Protein AF-A0A2U1MPG1-F1 (afdb_monomer_lite)

Sequence (1098 aa):
MSILVFVILILPNLGFCDLNFSFASFDSNSCDKDGDFLCMGSTISRNGSLILTPRKDEQQANTSDSPFNLVGRVLYKTSVIAWPTSFSTTFTIRIENPDYDVYGDGMAFVIAQDDQPSPSQSFGSYMGILGPPTQRGVLHQLAVELDTYKNEYKSDPDGNHIAIDTVSIQDPVIVKSLESTGIDLKSGKDITVQIRYDGWKKLLQISVAYTGEPLIDFIKQRIIMKKTVPKQVYIGFTGATGLAQESHHVINWNFTSSDLPEKSLKTATGLGKKEILLEIIIPVLGVLLILLVGILPFGVRAYIQKKERKEKHNEIENLSRNAAHAPKVFKYSTLSKATKNFSKTNLIGTGGFGSVYKGKLSDPPITIAVKKVSATSTQGEKEYLAEICTIGRLKHKNLLQLEGWCHDRDQLLLVYEYMPNGSLDKYIGNTSLDWETRYKILIGLASVLVYLHEECGSPVVHRDVKPNNVMLDSDFNAHLGDFGLARLIQHDTSVTTMVAGTIGYLAPEVTYTGRATPESDVYSFGMVVLEVVCGKRSRGIMDENSLVNNVWELYEKGQLLRCVDKNLEGKFNVNQVRRVLMVGLACLHPGSSLRPAMRKVAQVFLNPDEPLMSMPTSRPLVVTLSFSSSATNSTRGATSTISLQSLPDERVITRNPSCSVKYGLQIRIRSGGHDYEGLSYASLDDTPFIVLDLNQLRSVTVDSEAKTAWVESGATLGELSYWVSQKSKVLGFPTGECTSVGVGGQLSGGGYGTMARKYGLSSDNVIDALIIDVHGRILDRKSMGEDLFWAIRGGGGSTFGLVLSWKINLVYVPPVVTVFTISKRLDKSTTPLVNKWQHVAHDITQNLFINLIITPVQVPGQAENRTMVGTFNSLFMGTAKELIKVVNDQFPELGLQEKDCVEMSWIESVVYYSVYLRGQSINALIERRPWPKNYYKFKSDYVQEPIPESVLNDIIKWCLEENVILAMEPHGGRMSEIDETTIPYPHRKGNLYIIQYVMRWNDAGANVTEKNVASIRRVHEKMTPFVSKNPREAYVNFRDLDLGTNGKSCSINYVRAKKWGKKYFKGNFKRLAMVKGLVDPTNFFCNEQSIPPLVFST

pLDDT: mean 82.67, std 18.22, range [21.39, 98.69]

Foldseek 3Di:
DDDDDDDDDDDDDPDFPKDWDKQQFFDQCCCPPPHQKPKDWCWGGDDRWIKFQDAPVRDDPPDPDDSFWGKIWMWGPFWDFLPPKKKKKKFKKFKEDPPDPDGFFFKKKKFAQDPDFQDPSCAGLSRSVDHPVLQPPQGLMKIWTQTQDQDPQPQRPGRGKIFIPFGDSSDTPDIDHCVVVVDGNHPRFIKMWMWIADSVQQWIWIWIDGPPDDTHTDDIDRHNSVRRYDRITIITMMGHGHRDHMIMITNIMIMIMGHDDPDDDDDDDDDDDDDDPPPPPPVVVVVVVCCCVPVVVVVVVVVVVVVVVVVVVVVLVVLQVPAPQRADEDEPVQQCVQQVNVDPVQWPDADPQATWGWGFGVVVTAIKIKGKGDLPDPLSVLLLSQQSNPQSNDDDPQAFHFNHWYDPPSITITITHDAPVAFQVCDFQHNPDAAVLLLQQLLSVLVVLCCQQPNSPWHKFQQAQDRNQFGQHPVSHTHGDRSSVMDTDDPDQWDADPQDYDAALFAPCCVARVTTHSLRVLSSSLQRLLRSFLSHDAPHDPDPPGSLVVQQVCVLVVNNNVSGHVVNVPVYDPLLSVLSSLLSNLSNQNDSVSRDDSVLVSCVSVDSPRDGDDDDSHRDDDDDDDDDDDDDDDDAEDEGEDEDADDPDLPRQLVPLVVCVVVVAFEAEDALQLQQVSSNRDAPFSGYHYRYYDLNLADWADDVVQQKIKGFQNHWQLNNQLVQCVVDLFWGALAALALSHTNQQQQQQWGHHQLCLPQNTNLSFFDWWWWQFSSSDTDIPVRLDPLLSQNRRRVGVLLGTHTGITMGHIDTFDSKKKKFKDKDFDDPVCLVLVLLCLVQQQPQDSQKWWKWKWFWDDDPPHPPDITIMIMIMMIGRDDLVVVVVSCCVGPCVSVDDSVRMDMDGPLLVSQCSHPVNNPHDSVVSVPSDDDPDKRKHKWKFFFLDRFDSVCSNVLRVLCNVLRKMKMKTAHHRPQQVDDLSSHQQRPGNRTGIMIMIMFMGHDPDPVVVVSNVVSSVVSVVVCVVRTDVPPRATRVSSPDCVQDWCDHPNPQDQVRLCSSQCNHRPPSLVSSQCSSCVRPVVSSSDGRNRRHHDDDDD

Secondary structure (DSSP, 8-state):
------------------EEEEESSB-TTTTSTTSSEEEEET-EEETBEEESS--TTTS-TT----SSS-EEEEEESS-EE-TTEEEEEEEEEEEE-TT-S----EEEEEEESSSPPPPTT--GGGTTT--GGGTTS----EEEEEE-S--S-TT---SSEEEEESS-SSS-SEEEESGGGT--TTSSS-EEEEEEEETTTTEEEEEEEETTSPPEEEEEEE--HHHHS-SEEEEEEEEE-SSS--EEEEEEEEEEEEEPPSS------------SSSTTHHHHHHHHHHHHHHHHHHHHHHHHHHHHHHHHHHHHHHHHHTSTT--EE--HHHHHHHTTTT-GGGEEEEETTEEEEEEE-SSS--EEEEEEE-TT-HHHHHHHHHHHHHHTT---TTB--EEEEEEETTEEEEEEE--TT-BGGGGTTTSPPPHHHHHHHHHHHHHHHHIIIIISSS-EE-S--SGGGEEE-TT--EEE---TT-EE--SSSSEE-S--S-TTTS-HHHHHH-EE-HHHHHHHHHHHHHHHHHT-----TTSTT-HHHHHHHHHHTT-GGGGS-GGGTT-S-HHHHHHHHHHHHHHT-SSGGGSPPHHHHHHHHH-TTSPPP---SSPPP-------------SS---EEEEPPP-S-TTTTTHHHHHHHHHT-EEEEESSS--TT-TTT--SSS--EEEEE-TT---EEEETTTTEEEEETTSBHHHHHHHHHHH-TTEE----S-TTSBHHHHHHH----TTHHHH--TGGGEEEEEEE-TT--EE-HHHHHHHHHHHHTTS-GGGT-EEEEEEEE-EE--S-EEEEEEEEE-STTTHHHHHHHHHHTTTS-TTEEEEEEEEEEEPTT-TT-EEEEEEEEEEESS-HHHHHHHHHHH-GGG---GGGEEEE-HHHHHHHH-TTTTTS-GGGGGS-PPPP--EEEEEEEEESSPPPHHHHHHHHHHHHHHT-EEEEEE--THHHHS-TTSSS----TT--EEEEEEEEES---HHHHHHHHHHHHHHHHHHGGGS--SS----TTS--GGG----GGG---HHHHHHHHHHHHTTHHHHHHHHHHHH-TT--S--TTPPPP-----

Radius of gyration: 39.04 Å; chains: 1; bounding box: 112×85×108 Å

Structure (mmCIF, N/CA/C/O backbone):
data_AF-A0A2U1MPG1-F1
#
_entry.id   AF-A0A2U1MPG1-F1
#
loop_
_atom_site.group_PDB
_atom_site.id
_atom_site.type_symbol
_atom_site.label_atom_id
_atom_site.label_alt_id
_atom_site.label_comp_id
_atom_site.label_asym_id
_atom_site.label_entity_id
_atom_site.label_seq_id
_atom_site.pdbx_PDB_ins_code
_atom_site.Cartn_x
_atom_site.Cartn_y
_atom_site.Cartn_z
_atom_site.occupancy
_atom_site.B_iso_or_equiv
_atom_site.auth_seq_id
_atom_site.auth_comp_id
_atom_site.auth_asym_id
_atom_site.auth_atom_id
_atom_site.pdbx_PDB_model_num
ATOM 1 N N . MET A 1 1 ? 38.250 8.229 51.008 1.00 32.12 1 MET A N 1
ATOM 2 C CA . MET A 1 1 ? 39.038 7.008 51.256 1.00 32.12 1 MET A CA 1
ATOM 3 C C . MET A 1 1 ? 38.302 5.861 50.585 1.00 32.12 1 MET A C 1
ATOM 5 O O . MET A 1 1 ? 37.137 5.671 50.898 1.00 32.12 1 MET A O 1
ATOM 9 N N . SER A 1 2 ? 38.926 5.273 49.561 1.00 31.06 2 SER A N 1
ATOM 10 C CA . SER A 1 2 ? 39.106 3.829 49.327 1.00 31.06 2 SER A CA 1
ATOM 11 C C . SER A 1 2 ? 38.119 2.863 50.012 1.00 31.06 2 SER A C 1
ATOM 13 O O . SER A 1 2 ? 37.882 3.013 51.199 1.00 31.06 2 SER A O 1
ATOM 15 N N . ILE A 1 3 ? 37.623 1.756 49.454 1.00 28.66 3 ILE A N 1
ATOM 16 C CA . ILE A 1 3 ? 37.726 1.030 48.173 1.00 28.66 3 ILE A CA 1
ATOM 17 C C . ILE A 1 3 ? 36.968 -0.295 48.438 1.00 28.66 3 ILE A C 1
ATOM 19 O O . ILE A 1 3 ? 37.018 -0.781 49.562 1.00 28.66 3 ILE A O 1
ATOM 23 N N . LEU A 1 4 ? 36.332 -0.852 47.398 1.00 29.33 4 LEU A N 1
ATOM 24 C CA . LEU A 1 4 ? 35.995 -2.274 47.153 1.00 29.33 4 LEU A CA 1
ATOM 25 C C . LEU A 1 4 ? 35.331 -3.137 48.240 1.00 29.33 4 LEU A C 1
ATOM 27 O O . LEU A 1 4 ? 35.896 -3.352 49.300 1.00 29.33 4 LEU A O 1
ATOM 31 N N . VAL A 1 5 ? 34.283 -3.860 47.819 1.00 30.09 5 VAL A N 1
ATOM 32 C CA . VAL A 1 5 ? 34.351 -5.280 47.370 1.00 30.09 5 VAL A CA 1
ATOM 33 C C . VAL A 1 5 ? 33.234 -5.475 46.313 1.00 30.09 5 VAL A C 1
ATOM 35 O O . VAL A 1 5 ? 32.076 -5.215 46.611 1.00 30.09 5 VAL A O 1
ATOM 38 N N . PHE A 1 6 ? 33.569 -5.543 45.011 1.00 30.84 6 PHE A N 1
ATOM 39 C CA . PHE A 1 6 ? 33.642 -6.735 44.118 1.00 30.84 6 PHE A CA 1
ATOM 40 C C . PHE A 1 6 ? 32.277 -7.441 43.834 1.00 30.84 6 PHE A C 1
ATOM 42 O O . PHE A 1 6 ? 31.730 -8.021 44.760 1.00 30.84 6 PHE A O 1
ATOM 49 N N . VAL A 1 7 ? 31.584 -7.296 42.673 1.00 31.31 7 VAL A N 1
ATOM 50 C CA . VAL A 1 7 ? 31.831 -7.711 41.240 1.00 31.31 7 VAL A CA 1
ATOM 51 C C . VAL A 1 7 ? 31.183 -9.104 40.972 1.00 31.31 7 VAL A C 1
ATOM 53 O O . VAL A 1 7 ? 31.335 -9.987 41.803 1.00 31.31 7 VAL A O 1
ATOM 56 N N . ILE A 1 8 ? 30.322 -9.343 39.951 1.00 29.17 8 ILE A N 1
ATOM 57 C CA . ILE A 1 8 ? 30.654 -9.847 38.583 1.00 29.17 8 ILE A CA 1
ATOM 58 C C . ILE A 1 8 ? 29.382 -10.127 37.712 1.00 29.17 8 ILE A C 1
ATOM 60 O O . ILE A 1 8 ? 28.499 -10.842 38.171 1.00 29.17 8 ILE A O 1
ATOM 64 N N . LEU A 1 9 ? 29.411 -9.633 36.448 1.00 27.98 9 LEU A N 1
ATOM 65 C CA . LEU A 1 9 ? 28.873 -10.108 35.128 1.00 27.98 9 LEU A CA 1
ATOM 66 C C . LEU A 1 9 ? 27.350 -10.388 34.951 1.00 27.98 9 LEU A C 1
ATOM 68 O O . LEU A 1 9 ? 26.721 -10.972 35.813 1.00 27.98 9 LEU A O 1
ATOM 72 N N . ILE A 1 10 ? 26.649 -10.057 33.847 1.00 28.77 10 ILE A N 1
ATOM 73 C CA . ILE A 1 10 ? 26.946 -10.146 32.395 1.00 28.77 10 ILE A CA 1
ATOM 74 C C . ILE A 1 10 ? 26.144 -9.062 31.623 1.00 28.77 10 ILE A C 1
ATOM 76 O O . ILE A 1 10 ? 24.929 -8.964 31.782 1.00 28.77 10 ILE A O 1
ATOM 80 N N . LEU A 1 11 ? 26.799 -8.320 30.720 1.00 26.05 11 LEU A N 1
ATOM 81 C CA . LEU A 1 11 ? 26.188 -7.557 29.612 1.00 26.05 11 LEU A CA 1
ATOM 82 C C . LEU A 1 11 ? 26.801 -8.063 28.292 1.00 26.05 11 LEU A C 1
ATOM 84 O O . LEU A 1 11 ? 28.029 -8.071 28.200 1.00 26.05 11 LEU A O 1
ATOM 88 N N . PRO A 1 12 ? 26.026 -8.449 27.260 1.00 32.22 12 PRO A N 1
ATOM 89 C CA . PRO A 1 12 ? 26.578 -8.643 25.928 1.00 32.22 12 PRO A CA 1
ATOM 90 C C . PRO A 1 12 ? 26.548 -7.330 25.122 1.00 32.22 12 PRO A C 1
ATOM 92 O O . PRO A 1 12 ? 25.497 -6.732 24.907 1.00 32.22 12 PRO A O 1
ATOM 95 N N . ASN A 1 13 ? 27.745 -6.912 24.706 1.00 25.56 13 ASN A N 1
ATOM 96 C CA . ASN A 1 13 ? 28.135 -6.100 23.545 1.00 25.56 13 ASN A CA 1
ATOM 97 C C . ASN A 1 13 ? 27.028 -5.480 22.659 1.00 25.56 13 ASN A C 1
ATOM 99 O O . ASN A 1 13 ? 26.422 -6.164 21.836 1.00 25.56 13 ASN A O 1
ATOM 103 N N . LEU A 1 14 ? 26.914 -4.146 22.687 1.00 30.36 14 LEU A N 1
ATOM 104 C CA . LEU A 1 14 ? 26.518 -3.340 21.524 1.00 30.36 14 LEU A CA 1
ATOM 105 C C . LEU A 1 14 ? 27.796 -3.007 20.743 1.00 30.36 14 LEU A C 1
ATOM 107 O O . LEU A 1 14 ? 28.554 -2.126 21.139 1.00 30.36 14 LEU A O 1
ATOM 111 N N . GLY A 1 15 ? 28.065 -3.747 19.668 1.00 29.08 15 GLY A N 1
ATOM 112 C CA . GLY A 1 15 ? 29.151 -3.425 18.745 1.00 29.08 15 GLY A CA 1
ATOM 113 C C . GLY A 1 15 ? 28.778 -2.215 17.891 1.00 29.08 15 GLY A C 1
ATOM 114 O O . GLY A 1 15 ? 27.980 -2.339 16.966 1.00 29.08 15 GLY A O 1
ATOM 115 N N . PHE A 1 16 ? 29.348 -1.054 18.201 1.00 39.50 16 PHE A N 1
ATOM 116 C CA . PHE A 1 16 ? 29.556 -0.000 17.212 1.00 39.50 16 PHE A CA 1
ATOM 117 C C . PHE A 1 16 ? 30.721 -0.454 16.324 1.00 39.50 16 PHE A C 1
ATOM 119 O O . PHE A 1 16 ? 31.768 -0.835 16.846 1.00 39.50 16 PHE A O 1
ATOM 126 N N . CYS A 1 17 ? 30.546 -0.481 15.003 1.00 46.53 17 CYS A N 1
ATOM 127 C CA . CYS A 1 17 ? 31.658 -0.741 14.089 1.00 46.53 17 CYS A CA 1
ATOM 128 C C . CYS A 1 17 ? 32.432 0.563 13.871 1.00 46.53 17 CYS A C 1
ATOM 130 O O . CYS A 1 17 ? 32.257 1.223 12.854 1.00 46.53 17 CYS A O 1
ATOM 132 N N . ASP A 1 18 ? 33.280 0.938 14.826 1.00 62.56 18 ASP A N 1
ATOM 133 C CA . ASP A 1 18 ? 34.380 1.853 14.521 1.00 62.56 18 ASP A CA 1
ATOM 134 C C . ASP A 1 18 ? 35.414 1.068 13.703 1.00 62.56 18 ASP A C 1
ATOM 136 O O . ASP A 1 18 ? 35.902 0.022 14.141 1.00 62.56 18 ASP A O 1
ATOM 140 N N . LEU A 1 19 ? 35.732 1.544 12.498 1.00 79.19 19 LEU A N 1
ATOM 141 C CA . LEU A 1 19 ? 36.851 1.001 11.735 1.00 79.19 19 LEU A CA 1
ATOM 142 C C . LEU A 1 19 ? 38.107 1.760 12.146 1.00 79.19 19 LEU A C 1
ATOM 144 O O . LEU A 1 19 ? 38.227 2.962 11.901 1.00 79.19 19 LEU A O 1
ATOM 148 N N . ASN A 1 20 ? 39.043 1.045 12.756 1.00 87.06 20 ASN A N 1
ATOM 149 C CA . ASN A 1 20 ? 40.356 1.560 13.095 1.00 87.06 20 ASN A CA 1
ATOM 150 C C . ASN A 1 20 ? 41.410 0.554 12.644 1.00 87.06 20 ASN A C 1
ATOM 152 O O . ASN A 1 20 ? 41.358 -0.612 13.038 1.00 87.06 20 ASN A O 1
ATOM 156 N N . PHE A 1 21 ? 42.361 1.013 11.843 1.00 91.38 21 PHE A N 1
ATOM 157 C CA . PHE A 1 21 ? 43.574 0.266 11.564 1.00 91.38 21 PHE A CA 1
ATOM 158 C C . PHE A 1 21 ? 44.778 1.194 11.640 1.00 91.38 21 PHE A C 1
ATOM 160 O O . PHE A 1 21 ? 44.701 2.384 11.340 1.00 91.38 21 PHE A O 1
ATOM 167 N N . SER A 1 22 ? 45.915 0.621 12.010 1.00 92.12 22 SER A N 1
ATOM 168 C CA . SER A 1 22 ? 47.179 1.334 12.068 1.00 92.12 22 SER A CA 1
ATOM 169 C C . SER A 1 22 ? 48.300 0.397 11.658 1.00 92.12 22 SER A C 1
ATOM 171 O O . SER A 1 22 ? 48.560 -0.599 12.329 1.00 92.12 22 SER A O 1
ATOM 173 N N . PHE A 1 23 ? 48.988 0.757 10.586 1.00 91.62 23 PHE A N 1
ATOM 174 C CA . PHE A 1 23 ? 50.155 0.073 10.056 1.00 91.62 23 PHE A CA 1
ATOM 175 C C . PHE A 1 23 ? 51.377 0.953 10.307 1.00 91.62 23 PHE A C 1
ATOM 177 O O . PHE A 1 23 ? 51.498 2.032 9.732 1.00 91.62 23 PHE A O 1
ATOM 184 N N . ALA A 1 24 ? 52.262 0.517 11.206 1.00 88.75 24 ALA A N 1
ATOM 185 C CA . ALA A 1 24 ? 53.494 1.242 11.527 1.00 88.75 24 ALA A CA 1
ATOM 186 C C . ALA A 1 24 ? 54.587 1.069 10.453 1.00 88.75 24 ALA A C 1
ATOM 188 O O . ALA A 1 24 ? 55.491 1.895 10.372 1.00 88.75 24 ALA A O 1
ATOM 189 N N . SER A 1 25 ? 54.495 -0.002 9.661 1.00 90.12 25 SER A N 1
ATOM 190 C CA . SER A 1 25 ? 55.360 -0.343 8.527 1.00 90.12 25 SER A CA 1
ATOM 191 C C . SER A 1 25 ? 54.661 -1.380 7.641 1.00 90.12 25 SER A C 1
ATOM 193 O O . SER A 1 25 ? 53.730 -2.042 8.105 1.00 90.12 25 SER A O 1
ATOM 195 N N . PHE A 1 26 ? 55.158 -1.586 6.421 1.00 90.81 26 PHE A N 1
ATOM 196 C CA . PHE A 1 26 ? 54.637 -2.578 5.471 1.00 90.81 26 PHE A CA 1
ATOM 197 C C . PHE A 1 26 ? 55.680 -3.652 5.141 1.00 90.81 26 PHE A C 1
ATOM 199 O O . PHE A 1 26 ? 56.831 -3.349 4.824 1.00 90.81 26 PHE A O 1
ATOM 206 N N . ASP A 1 27 ? 55.295 -4.920 5.237 1.00 84.81 27 ASP A N 1
ATOM 207 C CA . ASP A 1 27 ? 56.166 -6.067 4.962 1.00 84.81 27 ASP A CA 1
ATOM 208 C C . ASP A 1 27 ? 55.993 -6.593 3.528 1.00 84.81 27 ASP A C 1
ATOM 210 O O . ASP A 1 27 ? 55.114 -6.151 2.788 1.00 84.81 27 ASP A O 1
ATOM 214 N N . SER A 1 28 ? 56.818 -7.557 3.111 1.00 79.56 28 SER A N 1
ATOM 215 C CA . SER A 1 28 ? 56.740 -8.139 1.761 1.00 79.56 28 SER A CA 1
ATOM 216 C C . SER A 1 28 ? 55.391 -8.786 1.442 1.00 79.56 28 SER A C 1
ATOM 218 O O . SER A 1 28 ? 55.043 -8.893 0.271 1.00 79.56 28 SER A O 1
ATOM 220 N N . ASN A 1 29 ? 54.632 -9.185 2.466 1.00 83.69 29 ASN A N 1
ATOM 221 C CA . ASN A 1 29 ? 53.383 -9.929 2.322 1.00 83.69 29 ASN A CA 1
ATOM 222 C C . ASN A 1 29 ? 52.155 -9.004 2.303 1.00 83.69 29 ASN A C 1
ATOM 224 O O . ASN A 1 29 ? 51.037 -9.448 2.052 1.00 83.69 29 ASN A O 1
ATOM 228 N N . SER A 1 30 ? 52.345 -7.703 2.535 1.00 86.00 30 SER A N 1
ATOM 229 C CA . SER A 1 30 ? 51.264 -6.712 2.587 1.00 86.00 30 SER A CA 1
ATOM 230 C C . SER A 1 30 ? 50.463 -6.635 1.275 1.00 86.00 30 SER A C 1
ATOM 232 O O . SER A 1 30 ? 49.279 -6.303 1.307 1.00 86.00 30 SER A O 1
ATOM 234 N N . CYS A 1 31 ? 51.081 -6.998 0.144 1.00 85.75 31 CYS A N 1
ATOM 235 C CA . CYS A 1 31 ? 50.458 -7.075 -1.183 1.00 85.75 31 CYS A CA 1
ATOM 236 C C . CYS A 1 31 ? 50.085 -8.505 -1.632 1.00 85.75 31 CYS A C 1
ATOM 238 O O . CYS A 1 31 ? 49.637 -8.687 -2.767 1.00 85.75 31 CYS A O 1
ATOM 240 N N . ASP A 1 32 ? 50.278 -9.524 -0.788 1.00 84.19 32 ASP A N 1
ATOM 241 C CA . ASP A 1 32 ? 49.942 -10.908 -1.130 1.00 84.19 32 ASP A CA 1
ATOM 242 C C . ASP A 1 32 ? 48.424 -11.137 -1.151 1.00 84.19 32 ASP A C 1
ATOM 244 O O . ASP A 1 32 ? 47.631 -10.348 -0.635 1.00 84.19 32 ASP A O 1
ATOM 248 N N . LYS A 1 33 ? 47.986 -12.279 -1.700 1.00 74.88 33 LYS A N 1
ATOM 249 C CA . LYS A 1 33 ? 46.559 -12.661 -1.742 1.00 74.88 33 LYS A CA 1
ATOM 250 C C . LYS A 1 33 ? 45.888 -12.648 -0.363 1.00 74.88 33 LYS A C 1
ATOM 252 O O . LYS A 1 33 ? 44.696 -12.333 -0.277 1.00 74.88 33 LYS A O 1
ATOM 257 N N . ASP A 1 34 ? 46.651 -12.955 0.682 1.00 77.62 34 ASP A N 1
ATOM 258 C CA . ASP A 1 34 ? 46.201 -12.975 2.077 1.00 77.62 34 ASP A CA 1
ATOM 259 C C . ASP A 1 34 ? 46.495 -11.662 2.828 1.00 77.62 34 ASP A C 1
ATOM 261 O O . ASP A 1 34 ? 46.088 -11.521 3.977 1.00 77.62 34 ASP A O 1
ATOM 265 N N . GLY A 1 35 ? 47.139 -10.687 2.177 1.00 82.69 35 GLY A N 1
ATOM 266 C CA . GLY A 1 35 ? 47.425 -9.366 2.731 1.00 82.69 35 GLY A CA 1
ATOM 267 C C . GLY A 1 35 ? 46.191 -8.461 2.845 1.00 82.69 35 GLY A C 1
ATOM 268 O O . GLY A 1 35 ? 45.131 -8.711 2.248 1.00 82.69 35 GLY A O 1
ATOM 269 N N . ASP A 1 36 ? 46.355 -7.381 3.616 1.00 87.94 36 ASP A N 1
ATOM 270 C CA . ASP A 1 36 ? 45.325 -6.373 3.910 1.00 87.94 36 ASP A CA 1
ATOM 271 C C . ASP A 1 36 ? 45.085 -5.380 2.759 1.00 87.94 36 ASP A C 1
ATOM 273 O O . ASP A 1 36 ? 44.098 -4.633 2.775 1.00 87.94 36 ASP A O 1
ATOM 277 N N . PHE A 1 37 ? 45.960 -5.374 1.747 1.00 92.94 37 PHE A N 1
ATOM 278 C CA . PHE A 1 37 ? 45.925 -4.417 0.648 1.00 92.94 37 PHE A CA 1
ATOM 279 C C . PHE A 1 37 ? 45.735 -5.076 -0.716 1.00 92.94 37 PHE A C 1
ATOM 281 O O . PHE A 1 37 ? 46.286 -6.127 -1.032 1.00 92.94 37 PHE A O 1
ATOM 288 N N . LEU A 1 38 ? 44.961 -4.400 -1.557 1.00 92.56 38 LEU A N 1
ATOM 289 C CA . LEU A 1 38 ? 44.834 -4.675 -2.978 1.00 92.56 38 LEU A CA 1
ATOM 290 C C . LEU A 1 38 ? 45.875 -3.832 -3.721 1.00 92.56 38 LEU A C 1
ATOM 292 O O . LEU A 1 38 ? 45.601 -2.683 -4.066 1.00 92.56 38 LEU A O 1
ATOM 296 N N . CYS A 1 39 ? 47.070 -4.384 -3.924 1.00 92.00 39 CYS A N 1
ATOM 297 C CA . CYS A 1 39 ? 48.140 -3.737 -4.685 1.00 92.00 39 CYS A CA 1
ATOM 298 C C . CYS A 1 39 ? 47.983 -4.022 -6.184 1.00 92.00 39 CYS A C 1
ATOM 300 O O . CYS A 1 39 ? 47.809 -5.168 -6.598 1.00 92.00 39 CYS A O 1
ATOM 302 N N . MET A 1 40 ? 48.017 -2.970 -6.997 1.00 92.50 40 MET A N 1
ATOM 303 C CA . MET A 1 40 ? 47.734 -3.004 -8.429 1.00 92.50 40 MET A CA 1
ATOM 304 C C . MET A 1 40 ? 48.714 -2.113 -9.195 1.00 92.50 40 MET A C 1
ATOM 306 O O . MET A 1 40 ? 49.288 -1.169 -8.649 1.00 92.50 40 MET A O 1
ATOM 310 N N . GLY A 1 41 ? 48.869 -2.384 -10.492 1.00 88.69 41 GLY A N 1
ATOM 311 C CA . GLY A 1 41 ? 49.814 -1.650 -11.332 1.00 88.69 41 GLY A CA 1
ATOM 312 C C . GLY A 1 41 ? 51.258 -1.931 -10.917 1.00 88.69 41 GLY A C 1
ATOM 313 O O . GLY A 1 41 ? 51.608 -3.080 -10.659 1.00 88.69 41 GLY A O 1
ATOM 314 N N . SER A 1 42 ? 52.088 -0.894 -10.835 1.00 89.31 42 SER A N 1
ATOM 315 C CA . SER A 1 42 ? 53.505 -1.004 -10.463 1.00 89.31 42 SER A CA 1
ATOM 316 C C . SER A 1 42 ? 53.760 -1.130 -8.956 1.00 89.31 42 SER A C 1
ATOM 318 O O . SER A 1 42 ? 54.914 -1.147 -8.540 1.00 89.31 42 SER A O 1
ATOM 320 N N . THR A 1 43 ? 52.715 -1.189 -8.123 1.00 90.88 43 THR A N 1
ATOM 321 C CA . THR A 1 43 ? 52.873 -1.165 -6.666 1.00 90.88 43 THR A CA 1
ATOM 322 C C . THR A 1 43 ? 53.546 -2.423 -6.123 1.00 90.88 43 THR A C 1
ATOM 324 O O . THR A 1 43 ? 53.092 -3.539 -6.375 1.00 90.88 43 THR A O 1
ATOM 327 N N . ILE A 1 44 ? 54.572 -2.230 -5.296 1.00 89.31 44 ILE A N 1
ATOM 328 C CA . ILE A 1 44 ? 55.255 -3.290 -4.547 1.00 89.31 44 ILE A CA 1
ATOM 329 C C . ILE A 1 44 ? 55.293 -2.953 -3.053 1.00 89.31 44 ILE A C 1
ATOM 331 O O . ILE A 1 44 ? 55.233 -1.787 -2.672 1.00 89.31 44 ILE A O 1
ATOM 335 N N . SER A 1 45 ? 55.432 -3.965 -2.198 1.00 87.94 45 SER A N 1
ATOM 336 C CA . SER A 1 45 ? 55.704 -3.770 -0.770 1.00 87.94 45 SER A CA 1
ATOM 337 C C . SER A 1 45 ? 57.098 -4.283 -0.440 1.00 87.94 45 SER A C 1
ATOM 339 O O . SER A 1 45 ? 57.403 -5.459 -0.658 1.00 87.94 45 SER A O 1
ATOM 341 N N . ARG A 1 46 ? 57.980 -3.399 0.031 1.00 81.81 46 ARG A N 1
ATOM 342 C CA . ARG A 1 46 ? 59.380 -3.737 0.312 1.00 81.81 46 ARG A CA 1
ATOM 343 C C . ARG A 1 46 ? 59.987 -2.757 1.313 1.00 81.81 46 ARG A C 1
ATOM 345 O O . ARG A 1 46 ? 59.629 -1.583 1.352 1.00 81.81 46 ARG A O 1
ATOM 352 N N . ASN A 1 47 ? 60.945 -3.243 2.104 1.00 76.56 47 ASN A N 1
ATOM 353 C CA . ASN A 1 47 ? 61.757 -2.432 3.020 1.00 76.56 47 ASN A CA 1
ATOM 354 C C . ASN A 1 47 ? 60.938 -1.584 4.015 1.00 76.56 47 ASN A C 1
ATOM 356 O O . ASN A 1 47 ? 61.332 -0.470 4.344 1.00 76.56 47 ASN A O 1
ATOM 360 N N . GLY A 1 48 ? 59.805 -2.097 4.503 1.00 85.06 48 GLY A N 1
ATOM 361 C CA . GLY A 1 48 ? 58.978 -1.371 5.469 1.00 85.06 48 GLY A CA 1
ATOM 362 C C . GLY A 1 48 ? 57.993 -0.378 4.845 1.00 85.06 48 GLY A C 1
ATOM 363 O O . GLY A 1 48 ? 57.304 0.299 5.602 1.00 85.06 48 GLY A O 1
ATOM 364 N N . SER A 1 49 ? 57.902 -0.288 3.511 1.00 90.56 49 SER A N 1
ATOM 365 C CA . SER A 1 49 ? 57.070 0.692 2.796 1.00 90.56 49 SER A CA 1
ATOM 366 C C . SER A 1 49 ? 56.264 0.082 1.643 1.00 90.56 49 SER A C 1
ATOM 368 O O . SER A 1 49 ? 56.711 -0.876 1.007 1.00 90.56 49 SER A O 1
ATOM 370 N N . LEU A 1 50 ? 55.102 0.672 1.342 1.00 93.56 50 LEU A N 1
ATOM 371 C CA . LEU A 1 50 ? 54.404 0.472 0.067 1.00 93.56 50 LEU A CA 1
ATOM 372 C C . LEU A 1 50 ? 54.984 1.447 -0.957 1.00 93.56 50 LEU A C 1
ATOM 374 O O . LEU A 1 50 ? 54.939 2.655 -0.742 1.00 93.56 50 LEU A O 1
ATOM 378 N N . ILE A 1 51 ? 55.506 0.930 -2.064 1.00 93.31 51 ILE A N 1
ATOM 379 C CA . ILE A 1 51 ? 56.146 1.710 -3.124 1.00 93.31 51 ILE A CA 1
ATOM 380 C C . ILE A 1 51 ? 55.225 1.687 -4.341 1.00 93.31 51 ILE A C 1
ATOM 382 O O . ILE A 1 51 ? 55.042 0.636 -4.954 1.00 93.31 51 ILE A O 1
ATOM 386 N N . LEU A 1 52 ? 54.610 2.822 -4.683 1.00 92.69 52 LEU A N 1
ATOM 387 C CA . LEU A 1 52 ? 53.604 2.882 -5.754 1.00 92.69 52 LEU A CA 1
ATOM 388 C C . LEU A 1 52 ? 54.252 2.845 -7.146 1.00 92.69 52 LEU A C 1
ATOM 390 O O . LEU A 1 52 ? 53.771 2.125 -8.023 1.00 92.69 52 LEU A O 1
ATOM 394 N N . THR A 1 53 ? 55.354 3.574 -7.333 1.00 90.94 53 THR A N 1
ATOM 395 C CA . THR A 1 53 ? 56.100 3.697 -8.600 1.00 90.94 53 THR A CA 1
ATOM 396 C C . THR A 1 53 ? 57.588 3.380 -8.375 1.00 90.94 53 THR A C 1
ATOM 398 O O . THR A 1 53 ? 58.407 4.288 -8.287 1.00 90.94 53 THR A O 1
ATOM 401 N N . PRO A 1 54 ? 57.965 2.099 -8.212 1.00 88.06 54 PRO A N 1
ATOM 402 C CA . PRO A 1 54 ? 59.332 1.717 -7.859 1.00 88.06 54 PRO A CA 1
ATOM 403 C C . PRO A 1 54 ? 60.334 2.039 -8.973 1.00 88.06 54 PRO A C 1
ATOM 405 O O . PRO A 1 54 ? 60.065 1.788 -10.154 1.00 88.06 54 PRO A O 1
ATOM 408 N N . ARG A 1 55 ? 61.519 2.524 -8.590 1.00 82.25 55 ARG A N 1
ATOM 409 C CA . ARG A 1 55 ? 62.650 2.770 -9.501 1.00 82.25 55 ARG A CA 1
ATOM 410 C C . ARG A 1 55 ? 63.276 1.457 -9.983 1.00 82.25 55 ARG A C 1
ATOM 412 O O . ARG A 1 55 ? 63.011 0.380 -9.448 1.00 82.25 55 ARG A O 1
ATOM 419 N N . LYS A 1 56 ? 64.129 1.518 -11.013 1.00 75.12 56 LYS A N 1
ATOM 420 C CA . LYS A 1 56 ? 64.749 0.315 -11.610 1.00 75.12 56 LYS A CA 1
ATOM 421 C C . LYS A 1 56 ? 65.564 -0.520 -10.618 1.00 75.12 56 LYS A C 1
ATOM 423 O O . LYS A 1 56 ? 65.591 -1.738 -10.742 1.00 75.12 56 LYS A O 1
ATOM 428 N N . ASP A 1 57 ? 66.242 0.122 -9.674 1.00 73.31 57 ASP A N 1
ATOM 429 C CA . ASP A 1 57 ? 67.019 -0.507 -8.600 1.00 73.31 57 ASP A CA 1
ATOM 430 C C . ASP A 1 57 ? 66.133 -1.138 -7.506 1.00 73.31 57 ASP A C 1
ATOM 432 O O . ASP A 1 57 ? 66.561 -2.052 -6.798 1.00 73.31 57 ASP A O 1
ATOM 436 N N . GLU A 1 58 ? 64.878 -0.700 -7.402 1.00 74.38 58 GLU A N 1
ATOM 437 C CA . GLU A 1 58 ? 63.883 -1.194 -6.442 1.00 74.38 58 GLU A CA 1
ATOM 438 C C . GLU A 1 58 ? 63.032 -2.346 -7.007 1.00 74.38 58 GLU A C 1
ATOM 440 O O . GLU A 1 58 ? 62.523 -3.176 -6.240 1.00 74.38 58 GLU A O 1
ATOM 445 N N . GLN A 1 59 ? 62.925 -2.431 -8.339 1.00 69.44 59 GLN A N 1
ATOM 446 C CA . GLN A 1 59 ? 62.261 -3.502 -9.088 1.00 69.44 59 GLN A CA 1
ATOM 447 C C . GLN A 1 59 ? 63.035 -4.840 -9.004 1.00 69.44 59 GLN A C 1
ATOM 449 O O . GLN A 1 59 ? 64.246 -4.887 -8.790 1.00 69.44 59 GLN A O 1
ATOM 454 N N . GLN A 1 60 ? 62.337 -5.976 -9.140 1.00 59.72 60 GLN A N 1
ATOM 455 C CA . GLN A 1 60 ? 62.979 -7.301 -9.147 1.00 59.72 60 GLN A CA 1
ATOM 456 C C . GLN A 1 60 ? 63.768 -7.527 -10.449 1.00 59.72 60 GLN A C 1
ATOM 458 O O . GLN A 1 60 ? 63.326 -7.141 -11.524 1.00 59.72 60 GLN A O 1
ATOM 463 N N . ALA A 1 61 ? 64.905 -8.228 -10.361 1.00 49.94 61 ALA A N 1
ATOM 464 C CA . ALA A 1 61 ? 65.930 -8.358 -11.409 1.00 49.94 61 ALA A CA 1
ATOM 465 C C . ALA A 1 61 ? 65.504 -8.984 -12.767 1.00 49.94 61 ALA A C 1
ATOM 467 O O . ALA A 1 61 ? 66.365 -9.198 -13.613 1.00 49.94 61 ALA A O 1
ATOM 468 N N . ASN A 1 62 ? 64.217 -9.272 -13.002 1.00 49.12 62 ASN A N 1
ATOM 469 C CA . ASN A 1 62 ? 63.714 -9.971 -14.194 1.00 49.12 62 ASN A CA 1
ATOM 470 C C . ASN A 1 62 ? 62.518 -9.293 -14.903 1.00 49.12 62 ASN A C 1
ATOM 472 O O . ASN A 1 62 ? 61.909 -9.918 -15.770 1.00 49.12 62 ASN A O 1
ATOM 476 N N . THR A 1 63 ? 62.154 -8.046 -14.586 1.00 52.66 63 THR A N 1
ATOM 477 C CA . THR A 1 63 ? 61.049 -7.349 -15.276 1.00 52.66 63 THR A CA 1
ATOM 478 C C . THR A 1 63 ? 61.563 -6.484 -16.430 1.00 52.66 63 THR A C 1
ATOM 480 O O . THR A 1 63 ? 62.330 -5.549 -16.226 1.00 52.66 63 THR A O 1
ATOM 483 N N . SER A 1 64 ? 61.135 -6.782 -17.661 1.00 50.03 64 SER A N 1
ATOM 484 C CA . SER A 1 64 ? 61.472 -6.033 -18.886 1.00 50.03 64 SER A CA 1
ATOM 485 C C . SER A 1 64 ? 60.671 -4.731 -19.060 1.00 50.03 64 SER A C 1
ATOM 487 O O . SER A 1 64 ? 60.500 -4.267 -20.188 1.00 50.03 64 SER A O 1
ATOM 489 N N . ASP A 1 65 ? 60.124 -4.176 -17.978 1.00 59.44 65 ASP A N 1
ATOM 490 C CA . ASP A 1 65 ? 59.184 -3.060 -18.044 1.00 59.44 65 ASP A CA 1
ATOM 491 C C . ASP A 1 65 ? 59.897 -1.711 -18.202 1.00 59.44 65 ASP A C 1
ATOM 493 O O . ASP A 1 65 ? 60.983 -1.460 -17.672 1.00 59.44 65 ASP A O 1
ATOM 497 N N . SER A 1 66 ? 59.276 -0.830 -18.989 1.00 65.50 66 SER A N 1
ATOM 498 C CA . SER A 1 66 ? 59.732 0.546 -19.178 1.00 65.50 66 SER A CA 1
ATOM 499 C C . SER A 1 66 ? 59.733 1.278 -17.828 1.00 65.50 66 SER A C 1
ATOM 501 O O . SER A 1 66 ? 58.731 1.227 -17.121 1.00 65.50 66 SER A O 1
ATOM 503 N N . PRO A 1 67 ? 60.800 2.017 -17.472 1.00 66.19 67 PRO A N 1
ATOM 504 C CA . PRO A 1 67 ? 60.857 2.776 -16.218 1.00 66.19 67 PRO A CA 1
ATOM 505 C C . PRO A 1 67 ? 60.037 4.077 -16.256 1.00 66.19 67 PRO A C 1
ATOM 507 O O . PRO A 1 67 ? 60.066 4.855 -15.310 1.00 66.19 67 PRO A O 1
ATOM 510 N N . PHE A 1 68 ? 59.376 4.347 -17.380 1.00 79.81 68 PHE A N 1
ATOM 511 C CA . PHE A 1 68 ? 58.577 5.540 -17.636 1.00 79.81 68 PHE A CA 1
ATOM 512 C C . PHE A 1 68 ? 57.098 5.172 -17.685 1.00 79.81 68 PHE A C 1
ATOM 514 O O . PHE A 1 68 ? 56.764 4.059 -18.104 1.00 79.81 68 PHE A O 1
ATOM 521 N N . ASN A 1 69 ? 56.230 6.132 -17.368 1.00 86.06 69 ASN A N 1
ATOM 522 C CA . ASN A 1 69 ? 54.776 5.972 -17.369 1.00 86.06 69 ASN A CA 1
ATOM 523 C C . ASN A 1 69 ? 54.259 4.930 -16.357 1.00 86.06 69 ASN A C 1
ATOM 525 O O . ASN A 1 69 ? 53.320 4.186 -16.656 1.00 86.06 69 ASN A O 1
ATOM 529 N N . LEU A 1 70 ? 54.884 4.844 -15.176 1.00 89.00 70 LEU A N 1
ATOM 530 C CA . LEU A 1 70 ? 54.454 3.916 -14.129 1.00 89.00 70 LEU A CA 1
ATOM 531 C C . LEU A 1 70 ? 53.168 4.417 -13.471 1.00 89.00 70 LEU A C 1
ATOM 533 O O . LEU A 1 70 ? 52.975 5.616 -13.293 1.00 89.00 70 LEU A O 1
ATOM 537 N N . VAL A 1 71 ? 52.296 3.486 -13.088 1.00 91.00 71 VAL A N 1
ATOM 538 C CA . VAL A 1 71 ? 51.072 3.772 -12.334 1.00 91.00 71 VAL A CA 1
ATOM 539 C C . VAL A 1 71 ? 50.910 2.710 -11.262 1.00 91.00 71 VAL A C 1
ATOM 541 O O . VAL A 1 71 ? 50.753 1.528 -11.573 1.00 91.00 71 VAL A O 1
ATOM 544 N N . GLY A 1 72 ? 50.901 3.139 -10.007 1.00 91.94 72 GLY A N 1
ATOM 545 C CA . GLY A 1 72 ? 50.608 2.305 -8.852 1.00 91.94 72 GLY A CA 1
ATOM 546 C C . GLY A 1 72 ? 49.266 2.659 -8.234 1.00 91.94 72 GLY A C 1
ATOM 547 O O . GLY A 1 72 ? 48.904 3.833 -8.144 1.00 91.94 72 GLY A O 1
ATOM 548 N N . ARG A 1 73 ? 48.540 1.644 -7.762 1.00 94.00 73 ARG A N 1
ATOM 549 C CA . ARG A 1 73 ? 47.344 1.825 -6.937 1.00 94.00 73 ARG A CA 1
ATOM 550 C C . ARG A 1 73 ? 47.314 0.783 -5.838 1.00 94.00 73 ARG A C 1
ATOM 552 O O . ARG A 1 73 ? 47.431 -0.409 -6.102 1.00 94.00 73 ARG A O 1
ATOM 559 N N . VAL A 1 74 ? 47.093 1.237 -4.614 1.00 95.12 74 VAL A N 1
ATOM 560 C CA . VAL A 1 74 ? 46.903 0.376 -3.451 1.00 95.12 74 VAL A CA 1
ATOM 561 C C . VAL A 1 74 ? 45.624 0.766 -2.737 1.00 95.12 74 VAL A C 1
ATOM 563 O O . VAL A 1 74 ? 45.411 1.941 -2.455 1.00 95.12 74 VAL A O 1
ATOM 566 N N . LEU A 1 75 ? 44.757 -0.201 -2.451 1.00 95.75 75 LEU A N 1
ATOM 567 C CA . LEU A 1 75 ? 43.519 0.022 -1.701 1.00 95.75 75 LEU A CA 1
ATOM 568 C C . LEU A 1 75 ? 43.481 -0.878 -0.474 1.00 95.75 75 LEU A C 1
ATOM 570 O O . LEU A 1 75 ? 43.876 -2.039 -0.539 1.00 95.75 75 LEU A O 1
ATOM 574 N N . TYR A 1 76 ? 42.951 -0.375 0.634 1.00 94.50 76 TYR A N 1
ATOM 575 C CA . TYR A 1 76 ? 42.584 -1.224 1.757 1.00 94.50 76 TYR A CA 1
ATOM 576 C C . TYR A 1 76 ? 41.475 -2.185 1.315 1.00 94.50 76 TYR A C 1
ATOM 578 O O . TYR A 1 76 ? 40.452 -1.763 0.774 1.00 94.50 76 TYR A O 1
ATOM 586 N N . LYS A 1 77 ? 41.683 -3.488 1.522 1.00 90.31 77 LYS A N 1
ATOM 587 C CA . LYS A 1 77 ? 40.853 -4.562 0.946 1.00 90.31 77 LYS A CA 1
ATOM 588 C C . LYS A 1 77 ? 39.398 -4.539 1.416 1.00 90.31 77 LYS A C 1
ATOM 590 O O . LYS A 1 77 ? 38.515 -5.045 0.725 1.00 90.31 77 LYS A O 1
ATOM 595 N N . THR A 1 78 ? 39.138 -3.936 2.574 1.00 88.75 78 THR A N 1
ATOM 596 C CA . THR A 1 78 ? 37.790 -3.795 3.133 1.00 88.75 78 THR A CA 1
ATOM 597 C C . THR A 1 78 ? 37.209 -2.422 2.802 1.00 88.75 78 THR A C 1
ATOM 599 O O . THR A 1 78 ? 37.776 -1.392 3.156 1.00 88.75 78 THR A O 1
ATOM 602 N N . SER A 1 79 ? 36.032 -2.397 2.174 1.00 89.69 79 SER A N 1
ATOM 603 C CA . SER A 1 79 ? 35.301 -1.153 1.906 1.00 89.69 79 SER A CA 1
ATOM 604 C C . SER A 1 79 ? 34.864 -0.446 3.198 1.00 89.69 79 SER A C 1
ATOM 606 O O . SER A 1 79 ? 34.440 -1.111 4.146 1.00 89.69 79 SER A O 1
ATOM 608 N N . VAL A 1 80 ? 34.849 0.886 3.199 1.00 89.81 80 VAL A N 1
ATOM 609 C CA . VAL A 1 80 ? 34.501 1.746 4.340 1.00 89.81 80 VAL A CA 1
ATOM 610 C C . VAL A 1 80 ? 33.265 2.605 4.049 1.00 89.81 80 VAL A C 1
ATOM 612 O O . VAL A 1 80 ? 32.892 2.808 2.891 1.00 89.81 80 VAL A O 1
ATOM 615 N N . ILE A 1 81 ? 32.608 3.123 5.093 1.00 88.62 81 ILE A N 1
ATOM 616 C CA . ILE A 1 81 ? 31.456 4.027 4.948 1.00 88.62 81 ILE A CA 1
ATOM 617 C C . ILE A 1 81 ? 31.949 5.480 4.858 1.00 88.62 81 ILE A C 1
ATOM 619 O O . ILE A 1 81 ? 32.562 6.007 5.782 1.00 88.62 81 ILE A O 1
ATOM 623 N N . ALA A 1 82 ? 31.648 6.163 3.752 1.00 86.81 82 ALA A N 1
ATOM 624 C CA . ALA A 1 82 ? 32.074 7.549 3.524 1.00 86.81 82 ALA A CA 1
ATOM 625 C C . ALA A 1 82 ? 31.143 8.605 4.147 1.00 86.81 82 ALA A C 1
ATOM 627 O O . ALA A 1 82 ? 31.543 9.750 4.356 1.00 86.81 82 ALA A O 1
ATOM 628 N N . TRP A 1 83 ? 29.864 8.266 4.362 1.00 89.31 83 TRP A N 1
ATOM 629 C CA . TRP A 1 83 ? 28.880 9.150 4.993 1.00 89.31 83 TRP A CA 1
ATOM 630 C C . TRP A 1 83 ? 27.631 8.394 5.504 1.00 89.31 83 TRP A C 1
ATOM 632 O O . TRP A 1 83 ? 27.168 7.458 4.847 1.00 89.31 83 TRP A O 1
ATOM 642 N N . PRO A 1 84 ? 27.006 8.826 6.622 1.00 82.94 84 PRO A N 1
ATOM 643 C CA . PRO A 1 84 ? 27.426 9.918 7.501 1.00 82.94 84 PRO A CA 1
ATOM 644 C C . PRO A 1 84 ? 28.520 9.447 8.473 1.00 82.94 84 PRO A C 1
ATOM 646 O O . PRO A 1 84 ? 28.232 8.728 9.419 1.00 82.94 84 PRO A O 1
ATOM 649 N N . THR A 1 85 ? 29.767 9.859 8.255 1.00 86.62 85 THR A N 1
ATOM 650 C CA . THR A 1 85 ? 30.915 9.472 9.084 1.00 86.62 85 THR A CA 1
ATOM 651 C C . THR A 1 85 ? 31.809 10.683 9.309 1.00 86.62 85 THR A C 1
ATOM 653 O O . THR A 1 85 ? 31.824 11.623 8.507 1.00 86.62 85 THR A O 1
ATOM 656 N N . SER A 1 86 ? 32.526 10.679 10.426 1.00 92.25 86 SER A N 1
ATOM 657 C CA . SER A 1 86 ? 33.741 11.473 10.582 1.00 92.25 86 SER A CA 1
ATOM 658 C C . SER A 1 86 ? 34.919 10.516 10.482 1.00 92.25 86 SER A C 1
ATOM 660 O O . SER A 1 86 ? 34.843 9.393 10.980 1.00 92.25 86 SER A O 1
ATOM 662 N N . PHE A 1 87 ? 36.003 10.938 9.844 1.00 94.81 87 PHE A N 1
ATOM 663 C CA . PHE A 1 87 ? 37.209 10.120 9.769 1.00 94.81 87 PHE A CA 1
ATOM 664 C C . PHE A 1 87 ? 38.461 10.963 9.961 1.00 94.81 87 PHE A C 1
ATOM 666 O O . PHE A 1 87 ? 38.465 12.174 9.728 1.00 94.81 87 PHE A O 1
ATOM 673 N N . SER A 1 88 ? 39.529 10.307 10.385 1.00 95.75 88 SER A N 1
ATOM 674 C CA . SER A 1 88 ? 40.866 10.868 10.452 1.00 95.75 88 SER A CA 1
ATOM 675 C C . SER A 1 88 ? 41.842 9.841 9.908 1.00 95.75 88 SER A C 1
ATOM 677 O O . SER A 1 88 ? 41.896 8.715 10.401 1.00 95.75 88 SER A O 1
ATOM 679 N N . THR A 1 89 ? 42.624 10.239 8.913 1.00 96.94 89 THR A N 1
ATOM 680 C CA . THR A 1 89 ? 43.710 9.439 8.348 1.00 96.94 89 THR A CA 1
ATOM 681 C C . THR A 1 89 ? 45.021 10.188 8.519 1.00 96.94 89 THR A C 1
ATOM 683 O O . THR A 1 89 ? 45.065 11.405 8.348 1.00 96.94 89 THR A O 1
ATOM 686 N N . THR A 1 90 ? 46.070 9.491 8.934 1.00 97.12 90 THR A N 1
ATOM 687 C CA . THR A 1 90 ? 47.425 10.034 9.070 1.00 97.12 90 THR A CA 1
ATOM 688 C C . THR A 1 90 ? 48.385 9.040 8.451 1.00 97.12 90 THR A C 1
ATOM 690 O O . THR A 1 90 ? 48.314 7.854 8.761 1.00 97.12 90 THR A O 1
ATOM 693 N N . PHE A 1 91 ? 49.257 9.505 7.573 1.00 97.38 91 PHE A N 1
ATOM 694 C CA . PHE A 1 91 ? 50.239 8.663 6.908 1.00 97.38 91 PHE A CA 1
ATOM 695 C C . PHE A 1 91 ? 51.527 9.446 6.693 1.00 97.38 91 PHE A C 1
ATOM 697 O O . PHE A 1 91 ? 51.508 10.673 6.565 1.00 97.38 91 PHE A O 1
ATOM 704 N N . THR A 1 92 ? 52.642 8.729 6.658 1.00 97.31 92 THR A N 1
ATOM 705 C CA . THR A 1 92 ? 53.945 9.298 6.318 1.00 97.31 92 THR A CA 1
ATOM 706 C C . THR A 1 92 ? 54.331 8.848 4.921 1.00 97.31 92 THR A C 1
ATOM 708 O O . THR A 1 92 ? 54.304 7.650 4.629 1.00 97.31 92 THR A O 1
ATOM 711 N N . ILE A 1 93 ? 54.703 9.808 4.080 1.00 96.50 93 ILE A N 1
ATOM 712 C CA . ILE A 1 93 ? 55.208 9.570 2.733 1.00 96.50 93 ILE A CA 1
ATOM 713 C C . ILE A 1 93 ? 56.666 9.987 2.603 1.00 96.50 93 ILE A C 1
ATOM 715 O O . ILE A 1 93 ? 57.150 10.836 3.354 1.00 96.50 93 ILE A O 1
ATOM 719 N N . ARG A 1 94 ? 57.340 9.409 1.614 1.00 94.69 94 ARG A N 1
ATOM 720 C CA . ARG A 1 94 ? 58.620 9.886 1.096 1.00 94.69 94 ARG A CA 1
ATOM 721 C C . ARG A 1 94 ? 58.562 9.829 -0.422 1.00 94.69 94 ARG A C 1
ATOM 723 O O . ARG A 1 94 ? 58.204 8.789 -0.974 1.00 94.69 94 ARG A O 1
ATOM 730 N N . ILE A 1 95 ? 58.890 10.943 -1.064 1.00 92.62 95 ILE A N 1
ATOM 731 C CA . ILE A 1 95 ? 59.029 11.028 -2.517 1.00 92.62 95 ILE A CA 1
ATOM 732 C C . ILE A 1 95 ? 60.488 11.347 -2.799 1.00 92.62 95 ILE A C 1
ATOM 734 O O . ILE A 1 95 ? 61.026 12.318 -2.261 1.00 92.62 95 ILE A O 1
ATOM 738 N N . GLU A 1 96 ? 61.146 10.495 -3.577 1.00 87.12 96 GLU A N 1
ATOM 739 C CA . GLU A 1 96 ? 62.572 10.633 -3.850 1.00 87.12 96 GLU A CA 1
ATOM 740 C C . GLU A 1 96 ? 62.926 10.328 -5.307 1.00 87.12 96 GLU A C 1
ATOM 742 O O . GLU A 1 96 ? 62.369 9.441 -5.956 1.00 87.12 96 GLU A O 1
ATOM 747 N N . ASN A 1 97 ? 63.894 11.090 -5.812 1.00 83.75 97 ASN A N 1
ATOM 748 C CA . ASN A 1 97 ? 64.606 10.805 -7.047 1.00 83.75 97 ASN A CA 1
ATOM 749 C C . ASN A 1 97 ? 66.092 11.169 -6.856 1.00 83.75 97 ASN A C 1
ATOM 751 O O . ASN A 1 97 ? 66.507 12.277 -7.186 1.00 83.75 97 ASN A O 1
ATOM 755 N N . PRO A 1 98 ? 66.906 10.278 -6.265 1.00 68.19 98 PRO A N 1
ATOM 756 C CA . PRO A 1 98 ? 68.284 10.603 -5.890 1.00 68.19 98 PRO A CA 1
ATOM 757 C C . PRO A 1 98 ? 69.233 10.778 -7.087 1.00 68.19 98 PRO A C 1
ATOM 759 O O . PRO A 1 98 ? 70.326 11.314 -6.911 1.00 68.19 98 PRO A O 1
ATOM 762 N N . ASP A 1 99 ? 68.836 10.340 -8.287 1.00 68.94 99 ASP A N 1
ATOM 763 C CA . ASP A 1 99 ? 69.699 10.315 -9.472 1.00 68.94 99 ASP A CA 1
ATOM 764 C C . ASP A 1 99 ? 69.520 11.541 -10.392 1.00 68.94 99 ASP A C 1
ATOM 766 O O . ASP A 1 99 ? 70.387 11.801 -11.231 1.00 68.94 99 ASP A O 1
ATOM 770 N N . TYR A 1 100 ? 68.424 12.308 -10.260 1.00 68.38 100 TYR A N 1
ATOM 771 C CA . TYR A 1 100 ? 68.107 13.437 -11.148 1.00 68.38 100 TYR A CA 1
ATOM 772 C C . TYR A 1 100 ? 67.315 14.553 -10.444 1.00 68.38 100 TYR A C 1
ATOM 774 O O . TYR A 1 100 ? 66.416 14.287 -9.659 1.00 68.38 100 TYR A O 1
ATOM 782 N N . ASP A 1 101 ? 67.541 15.811 -10.843 1.00 68.06 101 ASP A N 1
ATOM 783 C CA . ASP A 1 101 ? 66.763 16.985 -10.387 1.00 68.06 101 ASP A CA 1
ATOM 784 C C . ASP A 1 101 ? 65.375 17.115 -11.064 1.00 68.06 101 ASP A C 1
ATOM 786 O O . ASP A 1 101 ? 64.725 18.160 -10.989 1.00 68.06 101 ASP A O 1
ATOM 790 N N . VAL A 1 102 ? 64.914 16.075 -11.770 1.00 74.56 102 VAL A N 1
ATOM 791 C CA . VAL A 1 102 ? 63.637 16.069 -12.500 1.00 74.56 102 VAL A CA 1
ATOM 792 C C . VAL A 1 102 ? 62.698 15.062 -11.851 1.00 74.56 102 VAL A C 1
ATOM 794 O O . VAL A 1 102 ? 62.953 13.863 -11.896 1.00 74.56 102 VAL A O 1
ATOM 797 N N . TYR A 1 103 ? 61.610 15.557 -11.275 1.00 80.81 103 TYR A N 1
ATOM 798 C CA . TYR A 1 103 ? 60.613 14.758 -10.562 1.00 80.81 103 TYR A CA 1
ATOM 799 C C . TYR A 1 103 ? 59.455 14.373 -11.485 1.00 80.81 103 TYR A C 1
ATOM 801 O O . TYR A 1 103 ? 59.288 14.968 -12.553 1.00 80.81 103 TYR A O 1
ATOM 809 N N . GLY A 1 104 ? 58.727 13.326 -11.111 1.00 81.12 104 GLY A N 1
ATOM 810 C CA . GLY A 1 104 ? 57.503 12.894 -11.786 1.00 81.12 104 GLY A CA 1
ATOM 811 C C . GLY A 1 104 ? 56.287 13.661 -11.269 1.00 81.12 104 GLY A C 1
ATOM 812 O O . GLY A 1 104 ? 56.443 14.637 -10.544 1.00 81.12 104 GLY A O 1
ATOM 813 N N . ASP A 1 105 ? 55.095 13.216 -11.668 1.00 84.44 105 ASP A N 1
ATOM 814 C CA . ASP A 1 105 ? 53.826 13.926 -11.493 1.00 84.44 105 ASP A CA 1
ATOM 815 C C . ASP A 1 105 ? 53.217 13.837 -10.077 1.00 84.44 105 ASP A C 1
ATOM 817 O O . ASP A 1 105 ? 52.390 14.674 -9.727 1.00 84.44 105 ASP A O 1
ATOM 821 N N . GLY A 1 106 ? 53.653 12.897 -9.232 1.00 89.94 106 GLY A N 1
ATOM 822 C CA . GLY A 1 106 ? 53.262 12.824 -7.824 1.00 89.94 106 GLY A CA 1
ATOM 823 C C . GLY A 1 106 ? 52.329 11.663 -7.440 1.00 89.94 106 GLY A C 1
ATOM 824 O O . GLY A 1 106 ? 52.170 10.644 -8.130 1.00 89.94 106 GLY A O 1
ATOM 825 N N . MET A 1 107 ? 51.685 11.811 -6.274 1.00 94.31 107 MET A N 1
ATOM 826 C CA . MET A 1 107 ? 50.788 10.802 -5.693 1.00 94.31 107 MET A CA 1
ATOM 827 C C . MET A 1 107 ? 49.521 11.391 -5.072 1.00 94.31 107 MET A C 1
ATOM 829 O O . MET A 1 107 ? 49.421 12.587 -4.827 1.00 94.31 107 MET A O 1
ATOM 833 N N . ALA A 1 108 ? 48.545 10.541 -4.752 1.00 95.12 108 ALA A N 1
ATOM 834 C CA . ALA A 1 108 ? 47.318 10.963 -4.092 1.00 95.12 108 ALA A CA 1
ATOM 835 C C . ALA A 1 108 ? 46.802 9.953 -3.065 1.00 95.12 108 ALA A C 1
ATOM 837 O O . ALA A 1 108 ? 46.893 8.738 -3.247 1.00 95.12 108 ALA A O 1
ATOM 838 N N . PHE A 1 109 ? 46.179 10.468 -2.003 1.00 96.62 109 PHE A N 1
ATOM 839 C CA . PHE A 1 109 ? 45.281 9.683 -1.156 1.00 96.62 109 PHE A CA 1
ATOM 840 C C . PHE A 1 109 ? 43.884 9.677 -1.776 1.00 96.62 109 PHE A C 1
ATOM 842 O O . PHE A 1 109 ? 43.316 10.742 -2.022 1.00 96.62 109 PHE A O 1
ATOM 849 N N . VAL A 1 110 ? 43.303 8.498 -1.988 1.00 94.81 110 VAL A N 1
ATOM 850 C CA . VAL A 1 110 ? 42.028 8.340 -2.695 1.00 94.81 110 VAL A CA 1
ATOM 851 C C . VAL A 1 110 ? 40.937 7.738 -1.815 1.00 94.81 110 VAL A C 1
ATOM 853 O O . VAL A 1 110 ? 41.148 6.783 -1.067 1.00 94.81 110 VAL A O 1
ATOM 856 N N . ILE A 1 111 ? 39.732 8.284 -1.964 1.00 94.81 111 ILE A N 1
ATOM 857 C CA . ILE A 1 111 ? 38.460 7.686 -1.566 1.00 94.81 111 ILE A CA 1
ATOM 858 C C . ILE A 1 111 ? 37.776 7.227 -2.856 1.00 94.81 111 ILE A C 1
ATOM 860 O O . ILE A 1 111 ? 37.061 7.987 -3.516 1.00 94.81 111 ILE A O 1
ATOM 864 N N . ALA A 1 112 ? 38.055 5.985 -3.233 1.00 90.75 112 ALA A N 1
ATOM 865 C CA . ALA A 1 112 ? 37.658 5.375 -4.488 1.00 90.75 112 ALA A CA 1
ATOM 866 C C . ALA A 1 112 ? 36.244 4.783 -4.434 1.00 90.75 112 ALA A C 1
ATOM 868 O O . ALA A 1 112 ? 35.805 4.219 -3.432 1.00 90.75 112 ALA A O 1
ATOM 869 N N . GLN A 1 113 ? 35.529 4.873 -5.552 1.00 88.75 113 GLN A N 1
ATOM 870 C CA . GLN A 1 113 ? 34.156 4.375 -5.684 1.00 88.75 113 GLN A CA 1
ATOM 871 C C . GLN A 1 113 ? 34.084 2.843 -5.83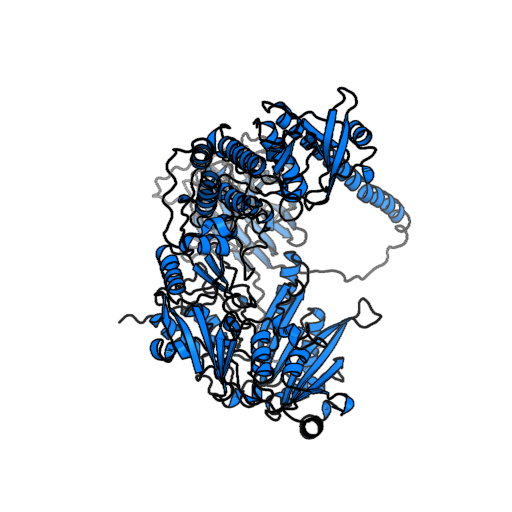1 1.00 88.75 113 GLN A C 1
ATOM 873 O O . GLN A 1 113 ? 33.015 2.263 -5.654 1.00 88.75 113 GLN A O 1
ATOM 878 N N . ASP A 1 114 ? 35.202 2.214 -6.202 1.00 87.56 114 ASP A N 1
ATOM 879 C CA . ASP A 1 114 ? 35.337 0.802 -6.548 1.00 87.56 114 ASP A CA 1
ATOM 880 C C . ASP A 1 114 ? 36.741 0.278 -6.186 1.00 87.56 114 ASP A C 1
ATOM 882 O O . ASP A 1 114 ? 37.647 1.044 -5.839 1.00 87.56 114 ASP A O 1
ATOM 886 N N . ASP A 1 115 ? 36.898 -1.042 -6.252 1.00 90.81 115 ASP A N 1
ATOM 887 C CA . ASP A 1 115 ? 38.138 -1.787 -6.025 1.00 90.81 115 ASP A CA 1
ATOM 888 C C . ASP A 1 115 ? 38.870 -2.135 -7.331 1.00 90.81 115 ASP A C 1
ATOM 890 O O . ASP A 1 115 ? 39.648 -3.085 -7.371 1.00 90.81 115 ASP A O 1
ATOM 894 N N . GLN A 1 116 ? 38.604 -1.407 -8.418 1.00 90.06 116 GLN A N 1
ATOM 895 C CA . GLN A 1 116 ? 39.173 -1.711 -9.730 1.00 90.06 116 GLN A CA 1
ATOM 896 C C . GLN A 1 116 ? 40.574 -1.093 -9.903 1.00 90.06 116 GLN A C 1
ATOM 898 O O . GLN A 1 116 ? 40.894 -0.100 -9.240 1.00 90.06 116 GLN A O 1
ATOM 903 N N . PRO A 1 117 ? 41.410 -1.627 -10.818 1.00 86.88 117 PRO A N 1
ATOM 904 C CA . PRO A 1 117 ? 42.683 -1.008 -11.188 1.00 86.88 117 PRO A CA 1
ATOM 905 C C . PRO A 1 117 ? 42.527 0.434 -11.688 1.00 86.88 117 PRO A C 1
ATOM 907 O O . PRO A 1 117 ? 41.446 0.854 -12.109 1.00 86.88 117 PRO A O 1
ATOM 910 N N . SER A 1 118 ? 43.619 1.205 -11.664 1.00 87.25 118 SER A N 1
ATOM 911 C CA . SER A 1 118 ? 43.646 2.542 -12.271 1.00 87.25 118 SER A CA 1
ATOM 912 C C . SER A 1 118 ? 43.272 2.500 -13.762 1.00 87.25 118 SER A C 1
ATOM 914 O O . SER A 1 118 ? 43.551 1.500 -14.434 1.00 87.25 118 SER A O 1
ATOM 916 N N . PRO A 1 119 ? 42.636 3.561 -14.299 1.00 85.38 119 PRO A N 1
ATOM 917 C CA . PRO A 1 119 ? 42.252 3.613 -15.706 1.00 85.38 119 PRO A CA 1
ATOM 918 C C . PRO A 1 119 ? 43.437 3.381 -16.653 1.00 85.38 119 PRO A C 1
ATOM 920 O O . PRO A 1 119 ? 44.567 3.773 -16.382 1.00 85.38 119 PRO A O 1
ATOM 923 N N . SER A 1 120 ? 43.189 2.787 -17.821 1.00 80.25 120 SER A N 1
ATOM 924 C CA . SER A 1 120 ? 44.238 2.640 -18.836 1.00 80.25 120 SER A CA 1
ATOM 925 C C . SER A 1 120 ? 44.786 4.010 -19.253 1.00 80.25 120 SER A C 1
ATOM 927 O O . SER A 1 120 ? 43.996 4.907 -19.558 1.00 80.25 120 SER A O 1
ATOM 929 N N . GLN A 1 121 ? 46.112 4.135 -19.353 1.00 81.38 121 GLN A N 1
ATOM 930 C CA . GLN A 1 121 ? 46.812 5.384 -19.692 1.00 81.38 121 GLN A CA 1
ATOM 931 C C . GLN A 1 121 ? 46.638 6.513 -18.657 1.00 81.38 121 GLN A C 1
ATOM 933 O O . GLN A 1 121 ? 46.684 7.687 -19.007 1.00 81.38 121 GLN A O 1
ATOM 938 N N . SER A 1 122 ? 46.456 6.168 -17.380 1.00 86.00 122 SER A N 1
ATOM 939 C CA . SER A 1 122 ? 46.398 7.117 -16.258 1.00 86.00 122 SER A CA 1
ATOM 940 C C . SER A 1 122 ? 47.774 7.562 -15.736 1.00 86.00 122 SER A C 1
ATOM 942 O O . SER A 1 122 ? 47.902 7.888 -14.557 1.00 86.00 122 SER A O 1
ATOM 944 N N . PHE A 1 123 ? 48.815 7.482 -16.566 1.00 85.50 123 PHE A N 1
ATOM 945 C CA . PHE A 1 123 ? 50.176 7.896 -16.217 1.00 85.50 123 PHE A CA 1
ATOM 946 C C . PHE A 1 123 ? 50.350 9.415 -16.354 1.00 85.50 123 PHE A C 1
ATOM 948 O O . PHE A 1 123 ? 49.512 10.088 -16.959 1.00 85.50 123 PHE A O 1
ATOM 955 N N . GLY A 1 124 ? 51.442 9.955 -15.818 1.00 84.31 124 GLY A N 1
ATOM 956 C CA . GLY A 1 124 ? 51.683 11.398 -15.775 1.00 84.31 124 GLY A CA 1
ATOM 957 C C . GLY A 1 124 ? 50.611 12.164 -14.985 1.00 84.31 124 GLY A C 1
ATOM 958 O O . GLY A 1 124 ? 50.028 11.608 -14.058 1.00 84.31 124 GLY A O 1
ATOM 959 N N . SER A 1 125 ? 50.274 13.382 -15.432 1.00 80.00 125 SER A N 1
ATOM 960 C CA . SER A 1 125 ? 49.252 14.292 -14.855 1.00 80.00 125 SER A CA 1
ATOM 961 C C . SER A 1 125 ? 47.845 13.721 -14.604 1.00 80.00 125 SER A C 1
ATOM 963 O O . SER A 1 125 ? 46.953 14.410 -14.118 1.00 80.00 125 SER A O 1
ATOM 965 N N . TYR A 1 126 ? 47.590 12.465 -14.970 1.00 83.19 126 TYR A N 1
ATOM 966 C CA . TYR A 1 126 ? 46.360 11.760 -14.626 1.00 83.19 126 TYR A CA 1
ATOM 967 C C . TYR A 1 126 ? 46.422 11.024 -13.272 1.00 83.19 126 TYR A C 1
ATOM 969 O O . TYR A 1 126 ? 45.393 10.510 -12.814 1.00 83.19 126 TYR A O 1
ATOM 977 N N . MET A 1 127 ? 47.603 10.963 -12.642 1.00 83.62 127 MET A N 1
ATOM 978 C CA . MET A 1 127 ? 47.842 10.599 -11.234 1.00 83.62 127 MET A CA 1
ATOM 979 C C . MET A 1 127 ? 47.351 9.212 -10.796 1.00 83.62 127 MET A C 1
ATOM 981 O O . MET A 1 127 ? 47.173 8.926 -9.610 1.00 83.62 127 MET A O 1
ATOM 985 N N . GLY A 1 128 ? 47.086 8.319 -11.753 1.00 81.88 128 GLY A N 1
ATOM 986 C CA . GLY A 1 128 ? 46.451 7.030 -11.480 1.00 81.88 128 GLY A CA 1
ATOM 987 C C . GLY A 1 128 ? 44.966 7.126 -11.103 1.00 81.88 128 GLY A C 1
ATOM 988 O O . GLY A 1 128 ? 44.374 6.100 -10.758 1.00 81.88 128 GLY A O 1
ATOM 989 N N . ILE A 1 129 ? 44.367 8.320 -11.180 1.00 80.88 129 ILE A N 1
ATOM 990 C CA . ILE A 1 129 ? 42.982 8.626 -10.782 1.00 80.88 129 ILE A CA 1
ATOM 991 C C . ILE A 1 129 ? 42.065 8.689 -12.012 1.00 80.88 129 ILE A C 1
ATOM 993 O O . ILE A 1 129 ? 40.950 8.164 -11.986 1.00 80.88 129 ILE A O 1
ATOM 997 N N . LEU A 1 130 ? 42.530 9.309 -13.104 1.00 77.56 130 LEU A N 1
ATOM 998 C CA . LEU A 1 130 ? 41.771 9.507 -14.347 1.00 77.56 130 LEU A CA 1
ATOM 999 C C . LEU A 1 130 ? 42.480 8.869 -15.548 1.00 77.56 130 LEU A C 1
ATOM 1001 O O . LEU A 1 130 ? 43.648 8.535 -15.484 1.00 77.56 130 LEU A O 1
ATOM 1005 N N . GLY A 1 131 ? 41.781 8.676 -16.664 1.00 71.19 131 GLY A N 1
ATOM 1006 C CA . GLY A 1 131 ? 42.393 8.323 -17.951 1.00 71.19 131 GLY A CA 1
ATOM 1007 C C . GLY A 1 131 ? 41.795 9.117 -19.124 1.00 71.19 131 GLY A C 1
ATOM 1008 O O . GLY A 1 131 ? 40.756 9.772 -18.966 1.00 71.19 131 GLY A O 1
ATOM 1009 N N . PRO A 1 132 ? 42.382 9.034 -20.332 1.00 60.34 132 PRO A N 1
ATOM 1010 C CA . PRO A 1 132 ? 41.931 9.775 -21.516 1.00 60.34 132 PRO A CA 1
ATOM 1011 C C . PRO A 1 132 ? 40.434 9.620 -21.881 1.00 60.34 132 PRO A C 1
ATOM 1013 O O . PRO A 1 132 ? 39.812 10.621 -22.235 1.00 60.34 132 PRO A O 1
ATOM 1016 N N . PRO A 1 133 ? 39.785 8.438 -21.750 1.00 53.22 133 PRO A N 1
ATOM 1017 C CA . PRO A 1 133 ? 38.351 8.282 -22.044 1.00 53.22 133 PRO A CA 1
ATOM 1018 C C . PRO A 1 133 ? 37.424 8.932 -21.004 1.00 53.22 133 PRO A C 1
ATOM 1020 O O . PRO A 1 133 ? 36.241 9.140 -21.268 1.00 53.22 133 PRO A O 1
ATOM 1023 N N . THR A 1 134 ? 37.938 9.229 -19.807 1.00 54.47 134 THR A N 1
ATOM 1024 C CA . THR A 1 134 ? 37.161 9.710 -18.650 1.00 54.47 134 THR A CA 1
ATOM 1025 C C . THR A 1 134 ? 37.198 11.225 -18.457 1.00 54.47 134 THR A C 1
ATOM 1027 O O . THR A 1 134 ? 36.569 11.715 -17.527 1.00 54.47 134 THR A O 1
ATOM 1030 N N . GLN A 1 135 ? 37.816 11.989 -19.368 1.00 51.25 135 GLN A N 1
ATOM 1031 C CA . GLN A 1 135 ? 37.914 13.460 -19.290 1.00 51.25 135 GLN A CA 1
ATOM 1032 C C . GLN A 1 135 ? 36.560 14.204 -19.182 1.00 51.25 135 GLN A C 1
ATOM 1034 O O . GLN A 1 135 ? 36.541 15.398 -18.894 1.00 51.25 135 GLN A O 1
ATOM 1039 N N . ARG A 1 136 ? 35.416 13.541 -19.427 1.00 45.94 136 ARG A N 1
ATOM 1040 C CA . ARG A 1 136 ? 34.059 14.122 -19.297 1.00 45.94 136 ARG A CA 1
ATOM 1041 C C . ARG A 1 136 ? 33.018 13.196 -18.646 1.00 45.94 136 ARG A C 1
ATOM 1043 O O . ARG A 1 136 ? 31.820 13.464 -18.742 1.00 45.94 136 ARG A O 1
ATOM 1050 N N . GLY A 1 137 ? 33.447 12.109 -18.003 1.00 48.88 137 GLY A N 1
ATOM 1051 C CA . GLY A 1 137 ? 32.571 11.233 -17.214 1.00 48.88 137 GLY A CA 1
ATOM 1052 C C . GLY A 1 137 ? 32.611 11.618 -15.735 1.00 48.88 137 GLY A C 1
ATOM 1053 O O . GLY A 1 137 ? 33.682 11.896 -15.211 1.00 48.88 137 GLY A O 1
ATOM 1054 N N . VAL A 1 138 ? 31.464 11.649 -15.048 1.00 53.06 138 VAL A N 1
ATOM 1055 C CA . VAL A 1 138 ? 31.413 11.965 -13.608 1.00 53.06 138 VAL A CA 1
ATOM 1056 C C . VAL A 1 138 ? 31.979 10.779 -12.820 1.00 53.06 138 VAL A C 1
ATOM 1058 O O . VAL A 1 138 ? 31.275 9.790 -12.620 1.00 53.06 138 VAL A O 1
ATOM 1061 N N . LEU A 1 139 ? 33.238 10.858 -12.384 1.00 56.09 139 LEU A N 1
ATOM 1062 C CA . LEU A 1 139 ? 33.743 9.979 -11.327 1.00 56.09 139 LEU A CA 1
ATOM 1063 C C . LEU A 1 139 ? 33.107 10.379 -9.990 1.00 56.09 139 LEU A C 1
ATOM 1065 O O . LEU A 1 139 ? 32.952 11.562 -9.690 1.00 56.09 139 LEU A O 1
ATOM 1069 N N . HIS A 1 140 ? 32.746 9.390 -9.174 1.00 71.94 140 HIS A N 1
ATOM 1070 C CA . HIS A 1 140 ? 32.268 9.599 -7.807 1.00 71.94 140 HIS A CA 1
ATOM 1071 C C . HIS A 1 140 ? 33.384 9.286 -6.802 1.00 71.94 140 HIS A C 1
ATOM 1073 O O . HIS A 1 140 ? 33.226 8.417 -5.944 1.00 71.94 140 HIS A O 1
ATOM 1079 N N . GLN A 1 141 ? 34.530 9.957 -6.941 1.00 82.38 141 GLN A N 1
ATOM 1080 C CA . GLN A 1 141 ? 35.718 9.762 -6.102 1.00 82.38 141 GLN A CA 1
ATOM 1081 C C . GLN A 1 141 ? 36.171 11.090 -5.476 1.00 82.38 141 GLN A C 1
ATOM 1083 O O . GLN A 1 141 ? 35.753 12.166 -5.902 1.00 82.38 141 GLN A O 1
ATOM 1088 N N . LEU A 1 142 ? 36.994 11.015 -4.431 1.00 92.69 142 LEU A N 1
ATOM 1089 C CA . LEU A 1 142 ? 37.700 12.166 -3.867 1.00 92.69 142 LEU A CA 1
ATOM 1090 C C . LEU A 1 142 ? 39.176 11.814 -3.758 1.00 92.69 142 LEU A C 1
ATOM 1092 O O . LEU A 1 142 ? 39.498 10.781 -3.175 1.00 92.69 142 LEU A O 1
ATOM 1096 N N . ALA A 1 143 ? 40.046 12.675 -4.267 1.00 93.00 143 ALA A N 1
ATOM 1097 C CA . ALA A 1 143 ? 41.485 12.534 -4.132 1.00 93.00 143 ALA A CA 1
ATOM 1098 C C . ALA A 1 143 ? 42.074 13.754 -3.420 1.00 93.00 143 ALA A C 1
ATOM 1100 O O . ALA A 1 143 ? 41.593 14.875 -3.580 1.00 93.00 143 ALA A O 1
ATOM 1101 N N . VAL A 1 144 ? 43.079 13.511 -2.585 1.00 95.44 144 VAL A N 1
ATOM 1102 C CA . VAL A 1 144 ? 43.968 14.545 -2.058 1.00 95.44 144 VAL A CA 1
ATOM 1103 C C . VAL A 1 144 ? 45.307 14.352 -2.743 1.00 95.44 144 VAL A C 1
ATOM 1105 O O . VAL A 1 144 ? 46.019 13.396 -2.432 1.00 95.44 144 VAL A O 1
ATOM 1108 N N . GLU A 1 145 ? 45.579 15.231 -3.694 1.00 93.38 145 GLU A N 1
ATOM 1109 C CA . GLU A 1 145 ? 46.752 15.231 -4.560 1.00 93.38 145 GLU A CA 1
ATOM 1110 C C . GLU A 1 145 ? 47.952 15.872 -3.858 1.00 93.38 145 GLU A C 1
ATOM 1112 O O . GLU A 1 145 ? 47.813 16.876 -3.156 1.00 93.38 145 GLU A O 1
ATOM 1117 N N . LEU A 1 146 ? 49.116 15.249 -4.029 1.00 94.19 146 LEU A N 1
ATOM 1118 C CA . LEU A 1 146 ? 50.436 15.674 -3.573 1.00 94.19 146 LEU A CA 1
ATOM 1119 C C . LEU A 1 146 ? 51.312 15.752 -4.827 1.00 94.19 146 LEU A C 1
ATOM 1121 O O . LEU A 1 146 ? 51.883 14.743 -5.247 1.00 94.19 146 LEU A O 1
ATOM 1125 N N . ASP A 1 147 ? 51.340 16.934 -5.432 1.00 90.69 147 ASP A N 1
ATOM 1126 C CA . ASP A 1 147 ? 51.891 17.169 -6.764 1.00 90.69 147 ASP A CA 1
ATOM 1127 C C . ASP A 1 147 ? 53.355 17.630 -6.686 1.00 90.69 147 ASP A C 1
ATOM 1129 O O . ASP A 1 147 ? 53.708 18.558 -5.941 1.00 90.69 147 ASP A O 1
ATOM 1133 N N . THR A 1 148 ? 54.205 16.960 -7.462 1.00 89.25 148 THR A N 1
ATOM 1134 C CA . THR A 1 148 ? 55.649 17.201 -7.571 1.00 89.25 148 THR A CA 1
ATOM 1135 C C . THR A 1 148 ? 56.074 17.738 -8.944 1.00 89.25 148 THR A C 1
ATOM 1137 O O . THR A 1 148 ? 57.254 18.069 -9.133 1.00 89.25 148 THR A O 1
ATOM 1140 N N . TYR A 1 149 ? 55.139 17.929 -9.881 1.00 87.25 149 TYR A N 1
ATOM 1141 C CA . TYR A 1 149 ? 55.408 18.373 -11.244 1.00 87.25 149 TYR A CA 1
ATOM 1142 C C . TYR A 1 149 ? 54.463 19.458 -11.732 1.00 87.25 149 TYR A C 1
ATOM 1144 O O . TYR A 1 149 ? 53.289 19.240 -11.987 1.00 87.25 149 TYR A O 1
ATOM 1152 N N . LYS A 1 150 ? 55.045 20.601 -12.090 1.00 85.94 150 LYS A N 1
ATOM 1153 C CA . LYS A 1 150 ? 54.285 21.672 -12.722 1.00 85.94 150 LYS A CA 1
ATOM 1154 C C . LYS A 1 150 ? 53.845 21.289 -14.140 1.00 85.94 150 LYS A C 1
ATOM 1156 O O . LYS A 1 150 ? 54.640 21.340 -15.082 1.00 85.94 150 LYS A O 1
ATOM 1161 N N . ASN A 1 151 ? 52.569 20.988 -14.317 1.00 82.44 151 ASN A N 1
ATOM 1162 C CA . ASN A 1 151 ? 51.909 20.861 -15.604 1.00 82.44 151 ASN A CA 1
ATOM 1163 C C . ASN A 1 151 ? 51.606 22.239 -16.237 1.00 82.44 151 ASN A C 1
ATOM 1165 O O . ASN A 1 151 ? 51.577 23.280 -15.584 1.00 82.44 151 ASN A O 1
ATOM 1169 N N . GLU A 1 152 ? 51.326 22.269 -17.546 1.00 76.88 152 GLU A N 1
ATOM 1170 C CA . GLU A 1 152 ? 50.975 23.506 -18.278 1.00 76.88 152 GLU A CA 1
ATOM 1171 C C . GLU A 1 152 ? 49.537 24.005 -18.007 1.00 76.88 152 GLU A C 1
ATOM 1173 O O . GLU A 1 152 ? 49.029 24.902 -18.689 1.00 76.88 152 GLU A O 1
ATOM 1178 N N . TYR A 1 153 ? 48.843 23.429 -17.022 1.00 75.81 153 TYR A N 1
ATOM 1179 C CA . TYR A 1 153 ? 47.493 23.841 -16.660 1.00 75.81 153 TYR A CA 1
ATOM 1180 C C . TYR A 1 153 ? 47.509 25.189 -15.936 1.00 75.81 153 TYR A C 1
ATOM 1182 O O . TYR A 1 153 ? 48.370 25.485 -15.118 1.00 75.81 153 TYR A O 1
ATOM 1190 N N . LYS A 1 154 ? 46.500 26.026 -16.197 1.00 71.12 154 LYS A N 1
ATOM 1191 C CA . LYS A 1 154 ? 46.389 27.348 -15.555 1.00 71.12 154 LYS A CA 1
ATOM 1192 C C . LYS A 1 154 ? 46.146 27.263 -14.039 1.00 71.12 154 LYS A C 1
ATOM 1194 O O . LYS A 1 154 ? 46.403 28.228 -13.324 1.00 71.12 154 LYS A O 1
ATOM 1199 N N . SER A 1 155 ? 45.563 26.161 -13.586 1.00 76.56 155 SER A N 1
ATOM 1200 C CA . SER A 1 155 ? 45.230 25.863 -12.192 1.00 76.56 155 SER A CA 1
ATOM 1201 C C . SER A 1 155 ? 46.423 25.368 -11.382 1.00 76.56 155 SER A C 1
ATOM 1203 O O . SER A 1 155 ? 46.388 25.511 -10.164 1.00 76.56 155 SER A O 1
ATOM 1205 N N . ASP A 1 156 ? 47.460 24.852 -12.039 1.00 82.94 156 ASP A N 1
ATOM 1206 C CA . ASP A 1 156 ? 48.663 24.336 -11.402 1.00 82.94 156 ASP A CA 1
ATOM 1207 C C . ASP A 1 156 ? 49.630 25.494 -11.067 1.00 82.94 156 ASP A C 1
ATOM 1209 O O . ASP A 1 156 ? 50.152 26.171 -11.968 1.00 82.94 156 ASP A O 1
ATOM 1213 N N . PRO A 1 157 ? 49.837 25.798 -9.773 1.00 84.62 157 PRO A N 1
ATOM 1214 C CA . PRO A 1 157 ? 50.683 26.911 -9.371 1.00 84.62 157 PRO A CA 1
ATOM 1215 C C . PRO A 1 157 ? 52.180 26.614 -9.572 1.00 84.62 157 PRO A C 1
ATOM 1217 O O . PRO A 1 157 ? 52.929 27.485 -10.042 1.00 84.62 157 PRO A O 1
ATOM 1220 N N . ASP A 1 158 ? 52.620 25.402 -9.236 1.00 86.75 158 ASP A N 1
ATOM 1221 C CA . ASP A 1 158 ? 54.011 24.966 -9.115 1.00 86.75 158 ASP A CA 1
ATOM 1222 C C . ASP A 1 158 ? 54.093 23.443 -8.913 1.00 86.75 158 ASP A C 1
ATOM 1224 O O . ASP A 1 158 ? 53.107 22.805 -8.594 1.00 86.75 158 ASP A O 1
ATOM 1228 N N . GLY A 1 159 ? 55.286 22.854 -9.028 1.00 87.25 159 GLY A N 1
ATOM 1229 C CA . GLY A 1 159 ? 55.484 21.420 -8.766 1.00 87.25 159 GLY A CA 1
ATOM 1230 C C . GLY A 1 159 ? 55.759 21.101 -7.294 1.00 87.25 159 GLY A C 1
ATOM 1231 O O . GLY A 1 159 ? 56.727 20.391 -7.013 1.00 87.25 159 GLY A O 1
ATOM 1232 N N . ASN A 1 160 ? 55.063 21.749 -6.357 1.00 92.62 160 ASN A N 1
ATOM 1233 C CA . ASN A 1 160 ? 55.124 21.464 -4.921 1.00 92.62 160 ASN A CA 1
ATOM 1234 C C . ASN A 1 160 ? 53.836 21.949 -4.229 1.00 92.62 160 ASN A C 1
ATOM 1236 O O . ASN A 1 160 ? 53.843 22.902 -3.438 1.00 92.62 160 ASN A O 1
ATOM 1240 N N . HIS A 1 161 ? 52.711 21.298 -4.520 1.00 93.38 161 HIS A N 1
ATOM 1241 C CA . HIS A 1 161 ? 51.405 21.741 -4.038 1.00 93.38 161 HIS A CA 1
ATOM 1242 C C . HIS A 1 161 ? 50.511 20.590 -3.555 1.00 93.38 161 HIS A C 1
ATOM 1244 O O . HIS A 1 161 ? 50.777 19.415 -3.788 1.00 93.38 161 HIS A O 1
ATOM 1250 N N . ILE A 1 162 ? 49.439 20.945 -2.832 1.00 94.88 162 ILE A N 1
ATOM 1251 C CA . ILE A 1 162 ? 48.366 20.007 -2.461 1.00 94.88 162 ILE A CA 1
ATOM 1252 C C . ILE A 1 162 ? 47.053 20.483 -3.070 1.00 94.88 162 ILE A C 1
ATOM 1254 O O . ILE A 1 162 ? 46.680 21.655 -2.903 1.00 94.88 162 ILE A O 1
ATOM 1258 N N . ALA A 1 163 ? 46.327 19.566 -3.705 1.00 91.62 163 ALA A N 1
ATOM 1259 C CA . ALA A 1 163 ? 45.004 19.814 -4.261 1.00 91.62 163 ALA A CA 1
ATOM 1260 C C . ALA A 1 163 ? 43.946 18.813 -3.758 1.00 91.62 163 ALA A C 1
ATOM 1262 O O . ALA A 1 163 ? 44.247 17.800 -3.124 1.00 91.62 163 ALA A O 1
ATOM 1263 N N . ILE A 1 164 ? 42.669 19.161 -3.948 1.00 93.50 164 ILE A N 1
ATOM 1264 C CA . ILE A 1 164 ? 41.533 18.268 -3.686 1.00 93.50 164 ILE A CA 1
ATOM 1265 C C . ILE A 1 164 ? 40.723 18.102 -4.965 1.00 93.50 164 ILE A C 1
ATOM 1267 O O . ILE A 1 164 ? 39.994 19.017 -5.365 1.00 93.50 164 ILE A O 1
ATOM 1271 N N . ASP A 1 165 ? 40.731 16.891 -5.501 1.00 87.75 165 ASP A N 1
ATOM 1272 C CA . ASP A 1 165 ? 40.077 16.547 -6.757 1.00 87.75 165 ASP A CA 1
ATOM 1273 C C . ASP A 1 165 ? 38.835 15.712 -6.513 1.00 87.75 165 ASP A C 1
ATOM 1275 O O . ASP A 1 165 ? 38.757 14.885 -5.602 1.00 87.75 165 ASP A O 1
ATOM 1279 N N . THR A 1 166 ? 37.812 15.952 -7.328 1.00 84.25 166 THR A N 1
ATOM 1280 C CA . THR A 1 166 ? 36.541 15.217 -7.220 1.00 84.25 166 THR A CA 1
ATOM 1281 C C . THR A 1 166 ? 35.975 14.823 -8.573 1.00 84.25 166 THR A C 1
ATOM 1283 O O . THR A 1 166 ? 35.504 13.705 -8.745 1.00 84.25 166 THR A O 1
ATOM 1286 N N . VAL A 1 167 ? 36.022 15.736 -9.543 1.00 74.31 167 VAL A N 1
ATOM 1287 C CA . VAL A 1 167 ? 35.470 15.526 -10.891 1.00 74.31 167 VAL A CA 1
ATOM 1288 C C . VAL A 1 167 ? 36.482 15.794 -12.004 1.00 74.31 167 VAL A C 1
ATOM 1290 O O . VAL A 1 167 ? 36.292 15.307 -13.113 1.00 74.31 167 VAL A O 1
ATOM 1293 N N . SER A 1 168 ? 37.532 16.566 -11.722 1.00 75.12 168 SER A N 1
ATOM 1294 C CA . SER A 1 168 ? 38.574 16.974 -12.665 1.00 75.12 168 SER A CA 1
ATOM 1295 C C . SER A 1 168 ? 39.853 17.265 -11.885 1.00 75.12 168 SER A C 1
ATOM 1297 O O . SER A 1 168 ? 39.757 17.932 -10.859 1.00 75.12 168 SER A O 1
ATOM 1299 N N . ILE A 1 169 ? 40.997 16.789 -12.388 1.00 74.25 169 ILE A N 1
ATOM 1300 C CA . ILE A 1 169 ? 42.347 17.155 -11.906 1.00 74.25 169 ILE A CA 1
ATOM 1301 C C . ILE A 1 169 ? 42.756 18.530 -12.468 1.00 74.25 169 ILE A C 1
ATOM 1303 O O . ILE A 1 169 ? 43.484 19.292 -11.855 1.00 74.25 169 ILE A O 1
ATOM 1307 N N . GLN A 1 170 ? 42.211 18.921 -13.627 1.00 74.69 170 GLN A N 1
ATOM 1308 C CA . GLN A 1 170 ? 42.491 20.236 -14.220 1.00 74.69 170 GLN A CA 1
ATOM 1309 C C . GLN A 1 170 ? 41.758 21.375 -13.499 1.00 74.69 170 GLN A C 1
ATOM 1311 O O . GLN A 1 170 ? 42.194 22.520 -13.565 1.00 74.69 170 GLN A O 1
ATOM 1316 N N . ASP A 1 171 ? 40.649 21.079 -12.819 1.00 79.12 171 ASP A N 1
ATOM 1317 C CA . ASP A 1 171 ? 39.843 22.055 -12.079 1.00 79.12 171 ASP A CA 1
ATOM 1318 C C . ASP A 1 171 ? 39.607 21.555 -10.640 1.00 79.12 171 ASP A C 1
ATOM 1320 O O . ASP A 1 171 ? 38.478 21.169 -10.295 1.00 79.12 171 ASP A O 1
ATOM 1324 N N . PRO A 1 172 ? 40.658 21.534 -9.795 1.00 85.31 172 PRO A N 1
ATOM 1325 C CA . PRO A 1 172 ? 40.552 21.051 -8.426 1.00 85.31 172 PRO A CA 1
ATOM 1326 C C . PRO A 1 172 ? 39.580 21.913 -7.614 1.00 85.31 172 PRO A C 1
ATOM 1328 O O . PRO A 1 172 ? 39.410 23.116 -7.838 1.00 85.31 172 PRO A O 1
ATOM 1331 N N . VAL A 1 173 ? 38.957 21.314 -6.597 1.00 88.50 173 VAL A N 1
ATOM 1332 C CA . VAL A 1 173 ? 38.073 22.031 -5.657 1.00 88.50 173 VAL A CA 1
ATOM 1333 C C . VAL A 1 173 ? 38.847 23.123 -4.917 1.00 88.50 173 VAL A C 1
ATOM 1335 O O . VAL A 1 173 ? 38.296 24.182 -4.604 1.00 88.50 173 VAL A O 1
ATOM 1338 N N . ILE A 1 174 ? 40.109 22.840 -4.603 1.00 91.56 174 ILE A N 1
ATOM 1339 C CA . ILE A 1 174 ? 41.078 23.786 -4.064 1.00 91.56 174 ILE A CA 1
ATOM 1340 C C . ILE A 1 174 ? 42.480 23.277 -4.383 1.00 91.56 174 ILE A C 1
ATOM 1342 O O . ILE A 1 174 ? 42.716 22.077 -4.312 1.00 91.56 174 ILE A O 1
ATOM 1346 N N . VAL A 1 175 ? 43.391 24.199 -4.671 1.00 92.50 175 VAL A N 1
ATOM 1347 C CA . VAL A 1 175 ? 44.817 23.949 -4.882 1.00 92.50 175 VAL A CA 1
ATOM 1348 C C . VAL A 1 175 ? 45.613 25.011 -4.130 1.00 92.50 175 VAL A C 1
ATOM 1350 O O . VAL A 1 175 ? 45.215 26.182 -4.101 1.00 92.50 175 VAL A O 1
ATOM 1353 N N . LYS A 1 176 ? 46.692 24.610 -3.453 1.00 93.62 176 LYS A N 1
ATOM 1354 C CA . LYS A 1 176 ? 47.593 25.532 -2.752 1.00 93.62 176 LYS A CA 1
ATOM 1355 C C . LYS A 1 176 ? 49.040 25.058 -2.806 1.00 93.62 176 LYS A C 1
ATOM 1357 O O . LYS A 1 176 ? 49.329 23.929 -2.419 1.00 93.62 176 LYS A O 1
ATOM 1362 N N . SER A 1 177 ? 49.924 25.989 -3.152 1.00 93.19 177 SER A N 1
ATOM 1363 C CA . SER A 1 177 ? 51.380 25.846 -3.075 1.00 93.19 177 SER A CA 1
ATOM 1364 C C . SER A 1 177 ? 51.878 25.641 -1.643 1.00 93.19 177 SER A C 1
ATOM 1366 O O . SER A 1 177 ? 51.493 26.389 -0.731 1.00 93.19 177 SER A O 1
ATOM 1368 N N . LEU A 1 178 ? 52.768 24.667 -1.448 1.00 92.38 178 LEU A N 1
ATOM 1369 C CA . LEU A 1 178 ? 53.428 24.403 -0.169 1.00 92.38 178 LEU A CA 1
ATOM 1370 C C . LEU A 1 178 ? 54.611 25.336 0.108 1.00 92.38 178 LEU A C 1
ATOM 1372 O O . LEU A 1 178 ? 55.091 25.343 1.243 1.00 92.38 178 LEU A O 1
ATOM 1376 N N . GLU A 1 179 ? 55.040 26.173 -0.843 1.00 87.19 179 GLU A N 1
ATOM 1377 C CA . GLU A 1 179 ? 56.217 27.049 -0.693 1.00 87.19 179 GLU A CA 1
ATOM 1378 C C . GLU A 1 179 ? 56.196 27.859 0.615 1.00 87.19 179 GLU A C 1
ATOM 1380 O O . GLU A 1 179 ? 57.192 27.945 1.332 1.00 87.19 179 GLU A O 1
ATOM 1385 N N . SER A 1 180 ? 55.025 28.387 0.989 1.00 83.00 180 SER A N 1
ATOM 1386 C CA . SER A 1 180 ? 54.842 29.198 2.206 1.00 83.00 180 SER A CA 1
ATOM 1387 C C . SER A 1 180 ? 55.005 28.435 3.530 1.00 83.00 180 SER A C 1
ATOM 1389 O O . SER A 1 180 ? 55.104 29.058 4.587 1.00 83.00 180 SER A O 1
ATOM 1391 N N . THR A 1 181 ? 55.024 27.102 3.489 1.00 87.75 181 THR A N 1
ATOM 1392 C CA . THR A 1 181 ? 55.154 26.234 4.670 1.00 87.75 181 THR A CA 1
ATOM 1393 C C . THR A 1 181 ? 56.590 25.775 4.920 1.00 87.75 181 THR A C 1
ATOM 1395 O O . THR A 1 181 ? 56.882 25.260 5.996 1.00 87.75 181 THR A O 1
ATOM 1398 N N . GLY A 1 182 ? 57.491 25.956 3.944 1.00 88.69 182 GLY A N 1
ATOM 1399 C CA . GLY A 1 182 ? 58.857 25.423 3.987 1.00 88.69 182 GLY A CA 1
ATOM 1400 C C . GLY A 1 182 ? 58.952 23.903 3.780 1.00 88.69 182 GLY A C 1
ATOM 1401 O O . GLY A 1 182 ? 60.029 23.328 3.951 1.00 88.69 182 GLY A O 1
ATOM 1402 N N . ILE A 1 183 ? 57.843 23.249 3.428 1.00 93.69 183 ILE A N 1
ATOM 1403 C CA . ILE A 1 183 ? 57.784 21.822 3.104 1.00 93.69 183 ILE A CA 1
ATOM 1404 C C . ILE A 1 183 ? 57.948 21.665 1.596 1.00 93.69 183 ILE A C 1
ATOM 1406 O O . ILE A 1 183 ? 57.267 22.327 0.815 1.00 93.69 183 ILE A O 1
ATOM 1410 N N . ASP A 1 184 ? 58.853 20.777 1.206 1.00 92.69 184 ASP A N 1
ATOM 1411 C CA . ASP A 1 184 ? 59.094 20.399 -0.178 1.00 92.69 184 ASP A CA 1
ATOM 1412 C C . ASP A 1 184 ? 58.851 18.899 -0.313 1.00 92.69 184 ASP A C 1
ATOM 1414 O O . ASP A 1 184 ? 59.573 18.088 0.283 1.00 92.69 184 ASP A O 1
ATOM 1418 N N . LEU A 1 185 ? 57.813 18.540 -1.073 1.00 92.94 185 LEU A N 1
ATOM 1419 C CA . LEU A 1 185 ? 57.437 17.153 -1.343 1.00 92.94 185 LEU A CA 1
ATOM 1420 C C . LEU A 1 185 ? 58.593 16.368 -1.974 1.00 92.94 185 LEU A C 1
ATOM 1422 O O . LEU A 1 185 ? 58.725 15.176 -1.717 1.00 92.94 185 LEU A O 1
ATOM 1426 N N . LYS A 1 186 ? 59.480 17.054 -2.701 1.00 90.31 186 LYS A N 1
ATOM 1427 C CA . LYS A 1 186 ? 60.629 16.485 -3.420 1.00 90.31 186 LYS A CA 1
ATOM 1428 C C . LYS A 1 186 ? 61.892 16.360 -2.572 1.00 90.31 186 LYS A C 1
ATOM 1430 O O . LYS A 1 186 ? 62.938 15.955 -3.059 1.00 90.31 186 LYS A O 1
ATOM 1435 N N . SER A 1 187 ? 61.835 16.718 -1.292 1.00 90.06 187 SER A N 1
ATOM 1436 C CA . SER A 1 187 ? 63.024 16.789 -0.431 1.00 90.06 187 SER A CA 1
ATOM 1437 C C . SER A 1 187 ? 63.678 15.440 -0.096 1.00 90.06 187 SER A C 1
ATOM 1439 O O . SER A 1 187 ? 64.731 15.435 0.547 1.00 90.06 187 SER A O 1
ATOM 1441 N N . GLY A 1 188 ? 63.044 14.306 -0.422 1.00 88.56 188 GLY A N 1
ATOM 1442 C CA . GLY A 1 188 ? 63.471 12.968 0.012 1.00 88.56 188 GLY A CA 1
ATOM 1443 C C . GLY A 1 188 ? 63.325 12.716 1.519 1.00 88.56 188 GLY A C 1
ATOM 1444 O O . GLY A 1 188 ? 63.712 11.660 2.017 1.00 88.56 188 GLY A O 1
ATOM 1445 N N . LYS A 1 189 ? 62.777 13.673 2.279 1.00 93.12 189 LYS A N 1
ATOM 1446 C CA . LYS A 1 189 ? 62.511 13.527 3.715 1.00 93.12 189 LYS A CA 1
ATOM 1447 C C . LYS A 1 189 ? 61.147 12.892 3.949 1.00 93.12 189 LYS A C 1
ATOM 1449 O O . LYS A 1 189 ? 60.235 13.020 3.138 1.00 93.12 189 LYS A O 1
ATOM 1454 N N . ASP A 1 190 ? 60.989 12.278 5.115 1.00 96.06 190 ASP A N 1
ATOM 1455 C CA . ASP A 1 190 ? 59.697 11.761 5.556 1.00 96.06 190 ASP A CA 1
ATOM 1456 C C . ASP A 1 190 ? 58.747 12.924 5.869 1.00 96.06 190 ASP A C 1
ATOM 1458 O O . ASP A 1 190 ? 59.048 13.777 6.710 1.00 96.06 190 ASP A O 1
ATOM 1462 N N . ILE A 1 191 ? 57.590 12.942 5.212 1.00 97.25 191 ILE A N 1
ATOM 1463 C CA . ILE A 1 191 ? 56.552 13.965 5.362 1.00 97.25 191 ILE A CA 1
ATOM 1464 C C . ILE A 1 191 ? 55.296 13.299 5.907 1.00 97.25 191 ILE A C 1
ATOM 1466 O O . ILE A 1 191 ? 54.758 12.362 5.322 1.00 97.25 191 ILE A O 1
ATOM 1470 N N . THR A 1 192 ? 54.811 13.789 7.042 1.00 97.12 192 THR A N 1
ATOM 1471 C CA . THR A 1 192 ? 53.570 13.318 7.652 1.00 97.12 192 THR A CA 1
ATOM 1472 C C . THR A 1 192 ? 52.406 14.184 7.193 1.00 97.12 192 THR A C 1
ATOM 1474 O O . THR A 1 192 ? 52.406 15.401 7.386 1.00 97.12 192 THR A O 1
ATOM 1477 N N . VAL A 1 193 ? 51.388 13.539 6.625 1.00 97.31 193 VAL A N 1
ATOM 1478 C CA . VAL A 1 193 ? 50.142 14.162 6.176 1.00 97.31 193 VAL A CA 1
ATOM 1479 C C . VAL A 1 193 ? 48.996 13.643 7.033 1.00 97.31 193 VAL A C 1
ATOM 1481 O O . VAL A 1 193 ? 48.848 12.439 7.249 1.00 97.31 193 VAL A O 1
ATOM 1484 N N . GLN A 1 194 ? 48.157 14.554 7.516 1.00 97.12 194 GLN A N 1
ATOM 1485 C CA . GLN A 1 194 ? 46.948 14.228 8.257 1.00 97.12 194 GLN A CA 1
ATOM 1486 C C . GLN A 1 194 ? 45.725 14.844 7.588 1.00 97.12 194 GLN A C 1
ATOM 1488 O O . GLN A 1 194 ? 45.663 16.052 7.378 1.00 97.12 194 GLN A O 1
ATOM 1493 N N . ILE A 1 195 ? 44.715 14.017 7.324 1.00 97.62 195 ILE A N 1
ATOM 1494 C CA . ILE A 1 195 ? 43.437 14.435 6.753 1.00 97.62 195 ILE A CA 1
ATOM 1495 C C . ILE A 1 195 ? 42.330 14.115 7.758 1.00 97.62 195 ILE A C 1
ATOM 1497 O O . ILE A 1 195 ? 42.114 12.956 8.116 1.00 97.62 195 ILE A O 1
ATOM 1501 N N . ARG A 1 196 ? 41.600 15.142 8.200 1.00 96.44 196 ARG A N 1
ATOM 1502 C CA . ARG A 1 196 ? 40.453 15.025 9.111 1.00 96.44 196 ARG A CA 1
ATOM 1503 C C . ARG A 1 196 ? 39.178 15.480 8.421 1.00 96.44 196 ARG A C 1
ATOM 1505 O O . ARG A 1 196 ? 39.100 16.614 7.957 1.00 96.44 196 ARG A O 1
ATOM 1512 N N . TYR A 1 197 ? 38.157 14.632 8.413 1.00 95.62 197 TYR A N 1
ATOM 1513 C CA . TYR A 1 197 ? 36.815 14.983 7.965 1.00 95.62 197 TYR A CA 1
ATOM 1514 C C . TYR A 1 197 ? 35.839 15.040 9.142 1.00 95.62 197 TYR A C 1
ATOM 1516 O O . TYR A 1 197 ? 35.585 14.035 9.804 1.00 95.62 197 TYR A O 1
ATOM 1524 N N . ASP A 1 198 ? 35.253 16.215 9.376 1.00 90.62 198 ASP A N 1
ATOM 1525 C CA . ASP A 1 198 ? 34.136 16.401 10.306 1.00 90.62 198 ASP A CA 1
ATOM 1526 C C . ASP A 1 198 ? 32.818 16.245 9.533 1.00 90.62 198 ASP A C 1
ATOM 1528 O O . ASP A 1 198 ? 32.392 17.161 8.817 1.00 90.62 198 ASP A O 1
ATOM 1532 N N . GLY A 1 199 ? 32.160 15.091 9.674 1.00 83.44 199 GLY A N 1
ATOM 1533 C CA . GLY A 1 199 ? 30.902 14.786 8.990 1.00 83.44 199 GLY A CA 1
ATOM 1534 C C . GLY A 1 199 ? 29.710 15.635 9.451 1.00 83.44 199 GLY A C 1
ATOM 1535 O O . GLY A 1 199 ? 28.754 15.809 8.688 1.00 83.44 199 GLY A O 1
ATOM 1536 N N . TRP A 1 200 ? 29.772 16.248 10.642 1.00 78.25 200 TRP A N 1
ATOM 1537 C CA . TRP A 1 200 ? 28.753 17.190 11.121 1.00 78.25 200 TRP A CA 1
ATOM 1538 C C . TRP A 1 200 ? 28.905 18.561 10.463 1.00 78.25 200 TRP A C 1
ATOM 1540 O O . TRP A 1 200 ? 27.927 19.138 9.976 1.00 78.25 200 TRP A O 1
ATOM 1550 N N . LYS A 1 201 ? 30.136 19.084 10.418 1.00 86.44 201 LYS A N 1
ATOM 1551 C CA . LYS A 1 201 ? 30.453 20.394 9.819 1.00 86.44 201 LYS A CA 1
ATOM 1552 C C . LYS A 1 201 ? 30.655 20.330 8.304 1.00 86.44 201 LYS A C 1
ATOM 1554 O O . LYS A 1 201 ? 30.616 21.373 7.647 1.00 86.44 201 LYS A O 1
ATOM 1559 N N . LYS A 1 202 ? 30.799 19.122 7.745 1.00 90.06 202 LYS A N 1
ATOM 1560 C CA . LYS A 1 202 ? 31.104 18.830 6.333 1.00 90.06 202 LYS A CA 1
ATOM 1561 C C . LYS A 1 202 ? 32.438 19.438 5.909 1.00 90.06 202 LYS A C 1
ATOM 1563 O O . LYS A 1 202 ? 32.525 20.088 4.869 1.00 90.06 202 LYS A O 1
ATOM 1568 N N . LEU A 1 203 ? 33.448 19.298 6.759 1.00 94.44 203 LEU A N 1
ATOM 1569 C CA . LEU A 1 203 ? 34.704 20.034 6.661 1.00 94.44 203 LEU A CA 1
ATOM 1570 C C . LEU A 1 203 ? 35.879 19.062 6.600 1.00 94.44 203 LEU A C 1
ATOM 1572 O O . LEU A 1 203 ? 36.065 18.293 7.538 1.00 94.44 203 LEU A O 1
ATOM 1576 N N . LEU A 1 204 ? 36.644 19.109 5.510 1.00 95.25 204 LEU A N 1
ATOM 1577 C CA . LEU A 1 204 ? 37.900 18.387 5.341 1.00 95.25 204 LEU A CA 1
ATOM 1578 C C . LEU A 1 204 ? 39.058 19.327 5.687 1.00 95.25 204 LEU A C 1
ATOM 1580 O O . LEU A 1 204 ? 39.129 20.440 5.165 1.00 95.25 204 LEU A O 1
ATOM 1584 N N . GLN A 1 205 ? 39.942 18.891 6.571 1.00 97.06 205 GLN A N 1
ATOM 1585 C CA . GLN A 1 205 ? 41.139 19.612 6.976 1.00 97.06 205 GLN A CA 1
ATOM 1586 C C . GLN A 1 205 ? 42.366 18.759 6.672 1.00 97.06 205 GLN A C 1
ATOM 1588 O O . GLN A 1 205 ? 42.384 17.586 7.035 1.00 97.06 205 GLN A O 1
ATOM 1593 N N . ILE A 1 206 ? 43.357 19.351 6.010 1.00 97.00 206 ILE A N 1
ATOM 1594 C CA . ILE A 1 206 ? 44.628 18.725 5.651 1.00 97.00 206 ILE A CA 1
ATOM 1595 C C . ILE A 1 206 ? 45.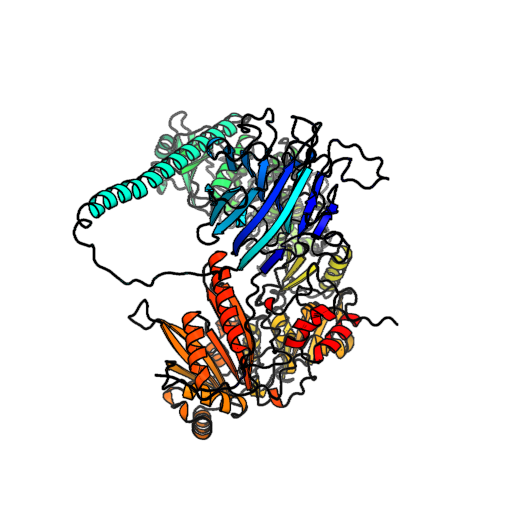734 19.483 6.375 1.00 97.00 206 ILE A C 1
ATOM 1597 O O . ILE A 1 206 ? 45.825 20.710 6.254 1.00 97.00 206 ILE A O 1
ATOM 1601 N N . SER A 1 207 ? 46.563 18.743 7.097 1.00 96.31 207 SER A N 1
ATOM 1602 C CA . SER A 1 207 ? 47.725 19.256 7.812 1.00 96.31 207 SER A CA 1
ATOM 1603 C C . SER A 1 207 ? 48.970 18.484 7.385 1.00 96.31 207 SER A C 1
ATOM 1605 O O . SER A 1 207 ? 48.889 17.282 7.130 1.00 96.31 207 SER A O 1
ATOM 1607 N N . VAL A 1 208 ? 50.112 19.163 7.302 1.00 96.25 208 VAL A N 1
ATOM 1608 C CA . VAL A 1 208 ? 51.359 18.592 6.772 1.00 96.25 208 VAL A CA 1
ATOM 1609 C C . VAL A 1 208 ? 52.571 19.099 7.557 1.00 96.25 208 VAL A C 1
ATOM 1611 O O . VAL A 1 208 ? 52.567 20.234 8.033 1.00 96.25 208 VAL A O 1
ATOM 1614 N N . ALA A 1 209 ? 53.580 18.248 7.743 1.00 95.38 209 ALA A N 1
ATOM 1615 C CA . ALA A 1 209 ? 54.883 18.597 8.317 1.00 95.38 209 ALA A CA 1
ATOM 1616 C C . ALA A 1 209 ? 55.940 17.547 7.961 1.00 95.38 209 ALA A C 1
ATOM 1618 O O . ALA A 1 209 ? 55.604 16.402 7.656 1.00 95.38 209 ALA A O 1
ATOM 1619 N N . TYR A 1 210 ? 57.220 17.906 8.068 1.00 95.44 210 TYR A N 1
ATOM 1620 C CA . TYR A 1 210 ? 58.277 16.899 8.147 1.00 95.44 210 TYR A CA 1
ATOM 1621 C C . TYR A 1 210 ? 58.095 16.041 9.403 1.00 95.44 210 TYR A C 1
ATOM 1623 O O . TYR A 1 210 ? 57.677 16.528 10.454 1.00 95.44 210 TYR A O 1
ATOM 1631 N N . THR A 1 211 ? 58.396 14.751 9.303 1.00 90.12 211 THR A N 1
ATOM 1632 C CA . THR A 1 211 ? 58.258 13.818 10.422 1.00 90.12 211 THR A CA 1
ATOM 1633 C C . THR A 1 211 ? 59.114 14.265 11.609 1.00 90.12 211 THR A C 1
ATOM 1635 O O . THR A 1 211 ? 60.317 14.469 11.477 1.00 90.12 211 THR A O 1
ATOM 1638 N N . GLY A 1 212 ? 58.481 14.410 12.777 1.00 83.25 212 GLY A N 1
ATOM 1639 C CA . GLY A 1 212 ? 59.106 14.928 14.001 1.00 83.25 212 GLY A CA 1
ATOM 1640 C C . GLY A 1 212 ? 58.820 16.408 14.279 1.00 83.25 212 GLY A C 1
ATOM 1641 O O . GLY A 1 212 ? 58.948 16.829 15.427 1.00 83.25 212 GLY A O 1
ATOM 1642 N N . GLU A 1 213 ? 58.357 17.166 13.281 1.00 91.62 213 GLU A N 1
ATOM 1643 C CA . GLU A 1 213 ? 57.953 18.568 13.426 1.00 91.62 213 GLU A CA 1
ATOM 1644 C C . GLU A 1 213 ? 56.434 18.714 13.679 1.00 91.62 213 GLU A C 1
ATOM 1646 O O . GLU A 1 213 ? 55.648 17.817 13.348 1.00 91.62 213 GLU A O 1
ATOM 1651 N N . PRO A 1 214 ? 55.970 19.836 14.264 1.00 90.19 214 PRO A N 1
ATOM 1652 C CA . PRO A 1 214 ? 54.544 20.092 14.461 1.00 90.19 214 PRO A CA 1
ATOM 1653 C C . PRO A 1 214 ? 53.774 20.221 13.135 1.00 90.19 214 PRO A C 1
ATOM 1655 O O . PRO A 1 214 ? 54.165 20.988 12.259 1.00 90.19 214 PRO A O 1
ATOM 1658 N N . LEU A 1 215 ? 52.631 19.530 13.020 1.00 91.88 215 LEU A N 1
ATOM 1659 C CA . LEU A 1 215 ? 51.738 19.613 11.855 1.00 91.88 215 LEU A CA 1
ATOM 1660 C C . LEU A 1 215 ? 51.231 21.044 11.617 1.00 91.88 215 LEU A C 1
ATOM 1662 O O . LEU A 1 215 ? 50.662 21.667 12.516 1.00 91.88 215 LEU A O 1
ATOM 1666 N N . ILE A 1 216 ? 51.365 21.522 10.379 1.00 91.75 216 ILE A N 1
ATOM 1667 C CA . ILE A 1 216 ? 50.852 22.818 9.928 1.00 91.75 216 ILE A CA 1
ATOM 1668 C C . ILE A 1 216 ? 49.484 22.603 9.279 1.00 91.75 216 ILE A C 1
ATOM 1670 O O . ILE A 1 216 ? 49.365 21.867 8.302 1.00 91.75 216 ILE A O 1
ATOM 1674 N N . ASP A 1 217 ? 48.442 23.257 9.798 1.00 91.69 217 ASP A N 1
ATOM 1675 C CA . ASP A 1 217 ? 47.109 23.262 9.185 1.00 91.69 217 ASP A CA 1
ATOM 1676 C C . ASP A 1 217 ? 47.133 24.024 7.850 1.00 91.69 217 ASP A C 1
ATOM 1678 O O . ASP A 1 217 ? 47.238 25.251 7.825 1.00 91.69 217 ASP A O 1
ATOM 1682 N N . PHE A 1 218 ? 47.009 23.304 6.734 1.00 91.81 218 PHE A N 1
ATOM 1683 C CA . PHE A 1 218 ? 47.296 23.841 5.403 1.00 91.81 218 PHE A CA 1
ATOM 1684 C C . PHE A 1 218 ? 46.032 24.130 4.573 1.00 91.81 218 PHE A C 1
ATOM 1686 O O . PHE A 1 218 ? 45.791 25.260 4.113 1.00 91.81 218 PHE A O 1
ATOM 1693 N N . ILE A 1 219 ? 45.164 23.126 4.417 1.00 93.75 219 ILE A N 1
ATOM 1694 C CA . ILE A 1 219 ? 43.896 23.246 3.681 1.00 93.75 219 ILE A CA 1
ATOM 1695 C C . ILE A 1 219 ? 42.727 22.967 4.614 1.00 93.75 219 ILE A C 1
ATOM 1697 O O . ILE A 1 219 ? 42.731 22.030 5.404 1.00 93.75 219 ILE A O 1
ATOM 1701 N N . LYS A 1 220 ? 41.682 23.786 4.489 1.00 93.81 220 LYS A N 1
ATOM 1702 C CA . LYS A 1 220 ? 40.414 23.611 5.190 1.00 93.81 220 LYS A CA 1
ATOM 1703 C C . LYS A 1 220 ? 39.282 23.886 4.217 1.00 93.81 220 LYS A C 1
ATOM 1705 O O . LYS A 1 220 ? 38.974 25.039 3.930 1.00 93.81 220 LYS A O 1
ATOM 1710 N N . GLN A 1 221 ? 38.684 22.820 3.702 1.00 93.94 221 GLN A N 1
ATOM 1711 C CA . GLN A 1 221 ? 37.737 22.876 2.598 1.00 93.94 221 GLN A CA 1
ATOM 1712 C C . GLN A 1 221 ? 36.409 22.232 2.982 1.00 93.94 221 GLN A C 1
ATOM 1714 O O . GLN A 1 221 ? 36.349 21.173 3.607 1.00 93.94 221 GLN A O 1
ATOM 1719 N N . ARG A 1 222 ? 35.301 22.868 2.600 1.00 92.44 222 ARG A N 1
ATOM 1720 C CA . ARG A 1 222 ? 33.970 22.308 2.839 1.00 92.44 222 ARG A CA 1
ATOM 1721 C C . ARG A 1 222 ? 33.637 21.283 1.757 1.00 92.44 222 ARG A C 1
ATOM 1723 O O . ARG A 1 222 ? 33.510 21.648 0.593 1.00 92.44 222 ARG A O 1
ATOM 1730 N N . ILE A 1 223 ? 33.413 20.033 2.155 1.00 88.88 223 ILE A N 1
ATOM 1731 C CA . ILE A 1 223 ? 33.117 18.915 1.251 1.00 88.88 223 ILE A CA 1
ATOM 1732 C C . ILE A 1 223 ? 31.867 18.181 1.723 1.00 88.88 223 ILE A C 1
ATOM 1734 O O . ILE A 1 223 ? 31.748 17.766 2.878 1.00 88.88 223 ILE A O 1
ATOM 1738 N N . ILE A 1 224 ? 30.909 18.011 0.814 1.00 87.69 224 ILE A N 1
ATOM 1739 C CA . ILE A 1 224 ? 29.684 17.252 1.073 1.00 87.69 224 ILE A CA 1
ATOM 1740 C C . ILE A 1 224 ? 29.883 15.828 0.539 1.00 87.69 224 ILE A C 1
ATOM 1742 O O . ILE A 1 224 ? 29.509 15.570 -0.599 1.00 87.69 224 ILE A O 1
ATOM 1746 N N . MET A 1 225 ? 30.393 14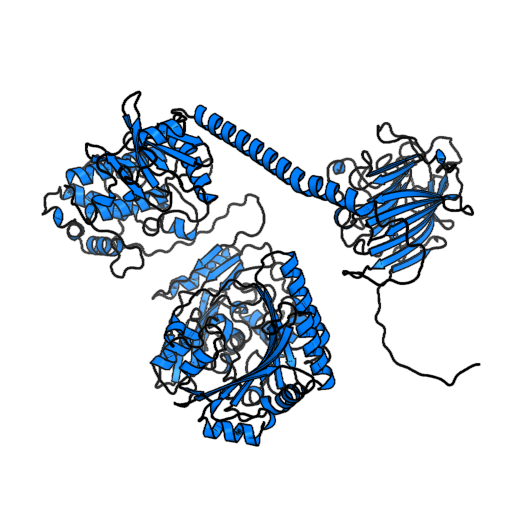.903 1.366 1.00 89.50 225 MET A N 1
ATOM 1747 C CA . MET A 1 225 ? 30.737 13.527 0.943 1.00 89.50 225 MET A CA 1
ATOM 1748 C C . MET A 1 225 ? 29.594 12.806 0.210 1.00 89.50 225 MET A C 1
ATOM 1750 O O . MET A 1 225 ? 29.830 12.175 -0.812 1.00 89.50 225 MET A O 1
ATOM 1754 N N . LYS A 1 226 ? 28.332 13.020 0.625 1.00 86.56 226 LYS A N 1
ATOM 1755 C CA . LYS A 1 226 ? 27.123 12.487 -0.044 1.00 86.56 226 LYS A CA 1
ATOM 1756 C C . LYS A 1 226 ? 26.961 12.879 -1.519 1.00 86.56 226 LYS A C 1
ATOM 1758 O O . LYS A 1 226 ? 26.252 12.198 -2.252 1.00 86.56 226 LYS A O 1
ATOM 1763 N N . LYS A 1 227 ? 27.540 14.005 -1.939 1.00 83.88 227 LYS A N 1
ATOM 1764 C CA . LYS A 1 227 ? 27.517 14.473 -3.333 1.00 83.88 227 LYS A CA 1
ATOM 1765 C C . LYS A 1 227 ? 28.792 14.112 -4.100 1.00 83.88 227 LYS A C 1
ATOM 1767 O O . LYS A 1 227 ? 28.806 14.304 -5.308 1.00 83.88 227 LYS A O 1
ATOM 1772 N N . THR A 1 228 ? 29.828 13.647 -3.404 1.00 83.75 228 THR A N 1
ATOM 1773 C CA . THR A 1 228 ? 31.174 13.450 -3.952 1.00 83.75 228 THR A CA 1
ATOM 1774 C C . THR A 1 228 ? 31.471 11.974 -4.201 1.00 83.75 228 THR A C 1
ATOM 1776 O O . THR A 1 228 ? 31.916 11.633 -5.286 1.00 83.75 228 THR A O 1
ATOM 1779 N N . VAL A 1 229 ? 31.155 11.093 -3.245 1.00 88.62 229 VAL A N 1
ATOM 1780 C CA . VAL A 1 229 ? 31.453 9.651 -3.309 1.00 88.62 229 VAL A CA 1
ATOM 1781 C C . VAL A 1 229 ? 30.229 8.802 -2.923 1.00 88.62 229 VAL A C 1
ATOM 1783 O O . VAL A 1 229 ? 29.355 9.288 -2.186 1.00 88.62 229 VAL A O 1
ATOM 1786 N N . PRO A 1 230 ? 30.107 7.540 -3.392 1.00 89.62 230 PRO A N 1
ATOM 1787 C CA . PRO A 1 230 ? 29.049 6.639 -2.937 1.00 89.62 230 PRO A CA 1
ATOM 1788 C C . PRO A 1 230 ? 29.157 6.372 -1.429 1.00 89.62 230 PRO A C 1
ATOM 1790 O O . PRO A 1 230 ? 30.128 6.732 -0.771 1.00 89.62 230 PRO A O 1
ATOM 1793 N N . LYS A 1 231 ? 28.120 5.770 -0.837 1.00 89.75 231 LYS A N 1
ATOM 1794 C CA . LYS A 1 231 ? 28.108 5.518 0.613 1.00 89.75 231 LYS A CA 1
ATOM 1795 C C . LYS A 1 231 ? 29.206 4.538 1.044 1.00 89.75 231 LYS A C 1
ATOM 1797 O O . LYS A 1 231 ? 29.746 4.693 2.133 1.00 89.75 231 LYS A O 1
ATOM 1802 N N . GLN A 1 232 ? 29.497 3.548 0.207 1.00 91.94 232 GLN A N 1
ATOM 1803 C CA . GLN A 1 232 ? 30.502 2.518 0.438 1.00 91.94 232 GLN A CA 1
ATOM 1804 C C . GLN A 1 232 ? 31.638 2.730 -0.560 1.00 91.94 232 GLN A C 1
ATOM 1806 O O . GLN A 1 232 ? 31.376 2.823 -1.757 1.00 91.94 232 GLN A O 1
ATOM 1811 N N . VAL A 1 233 ? 32.856 2.883 -0.050 1.00 93.50 233 VAL A N 1
ATOM 1812 C CA . VAL A 1 233 ? 34.045 3.315 -0.803 1.00 93.50 233 VAL A CA 1
ATOM 1813 C C . VAL A 1 233 ? 35.255 2.482 -0.400 1.00 93.50 233 VAL A C 1
ATOM 1815 O O . VAL A 1 233 ? 35.242 1.841 0.648 1.00 93.50 233 VAL A O 1
ATOM 1818 N N . TYR A 1 234 ? 36.316 2.526 -1.191 1.00 94.31 234 TYR A N 1
ATOM 1819 C CA . TYR A 1 234 ? 37.626 1.984 -0.837 1.00 94.31 234 TYR A CA 1
ATOM 1820 C C . TYR A 1 234 ? 38.587 3.142 -0.576 1.00 94.31 234 TYR A C 1
ATOM 1822 O O . TYR A 1 234 ? 38.512 4.169 -1.243 1.00 94.31 234 TYR A O 1
ATOM 1830 N N . ILE A 1 235 ? 39.470 3.005 0.407 1.00 96.00 235 ILE A N 1
ATOM 1831 C CA . ILE A 1 235 ? 40.472 4.027 0.737 1.00 96.00 235 ILE A CA 1
ATOM 1832 C C . ILE A 1 235 ? 41.862 3.507 0.415 1.00 96.00 235 ILE A C 1
ATOM 1834 O O . ILE A 1 235 ? 42.121 2.314 0.574 1.00 96.00 235 ILE A O 1
ATOM 1838 N N . GLY A 1 236 ? 42.756 4.382 -0.021 1.00 96.06 236 GLY A N 1
ATOM 1839 C CA . GLY A 1 236 ? 44.116 3.980 -0.350 1.00 96.06 236 GLY A CA 1
ATOM 1840 C C . GLY A 1 236 ? 44.899 5.071 -1.053 1.00 96.06 236 GLY A C 1
ATOM 1841 O O . GLY A 1 236 ? 44.614 6.252 -0.860 1.00 96.06 236 GLY A O 1
ATOM 1842 N N . PHE A 1 237 ? 45.874 4.676 -1.865 1.00 96.88 237 PHE A N 1
ATOM 1843 C CA . PHE A 1 237 ? 46.788 5.593 -2.536 1.00 96.88 237 PHE A CA 1
ATOM 1844 C C . PHE A 1 237 ? 46.944 5.257 -4.016 1.00 96.88 237 PHE A C 1
ATOM 1846 O O . PHE A 1 237 ? 46.899 4.089 -4.412 1.00 96.88 237 PHE A O 1
ATOM 1853 N N . THR A 1 238 ? 47.162 6.287 -4.824 1.00 94.81 238 THR A N 1
ATOM 1854 C CA . THR A 1 238 ? 47.594 6.176 -6.220 1.00 94.81 238 THR A CA 1
ATOM 1855 C C . THR A 1 238 ? 48.867 6.982 -6.420 1.00 94.81 238 THR A C 1
ATOM 1857 O O . THR A 1 238 ? 49.102 7.953 -5.709 1.00 94.81 238 THR A O 1
ATOM 1860 N N . GLY A 1 239 ? 49.707 6.569 -7.359 1.00 92.62 239 GLY A N 1
ATOM 1861 C CA . GLY A 1 239 ? 50.892 7.320 -7.764 1.00 92.62 239 GLY A CA 1
ATOM 1862 C C . GLY A 1 239 ? 51.154 7.085 -9.237 1.00 92.62 239 GLY A C 1
ATOM 1863 O O . GLY A 1 239 ? 50.930 5.971 -9.725 1.00 92.62 239 GLY A O 1
ATOM 1864 N N . ALA A 1 240 ? 51.592 8.116 -9.947 1.00 90.19 240 ALA A N 1
ATOM 1865 C CA . ALA A 1 240 ? 51.892 8.005 -11.363 1.00 90.19 240 ALA A CA 1
ATOM 1866 C C . ALA A 1 240 ? 53.144 8.793 -11.728 1.00 90.19 240 ALA A C 1
ATOM 1868 O O . ALA A 1 240 ? 53.415 9.846 -11.170 1.00 90.19 240 ALA A O 1
ATOM 1869 N N . THR A 1 241 ? 53.887 8.286 -12.703 1.00 87.31 241 THR A N 1
ATOM 1870 C CA . THR A 1 241 ? 55.003 9.006 -13.314 1.00 87.31 241 THR A CA 1
ATOM 1871 C C . THR A 1 241 ? 54.750 9.190 -14.801 1.00 87.31 241 THR A C 1
ATOM 1873 O O . THR A 1 241 ? 54.040 8.391 -15.411 1.00 87.31 241 THR A O 1
ATOM 1876 N N . GLY A 1 242 ? 55.286 10.253 -15.395 1.00 83.19 242 GLY A N 1
ATOM 1877 C CA . GLY A 1 242 ? 55.351 10.450 -16.841 1.00 83.19 242 GLY A CA 1
ATOM 1878 C C . GLY A 1 242 ? 56.701 10.016 -17.421 1.00 83.19 242 GLY A C 1
ATOM 1879 O O . GLY A 1 242 ? 57.166 8.889 -17.232 1.00 83.19 242 GLY A O 1
ATOM 1880 N N . LEU A 1 243 ? 57.352 10.933 -18.145 1.00 79.75 243 LEU A N 1
ATOM 1881 C CA . LEU A 1 243 ? 58.699 10.729 -18.702 1.00 79.75 243 LEU A CA 1
ATOM 1882 C C . LEU A 1 243 ? 59.821 10.934 -17.670 1.00 79.75 243 LEU A C 1
ATOM 1884 O O . LEU A 1 243 ? 60.957 10.534 -17.920 1.00 79.75 243 LEU A O 1
ATOM 1888 N N . ALA A 1 244 ? 59.511 11.548 -16.529 1.00 80.94 244 ALA A N 1
ATOM 1889 C CA . ALA A 1 244 ? 60.411 11.688 -15.392 1.00 80.94 244 ALA A CA 1
ATOM 1890 C C . ALA A 1 244 ? 60.175 10.560 -14.376 1.00 80.94 244 ALA A C 1
ATOM 1892 O O . ALA A 1 244 ? 59.064 10.044 -14.269 1.00 80.94 244 ALA A O 1
ATOM 1893 N N . GLN A 1 245 ? 61.226 10.149 -13.665 1.00 81.06 245 GLN A N 1
ATOM 1894 C CA . GLN A 1 245 ? 61.162 9.079 -12.666 1.00 81.06 245 GLN A CA 1
ATOM 1895 C C . GLN A 1 245 ? 61.101 9.672 -11.261 1.00 81.06 245 GLN A C 1
ATOM 1897 O O . GLN A 1 245 ? 61.768 10.657 -10.982 1.00 81.06 245 GLN A O 1
ATOM 1902 N N . GLU A 1 246 ? 60.349 9.035 -10.375 1.00 87.75 246 GLU A N 1
ATOM 1903 C CA . GLU A 1 246 ? 60.380 9.256 -8.929 1.00 87.75 246 GLU A CA 1
ATOM 1904 C C . GLU A 1 246 ? 59.721 8.052 -8.243 1.00 87.75 246 GLU A C 1
ATOM 1906 O O . GLU A 1 246 ? 58.844 7.397 -8.828 1.00 87.75 246 GLU A O 1
ATOM 1911 N N . SER A 1 247 ? 60.141 7.747 -7.017 1.00 90.12 247 SER A N 1
ATOM 1912 C CA . SER A 1 247 ? 59.507 6.714 -6.200 1.00 90.12 247 SER A CA 1
ATOM 1913 C C . SER A 1 247 ? 58.611 7.318 -5.126 1.00 90.12 247 SER A C 1
ATOM 1915 O O . SER A 1 247 ? 59.013 8.187 -4.357 1.00 90.12 247 SER A O 1
ATOM 1917 N N . HIS A 1 248 ? 57.380 6.807 -5.055 1.00 93.75 248 HIS A N 1
ATOM 1918 C CA . HIS A 1 248 ? 56.378 7.195 -4.063 1.00 93.75 248 HIS A CA 1
ATOM 1919 C C . HIS A 1 248 ? 56.254 6.133 -2.976 1.00 93.75 248 HIS A C 1
ATOM 1921 O O . HIS A 1 248 ? 55.697 5.058 -3.222 1.00 93.75 248 HIS A O 1
ATOM 1927 N N . HIS A 1 249 ? 56.738 6.439 -1.775 1.00 94.56 249 HIS A N 1
ATOM 1928 C CA . HIS A 1 249 ? 56.700 5.533 -0.632 1.00 94.56 249 HIS A CA 1
ATOM 1929 C C . HIS A 1 249 ? 55.619 5.954 0.359 1.00 94.56 249 HIS A C 1
ATOM 1931 O O . HIS A 1 249 ? 55.588 7.102 0.796 1.00 94.56 249 HIS A O 1
ATOM 1937 N N . VAL A 1 250 ? 54.796 5.001 0.797 1.00 96.44 250 VAL A N 1
ATOM 1938 C CA . VAL A 1 250 ? 53.973 5.106 2.009 1.00 96.44 250 VAL A CA 1
ATOM 1939 C C . VAL A 1 250 ? 54.658 4.287 3.098 1.00 96.44 250 VAL A C 1
ATOM 1941 O O . VAL A 1 250 ? 54.800 3.071 2.978 1.00 96.44 250 VAL A O 1
ATOM 1944 N N . ILE A 1 251 ? 55.118 4.960 4.150 1.00 94.94 251 ILE A N 1
ATOM 1945 C CA . ILE A 1 251 ? 55.957 4.374 5.208 1.00 94.94 251 ILE A CA 1
ATOM 1946 C C . ILE A 1 251 ? 55.095 3.816 6.340 1.00 94.94 251 ILE A C 1
ATOM 1948 O O . ILE A 1 251 ? 55.337 2.723 6.838 1.00 94.94 251 ILE A O 1
ATOM 1952 N N . ASN A 1 252 ? 54.064 4.560 6.733 1.00 95.25 252 ASN A N 1
ATOM 1953 C CA . ASN A 1 252 ? 53.077 4.137 7.719 1.00 95.25 252 ASN A CA 1
ATOM 1954 C C . ASN A 1 252 ? 51.702 4.696 7.345 1.00 95.25 252 ASN A C 1
ATOM 1956 O O . ASN A 1 252 ? 51.600 5.671 6.595 1.00 95.25 252 ASN A O 1
ATOM 1960 N N . TRP A 1 253 ? 50.645 4.084 7.874 1.00 97.06 253 TRP A N 1
ATOM 1961 C CA . TRP A 1 253 ? 49.283 4.544 7.646 1.00 97.06 253 TRP A CA 1
ATOM 1962 C C . TRP A 1 253 ? 48.356 4.185 8.804 1.00 97.06 253 TRP A C 1
ATOM 1964 O O . TRP A 1 253 ? 48.203 3.023 9.172 1.00 97.06 253 TRP A O 1
ATOM 1974 N N . ASN A 1 254 ? 47.696 5.195 9.355 1.00 96.19 254 ASN A N 1
ATOM 1975 C CA . ASN A 1 254 ? 46.672 5.075 10.376 1.00 96.19 254 ASN A CA 1
ATOM 1976 C C . ASN A 1 254 ? 45.358 5.668 9.862 1.00 96.19 254 ASN A C 1
ATOM 1978 O O . ASN A 1 254 ? 45.334 6.802 9.379 1.00 96.19 254 ASN A O 1
ATOM 1982 N N . PHE A 1 255 ? 44.267 4.922 9.998 1.00 95.25 255 PHE A N 1
ATOM 1983 C CA . PHE A 1 255 ? 42.932 5.353 9.622 1.00 95.25 255 PHE A CA 1
ATOM 1984 C C . PHE A 1 255 ? 41.938 5.046 10.735 1.00 95.25 255 PHE A C 1
ATOM 1986 O O . PHE A 1 255 ? 41.826 3.918 11.208 1.00 95.25 255 PHE A O 1
ATOM 1993 N N . THR A 1 256 ? 41.148 6.054 11.089 1.00 92.62 256 THR A N 1
ATOM 1994 C CA . THR A 1 256 ? 40.045 5.945 12.043 1.00 92.62 256 THR A CA 1
ATOM 1995 C C . THR A 1 256 ? 38.783 6.504 11.414 1.00 92.62 256 THR A C 1
ATOM 1997 O O . THR A 1 256 ? 38.796 7.602 10.853 1.00 92.62 256 THR A O 1
ATOM 2000 N N . SER A 1 257 ? 37.677 5.779 11.522 1.00 91.19 257 SER A N 1
ATOM 2001 C CA . SER A 1 257 ? 36.362 6.280 11.144 1.00 91.19 257 SER A CA 1
ATOM 2002 C C . SER A 1 257 ? 35.335 5.942 12.206 1.00 91.19 257 SER A C 1
ATOM 2004 O O . SER A 1 257 ? 35.303 4.826 12.722 1.00 91.19 257 SER A O 1
ATOM 2006 N N . SER A 1 258 ? 34.498 6.934 12.494 1.00 83.81 258 SER A N 1
ATOM 2007 C CA . SER A 1 258 ? 33.359 6.806 13.385 1.00 83.81 258 SER A CA 1
ATOM 2008 C C . SER A 1 258 ? 32.088 7.145 12.631 1.00 83.81 258 SER A C 1
ATOM 2010 O O . SER A 1 258 ? 31.920 8.255 12.100 1.00 83.81 258 SER A O 1
ATOM 2012 N N . ASP A 1 259 ? 31.177 6.181 12.621 1.00 80.38 259 ASP A N 1
ATOM 2013 C CA . ASP A 1 259 ? 29.842 6.358 12.080 1.00 80.38 259 ASP A CA 1
ATOM 2014 C C . ASP A 1 259 ? 29.093 7.419 12.891 1.00 80.38 259 ASP A C 1
ATOM 2016 O O . ASP A 1 259 ? 28.995 7.359 14.120 1.00 80.38 259 ASP A O 1
ATOM 2020 N N . LEU A 1 260 ? 28.552 8.425 12.202 1.00 75.12 260 LEU A N 1
ATOM 2021 C CA . LEU A 1 260 ? 27.776 9.469 12.852 1.00 75.12 260 LEU A CA 1
ATOM 2022 C C . LEU A 1 260 ? 26.320 9.013 12.996 1.00 75.12 260 LEU A C 1
ATOM 2024 O O . LEU A 1 260 ? 25.667 8.708 11.991 1.00 75.12 260 LEU A O 1
ATOM 2028 N N . PRO A 1 261 ? 25.765 9.017 14.222 1.00 54.44 261 PRO A N 1
ATOM 2029 C CA . PRO A 1 261 ? 24.367 8.693 14.437 1.00 54.44 261 PRO A CA 1
ATOM 2030 C C . PRO A 1 261 ? 23.507 9.745 13.742 1.00 54.44 261 PRO A C 1
ATOM 2032 O O . PRO A 1 261 ? 23.584 10.940 14.032 1.00 54.44 261 PRO A O 1
ATOM 2035 N N . GLU A 1 262 ? 22.669 9.319 12.807 1.00 48.62 262 GLU A N 1
ATOM 2036 C CA . GLU A 1 262 ? 21.840 10.226 12.021 1.00 48.62 262 GLU A CA 1
ATOM 2037 C C . GLU A 1 262 ? 20.635 10.725 12.851 1.00 48.62 262 GLU A C 1
ATOM 2039 O O . GLU A 1 262 ? 19.503 10.308 12.611 1.00 48.62 262 GLU A O 1
ATOM 2044 N N . LYS A 1 263 ? 20.878 11.598 13.857 1.00 37.06 263 LYS A N 1
ATOM 2045 C CA . LYS A 1 263 ? 19.994 12.706 14.306 1.00 37.06 263 LYS A CA 1
ATOM 2046 C C . LYS A 1 263 ? 20.476 13.497 15.544 1.00 37.06 263 LYS A C 1
ATOM 2048 O O . LYS A 1 263 ? 20.622 12.964 16.634 1.00 37.06 263 LYS A O 1
ATOM 2053 N N . SER A 1 264 ? 20.524 14.822 15.341 1.00 27.34 264 SER A N 1
ATOM 2054 C CA . SER A 1 264 ? 20.213 15.941 16.259 1.00 27.34 264 SER A CA 1
ATOM 2055 C C . SER A 1 264 ? 20.894 16.035 17.634 1.00 27.34 264 SER A C 1
ATOM 2057 O O . SER A 1 264 ? 20.395 15.482 18.607 1.00 27.34 264 SER A O 1
ATOM 2059 N N . LEU A 1 265 ? 21.875 16.941 17.755 1.00 29.89 265 LEU A N 1
ATOM 2060 C CA . LEU A 1 265 ? 22.170 17.632 19.016 1.00 29.89 265 LEU A CA 1
ATOM 2061 C C . LEU A 1 265 ? 21.712 19.098 18.933 1.00 29.89 265 LEU A C 1
ATOM 2063 O O . LEU A 1 265 ? 22.367 19.952 18.337 1.00 29.89 265 LEU A O 1
ATOM 2067 N N . LYS A 1 266 ? 20.561 19.380 19.549 1.00 28.72 266 LYS A N 1
ATOM 2068 C CA . LYS A 1 266 ? 20.288 20.672 20.181 1.00 28.72 266 LYS A CA 1
ATOM 2069 C C . LYS A 1 266 ? 20.499 20.486 21.687 1.00 28.72 266 LYS A C 1
ATOM 2071 O O . LYS A 1 266 ? 19.963 19.548 22.264 1.00 28.72 266 LYS A O 1
ATOM 2076 N N . THR A 1 267 ? 21.242 21.441 22.248 1.00 29.89 267 THR A N 1
ATOM 2077 C CA . THR A 1 267 ? 21.251 21.943 23.636 1.00 29.89 267 THR A CA 1
ATOM 2078 C C . THR A 1 267 ? 21.779 21.065 24.776 1.00 29.89 267 THR A C 1
ATOM 2080 O O . THR A 1 267 ? 21.094 20.162 25.236 1.00 29.89 267 THR A O 1
ATOM 2083 N N . ALA A 1 268 ? 22.906 21.499 25.359 1.00 27.27 268 ALA A N 1
ATOM 2084 C CA . ALA A 1 268 ? 23.041 21.721 26.804 1.00 27.27 268 ALA A CA 1
ATOM 2085 C C . ALA A 1 268 ? 24.071 22.844 27.072 1.00 27.27 268 ALA A C 1
ATOM 2087 O O . ALA A 1 268 ? 25.184 22.822 26.555 1.00 27.27 268 ALA A O 1
ATOM 2088 N N . THR A 1 269 ? 23.649 23.851 27.833 1.00 31.16 269 THR A N 1
ATOM 2089 C CA . THR A 1 269 ? 24.367 25.065 28.263 1.00 31.16 269 THR A CA 1
ATOM 2090 C C . THR A 1 269 ? 24.959 24.909 29.669 1.00 31.16 269 THR A C 1
ATOM 2092 O O . THR A 1 269 ? 24.307 24.296 30.511 1.00 31.16 269 THR A O 1
ATOM 2095 N N . GLY A 1 270 ? 26.074 25.593 29.974 1.00 29.06 270 GLY A N 1
ATOM 2096 C CA . GLY A 1 270 ? 26.367 26.067 31.340 1.00 29.06 270 GLY A CA 1
ATOM 2097 C C . GLY A 1 270 ? 27.836 26.383 31.681 1.00 29.06 270 GLY A C 1
ATOM 2098 O O . GLY A 1 270 ? 28.670 25.494 31.585 1.00 29.06 270 GLY A O 1
ATOM 2099 N N . LEU A 1 271 ? 28.060 27.608 32.207 1.00 29.64 271 LEU A N 1
ATOM 2100 C CA . LEU A 1 271 ? 29.254 28.230 32.849 1.00 29.64 271 LEU A CA 1
ATOM 2101 C C . LEU A 1 271 ? 30.177 29.046 31.907 1.00 29.64 271 LEU A C 1
ATOM 2103 O O . LEU A 1 271 ? 30.776 28.488 31.004 1.00 29.64 271 LEU A O 1
ATOM 2107 N N . GLY A 1 272 ? 30.403 30.362 32.054 1.00 30.11 272 GLY A N 1
ATOM 2108 C CA . GLY A 1 272 ? 29.891 31.372 32.986 1.00 30.11 272 GLY A CA 1
ATOM 2109 C C . GLY A 1 272 ? 30.516 32.769 32.742 1.00 30.11 272 GLY A C 1
ATOM 2110 O O . GLY A 1 272 ? 31.679 32.882 32.368 1.00 30.11 272 GLY A O 1
ATOM 2111 N N . LYS A 1 273 ? 29.711 33.817 32.988 1.00 33.97 273 LYS A N 1
ATOM 2112 C CA . LYS A 1 273 ? 30.045 35.204 33.393 1.00 33.97 273 LYS A CA 1
ATOM 2113 C C . LYS A 1 273 ? 31.164 35.968 32.648 1.00 33.97 273 LYS A C 1
ATOM 2115 O O . LYS A 1 273 ? 32.244 36.143 33.203 1.00 33.97 273 LYS A O 1
ATOM 2120 N N . LYS A 1 274 ? 30.840 36.575 31.493 1.00 33.12 274 LYS A N 1
ATOM 2121 C CA . LYS A 1 274 ? 31.407 37.869 31.014 1.00 33.12 274 LYS A CA 1
ATOM 2122 C C . LYS A 1 274 ? 30.371 38.676 30.195 1.00 33.12 274 LYS A C 1
ATOM 2124 O O . LYS A 1 274 ? 30.678 39.216 29.137 1.00 33.12 274 LYS A O 1
ATOM 2129 N N . GLU A 1 275 ? 29.123 38.709 30.664 1.00 47.56 275 GLU A N 1
ATOM 2130 C CA . GLU A 1 275 ? 28.006 39.466 30.072 1.00 47.56 275 GLU A CA 1
ATOM 2131 C C . GLU A 1 275 ? 27.960 40.892 30.642 1.00 47.56 275 GLU A C 1
ATOM 2133 O O . GLU A 1 275 ? 28.147 41.051 31.844 1.00 47.56 275 GLU A O 1
ATOM 2138 N N . ILE A 1 276 ? 27.751 41.895 29.773 1.00 45.09 276 ILE A N 1
ATOM 2139 C CA . ILE A 1 276 ? 26.962 43.140 29.979 1.00 45.09 276 ILE A CA 1
ATOM 2140 C C . ILE A 1 276 ? 27.079 44.077 28.744 1.00 45.09 276 ILE A C 1
ATOM 2142 O O . ILE A 1 276 ? 26.188 44.878 28.501 1.00 45.09 276 ILE A O 1
ATOM 2146 N N . LEU A 1 277 ? 28.103 43.961 27.881 1.00 35.78 277 LEU A N 1
ATOM 2147 C CA . LEU A 1 277 ? 28.324 44.948 26.795 1.00 35.78 277 LEU A CA 1
ATOM 2148 C C . LEU A 1 277 ? 27.657 44.624 25.431 1.00 35.78 277 LEU A C 1
ATOM 2150 O O . LEU A 1 277 ? 27.646 45.468 24.539 1.00 35.78 277 LEU A O 1
ATOM 2154 N N . LEU A 1 278 ? 27.106 43.420 25.235 1.00 43.84 278 LEU A N 1
ATOM 2155 C CA . LEU A 1 278 ? 26.676 42.922 23.911 1.00 43.84 278 LEU A CA 1
ATOM 2156 C C . LEU A 1 278 ? 25.192 43.181 23.555 1.00 43.84 278 LEU A C 1
ATOM 2158 O O . LEU A 1 278 ? 24.768 42.851 22.449 1.00 43.84 278 LEU A O 1
ATOM 2162 N N . GLU A 1 279 ? 24.392 43.754 24.460 1.00 45.22 279 GLU A N 1
ATOM 2163 C CA . GLU A 1 279 ? 22.919 43.730 24.354 1.00 45.22 279 GLU A CA 1
ATOM 2164 C C . GLU A 1 279 ? 22.285 44.822 23.470 1.00 45.22 279 GLU A C 1
ATOM 2166 O O . GLU A 1 279 ? 21.120 44.700 23.102 1.00 45.22 279 GLU A O 1
ATOM 2171 N N . ILE A 1 280 ? 23.023 45.858 23.050 1.00 48.12 280 ILE A N 1
ATOM 2172 C CA . ILE A 1 280 ? 22.426 46.994 22.310 1.00 48.12 280 ILE A CA 1
ATOM 2173 C C . ILE A 1 280 ? 22.691 46.938 20.791 1.00 48.12 280 ILE A C 1
ATOM 2175 O O . ILE A 1 280 ? 21.895 47.442 20.002 1.00 48.12 280 ILE A O 1
ATOM 2179 N N . ILE A 1 281 ? 23.776 46.298 20.343 1.00 50.84 281 ILE A N 1
ATOM 2180 C CA . ILE A 1 281 ? 24.230 46.359 18.934 1.00 50.84 281 ILE A CA 1
ATOM 2181 C C . ILE A 1 281 ? 23.540 45.305 18.044 1.00 50.84 281 ILE A C 1
ATOM 2183 O O . ILE A 1 281 ? 23.300 45.523 16.855 1.00 50.84 281 ILE A O 1
ATOM 2187 N N . ILE A 1 282 ? 23.169 44.166 18.624 1.00 56.44 282 ILE A N 1
ATOM 2188 C CA . ILE A 1 282 ? 22.614 43.003 17.916 1.00 56.44 282 ILE A CA 1
ATOM 2189 C C . ILE A 1 282 ? 21.173 43.210 17.389 1.00 56.44 282 ILE A C 1
ATOM 2191 O O . ILE A 1 282 ? 20.894 42.751 16.277 1.00 56.44 282 ILE A O 1
ATOM 2195 N N . PRO A 1 283 ? 20.253 43.928 18.073 1.00 52.94 283 PRO A N 1
ATOM 2196 C CA . PRO A 1 283 ? 18.884 44.096 17.577 1.00 52.94 283 PRO A CA 1
ATOM 2197 C C . PRO A 1 283 ? 18.811 44.933 16.292 1.00 52.94 283 PRO A C 1
ATOM 2199 O O . PRO A 1 283 ? 18.038 44.620 15.388 1.00 52.94 283 PRO A O 1
ATOM 2202 N N . VAL A 1 284 ? 19.649 45.970 16.176 1.00 58.88 284 VAL A N 1
ATOM 2203 C CA . VAL A 1 284 ? 19.615 46.925 15.052 1.00 58.88 284 VAL A CA 1
ATOM 2204 C C . VAL A 1 284 ? 20.114 46.283 13.752 1.00 58.88 284 VAL A C 1
ATOM 2206 O O . VAL A 1 284 ? 19.509 46.463 12.695 1.00 58.88 284 VAL A O 1
ATOM 2209 N N . LEU A 1 285 ? 21.162 45.455 13.827 1.00 60.53 285 LEU A N 1
ATOM 2210 C CA . LEU A 1 285 ? 21.666 44.685 12.682 1.00 60.53 285 LEU A CA 1
ATOM 2211 C C . LEU A 1 285 ? 20.719 43.541 12.276 1.00 60.53 285 LEU A C 1
ATOM 2213 O O . LEU A 1 285 ? 20.610 43.223 11.091 1.00 60.53 285 LEU A O 1
ATOM 2217 N N . GLY A 1 286 ? 19.983 42.964 13.233 1.00 64.06 286 GLY A N 1
ATOM 2218 C CA . GLY A 1 286 ? 18.986 41.923 12.971 1.00 64.06 286 GLY A CA 1
ATOM 2219 C C . GLY A 1 286 ? 17.807 42.413 12.126 1.00 64.06 286 GLY A C 1
ATOM 2220 O O . GLY A 1 286 ? 17.393 41.729 11.191 1.00 64.06 286 GLY A O 1
ATOM 2221 N N . VAL A 1 287 ? 17.303 43.623 12.388 1.00 63.12 287 VAL A N 1
ATOM 2222 C CA . VAL A 1 287 ? 16.172 44.194 11.631 1.00 63.12 287 VAL A CA 1
ATOM 2223 C C . VAL A 1 287 ? 16.564 44.522 10.180 1.00 63.12 287 VAL A C 1
ATOM 2225 O O . VAL A 1 287 ? 15.793 44.247 9.259 1.00 63.12 287 VAL A O 1
ATOM 2228 N N . LEU A 1 288 ? 17.786 45.017 9.946 1.00 63.41 288 LEU A N 1
ATOM 2229 C CA . LEU A 1 288 ? 18.312 45.277 8.596 1.00 63.41 288 LEU A CA 1
ATOM 2230 C C . LEU A 1 288 ? 18.507 43.990 7.774 1.00 63.41 288 LEU A C 1
ATOM 2232 O O . LEU A 1 288 ? 18.222 43.974 6.574 1.00 63.41 288 LEU A O 1
ATOM 2236 N N . LEU A 1 289 ? 18.924 42.894 8.416 1.00 63.69 289 LEU A N 1
ATOM 2237 C CA . LEU A 1 289 ? 19.081 41.592 7.764 1.00 63.69 289 LEU A CA 1
ATOM 2238 C C . LEU A 1 289 ? 17.724 40.962 7.398 1.00 63.69 289 LEU A C 1
ATOM 2240 O O . LEU A 1 289 ? 17.593 40.346 6.341 1.00 63.69 289 LEU A O 1
ATOM 2244 N N . ILE A 1 290 ? 16.692 41.165 8.224 1.00 61.56 290 ILE A N 1
ATOM 2245 C CA . ILE A 1 290 ? 15.331 40.671 7.959 1.00 61.56 290 ILE A CA 1
ATOM 2246 C C . ILE A 1 290 ? 14.708 41.377 6.741 1.00 61.56 290 ILE A C 1
ATOM 2248 O O . ILE A 1 290 ? 14.060 40.721 5.925 1.00 61.56 290 ILE A O 1
ATOM 2252 N N . LEU A 1 291 ? 14.954 42.680 6.552 1.00 60.75 291 LEU A N 1
ATOM 2253 C CA . LEU A 1 291 ? 14.470 43.418 5.376 1.00 60.75 291 LEU A CA 1
ATOM 2254 C C . LEU A 1 291 ? 15.168 42.976 4.073 1.00 60.75 291 LEU A C 1
ATOM 2256 O O . LEU A 1 291 ? 14.502 42.805 3.049 1.00 60.75 291 LEU A O 1
ATOM 2260 N N . LEU A 1 292 ? 16.480 42.708 4.117 1.00 62.56 292 LEU A N 1
ATOM 2261 C CA . LEU A 1 292 ? 17.263 42.212 2.973 1.00 62.56 292 LEU A CA 1
ATOM 2262 C C . LEU A 1 292 ? 16.915 40.763 2.591 1.00 62.56 292 LEU A C 1
ATOM 2264 O O . LEU A 1 292 ? 16.803 40.451 1.408 1.00 62.56 292 LEU A O 1
ATOM 2268 N N . VAL A 1 293 ? 16.694 39.880 3.568 1.00 61.81 293 VAL A N 1
ATOM 2269 C CA . VAL A 1 293 ? 16.356 38.465 3.321 1.00 61.81 293 VAL A CA 1
ATOM 2270 C C . VAL A 1 293 ? 14.862 38.272 3.019 1.00 61.81 293 VAL A C 1
ATOM 2272 O O . VAL A 1 293 ? 14.501 37.321 2.331 1.00 61.81 293 VAL A O 1
ATOM 2275 N N . GLY A 1 294 ? 13.985 39.173 3.471 1.00 59.41 294 GLY A N 1
ATOM 2276 C CA . GLY A 1 294 ? 12.543 39.095 3.216 1.00 59.41 294 GLY A CA 1
ATOM 2277 C C . GLY A 1 294 ? 12.110 39.660 1.859 1.00 59.41 294 GLY A C 1
ATOM 2278 O O . GLY A 1 294 ? 11.333 39.026 1.145 1.00 59.41 294 GLY A O 1
ATOM 2279 N N . ILE A 1 295 ? 12.611 40.843 1.479 1.00 60.03 295 ILE A N 1
ATOM 2280 C CA . ILE A 1 295 ? 12.094 41.594 0.317 1.00 60.03 295 ILE A CA 1
ATOM 2281 C C . ILE A 1 295 ? 12.875 41.270 -0.967 1.00 60.03 295 ILE A C 1
ATOM 2283 O O . ILE A 1 295 ? 12.282 41.139 -2.042 1.00 60.03 295 ILE A O 1
ATOM 2287 N N . LEU A 1 296 ? 14.195 41.073 -0.873 1.00 62.62 296 LEU A N 1
ATOM 2288 C CA . LEU A 1 296 ? 15.069 40.856 -2.031 1.00 62.62 296 LEU A CA 1
ATOM 2289 C C . LEU A 1 296 ? 14.777 39.545 -2.795 1.00 62.62 296 LEU A C 1
ATOM 2291 O O . LEU A 1 296 ? 14.636 39.608 -4.016 1.00 62.62 296 LEU A O 1
ATOM 2295 N N . PRO A 1 297 ? 14.593 38.368 -2.157 1.00 60.00 297 PRO A N 1
ATOM 2296 C CA . PRO A 1 297 ? 14.245 37.151 -2.894 1.00 60.00 297 PRO A CA 1
ATOM 2297 C C . PRO A 1 297 ? 12.817 37.177 -3.457 1.00 60.00 297 PRO A C 1
ATOM 2299 O O . PRO A 1 297 ? 12.564 36.521 -4.468 1.00 60.00 297 PRO A O 1
ATOM 2302 N N . PHE A 1 298 ? 11.896 37.955 -2.872 1.00 59.03 298 PHE A N 1
ATOM 2303 C CA . PHE A 1 298 ? 10.565 38.176 -3.448 1.00 59.03 298 PHE A CA 1
ATOM 2304 C C . PHE A 1 298 ? 10.646 39.059 -4.705 1.00 59.03 298 PHE A C 1
ATOM 2306 O O . PHE A 1 298 ? 10.048 38.726 -5.728 1.00 59.03 298 PHE A O 1
ATOM 2313 N N . GLY A 1 299 ? 11.470 40.114 -4.675 1.00 66.94 299 GLY A N 1
ATOM 2314 C CA . GLY A 1 299 ? 11.768 40.962 -5.834 1.00 66.94 299 GLY A CA 1
ATOM 2315 C C . GLY A 1 299 ? 12.507 40.224 -6.957 1.00 66.94 299 GLY A C 1
ATOM 2316 O O . GLY A 1 299 ? 12.141 40.361 -8.123 1.00 66.94 299 GLY A O 1
ATOM 2317 N N . VAL A 1 300 ? 13.484 39.374 -6.619 1.00 68.94 300 VAL A N 1
ATOM 2318 C CA . VAL A 1 300 ? 14.230 38.547 -7.588 1.00 68.94 300 VAL A CA 1
ATOM 2319 C C . VAL A 1 300 ? 13.340 37.453 -8.186 1.00 68.94 300 VAL A C 1
ATOM 2321 O O . VAL A 1 300 ? 13.357 37.267 -9.401 1.00 68.94 300 VAL A O 1
ATOM 2324 N N . ARG A 1 301 ? 12.488 36.783 -7.391 1.00 64.75 301 ARG A N 1
ATOM 2325 C CA . ARG A 1 301 ? 11.480 35.846 -7.928 1.00 64.75 301 ARG A CA 1
ATOM 2326 C C . ARG A 1 301 ? 10.477 36.541 -8.843 1.00 64.75 301 ARG A C 1
ATOM 2328 O O . ARG A 1 301 ? 10.173 36.004 -9.904 1.00 64.75 301 ARG A O 1
ATOM 2335 N N . ALA A 1 302 ? 9.991 37.727 -8.475 1.00 63.94 302 ALA A N 1
ATOM 2336 C CA . ALA A 1 302 ? 9.082 38.499 -9.320 1.00 63.94 302 ALA A CA 1
ATOM 2337 C C . ALA A 1 302 ? 9.758 38.949 -10.629 1.00 63.94 302 ALA A C 1
ATOM 2339 O O . ALA A 1 302 ? 9.127 38.928 -11.686 1.00 63.94 302 ALA A O 1
ATOM 2340 N N . TYR A 1 303 ? 11.049 39.299 -10.585 1.00 70.25 303 TYR A N 1
ATOM 2341 C CA . TYR A 1 303 ? 11.839 39.663 -11.763 1.00 70.25 303 TYR A CA 1
ATOM 2342 C C . TYR A 1 303 ? 12.086 38.468 -12.699 1.00 70.25 303 TYR A C 1
ATOM 2344 O O . TYR A 1 303 ? 11.852 38.590 -13.901 1.00 70.25 303 TYR A O 1
ATOM 2352 N N . ILE A 1 304 ? 12.472 37.303 -12.161 1.00 68.12 304 ILE A N 1
ATOM 2353 C CA . ILE A 1 304 ? 12.677 36.070 -12.942 1.00 68.12 304 ILE A CA 1
ATOM 2354 C C . ILE A 1 304 ? 11.359 35.613 -13.580 1.00 68.12 304 ILE A C 1
ATOM 2356 O O . ILE A 1 304 ? 11.315 35.412 -14.790 1.00 68.12 304 ILE A O 1
ATOM 2360 N N . GLN A 1 305 ? 10.253 35.589 -12.827 1.00 61.62 305 GLN A N 1
ATOM 2361 C CA . GLN A 1 305 ? 8.935 35.253 -13.385 1.00 61.62 305 GLN A CA 1
ATOM 2362 C C . GLN A 1 305 ? 8.475 36.240 -14.466 1.00 61.62 305 GLN A C 1
ATOM 2364 O O . GLN A 1 305 ? 7.777 35.853 -15.403 1.00 61.62 305 GLN A O 1
ATOM 2369 N N . LYS A 1 306 ? 8.825 37.529 -14.349 1.00 61.81 306 LYS A N 1
ATOM 2370 C CA . LYS A 1 306 ? 8.498 38.538 -15.367 1.00 61.81 306 LYS A CA 1
ATOM 2371 C C . LYS A 1 306 ? 9.350 38.367 -16.628 1.00 61.81 306 LYS A C 1
ATOM 2373 O O . LYS A 1 306 ? 8.841 38.601 -17.723 1.00 61.81 306 LYS A O 1
ATOM 2378 N N . LYS A 1 307 ? 10.612 37.949 -16.487 1.00 65.06 307 LYS A N 1
ATOM 2379 C CA . LYS A 1 307 ? 11.510 37.639 -17.607 1.00 65.06 307 LYS A CA 1
ATOM 2380 C C . LYS A 1 307 ? 11.054 36.381 -18.357 1.00 65.06 307 LYS A C 1
ATOM 2382 O O . LYS A 1 307 ? 10.858 36.459 -19.564 1.00 65.06 307 LYS A O 1
ATOM 2387 N N . GLU A 1 308 ? 10.755 35.295 -17.643 1.00 64.06 308 GLU A N 1
ATOM 2388 C CA . GLU A 1 308 ? 10.246 34.039 -18.223 1.00 64.06 308 GLU A CA 1
ATOM 2389 C C . GLU A 1 308 ? 8.896 34.229 -18.936 1.00 64.06 308 GLU A C 1
ATOM 2391 O O . GLU A 1 308 ? 8.703 33.737 -20.047 1.00 64.06 308 GLU A O 1
ATOM 2396 N N . ARG A 1 309 ? 7.966 35.011 -18.357 1.00 58.03 309 ARG A N 1
ATOM 2397 C CA . ARG A 1 309 ? 6.692 35.349 -19.024 1.00 58.03 309 ARG A CA 1
ATOM 2398 C C . ARG A 1 309 ? 6.898 36.122 -20.329 1.00 58.03 309 ARG A C 1
ATOM 2400 O O . ARG A 1 309 ? 6.160 35.902 -21.287 1.00 58.03 309 ARG A O 1
ATOM 2407 N N . LYS A 1 310 ? 7.891 37.016 -20.376 1.00 59.28 310 LYS A N 1
ATOM 2408 C CA . LYS A 1 310 ? 8.208 37.808 -21.573 1.00 59.28 310 LYS A CA 1
ATOM 2409 C C . LYS A 1 310 ? 8.867 36.953 -22.661 1.00 59.28 310 LYS A C 1
ATOM 2411 O O . LYS A 1 310 ? 8.534 37.114 -23.829 1.00 59.28 310 LYS A O 1
ATOM 2416 N N . GLU A 1 311 ? 9.746 36.026 -22.283 1.00 63.34 311 GLU A N 1
ATOM 2417 C CA . GLU A 1 311 ? 10.375 35.077 -23.213 1.00 63.34 311 GLU A CA 1
ATOM 2418 C C . GLU A 1 311 ? 9.347 34.100 -23.809 1.00 63.34 311 GLU A C 1
ATOM 2420 O O . GLU A 1 311 ? 9.284 33.965 -25.030 1.00 63.34 311 GLU A O 1
ATOM 2425 N N . LYS A 1 312 ? 8.450 33.535 -22.987 1.00 59.78 312 LYS A N 1
ATOM 2426 C CA . LYS A 1 312 ? 7.368 32.644 -23.448 1.00 59.78 312 LYS A CA 1
ATOM 2427 C C . LYS A 1 312 ? 6.379 33.344 -24.393 1.00 59.78 312 LYS A C 1
ATOM 2429 O O . LYS A 1 312 ? 5.932 32.747 -25.367 1.00 59.78 312 LYS A O 1
ATOM 2434 N N . HIS A 1 313 ? 6.047 34.616 -24.138 1.00 63.09 313 HIS A N 1
ATOM 2435 C CA . HIS A 1 313 ? 5.193 35.413 -25.032 1.00 63.09 313 HIS A CA 1
ATOM 2436 C C . HIS A 1 313 ? 5.841 35.621 -26.410 1.00 63.09 313 HIS A C 1
ATOM 2438 O O . HIS A 1 313 ? 5.185 35.419 -27.430 1.00 63.09 313 HIS A O 1
ATOM 2444 N N . ASN A 1 314 ? 7.136 35.955 -26.437 1.00 62.97 314 ASN A N 1
ATOM 2445 C CA . ASN A 1 314 ? 7.885 36.150 -27.680 1.00 62.97 314 ASN A CA 1
ATOM 2446 C C . ASN A 1 314 ? 8.006 34.850 -28.495 1.00 62.97 314 ASN A C 1
ATOM 2448 O O . ASN A 1 314 ? 7.947 34.884 -29.722 1.00 62.97 314 ASN A O 1
ATOM 2452 N N . GLU A 1 315 ? 8.155 33.700 -27.833 1.00 65.44 315 GLU A N 1
ATOM 2453 C CA . GLU A 1 315 ? 8.228 32.394 -28.496 1.00 65.44 315 GLU A CA 1
ATOM 2454 C C . GLU A 1 315 ? 6.901 32.017 -29.178 1.00 65.44 315 GLU A C 1
ATOM 2456 O O . GLU A 1 315 ? 6.897 31.629 -30.347 1.00 65.44 315 GLU A O 1
ATOM 2461 N N . ILE A 1 316 ? 5.764 32.211 -28.495 1.00 62.47 316 ILE A N 1
ATOM 2462 C CA . ILE A 1 316 ? 4.418 31.975 -29.055 1.00 62.47 316 ILE A CA 1
ATOM 2463 C C . ILE A 1 316 ? 4.137 32.934 -30.222 1.00 62.47 316 ILE A C 1
ATOM 2465 O O . ILE A 1 316 ? 3.603 32.518 -31.253 1.00 62.47 316 ILE A O 1
ATOM 2469 N N . GLU A 1 317 ? 4.527 34.206 -30.097 1.00 64.50 317 GLU A N 1
ATOM 2470 C CA . GLU A 1 317 ? 4.386 35.183 -31.179 1.00 64.50 317 GLU A CA 1
ATOM 2471 C C . GLU A 1 317 ? 5.205 34.769 -32.415 1.00 64.50 317 GLU A C 1
ATOM 2473 O O . GLU A 1 317 ? 4.669 34.751 -33.527 1.00 64.50 317 GLU A O 1
ATOM 2478 N N . ASN A 1 318 ? 6.455 34.334 -32.228 1.00 64.25 318 ASN A N 1
ATOM 2479 C CA . ASN A 1 318 ? 7.312 33.835 -33.308 1.00 64.25 318 ASN A CA 1
ATOM 2480 C C . ASN A 1 318 ? 6.751 32.562 -33.969 1.00 64.25 318 ASN A C 1
ATOM 2482 O O . ASN A 1 318 ? 6.744 32.459 -35.196 1.00 64.25 318 ASN A O 1
ATOM 2486 N N . LEU A 1 319 ? 6.224 31.615 -33.183 1.00 59.59 319 LEU A N 1
ATOM 2487 C CA . LEU A 1 319 ? 5.565 30.400 -33.686 1.00 59.59 319 LEU A CA 1
ATOM 2488 C C . LEU A 1 319 ? 4.312 30.714 -34.518 1.00 59.59 319 LEU A C 1
ATOM 2490 O O . LEU A 1 319 ? 4.068 30.046 -35.525 1.00 59.59 319 LEU A O 1
ATOM 2494 N N . SER A 1 320 ? 3.542 31.737 -34.130 1.00 58.66 320 SER A N 1
ATOM 2495 C CA . SER A 1 320 ? 2.331 32.160 -34.844 1.00 58.66 320 SER A CA 1
ATOM 2496 C C . SER A 1 320 ? 2.624 32.859 -36.179 1.00 58.66 320 SER A C 1
ATOM 2498 O O . SER A 1 320 ? 1.919 32.612 -37.155 1.00 58.66 320 SER A O 1
ATOM 2500 N N . ARG A 1 321 ? 3.694 33.669 -36.259 1.00 60.31 321 ARG A N 1
ATOM 2501 C CA . ARG A 1 321 ? 4.097 34.387 -37.487 1.00 60.31 321 ARG A CA 1
ATOM 2502 C C . ARG A 1 321 ? 4.584 33.458 -38.602 1.00 60.31 321 ARG A C 1
ATOM 2504 O O . ARG A 1 321 ? 4.480 33.818 -39.769 1.00 60.31 321 ARG A O 1
ATOM 2511 N N . ASN A 1 322 ? 5.074 32.269 -38.249 1.00 56.47 322 ASN A N 1
ATOM 2512 C CA . ASN A 1 322 ? 5.601 31.276 -39.191 1.00 56.47 322 ASN A CA 1
ATOM 2513 C C . ASN A 1 322 ? 4.525 30.325 -39.764 1.00 56.47 322 ASN A C 1
ATOM 2515 O O . ASN A 1 322 ? 4.859 29.399 -40.502 1.00 56.47 322 ASN A O 1
ATOM 2519 N N . ALA A 1 323 ? 3.244 30.499 -39.417 1.00 57.22 323 ALA A N 1
ATOM 2520 C CA . ALA A 1 323 ? 2.145 29.698 -39.958 1.00 57.22 323 ALA A CA 1
ATOM 2521 C C . ALA A 1 323 ? 1.601 30.296 -41.273 1.00 57.22 323 ALA A C 1
ATOM 2523 O O . ALA A 1 323 ? 1.461 31.511 -41.391 1.00 57.22 323 ALA A O 1
ATOM 2524 N N . ALA A 1 324 ? 1.246 29.447 -42.248 1.00 51.53 324 ALA A N 1
ATOM 2525 C CA . ALA A 1 324 ? 0.795 29.867 -43.586 1.00 51.53 324 ALA A CA 1
ATOM 2526 C C . ALA A 1 324 ? -0.432 30.811 -43.580 1.00 51.53 324 ALA A C 1
ATOM 2528 O O . ALA A 1 324 ? -0.595 31.621 -44.493 1.00 51.53 324 ALA A O 1
ATOM 2529 N N . HIS A 1 325 ? -1.266 30.743 -42.535 1.00 59.69 325 HIS A N 1
ATOM 2530 C CA . HIS A 1 325 ? -2.405 31.630 -42.284 1.00 59.69 325 HIS A CA 1
ATOM 2531 C C . HIS A 1 325 ? -2.372 32.156 -40.841 1.00 59.69 325 HIS A C 1
ATOM 2533 O O . HIS A 1 325 ? -3.294 31.934 -40.060 1.00 59.69 325 HIS A O 1
ATOM 2539 N N . ALA A 1 326 ? -1.266 32.820 -40.485 1.00 63.84 326 ALA A N 1
ATOM 2540 C CA . ALA A 1 326 ? -0.987 33.324 -39.142 1.00 63.84 326 ALA A CA 1
ATOM 2541 C C . ALA A 1 326 ? -2.196 34.055 -38.503 1.00 63.84 326 ALA A C 1
ATOM 2543 O O . ALA A 1 326 ? -2.607 35.110 -39.002 1.00 63.84 326 ALA A O 1
ATOM 2544 N N . PRO A 1 327 ? -2.763 33.536 -37.395 1.00 77.38 327 PRO A N 1
ATOM 2545 C CA . PRO A 1 327 ? -3.876 34.180 -36.703 1.00 77.38 327 PRO A CA 1
ATOM 2546 C C . PRO A 1 327 ? -3.428 35.526 -36.109 1.00 77.38 327 PRO A C 1
ATOM 2548 O O . PRO A 1 327 ? -2.330 35.642 -35.557 1.00 77.38 327 PRO A O 1
ATOM 2551 N N . LYS A 1 328 ? -4.274 36.561 -36.207 1.00 82.44 328 LYS A N 1
ATOM 2552 C CA . LYS A 1 328 ? -3.929 37.929 -35.784 1.00 82.44 328 LYS A CA 1
ATOM 2553 C C . LYS A 1 328 ? -3.739 38.021 -34.269 1.00 82.44 328 LYS A C 1
ATOM 2555 O O . LYS A 1 328 ? -4.551 37.516 -33.496 1.00 82.44 328 LYS A O 1
ATOM 2560 N N . VAL A 1 329 ? -2.715 38.752 -33.832 1.00 83.19 329 VAL A N 1
ATOM 2561 C CA . VAL A 1 329 ? -2.529 39.073 -32.410 1.00 83.19 329 VAL A CA 1
ATOM 2562 C C . VAL A 1 329 ? -3.416 40.263 -32.045 1.00 83.19 329 VAL A C 1
ATOM 2564 O O . VAL A 1 329 ? -3.206 41.385 -32.510 1.00 83.19 329 VAL A O 1
ATOM 2567 N N . PHE A 1 330 ? -4.419 40.030 -31.203 1.00 86.00 330 PHE A N 1
ATOM 2568 C CA . PHE A 1 330 ? -5.318 41.066 -30.702 1.00 86.00 330 PHE A CA 1
ATOM 2569 C C . PHE A 1 330 ? -4.854 41.594 -29.341 1.00 86.00 330 PHE A C 1
ATOM 2571 O O . PHE A 1 330 ? -4.388 40.848 -28.485 1.00 86.00 330 PHE A O 1
ATOM 2578 N N . LYS A 1 331 ? -5.062 42.892 -29.092 1.00 85.94 331 LYS A N 1
ATOM 2579 C CA . LYS A 1 331 ? -4.909 43.472 -27.747 1.00 85.94 331 LYS A CA 1
ATOM 2580 C C . LYS A 1 331 ? -6.151 43.185 -26.905 1.00 85.94 331 LYS A C 1
ATOM 2582 O O . LYS A 1 331 ? -7.271 43.370 -27.393 1.00 85.94 331 LYS A O 1
ATOM 2587 N N . TYR A 1 332 ? -5.976 42.880 -25.615 1.00 87.81 332 TYR A N 1
ATOM 2588 C CA . TYR A 1 332 ? -7.092 42.645 -24.685 1.00 87.81 332 TYR A CA 1
ATOM 2589 C C . TYR A 1 332 ? -8.112 43.790 -24.691 1.00 87.81 332 TYR A C 1
ATOM 2591 O O . TYR A 1 332 ? -9.317 43.556 -24.718 1.00 87.81 332 TYR A O 1
ATOM 2599 N N . SER A 1 333 ? -7.647 45.042 -24.734 1.00 86.38 333 SER A N 1
ATOM 2600 C CA . SER A 1 333 ? -8.516 46.227 -24.763 1.00 86.38 333 SER A CA 1
ATOM 2601 C C . SER A 1 333 ? -9.458 46.260 -25.969 1.00 86.38 333 SER A C 1
ATOM 2603 O O . SER A 1 333 ? -10.576 46.759 -25.855 1.00 86.38 333 SER A O 1
ATOM 2605 N N . THR A 1 334 ? -9.036 45.705 -27.105 1.00 87.94 334 THR A N 1
ATOM 2606 C CA . THR A 1 334 ? -9.846 45.633 -28.328 1.00 87.94 334 THR A CA 1
ATOM 2607 C C . THR A 1 334 ? -10.951 44.596 -28.165 1.00 87.94 334 THR A C 1
ATOM 2609 O O . THR A 1 334 ? -12.118 44.904 -28.391 1.00 87.94 334 THR A O 1
ATOM 2612 N N . LEU A 1 335 ? -10.610 43.400 -27.674 1.00 90.50 335 LEU A N 1
ATOM 2613 C CA . LEU A 1 335 ? -11.576 42.320 -27.440 1.00 90.50 335 LEU A CA 1
ATOM 2614 C C . LEU A 1 335 ? -12.531 42.630 -26.281 1.00 90.50 335 LEU A C 1
ATOM 2616 O O . LEU A 1 335 ? -13.719 42.326 -26.359 1.00 90.50 335 LEU A O 1
ATOM 2620 N N . SER A 1 336 ? -12.052 43.306 -25.235 1.00 88.75 336 SER A N 1
ATOM 2621 C CA . SER A 1 336 ? -12.887 43.795 -24.134 1.00 88.75 336 SER A CA 1
ATOM 2622 C C . SER A 1 336 ? -13.911 44.808 -24.644 1.00 88.75 336 SER A C 1
ATOM 2624 O O . SER A 1 336 ? -15.094 44.672 -24.354 1.00 88.75 336 SER A O 1
ATOM 2626 N N . LYS A 1 337 ? -13.510 45.782 -25.475 1.00 88.88 337 LYS A N 1
ATOM 2627 C CA . LYS A 1 337 ? -14.460 46.718 -26.104 1.00 88.88 337 LYS A CA 1
ATOM 2628 C C . LYS A 1 337 ? -15.453 45.990 -27.010 1.00 88.88 337 LYS A C 1
ATOM 2630 O O . LYS A 1 337 ? -16.657 46.194 -26.869 1.00 88.88 337 LYS A O 1
ATOM 2635 N N . ALA A 1 338 ? -14.962 45.097 -27.871 1.00 90.00 338 ALA A N 1
ATOM 2636 C CA . ALA A 1 338 ? -15.788 44.338 -28.808 1.00 90.00 338 ALA A CA 1
ATOM 2637 C C . ALA A 1 338 ? -16.860 43.493 -28.100 1.00 90.00 338 ALA A C 1
ATOM 2639 O O . ALA A 1 338 ? -17.985 43.395 -28.585 1.00 90.00 338 ALA A O 1
ATOM 2640 N N . THR A 1 339 ? -16.533 42.919 -26.939 1.00 90.69 339 THR A N 1
ATOM 2641 C CA . THR A 1 339 ? -17.430 42.069 -26.132 1.00 90.69 339 THR A CA 1
ATOM 2642 C C . THR A 1 339 ? -18.220 42.836 -25.064 1.00 90.69 339 THR A C 1
ATOM 2644 O O . THR A 1 339 ? -18.937 42.211 -24.279 1.00 90.69 339 THR A O 1
ATOM 2647 N N . LYS A 1 340 ? -18.130 44.176 -25.018 1.00 89.38 340 LYS A N 1
ATOM 2648 C CA . LYS A 1 340 ? -18.708 45.024 -23.953 1.00 89.38 340 LYS A CA 1
ATOM 2649 C C . LYS A 1 340 ? -18.269 44.571 -22.552 1.00 89.38 340 LYS A C 1
ATOM 2651 O O . LYS A 1 340 ? -19.093 44.311 -21.681 1.00 89.38 340 LYS A O 1
ATOM 2656 N N . ASN A 1 341 ? -16.958 44.453 -22.368 1.00 88.94 341 ASN A N 1
ATOM 2657 C CA . ASN A 1 341 ? -16.280 43.951 -21.173 1.00 88.94 341 ASN A CA 1
ATOM 2658 C C . ASN A 1 341 ? -16.744 42.548 -20.765 1.00 88.94 341 ASN A C 1
ATOM 2660 O O . ASN A 1 341 ? -16.998 42.303 -19.588 1.00 88.94 341 ASN A O 1
ATOM 2664 N N . PHE A 1 342 ? -16.850 41.630 -21.734 1.00 89.06 342 PHE A N 1
ATOM 2665 C CA . PHE A 1 342 ? -17.301 40.254 -21.494 1.00 89.06 342 PHE A CA 1
ATOM 2666 C C . PHE A 1 342 ? -18.650 40.203 -20.754 1.00 89.06 342 PHE A C 1
ATOM 2668 O O . PHE A 1 342 ? -18.844 39.426 -19.816 1.00 89.06 342 PHE A O 1
ATOM 2675 N N . SER A 1 343 ? -19.583 41.072 -21.160 1.00 87.38 343 SER A N 1
ATOM 2676 C CA . SER A 1 343 ? -20.916 41.159 -20.559 1.00 87.38 343 SER A CA 1
ATOM 2677 C C . SER A 1 343 ? -21.643 39.816 -20.633 1.00 87.38 343 SER A C 1
ATOM 2679 O O . SER A 1 343 ? -21.616 39.141 -21.664 1.00 87.38 343 SER A O 1
ATOM 2681 N N . LYS A 1 344 ? -22.393 39.476 -19.578 1.00 84.38 344 LYS A N 1
ATOM 2682 C CA . LYS A 1 344 ? -23.289 38.307 -19.569 1.00 84.38 344 LYS A CA 1
ATOM 2683 C C . LYS A 1 344 ? -24.309 38.341 -20.713 1.00 84.38 344 LYS A C 1
ATOM 2685 O O . LYS A 1 344 ? -24.694 37.291 -21.201 1.00 84.38 344 LYS A O 1
ATOM 2690 N N . THR A 1 345 ? -24.699 39.527 -21.186 1.00 87.06 345 THR A N 1
ATOM 2691 C CA . THR A 1 345 ? -25.617 39.681 -22.332 1.00 87.06 345 THR A CA 1
ATOM 2692 C C . THR A 1 345 ? -25.008 39.266 -23.672 1.00 87.06 345 THR A C 1
ATOM 2694 O O . THR A 1 345 ? -25.741 39.017 -24.621 1.00 87.06 345 THR A O 1
ATOM 2697 N N . ASN A 1 346 ? -23.679 39.185 -23.752 1.00 87.56 346 ASN A N 1
ATOM 2698 C CA . ASN A 1 346 ? -22.945 38.718 -24.923 1.00 87.56 346 ASN A CA 1
ATOM 2699 C C . ASN A 1 346 ? -22.432 37.280 -24.748 1.00 87.56 346 ASN A C 1
ATOM 2701 O O . ASN A 1 346 ? -21.734 36.784 -25.624 1.00 87.56 346 ASN A O 1
ATOM 2705 N N . LEU A 1 347 ? -22.725 36.608 -23.633 1.00 88.38 347 LEU A N 1
ATOM 2706 C CA . LEU A 1 347 ? -22.287 35.236 -23.392 1.00 88.38 347 LEU A CA 1
ATOM 2707 C C . LEU A 1 347 ? -23.056 34.275 -24.312 1.00 88.38 347 LEU A C 1
ATOM 2709 O O . LEU A 1 347 ? -24.279 34.205 -24.255 1.00 88.38 347 LEU A O 1
ATOM 2713 N N . ILE A 1 348 ? -22.330 33.543 -25.156 1.00 84.00 348 ILE A N 1
ATOM 2714 C CA . ILE A 1 348 ? -22.879 32.550 -26.090 1.00 84.00 348 ILE A CA 1
ATOM 2715 C C . ILE A 1 348 ? 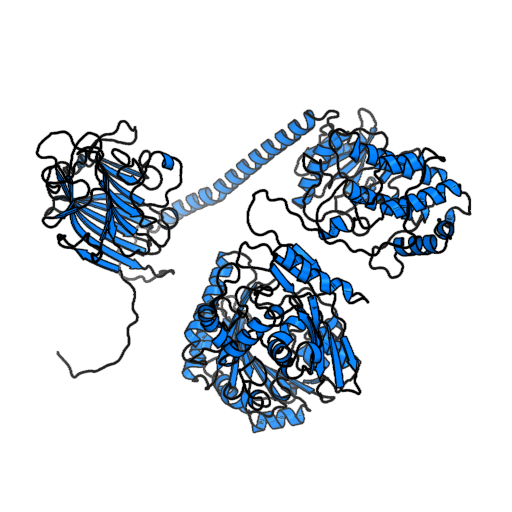-22.972 31.177 -25.410 1.00 84.00 348 ILE A C 1
ATOM 2717 O O . ILE A 1 348 ? -23.936 30.449 -25.623 1.00 84.00 348 ILE A O 1
ATOM 2721 N N . GLY A 1 349 ? -21.989 30.823 -24.575 1.00 77.81 349 GLY A N 1
ATOM 2722 C CA . GLY A 1 349 ? -21.971 29.544 -23.867 1.00 77.81 349 GLY A CA 1
ATOM 2723 C C . GLY A 1 349 ? -20.803 29.401 -22.892 1.00 77.81 349 GLY A C 1
ATOM 2724 O O . GLY A 1 349 ? -19.803 30.116 -22.985 1.00 77.81 349 GLY A O 1
ATOM 2725 N N . THR A 1 350 ? -20.939 28.468 -21.949 1.00 75.88 350 THR A N 1
ATOM 2726 C CA . THR A 1 350 ? -19.941 28.144 -20.915 1.00 75.88 350 THR A CA 1
ATOM 2727 C C . THR A 1 350 ? -19.740 26.635 -20.836 1.00 75.88 350 THR A C 1
ATOM 2729 O O . THR A 1 350 ? -20.725 25.902 -20.777 1.00 75.88 350 THR A O 1
ATOM 2732 N N . GLY A 1 351 ? -18.491 26.170 -20.784 1.00 66.38 351 GLY A N 1
ATOM 2733 C CA . GLY A 1 351 ? -18.152 24.748 -20.661 1.00 66.38 351 GLY A CA 1
ATOM 2734 C C . GLY A 1 351 ? -16.826 24.517 -19.930 1.00 66.38 351 GLY A C 1
ATOM 2735 O O . GLY A 1 351 ? -16.205 25.462 -19.446 1.00 66.38 351 GLY A O 1
ATOM 2736 N N . GLY A 1 352 ? -16.369 23.259 -19.871 1.00 60.25 352 GLY A N 1
ATOM 2737 C CA . GLY A 1 352 ? -15.131 22.864 -19.170 1.00 60.25 352 GLY A CA 1
ATOM 2738 C C . GLY A 1 352 ? -13.855 23.562 -19.665 1.00 60.25 352 GLY A C 1
ATOM 2739 O O . GLY A 1 352 ? -12.884 23.664 -18.923 1.00 60.25 352 GLY A O 1
ATOM 2740 N N . PHE A 1 353 ? -13.894 24.111 -20.881 1.00 61.22 353 PHE A N 1
ATOM 2741 C CA . PHE A 1 353 ? -12.782 24.797 -21.542 1.00 61.22 353 PHE A CA 1
ATOM 2742 C C . PHE A 1 353 ? -12.856 26.333 -21.470 1.00 61.22 353 PHE A C 1
ATOM 2744 O O . PHE A 1 353 ? -11.994 27.023 -22.011 1.00 61.22 353 PHE A O 1
ATOM 2751 N N . GLY A 1 354 ? -13.871 26.895 -20.799 1.00 77.56 354 GLY A N 1
ATOM 2752 C CA . GLY A 1 354 ? -14.025 28.340 -20.613 1.00 77.56 354 GLY A CA 1
ATOM 2753 C C . GLY A 1 354 ? -15.372 28.902 -21.074 1.00 77.56 354 GLY A C 1
ATOM 2754 O O . GLY A 1 354 ? -16.377 28.196 -21.147 1.00 77.56 354 GLY A O 1
ATOM 2755 N N . SER A 1 355 ? -15.408 30.211 -21.331 1.00 86.44 355 SER A N 1
ATOM 2756 C CA . SER A 1 355 ? -16.624 30.966 -21.686 1.00 86.44 355 SER A CA 1
ATOM 2757 C C . SER A 1 355 ? -16.478 31.635 -23.050 1.00 86.44 355 SER A C 1
ATOM 2759 O O . SER A 1 355 ? -15.448 32.247 -23.319 1.00 86.44 355 SER A O 1
ATOM 2761 N N . VAL A 1 356 ? -17.498 31.559 -23.905 1.00 88.62 356 VAL A N 1
ATOM 2762 C CA . VAL A 1 356 ? -17.479 32.139 -25.258 1.00 88.62 356 VAL A CA 1
ATOM 2763 C C . VAL A 1 356 ? -18.407 33.345 -25.324 1.00 88.62 356 VAL A C 1
ATOM 2765 O O . VAL A 1 356 ? -19.570 33.251 -24.938 1.00 88.62 356 VAL A O 1
ATOM 2768 N N . TYR A 1 357 ? -17.912 34.470 -25.838 1.00 91.38 357 TYR A N 1
ATOM 2769 C CA . TYR A 1 357 ? -18.643 35.735 -25.917 1.00 91.38 357 TYR A CA 1
ATOM 2770 C C . TYR A 1 357 ? -18.775 36.226 -27.355 1.00 91.38 357 TYR A C 1
ATOM 2772 O O . TYR A 1 357 ? -17.822 36.180 -28.127 1.00 91.38 357 TYR A O 1
ATOM 2780 N N . LYS A 1 358 ? -19.936 36.777 -27.700 1.00 92.31 358 LYS A N 1
ATOM 2781 C CA . LYS A 1 358 ? -20.162 37.508 -28.943 1.00 92.31 358 LYS A CA 1
ATOM 2782 C C . LYS A 1 358 ? -19.478 38.869 -28.864 1.00 92.31 358 LYS A C 1
ATOM 2784 O O . LYS A 1 358 ? -19.661 39.610 -27.896 1.00 92.31 358 LYS A O 1
ATOM 2789 N N . GLY A 1 359 ? -18.714 39.213 -29.891 1.00 91.62 359 GLY A N 1
ATOM 2790 C CA . GLY A 1 359 ? -18.076 40.514 -30.031 1.00 91.62 359 GLY A CA 1
ATOM 2791 C C . GLY A 1 359 ? -18.339 41.138 -31.395 1.00 91.62 359 GLY A C 1
ATOM 2792 O O . GLY A 1 359 ? -18.638 40.438 -32.360 1.00 91.62 359 GLY A O 1
ATOM 2793 N N . LYS A 1 360 ? -18.212 42.462 -31.482 1.00 92.12 360 LYS A N 1
ATOM 2794 C CA . LYS A 1 360 ? -18.197 43.195 -32.753 1.00 92.12 360 LYS A CA 1
ATOM 2795 C C . LYS A 1 360 ? -16.931 44.043 -32.818 1.00 92.12 360 LYS A C 1
ATOM 2797 O O . LYS A 1 360 ? -16.761 44.944 -31.997 1.00 92.12 360 LYS A O 1
ATOM 2802 N N . LEU A 1 361 ? -16.028 43.714 -33.740 1.00 87.25 361 LEU A N 1
ATOM 2803 C CA . LEU A 1 361 ? -14.866 44.547 -34.049 1.00 87.25 361 LEU A CA 1
ATOM 2804 C C . LEU A 1 361 ? -15.340 45.799 -34.793 1.00 87.25 361 LEU A C 1
ATOM 2806 O O . LEU A 1 361 ? -16.378 45.763 -35.447 1.00 87.25 361 LEU A O 1
ATOM 2810 N N . SER A 1 362 ? -14.622 46.911 -34.647 1.00 77.69 362 SER A N 1
ATOM 2811 C CA . SER A 1 362 ? -15.025 48.196 -35.236 1.00 77.69 362 SER A CA 1
ATOM 2812 C C . SER A 1 362 ? -14.339 48.496 -36.569 1.00 77.69 362 SER A C 1
ATOM 2814 O O . SER A 1 362 ? -14.878 49.279 -37.341 1.00 77.69 362 SER A O 1
ATOM 2816 N N . ASP A 1 363 ? -13.178 47.891 -36.834 1.00 70.62 363 ASP A N 1
ATOM 2817 C CA . ASP A 1 363 ? -12.346 48.194 -38.001 1.00 70.62 363 ASP A CA 1
ATOM 2818 C C . ASP A 1 363 ? -11.536 46.956 -38.449 1.00 70.62 363 ASP A C 1
ATOM 2820 O O . ASP A 1 363 ? -10.546 46.605 -37.794 1.00 70.62 363 ASP A O 1
ATOM 2824 N N . PRO A 1 364 ? -11.966 46.241 -39.508 1.00 73.50 364 PRO A N 1
ATOM 2825 C CA . PRO A 1 364 ? -13.281 46.327 -40.158 1.00 73.50 364 PRO A CA 1
ATOM 2826 C C . PRO A 1 364 ? -14.428 45.824 -39.246 1.00 73.50 364 PRO A C 1
ATOM 2828 O O . PRO A 1 364 ? -14.186 45.051 -38.310 1.00 73.50 364 PRO A O 1
ATOM 2831 N N . PRO A 1 365 ? -15.693 46.231 -39.494 1.00 82.44 365 PRO A N 1
ATOM 2832 C CA . PRO A 1 365 ? -16.838 45.820 -38.689 1.00 82.44 365 PRO A CA 1
ATOM 2833 C C . PRO A 1 365 ? -17.205 44.346 -38.904 1.00 82.44 365 PRO A C 1
ATOM 2835 O O . PRO A 1 365 ? -18.000 44.013 -39.778 1.00 82.44 365 PRO A O 1
ATOM 2838 N N . ILE A 1 366 ? -16.651 43.460 -38.075 1.00 87.31 366 ILE A N 1
ATOM 2839 C CA . ILE A 1 366 ? -16.859 42.005 -38.151 1.00 87.31 366 ILE A CA 1
ATOM 2840 C C . ILE A 1 366 ? -17.423 41.487 -36.825 1.00 87.31 366 ILE A C 1
ATOM 2842 O O . ILE A 1 366 ? -17.006 41.911 -35.743 1.00 87.31 366 ILE A O 1
ATOM 2846 N N . THR A 1 367 ? -18.387 40.566 -36.902 1.00 91.00 367 THR A N 1
ATOM 2847 C CA . THR A 1 367 ? -18.904 39.859 -35.722 1.00 91.00 367 THR A CA 1
ATOM 2848 C C . THR A 1 367 ? -18.023 38.650 -35.437 1.00 91.00 367 THR A C 1
ATOM 2850 O O . THR A 1 367 ? -17.798 37.829 -36.318 1.00 91.00 367 THR A O 1
ATOM 2853 N N . ILE A 1 368 ? -17.544 38.537 -34.203 1.00 92.19 368 ILE A N 1
ATOM 2854 C CA . ILE A 1 368 ? -16.588 37.511 -33.775 1.00 92.19 368 ILE A CA 1
ATOM 2855 C C . ILE A 1 368 ? -17.105 36.748 -32.556 1.00 92.19 368 ILE A C 1
ATOM 2857 O O . ILE A 1 368 ? -17.912 37.263 -31.774 1.00 92.19 368 ILE A O 1
ATOM 2861 N N . ALA A 1 369 ? -16.606 35.532 -32.368 1.00 92.12 369 ALA A N 1
ATOM 2862 C CA . ALA A 1 369 ? -16.754 34.757 -31.146 1.00 92.12 369 ALA A CA 1
ATOM 2863 C C . ALA A 1 369 ? -15.419 34.742 -30.388 1.00 92.12 369 ALA A C 1
ATOM 2865 O O . ALA A 1 369 ? -14.394 34.319 -30.914 1.00 92.12 369 ALA A O 1
ATOM 2866 N N . VAL A 1 370 ? -15.419 35.217 -29.144 1.00 91.50 370 VAL A N 1
ATOM 2867 C CA . VAL A 1 370 ? -14.228 35.291 -28.290 1.00 91.50 370 VAL A CA 1
ATOM 2868 C C . VAL A 1 370 ? -14.321 34.217 -27.212 1.00 91.50 370 VAL A C 1
ATOM 2870 O O . VAL A 1 370 ? -15.096 34.356 -26.264 1.00 91.50 370 VAL A O 1
ATOM 2873 N N . LYS A 1 371 ? -13.532 33.147 -27.346 1.00 89.56 371 LYS A N 1
ATOM 2874 C CA . LYS A 1 371 ? -13.388 32.079 -26.347 1.00 89.56 371 LYS A CA 1
ATOM 2875 C C . LYS A 1 371 ? -12.368 32.521 -25.302 1.00 89.56 371 LYS A C 1
ATOM 2877 O O . LYS A 1 371 ? -11.191 32.700 -25.600 1.00 89.56 371 LYS A O 1
ATOM 2882 N N . LYS A 1 372 ? -12.834 32.719 -24.072 1.00 88.50 372 LYS A N 1
ATOM 2883 C CA . LYS A 1 372 ? -12.026 33.021 -22.892 1.00 88.50 372 LYS A CA 1
ATOM 2884 C C . LYS A 1 372 ? -11.719 31.728 -22.145 1.00 88.50 372 LYS A C 1
ATOM 2886 O O . LYS A 1 372 ? -12.618 31.153 -21.530 1.00 88.50 372 LYS A O 1
ATOM 2891 N N . VAL A 1 373 ? -10.462 31.295 -22.194 1.00 81.94 373 VAL A N 1
ATOM 2892 C CA . VAL A 1 373 ? -9.996 30.058 -21.555 1.00 81.94 373 VAL A CA 1
ATOM 2893 C C . VAL A 1 373 ? -9.828 30.283 -20.049 1.00 81.94 373 VAL A C 1
ATOM 2895 O O . VAL A 1 373 ? -9.385 31.348 -19.610 1.00 81.94 373 VAL A O 1
ATOM 2898 N N . SER A 1 374 ? -10.206 29.295 -19.235 1.00 70.19 374 SER A N 1
ATOM 2899 C CA . SER A 1 374 ? -10.051 29.374 -17.778 1.00 70.19 374 SER A CA 1
ATOM 2900 C C . SER A 1 374 ? -8.576 29.222 -17.379 1.00 70.19 374 SER A C 1
ATOM 2902 O O . SER A 1 374 ? -8.011 28.133 -17.463 1.00 70.19 374 SER A O 1
ATOM 2904 N N . ALA A 1 375 ? -7.945 30.311 -16.932 1.00 56.25 375 ALA A N 1
ATOM 2905 C CA . ALA A 1 375 ? -6.504 30.393 -16.655 1.00 56.25 375 ALA A CA 1
ATOM 2906 C C . ALA A 1 375 ? -6.033 29.668 -15.369 1.00 56.25 375 ALA A C 1
ATOM 2908 O O . ALA A 1 375 ? -4.879 29.802 -14.974 1.00 56.25 375 ALA A O 1
ATOM 2909 N N . THR A 1 376 ? -6.896 28.908 -14.681 1.00 53.22 376 THR A N 1
ATOM 2910 C CA . THR A 1 376 ? -6.583 28.297 -13.373 1.00 53.22 376 THR A CA 1
ATOM 2911 C C . THR A 1 376 ? -5.942 26.905 -13.451 1.00 53.22 376 THR A C 1
ATOM 2913 O O . THR A 1 376 ? -5.686 26.308 -12.408 1.00 53.22 376 THR A O 1
ATOM 2916 N N . SER A 1 377 ? -5.685 26.356 -14.646 1.00 58.06 377 SER A N 1
ATOM 2917 C CA . SER A 1 377 ? -5.091 25.019 -14.803 1.00 58.06 377 SER A CA 1
ATOM 2918 C C . SER A 1 377 ? -3.952 24.990 -15.826 1.00 58.06 377 SER A C 1
ATOM 2920 O O . SER A 1 377 ? -4.029 25.612 -16.883 1.00 58.06 377 SER A O 1
ATOM 2922 N N . THR A 1 378 ? -2.914 24.196 -15.544 1.00 61.00 378 THR A N 1
ATOM 2923 C CA . THR A 1 378 ? -1.819 23.887 -16.486 1.00 61.00 378 THR A CA 1
ATOM 2924 C C . THR A 1 378 ? -2.301 23.153 -17.743 1.00 61.00 378 THR A C 1
ATOM 2926 O O . THR A 1 378 ? -1.587 23.105 -18.741 1.00 61.00 378 THR A O 1
ATOM 2929 N N . GLN A 1 379 ? -3.508 22.581 -17.706 1.00 64.31 379 GLN A N 1
ATOM 2930 C CA . GLN A 1 379 ? -4.162 21.923 -18.833 1.00 64.31 379 GLN A CA 1
ATOM 2931 C C . GLN A 1 379 ? -4.757 22.941 -19.823 1.00 64.31 379 GLN A C 1
ATOM 2933 O O . GLN A 1 379 ? -4.507 22.829 -21.021 1.00 64.31 379 GLN A O 1
ATOM 2938 N N . GLY A 1 380 ? -5.449 23.976 -19.331 1.00 69.31 380 GLY A N 1
ATOM 2939 C CA . GLY A 1 380 ? -6.058 25.009 -20.181 1.00 69.31 380 GLY A CA 1
ATOM 2940 C C . GLY A 1 380 ? -5.035 25.821 -20.985 1.00 69.31 380 GLY A C 1
ATOM 2941 O O . GLY A 1 380 ? -5.295 26.195 -22.125 1.00 69.31 380 GLY A O 1
ATOM 2942 N N . GLU A 1 381 ? -3.830 26.031 -20.444 1.00 73.56 381 GLU A N 1
ATOM 2943 C CA . GLU A 1 381 ? -2.733 26.663 -21.192 1.00 73.56 381 GLU A CA 1
ATOM 2944 C C . GLU A 1 381 ? -2.221 25.772 -22.341 1.00 73.56 381 GLU A C 1
ATOM 2946 O O . GLU A 1 381 ? -1.924 26.269 -23.426 1.00 73.56 381 GLU A O 1
ATOM 2951 N N . LYS A 1 382 ? -2.160 24.446 -22.149 1.00 72.94 382 LYS A N 1
ATOM 2952 C CA . LYS A 1 382 ? -1.745 23.503 -23.204 1.00 72.94 382 LYS A CA 1
ATOM 2953 C C . LYS A 1 382 ? -2.755 23.436 -24.346 1.00 72.94 382 LYS A C 1
ATOM 2955 O O . LYS A 1 382 ? -2.349 23.348 -25.499 1.00 72.94 382 LYS A O 1
ATOM 2960 N N . GLU A 1 383 ? -4.045 23.472 -24.030 1.00 75.00 383 GLU A N 1
ATOM 2961 C CA . GLU A 1 383 ? -5.129 23.471 -25.022 1.00 75.00 383 GLU A CA 1
ATOM 2962 C C . GLU A 1 383 ? -5.155 24.774 -25.823 1.00 75.00 383 GLU A C 1
ATOM 2964 O O . GLU A 1 383 ? -5.244 24.744 -27.047 1.00 75.00 383 GLU A O 1
ATOM 2969 N N . TYR A 1 384 ? -4.958 25.909 -25.147 1.00 81.56 384 TYR A N 1
ATOM 2970 C CA . TYR A 1 384 ? -4.794 27.211 -25.789 1.00 81.56 384 TYR A CA 1
ATOM 2971 C C . TYR A 1 384 ? -3.640 27.222 -26.806 1.00 81.56 384 TYR A C 1
ATOM 2973 O O . TYR A 1 384 ? -3.812 27.659 -27.944 1.00 81.56 384 TYR A O 1
ATOM 2981 N N . LEU A 1 385 ? -2.472 26.699 -26.418 1.00 76.50 385 LEU A N 1
ATOM 2982 C CA . LEU A 1 385 ? -1.313 26.594 -27.309 1.00 76.50 385 LEU A CA 1
ATOM 2983 C C . LEU A 1 385 ? -1.548 25.606 -28.459 1.00 76.50 385 LEU A C 1
ATOM 2985 O O . LEU A 1 385 ? -1.139 25.876 -29.587 1.00 76.50 385 LEU A O 1
ATOM 2989 N N . ALA A 1 386 ? -2.217 24.480 -28.195 1.00 74.44 386 ALA A N 1
ATOM 2990 C CA . ALA A 1 386 ? -2.542 23.490 -29.216 1.00 74.44 386 ALA A CA 1
ATOM 2991 C C . ALA A 1 386 ? -3.490 24.050 -30.288 1.00 74.44 386 ALA A C 1
ATOM 2993 O O . ALA A 1 386 ? -3.238 23.821 -31.473 1.00 74.44 386 ALA A O 1
ATOM 2994 N N . GLU A 1 387 ? -4.516 24.822 -29.901 1.00 81.12 387 GLU A N 1
ATOM 2995 C CA . GLU A 1 387 ? -5.410 25.498 -30.852 1.00 81.12 387 GLU A CA 1
ATOM 2996 C C . GLU A 1 387 ? -4.615 26.449 -31.755 1.00 81.12 387 GLU A C 1
ATOM 2998 O O . GLU A 1 387 ? -4.670 26.296 -32.972 1.00 81.12 387 GLU A O 1
ATOM 3003 N N . ILE A 1 388 ? -3.798 27.350 -31.191 1.00 79.00 388 ILE A N 1
ATOM 3004 C CA . ILE A 1 388 ? -3.013 28.331 -31.969 1.00 79.00 388 ILE A CA 1
ATOM 3005 C C . ILE A 1 388 ? -2.048 27.641 -32.942 1.00 79.00 388 ILE A C 1
ATOM 3007 O O . ILE A 1 388 ? -1.979 28.010 -34.116 1.00 79.00 388 ILE A O 1
ATOM 3011 N N . CYS A 1 389 ? -1.307 26.638 -32.467 1.00 73.06 389 CYS A N 1
ATOM 3012 C CA . CYS A 1 389 ? -0.259 25.982 -33.249 1.00 73.06 389 CYS A CA 1
ATOM 3013 C C . CYS A 1 389 ? -0.800 25.033 -34.330 1.00 73.06 389 CYS A C 1
ATOM 3015 O O . CYS A 1 389 ? -0.144 24.863 -35.359 1.00 73.06 389 CYS A O 1
ATOM 3017 N N . THR A 1 390 ? -1.965 24.413 -34.106 1.00 72.44 390 THR A N 1
ATOM 3018 C CA . THR A 1 390 ? -2.540 23.419 -35.029 1.00 72.44 390 THR A CA 1
ATOM 3019 C C . THR A 1 390 ? -3.439 24.088 -36.062 1.00 72.44 390 THR A C 1
ATOM 3021 O O . THR A 1 390 ? -3.187 23.967 -37.258 1.00 72.44 390 THR A O 1
ATOM 3024 N N . ILE A 1 391 ? -4.452 24.849 -35.629 1.00 71.88 391 ILE A N 1
ATOM 3025 C CA . ILE A 1 391 ? -5.456 25.403 -36.549 1.00 71.88 391 ILE A CA 1
ATOM 3026 C C . ILE A 1 391 ? -4.907 26.554 -37.400 1.00 71.88 391 ILE A C 1
ATOM 3028 O O . ILE A 1 391 ? -5.335 26.728 -38.535 1.00 71.88 391 ILE A O 1
ATOM 3032 N N . GLY A 1 392 ? -3.904 27.295 -36.908 1.00 66.75 392 GLY A N 1
ATOM 3033 C CA . GLY A 1 392 ? -3.281 28.402 -37.650 1.00 66.75 392 GLY A CA 1
ATOM 3034 C C . GLY A 1 392 ? -2.577 27.976 -38.948 1.00 66.75 392 GLY A C 1
ATOM 3035 O O . GLY A 1 392 ? -2.198 28.821 -39.758 1.00 66.75 392 GLY A O 1
ATOM 3036 N N . ARG A 1 393 ? -2.392 26.665 -39.159 1.00 71.31 393 ARG A N 1
ATOM 3037 C CA . ARG A 1 393 ? -1.776 26.068 -40.357 1.00 71.31 393 ARG A CA 1
ATOM 3038 C C . ARG A 1 393 ? -2.785 25.369 -41.273 1.00 71.31 393 ARG A C 1
ATOM 3040 O O . ARG A 1 393 ? -2.392 24.878 -42.326 1.00 71.31 393 ARG A O 1
ATOM 3047 N N . LEU A 1 394 ? -4.056 25.315 -40.879 1.00 82.25 394 LEU A N 1
ATOM 3048 C CA . LEU A 1 394 ? -5.111 24.570 -41.559 1.00 82.25 394 LEU A CA 1
ATOM 3049 C C . LEU A 1 394 ? -6.094 25.536 -42.224 1.00 82.25 394 LEU A C 1
ATOM 3051 O O . LEU A 1 394 ? -6.397 26.596 -41.680 1.00 82.25 394 LEU A O 1
ATOM 3055 N N . LYS A 1 395 ? -6.601 25.168 -43.403 1.00 84.75 395 LYS A N 1
ATOM 3056 C CA . LYS A 1 395 ? -7.611 25.946 -44.128 1.00 84.75 395 LYS A CA 1
ATOM 3057 C C . LYS A 1 395 ? -8.514 25.028 -44.937 1.00 84.75 395 LYS A C 1
ATOM 3059 O O . LYS A 1 395 ? -8.080 24.420 -45.912 1.00 84.75 395 LYS A O 1
ATOM 3064 N N . HIS A 1 396 ? -9.785 24.972 -44.557 1.00 90.56 396 HIS A N 1
ATOM 3065 C CA . HIS A 1 396 ? -10.802 24.186 -45.247 1.00 90.56 396 HIS A CA 1
ATOM 3066 C C . HIS A 1 396 ? -12.182 24.835 -45.069 1.00 90.56 396 HIS A C 1
ATOM 3068 O O . HIS A 1 396 ? -12.466 25.410 -44.025 1.00 90.56 396 HIS A O 1
ATOM 3074 N N . LYS A 1 397 ? -13.064 24.725 -46.072 1.00 90.12 397 LYS A N 1
ATOM 3075 C CA . LYS A 1 397 ? -14.398 25.371 -46.084 1.00 90.12 397 LYS A CA 1
ATOM 3076 C C . LYS A 1 397 ? -15.354 24.910 -44.969 1.00 90.12 397 LYS A C 1
ATOM 3078 O O . LYS A 1 397 ? -16.344 25.575 -44.710 1.00 90.12 397 LYS A O 1
ATOM 3083 N N . ASN A 1 398 ? -15.085 23.748 -44.370 1.00 94.44 398 ASN A N 1
ATOM 3084 C CA . ASN A 1 398 ? -15.853 23.148 -43.269 1.00 94.44 398 ASN A CA 1
ATOM 3085 C C . ASN A 1 398 ? -15.052 23.111 -41.950 1.00 94.44 398 ASN A C 1
ATOM 3087 O O . ASN A 1 398 ? -15.293 22.260 -41.093 1.00 94.44 398 ASN A O 1
ATOM 3091 N N . LEU A 1 399 ? -14.059 23.988 -41.805 1.00 91.00 399 LEU A N 1
ATOM 3092 C CA . LEU A 1 399 ? -13.242 24.156 -40.605 1.00 91.00 399 LEU A CA 1
ATOM 3093 C C . LEU A 1 399 ? -13.542 25.529 -39.996 1.00 91.00 399 LEU A C 1
ATOM 3095 O O . LEU A 1 399 ? -13.501 26.528 -40.708 1.00 91.00 399 LEU A O 1
ATOM 3099 N N . LEU A 1 400 ? -13.804 25.593 -38.690 1.00 89.81 400 LEU A N 1
ATOM 3100 C CA . LEU A 1 400 ? -14.047 26.864 -38.009 1.00 89.81 400 LEU A CA 1
ATOM 3101 C C . LEU A 1 400 ? -12.738 27.656 -37.890 1.00 89.81 400 LEU A C 1
ATOM 3103 O O . LEU A 1 400 ? -11.899 27.353 -37.043 1.00 89.81 400 LEU A O 1
ATOM 3107 N N . GLN A 1 401 ? -12.562 28.673 -38.731 1.00 86.12 401 GLN A N 1
ATOM 3108 C CA . GLN A 1 401 ? -11.304 29.409 -38.834 1.00 86.12 401 GLN A CA 1
ATOM 3109 C C . GLN A 1 401 ? -10.994 30.225 -37.566 1.00 86.12 401 GLN A C 1
ATOM 3111 O O . GLN A 1 401 ? -11.827 30.987 -37.065 1.00 86.12 401 GLN A O 1
ATOM 3116 N N . LEU A 1 402 ? -9.761 30.091 -37.063 1.00 87.19 402 LEU A N 1
ATOM 3117 C CA . LEU A 1 402 ? -9.219 30.964 -36.020 1.00 87.19 402 LEU A CA 1
ATOM 3118 C C . LEU A 1 402 ? -8.734 32.270 -36.659 1.00 87.19 402 LEU A C 1
ATOM 3120 O O . LEU A 1 402 ? -7.761 32.279 -37.412 1.00 87.19 402 LEU A O 1
ATOM 3124 N N . GLU A 1 403 ? -9.397 33.369 -36.320 1.00 86.38 403 GLU A N 1
ATOM 3125 C CA . GLU A 1 403 ? -9.089 34.719 -36.803 1.00 86.38 403 GLU A CA 1
ATOM 3126 C C . GLU A 1 403 ? -7.935 35.359 -36.023 1.00 86.38 403 GLU A C 1
ATOM 3128 O O . GLU A 1 403 ? -7.176 36.180 -36.548 1.00 86.38 403 GLU A O 1
ATOM 3133 N N . GLY A 1 404 ? -7.786 35.000 -34.747 1.00 87.50 404 GLY A N 1
ATOM 3134 C CA . GLY A 1 404 ? -6.734 35.552 -33.910 1.00 87.50 404 GLY A CA 1
ATOM 3135 C C . GLY A 1 404 ? -6.716 35.063 -32.477 1.00 87.50 404 GLY A C 1
ATOM 3136 O O . GLY A 1 404 ? -7.542 34.264 -32.045 1.00 87.50 404 GLY A O 1
ATOM 3137 N N . TRP A 1 405 ? -5.762 35.575 -31.715 1.00 88.88 405 TRP A N 1
ATOM 3138 C CA . TRP A 1 405 ? -5.565 35.229 -30.313 1.00 88.88 405 TRP A CA 1
ATOM 3139 C C . TRP A 1 405 ? -5.059 36.432 -29.517 1.00 88.88 405 TRP A C 1
ATOM 3141 O O . TRP A 1 405 ? -4.560 37.412 -30.067 1.00 88.88 405 TRP A O 1
ATOM 3151 N N . CYS A 1 406 ? -5.223 36.376 -28.200 1.00 86.75 406 CYS A N 1
ATOM 3152 C CA . CYS A 1 406 ? -4.699 37.360 -27.262 1.00 86.75 406 CYS A CA 1
ATOM 3153 C C . CYS A 1 406 ? -4.172 36.640 -26.019 1.00 86.75 406 CYS A C 1
ATOM 3155 O O . CYS A 1 406 ? -4.902 35.866 -25.396 1.00 86.75 406 CYS A O 1
ATOM 3157 N N . HIS A 1 407 ? -2.921 36.931 -25.660 1.00 84.06 407 HIS A N 1
ATOM 3158 C CA . HIS A 1 407 ? -2.270 36.503 -24.424 1.00 84.06 407 HIS A CA 1
ATOM 3159 C C . HIS A 1 407 ? -1.766 37.758 -23.705 1.00 84.06 407 HIS A C 1
ATOM 3161 O O . HIS A 1 407 ? -0.652 38.219 -23.940 1.00 84.06 407 HIS A O 1
ATOM 3167 N N . ASP A 1 408 ? -2.613 38.349 -22.865 1.00 73.44 408 ASP A N 1
ATOM 3168 C CA . ASP A 1 408 ? -2.315 39.609 -22.175 1.00 73.44 408 ASP A CA 1
ATOM 3169 C C . ASP A 1 408 ? -2.942 39.595 -20.772 1.00 73.44 408 ASP A C 1
ATOM 3171 O O . ASP A 1 408 ? -4.054 39.102 -20.594 1.00 73.44 408 ASP A O 1
ATOM 3175 N N . ARG A 1 409 ? -2.231 40.122 -19.765 1.00 65.94 409 ARG A N 1
ATOM 3176 C CA . ARG A 1 409 ? -2.666 40.196 -18.348 1.00 65.94 409 ARG A CA 1
ATOM 3177 C C . ARG A 1 409 ? -3.194 38.875 -17.761 1.00 65.94 409 ARG A C 1
ATOM 3179 O O . ARG A 1 409 ? -4.242 38.859 -17.114 1.00 65.94 409 ARG A O 1
ATOM 3186 N N . ASP A 1 410 ? -2.496 37.770 -18.022 1.00 70.69 410 ASP A N 1
ATOM 3187 C CA . ASP A 1 410 ? -2.899 36.413 -17.614 1.00 70.69 410 ASP A CA 1
ATOM 3188 C C . ASP A 1 410 ? -4.289 35.990 -18.169 1.00 70.69 410 ASP A C 1
ATOM 3190 O O . ASP A 1 410 ? -4.947 35.097 -17.636 1.00 70.69 410 ASP A O 1
ATOM 3194 N N . GLN A 1 411 ? -4.769 36.641 -19.242 1.00 80.19 411 GLN A N 1
ATOM 3195 C CA . GLN A 1 411 ? -5.975 36.263 -19.983 1.00 80.19 411 GLN A CA 1
ATOM 3196 C C . GLN A 1 411 ? -5.588 35.557 -21.285 1.00 80.19 411 GLN A C 1
ATOM 3198 O O . GLN A 1 411 ? -4.895 36.129 -22.128 1.00 80.19 411 GLN A O 1
ATOM 3203 N N . LEU A 1 412 ? -6.095 34.337 -21.458 1.00 87.12 412 LEU A N 1
ATOM 3204 C CA . LEU A 1 412 ? -5.928 33.522 -22.658 1.00 87.12 412 LEU A CA 1
ATOM 3205 C C . LEU A 1 412 ? -7.225 33.578 -23.476 1.00 87.12 412 LEU A C 1
ATOM 3207 O O . LEU A 1 412 ? -8.253 33.030 -23.063 1.00 87.12 412 LEU A O 1
ATOM 3211 N N . LEU A 1 413 ? -7.202 34.295 -24.601 1.00 89.19 413 LEU A N 1
ATOM 3212 C CA . LEU A 1 413 ? -8.369 34.506 -25.462 1.00 89.19 413 LEU A CA 1
ATOM 3213 C C . LEU A 1 413 ? -8.096 34.024 -26.888 1.00 89.19 413 LEU A C 1
ATOM 3215 O O . LEU A 1 413 ? -7.040 34.318 -27.451 1.00 89.19 413 LEU A O 1
ATOM 3219 N N . LEU A 1 414 ? -9.078 33.354 -27.483 1.00 89.25 414 LEU A N 1
ATOM 3220 C CA . LEU A 1 414 ? -9.079 32.916 -28.879 1.00 89.25 414 LEU A CA 1
ATOM 3221 C C . LEU A 1 414 ? -10.260 33.553 -29.608 1.00 89.25 414 LEU A C 1
ATOM 3223 O O . LEU A 1 414 ? -11.348 33.681 -29.043 1.00 89.25 414 LEU A O 1
ATOM 3227 N N . VAL A 1 415 ? -10.029 33.997 -30.838 1.00 90.38 415 VAL A N 1
ATOM 3228 C CA . VAL A 1 415 ? -10.983 34.750 -31.653 1.00 90.38 415 VAL A CA 1
ATOM 3229 C C . VAL A 1 415 ? -11.327 33.928 -32.883 1.00 90.38 415 VAL A C 1
ATOM 3231 O O . VAL A 1 415 ? -10.464 33.660 -33.714 1.00 90.38 415 VAL A O 1
ATOM 3234 N N . TYR A 1 416 ? -12.596 33.564 -32.991 1.00 90.25 416 TYR A N 1
ATOM 3235 C CA . TYR A 1 416 ? -13.167 32.794 -34.086 1.00 90.25 416 TYR A CA 1
ATOM 3236 C C . TYR A 1 416 ? -14.193 33.627 -34.850 1.00 90.25 416 TYR A C 1
ATOM 3238 O O . TYR A 1 416 ? -14.756 34.595 -34.320 1.00 90.25 416 TYR A O 1
ATOM 3246 N N . GLU A 1 417 ? -14.482 33.213 -36.078 1.00 88.31 417 GLU A N 1
ATOM 3247 C CA . GLU A 1 417 ? -15.663 33.678 -36.798 1.00 88.31 417 GLU A CA 1
ATOM 3248 C C . GLU A 1 417 ? -16.948 33.338 -36.016 1.00 88.31 417 GLU A C 1
ATOM 3250 O O . GLU A 1 417 ? -17.063 32.289 -35.373 1.00 88.31 417 GLU A O 1
ATOM 3255 N N . TYR A 1 418 ? -17.922 34.254 -36.012 1.00 90.00 418 TYR A N 1
ATOM 3256 C CA . TYR A 1 418 ? -19.187 34.035 -35.316 1.00 90.00 418 TYR A CA 1
ATOM 3257 C C . TYR A 1 418 ? -20.164 33.215 -36.161 1.00 90.00 418 TYR A C 1
ATOM 3259 O O . TYR A 1 418 ? -20.615 33.665 -37.209 1.00 90.00 418 TYR A O 1
ATOM 3267 N N . MET A 1 419 ? -20.574 32.065 -35.627 1.00 92.31 419 MET A N 1
ATOM 3268 C CA . MET A 1 419 ? -21.523 31.153 -36.264 1.00 92.31 419 MET A CA 1
ATOM 3269 C C . MET A 1 419 ? -22.957 31.434 -35.772 1.00 92.31 419 MET A C 1
ATOM 3271 O O . MET A 1 419 ? -23.269 31.146 -34.609 1.00 92.31 419 MET A O 1
ATOM 3275 N N . PRO A 1 420 ? -23.838 32.034 -36.600 1.00 88.44 420 PRO A N 1
ATOM 3276 C CA . PRO A 1 420 ? -25.137 32.548 -36.157 1.00 88.44 420 PRO A CA 1
ATOM 3277 C C . PRO A 1 420 ? -26.134 31.453 -35.765 1.00 88.44 420 PRO A C 1
ATOM 3279 O O . PRO A 1 420 ? -26.965 31.689 -34.886 1.00 88.44 420 PRO A O 1
ATOM 3282 N N . ASN A 1 421 ? -26.035 30.259 -36.359 1.00 91.44 421 ASN A N 1
ATOM 3283 C CA . ASN A 1 421 ? -26.952 29.152 -36.085 1.00 91.44 421 ASN A CA 1
ATOM 3284 C C . ASN A 1 421 ? -26.515 28.270 -34.903 1.00 91.44 421 ASN A C 1
ATOM 3286 O O . ASN A 1 421 ? -27.258 27.365 -34.514 1.00 91.44 421 ASN A O 1
ATOM 3290 N N . GLY A 1 422 ? -25.382 28.587 -34.264 1.00 89.44 422 GLY A N 1
ATOM 3291 C CA . GLY A 1 422 ? -24.874 27.879 -33.087 1.00 89.44 422 GLY A CA 1
ATOM 3292 C C . GLY A 1 422 ? -24.300 26.500 -33.419 1.00 89.44 422 GLY A C 1
ATOM 3293 O O . GLY A 1 422 ? -23.929 26.235 -34.559 1.00 89.44 422 GLY A O 1
ATOM 3294 N N . SER A 1 423 ? -24.186 25.630 -32.415 1.00 91.50 423 SER A N 1
ATOM 3295 C CA . SER A 1 423 ? -23.697 24.260 -32.603 1.00 91.50 423 SER A CA 1
ATOM 3296 C C . SER A 1 423 ? -24.808 23.309 -33.053 1.00 91.50 423 SER A C 1
ATOM 3298 O O . SER A 1 423 ? -25.983 23.487 -32.716 1.00 91.50 423 SER A O 1
ATOM 3300 N N . LEU A 1 424 ? -24.422 22.246 -33.762 1.00 92.44 424 LEU A N 1
ATOM 3301 C CA . LEU A 1 424 ? -25.294 21.139 -34.165 1.00 92.44 424 LEU A CA 1
ATOM 3302 C C . LEU A 1 424 ? -26.024 20.520 -32.965 1.00 92.44 424 LEU A C 1
ATOM 3304 O O . LEU A 1 424 ? -27.153 20.049 -33.088 1.00 92.44 424 LEU A O 1
ATOM 3308 N N . ASP A 1 425 ? -25.405 20.586 -31.788 1.00 89.38 425 ASP A N 1
ATOM 3309 C CA . ASP A 1 425 ? -25.966 20.140 -30.519 1.00 89.38 425 ASP A CA 1
ATOM 3310 C C . ASP A 1 425 ? -27.380 20.694 -30.230 1.00 89.38 425 ASP A C 1
ATOM 3312 O O . ASP A 1 425 ? -28.263 19.991 -29.733 1.00 89.38 425 ASP A O 1
ATOM 3316 N N . LYS A 1 426 ? -27.650 21.941 -30.625 1.00 88.50 426 LYS A N 1
ATOM 3317 C CA . LYS A 1 426 ? -28.962 22.575 -30.434 1.00 88.50 426 LYS A CA 1
ATOM 3318 C C . LYS A 1 426 ? -30.098 21.834 -31.161 1.00 88.50 426 LYS A C 1
ATOM 3320 O O . LYS A 1 426 ? -31.254 21.912 -30.739 1.00 88.50 426 LYS A O 1
ATOM 3325 N N . TYR A 1 427 ? -29.772 21.116 -32.234 1.00 88.94 427 TYR A N 1
ATOM 3326 C CA . TYR A 1 427 ? -30.737 20.536 -33.168 1.00 88.94 427 TYR A CA 1
ATOM 3327 C C . TYR A 1 427 ? -30.928 19.017 -33.023 1.00 88.94 427 TYR A C 1
ATOM 3329 O O . TYR A 1 427 ? -31.699 18.405 -33.758 1.00 88.94 427 TYR A O 1
ATOM 3337 N N . ILE A 1 428 ? -30.250 18.378 -32.068 1.00 85.75 428 ILE A N 1
ATOM 3338 C CA . ILE A 1 428 ? -30.419 16.945 -31.800 1.00 85.75 428 ILE A CA 1
ATOM 3339 C C . ILE A 1 428 ? -31.188 16.782 -30.484 1.00 85.75 428 ILE A C 1
ATOM 3341 O O . ILE A 1 428 ? -30.695 17.145 -29.414 1.00 85.75 428 ILE A O 1
ATOM 3345 N N . GLY A 1 429 ? -32.396 16.218 -30.565 1.00 75.44 429 GLY A N 1
ATOM 3346 C CA . GLY A 1 429 ? -33.283 15.942 -29.427 1.00 75.44 429 GLY A CA 1
ATOM 3347 C C . GLY A 1 429 ? -34.260 17.063 -29.046 1.00 75.44 429 GLY A C 1
ATOM 3348 O O . GLY A 1 429 ? -35.207 16.779 -28.321 1.00 75.44 429 GLY A O 1
ATOM 3349 N N . ASN A 1 430 ? -34.073 18.293 -29.548 1.00 68.50 430 ASN A N 1
ATOM 3350 C CA . ASN A 1 430 ? -34.915 19.455 -29.213 1.00 68.50 430 ASN A CA 1
ATOM 3351 C C . ASN A 1 430 ? -35.600 20.085 -30.441 1.00 68.50 430 ASN A C 1
ATOM 3353 O O . ASN A 1 430 ? -36.821 20.058 -30.545 1.00 68.50 430 ASN A O 1
ATOM 3357 N N . THR A 1 431 ? -34.832 20.684 -31.362 1.00 75.44 431 THR A N 1
ATOM 3358 C CA . THR A 1 431 ? -35.349 21.337 -32.585 1.00 75.44 431 THR A CA 1
ATOM 3359 C C . THR A 1 431 ? -34.929 20.536 -33.813 1.00 75.44 431 THR A C 1
ATOM 3361 O O . THR A 1 431 ? -33.741 20.332 -34.008 1.00 75.44 431 THR A O 1
ATOM 3364 N N . SER A 1 432 ? -35.868 20.085 -34.644 1.00 75.75 432 SER A N 1
ATOM 3365 C CA . SER A 1 432 ? -35.566 19.213 -35.790 1.00 75.75 432 SER A CA 1
ATOM 3366 C C . SER A 1 432 ? -35.088 20.007 -37.013 1.00 75.75 432 SER A C 1
ATOM 3368 O O . SER A 1 432 ? -35.738 20.968 -37.414 1.00 75.75 432 SER A O 1
ATOM 3370 N N . LEU A 1 433 ? -33.978 19.583 -37.624 1.00 90.31 433 LEU A N 1
ATOM 3371 C CA . LEU A 1 433 ? -33.577 19.994 -38.978 1.00 90.31 433 LEU A CA 1
ATOM 3372 C C . LEU A 1 433 ? -34.238 19.082 -40.016 1.00 90.31 433 LEU A C 1
ATOM 3374 O O . LEU A 1 433 ? -34.446 17.897 -39.732 1.00 90.31 433 LEU A O 1
ATOM 3378 N N . ASP A 1 434 ? -34.504 19.598 -41.216 1.00 93.19 434 ASP A N 1
ATOM 3379 C CA . ASP A 1 434 ? -34.913 18.764 -42.349 1.00 93.19 434 ASP A CA 1
ATOM 3380 C C . ASP A 1 434 ? -33.791 17.809 -42.801 1.00 93.19 434 ASP A C 1
ATOM 3382 O O . ASP A 1 434 ? -32.626 17.920 -42.401 1.00 93.19 434 ASP A O 1
ATOM 3386 N N . TRP A 1 435 ? -34.154 16.811 -43.608 1.00 94.56 435 TRP A N 1
ATOM 3387 C CA . TRP A 1 435 ? -33.209 15.788 -44.050 1.00 94.56 435 TRP A CA 1
ATOM 3388 C C . TRP A 1 435 ? -32.090 16.349 -44.934 1.00 94.56 435 TRP A C 1
ATOM 3390 O O . TRP A 1 435 ? -30.938 15.946 -44.775 1.00 94.56 435 TRP A O 1
ATOM 3400 N N . GLU A 1 436 ? -32.406 17.274 -45.842 1.00 94.62 436 GLU A N 1
ATOM 3401 C CA . GLU A 1 436 ? -31.430 17.855 -46.771 1.00 94.62 436 GLU A CA 1
ATOM 3402 C C . GLU A 1 436 ? -30.316 18.580 -46.009 1.00 94.62 436 GLU A C 1
ATOM 3404 O O . GLU A 1 436 ? -29.129 18.349 -46.252 1.00 94.62 436 GLU A O 1
ATOM 3409 N N . THR A 1 437 ? -30.691 19.354 -44.992 1.00 94.75 437 THR A N 1
ATOM 3410 C CA . THR A 1 437 ? -29.763 20.053 -44.105 1.00 94.75 437 THR A CA 1
ATOM 3411 C C . THR A 1 437 ? -28.922 19.073 -43.284 1.00 94.75 437 THR A C 1
ATOM 3413 O O . THR A 1 437 ? -27.701 19.219 -43.210 1.00 94.75 437 THR A O 1
ATOM 3416 N N . ARG A 1 438 ? -29.527 18.021 -42.708 1.00 95.19 438 ARG A N 1
ATOM 3417 C CA . ARG A 1 438 ? -28.785 16.973 -41.971 1.00 95.19 438 ARG A CA 1
ATOM 3418 C C . ARG A 1 438 ? -27.758 16.277 -42.861 1.00 95.19 438 ARG A C 1
ATOM 3420 O O . ARG A 1 438 ? -26.616 16.079 -42.449 1.00 95.19 438 ARG A O 1
ATOM 3427 N N . TYR A 1 439 ? -28.150 15.931 -44.084 1.00 94.94 439 TYR A N 1
ATOM 3428 C CA . TYR A 1 439 ? -27.285 15.270 -45.055 1.00 94.94 439 TYR A CA 1
ATOM 3429 C C . TYR A 1 439 ? -26.112 16.171 -45.464 1.00 94.94 439 TYR A C 1
ATOM 3431 O O . TYR A 1 439 ? -24.956 15.745 -45.435 1.00 94.94 439 TYR A O 1
ATOM 3439 N N . LYS A 1 440 ? -26.396 17.451 -45.736 1.00 95.31 440 LYS A N 1
ATOM 3440 C CA . LYS A 1 440 ? -25.400 18.491 -46.031 1.00 95.31 440 LYS A CA 1
ATOM 3441 C C . LYS A 1 440 ? -24.371 18.652 -44.903 1.00 95.31 440 LYS A C 1
ATOM 3443 O O . LYS A 1 440 ? -23.172 18.733 -45.173 1.00 95.31 440 LYS A O 1
ATOM 3448 N N . ILE A 1 441 ? -24.814 18.638 -43.645 1.00 96.12 441 ILE A N 1
ATOM 3449 C CA . ILE A 1 441 ? -23.946 18.719 -42.457 1.00 96.12 441 ILE A CA 1
ATOM 3450 C C . ILE A 1 441 ? -23.002 17.513 -42.369 1.00 96.12 441 ILE A C 1
ATOM 3452 O O . ILE A 1 441 ? -21.801 17.692 -42.159 1.00 96.12 441 ILE A O 1
ATOM 3456 N N . LEU A 1 442 ? -23.513 16.292 -42.571 1.00 96.69 442 LEU A N 1
ATOM 3457 C CA . LEU A 1 442 ? -22.696 15.072 -42.538 1.00 96.69 442 LEU A CA 1
ATOM 3458 C C . LEU A 1 442 ? -21.658 15.037 -43.670 1.00 96.69 442 LEU A C 1
ATOM 3460 O O . LEU A 1 442 ? -20.525 14.617 -43.435 1.00 96.69 442 LEU A O 1
ATOM 3464 N N . ILE A 1 443 ? -22.006 15.530 -44.866 1.00 95.56 443 ILE A N 1
ATOM 3465 C CA . ILE A 1 443 ? -21.058 15.700 -45.980 1.00 95.56 443 ILE A CA 1
ATOM 3466 C C . ILE A 1 443 ? -19.957 16.696 -45.612 1.00 95.56 443 ILE A C 1
ATOM 3468 O O . ILE A 1 443 ? -18.778 16.407 -45.815 1.00 95.56 443 ILE A O 1
ATOM 3472 N N . GLY A 1 444 ? -20.319 17.853 -45.049 1.00 94.88 444 GLY A N 1
ATOM 3473 C CA . GLY A 1 444 ? -19.346 18.865 -44.629 1.00 94.88 444 GLY A CA 1
ATOM 3474 C C . GLY A 1 444 ? -18.373 18.339 -43.571 1.00 94.88 444 GLY A C 1
ATOM 3475 O O . GLY A 1 444 ? -17.164 18.555 -43.675 1.00 94.88 444 GLY A O 1
ATOM 3476 N N . LEU A 1 445 ? -18.883 17.581 -42.595 1.00 96.00 445 LEU A N 1
ATOM 3477 C CA . LEU A 1 445 ? -18.064 16.975 -41.546 1.00 96.00 445 LEU A CA 1
ATOM 3478 C C . LEU A 1 445 ? -17.152 15.860 -42.087 1.00 96.00 445 LEU A C 1
ATOM 3480 O O . LEU A 1 445 ? -15.986 15.785 -41.706 1.00 96.00 445 LEU A O 1
ATOM 3484 N N . ALA A 1 446 ? -17.639 15.037 -43.020 1.00 96.19 446 ALA A N 1
ATOM 3485 C CA . ALA A 1 446 ? -16.795 14.059 -43.701 1.00 96.19 446 ALA A CA 1
ATOM 3486 C C . ALA A 1 446 ? -15.680 14.750 -44.505 1.00 96.19 446 ALA A C 1
ATOM 3488 O O . ALA A 1 446 ? -14.524 14.351 -44.411 1.00 96.19 446 ALA A O 1
ATOM 3489 N N . SER A 1 447 ? -16.006 15.832 -45.222 1.00 95.50 447 SER A N 1
ATOM 3490 C CA . SER A 1 447 ? -15.052 16.608 -46.026 1.00 95.50 447 SER A CA 1
ATOM 3491 C C . SER A 1 447 ? -13.906 17.185 -45.191 1.00 95.50 447 SER A C 1
ATOM 3493 O O . SER A 1 447 ? -12.753 17.083 -45.598 1.00 95.50 447 SER A O 1
ATOM 3495 N N . VAL A 1 448 ? -14.186 17.778 -44.021 1.00 94.69 448 VAL A N 1
ATOM 3496 C CA . VAL A 1 448 ? -13.111 18.329 -43.171 1.00 94.69 448 VAL A CA 1
ATOM 3497 C C . VAL A 1 448 ? -12.253 17.236 -42.539 1.00 94.69 448 VAL A C 1
ATOM 3499 O O . VAL A 1 448 ? -11.049 17.422 -42.414 1.00 94.69 448 VAL A O 1
ATOM 3502 N N . LEU A 1 449 ? -12.825 16.081 -42.189 1.00 95.31 449 LEU A N 1
ATOM 3503 C CA . LEU A 1 449 ? -12.038 14.968 -41.656 1.00 95.31 449 LEU A CA 1
ATOM 3504 C C . LEU A 1 449 ? -11.141 14.329 -42.728 1.00 95.31 449 LEU A C 1
ATOM 3506 O O . LEU A 1 449 ? -10.003 14.001 -42.417 1.00 95.31 449 LEU A O 1
ATOM 3510 N N . VAL A 1 450 ? -11.587 14.246 -43.991 1.00 95.94 450 VAL A N 1
ATOM 3511 C CA . VAL A 1 450 ? -10.703 13.888 -45.123 1.00 95.94 450 VAL A CA 1
ATOM 3512 C C . VAL A 1 450 ? -9.526 14.852 -45.199 1.00 95.94 450 VAL A C 1
ATOM 3514 O O . VAL A 1 450 ? -8.377 14.421 -45.267 1.00 95.94 450 VAL A O 1
ATOM 3517 N N . TYR A 1 451 ? -9.803 16.156 -45.135 1.00 93.69 451 TYR A N 1
ATOM 3518 C CA . TYR A 1 451 ? -8.756 17.166 -45.190 1.00 93.69 451 TYR A CA 1
ATOM 3519 C C . TYR A 1 451 ? -7.732 17.003 -44.055 1.00 93.69 451 TYR A C 1
ATOM 3521 O O . TYR A 1 451 ? -6.531 16.982 -44.318 1.00 93.69 451 TYR A O 1
ATOM 3529 N N . LEU A 1 452 ? -8.201 16.834 -42.812 1.00 91.56 452 LEU A N 1
ATOM 3530 C CA . LEU A 1 452 ? -7.347 16.676 -41.629 1.00 91.56 452 LEU A CA 1
ATOM 3531 C C . LEU A 1 452 ? -6.532 15.380 -41.645 1.00 91.56 452 LEU A C 1
ATOM 3533 O O . LEU A 1 452 ? -5.378 15.373 -41.224 1.00 91.56 452 LEU A O 1
ATOM 3537 N N . HIS A 1 453 ? -7.121 14.271 -42.087 1.00 92.06 453 HIS A N 1
ATOM 3538 C CA . HIS A 1 453 ? -6.465 12.964 -42.041 1.00 92.06 453 HIS A CA 1
ATOM 3539 C C . HIS A 1 453 ? -5.547 12.721 -43.238 1.00 92.06 453 HIS A C 1
ATOM 3541 O O . HIS A 1 453 ? -4.562 12.002 -43.096 1.00 92.06 453 HIS A O 1
ATOM 3547 N N . GLU A 1 454 ? -5.852 13.308 -44.400 1.00 89.50 454 GLU A N 1
ATOM 3548 C CA . GLU A 1 454 ? -5.255 12.886 -45.671 1.00 89.50 454 GLU A CA 1
ATOM 3549 C C . GLU A 1 454 ? -4.694 14.028 -46.545 1.00 89.50 454 GLU A C 1
ATOM 3551 O O . GLU A 1 454 ? -3.809 13.760 -47.354 1.00 89.50 454 GLU A O 1
ATOM 3556 N N . GLU A 1 455 ? -5.157 15.284 -46.428 1.00 86.12 455 GLU A N 1
ATOM 3557 C CA . GLU A 1 455 ? -4.851 16.337 -47.428 1.00 86.12 455 GLU A CA 1
ATOM 3558 C C . GLU A 1 455 ? -4.044 17.532 -46.889 1.00 86.12 455 GLU A C 1
ATOM 3560 O O . GLU A 1 455 ? -3.430 18.258 -47.669 1.00 86.12 455 GLU A O 1
ATOM 3565 N N . CYS A 1 456 ? -3.973 17.743 -45.570 1.00 79.38 456 CYS A N 1
ATOM 3566 C CA . CYS A 1 456 ? -3.265 18.882 -44.966 1.00 79.38 456 CYS A CA 1
ATOM 3567 C C . CYS A 1 456 ? -1.746 18.672 -44.760 1.00 79.38 456 CYS A C 1
ATOM 3569 O O . CYS A 1 456 ? -1.123 19.343 -43.935 1.00 79.38 456 CYS A O 1
ATOM 3571 N N . GLY A 1 457 ? -1.134 17.745 -45.505 1.00 76.00 457 GLY A N 1
ATOM 3572 C CA . GLY A 1 457 ? 0.309 17.466 -45.523 1.00 76.00 457 GLY A CA 1
ATOM 3573 C C . GLY A 1 457 ? 0.804 16.556 -44.393 1.00 76.00 457 GLY A C 1
ATOM 3574 O O . GLY A 1 457 ? 1.458 15.551 -44.657 1.00 76.00 457 GLY A O 1
ATOM 3575 N N . SER A 1 458 ? 0.478 16.871 -43.139 1.00 79.12 458 SER A N 1
ATOM 3576 C CA . SER A 1 458 ? 0.691 15.977 -41.990 1.00 79.12 458 SER A CA 1
ATOM 3577 C C . SER A 1 458 ? -0.658 15.640 -41.361 1.00 79.12 458 SER A C 1
ATOM 3579 O O . SER A 1 458 ? -1.397 16.581 -41.065 1.00 79.12 458 SER A O 1
ATOM 3581 N N . PRO A 1 459 ? -0.987 14.354 -41.134 1.00 83.75 459 PRO A N 1
ATOM 3582 C CA . PRO A 1 459 ? -2.268 13.983 -40.549 1.00 83.75 459 PRO A CA 1
ATOM 3583 C C . PRO A 1 459 ? -2.487 14.646 -39.184 1.00 83.75 459 PRO A C 1
ATOM 3585 O O . PRO A 1 459 ? -1.622 14.608 -38.302 1.00 83.75 459 PRO A O 1
ATOM 3588 N N . VAL A 1 460 ? -3.656 15.252 -39.003 1.00 86.94 460 VAL A N 1
ATOM 3589 C CA . VAL A 1 460 ? -4.096 15.886 -37.758 1.00 86.94 460 VAL A CA 1
ATOM 3590 C C . VAL A 1 460 ? -5.263 15.093 -37.187 1.00 86.94 460 VAL A C 1
ATOM 3592 O O . VAL A 1 460 ? -6.297 14.955 -37.833 1.00 86.94 460 VAL A O 1
ATOM 3595 N N . VAL A 1 461 ? -5.118 14.608 -35.953 1.00 88.00 461 VAL A N 1
ATOM 3596 C CA . VAL A 1 461 ? -6.208 13.932 -35.230 1.00 88.00 461 VAL A CA 1
ATOM 3597 C C . VAL A 1 461 ? -6.916 14.950 -34.343 1.00 88.00 461 VAL A C 1
ATOM 3599 O O . VAL A 1 461 ? -6.271 15.590 -33.506 1.00 88.00 461 VAL A O 1
ATOM 3602 N N . HIS A 1 462 ? -8.230 15.100 -34.516 1.00 90.00 462 HIS A N 1
ATOM 3603 C CA . HIS A 1 462 ? -9.065 16.088 -33.829 1.00 90.00 462 HIS A CA 1
ATOM 3604 C C . HIS A 1 462 ? -9.332 15.713 -32.365 1.00 90.00 462 HIS A C 1
ATOM 3606 O O . HIS A 1 462 ? -9.240 16.564 -31.481 1.00 90.00 462 HIS A O 1
ATOM 3612 N N . ARG A 1 463 ? -9.630 14.433 -32.091 1.00 85.94 463 ARG A N 1
ATOM 3613 C CA . ARG A 1 463 ? -9.834 13.811 -30.762 1.00 85.94 463 ARG A CA 1
ATOM 3614 C C . ARG A 1 463 ? -11.092 14.197 -29.987 1.00 85.94 463 ARG A C 1
ATOM 3616 O O . ARG A 1 463 ? -11.390 13.566 -28.974 1.00 85.94 463 ARG A O 1
ATOM 3623 N N . ASP A 1 464 ? -11.831 15.203 -30.440 1.00 87.44 464 ASP A N 1
ATOM 3624 C CA . ASP A 1 464 ? -13.101 15.612 -29.818 1.00 87.44 464 ASP A CA 1
ATOM 3625 C C . ASP A 1 464 ? -14.198 15.922 -30.852 1.00 87.44 464 ASP A C 1
ATOM 3627 O O . ASP A 1 464 ? -14.843 16.969 -30.814 1.00 87.44 464 ASP A O 1
ATOM 3631 N N . VAL A 1 465 ? -14.384 15.032 -31.832 1.00 92.50 465 VAL A N 1
ATOM 3632 C CA . VAL A 1 465 ? -15.468 15.157 -32.823 1.00 92.50 465 VAL A CA 1
ATOM 3633 C C . VAL A 1 465 ? -16.806 14.815 -32.156 1.00 92.50 465 VAL A C 1
ATOM 3635 O O . VAL A 1 465 ? -17.070 13.665 -31.815 1.00 92.50 465 VAL A O 1
ATOM 3638 N N . LYS A 1 466 ? -17.663 15.818 -31.959 1.00 91.62 466 LYS A N 1
ATOM 3639 C CA . LYS A 1 466 ? -18.994 15.681 -31.342 1.00 91.62 466 LYS A CA 1
ATOM 3640 C C . LYS A 1 466 ? -19.911 16.836 -31.764 1.00 91.62 466 LYS A C 1
ATOM 3642 O O . LYS A 1 466 ? -19.398 17.881 -32.168 1.00 91.62 466 LYS A O 1
ATOM 3647 N N . PRO A 1 467 ? -21.243 16.732 -31.606 1.00 91.62 467 PRO A N 1
ATOM 3648 C CA . PRO A 1 467 ? -22.167 17.776 -32.058 1.00 91.62 467 PRO A CA 1
ATOM 3649 C C . PRO A 1 467 ? -21.951 19.156 -31.416 1.00 91.62 467 PRO A C 1
ATOM 3651 O O . PRO A 1 467 ? -22.237 20.167 -32.051 1.00 91.62 467 PRO A O 1
ATOM 3654 N N . ASN A 1 468 ? -21.416 19.235 -30.190 1.00 88.50 468 ASN A N 1
ATOM 3655 C CA . ASN A 1 468 ? -21.087 20.516 -29.543 1.00 88.50 468 ASN A CA 1
ATOM 3656 C C . ASN A 1 468 ? -19.987 21.299 -30.269 1.00 88.50 468 ASN A C 1
ATOM 3658 O O . ASN A 1 468 ? -19.977 22.524 -30.184 1.00 88.50 468 ASN A O 1
ATOM 3662 N N . ASN A 1 469 ? -19.100 20.597 -30.976 1.00 90.62 469 ASN A N 1
ATOM 3663 C CA . ASN A 1 469 ? -17.929 21.168 -31.640 1.00 90.62 469 ASN A CA 1
ATOM 3664 C C . ASN A 1 469 ? -18.157 21.378 -33.149 1.00 90.62 469 ASN A C 1
ATOM 3666 O O . ASN A 1 469 ? -17.279 21.880 -33.847 1.00 90.62 469 ASN A O 1
ATOM 3670 N N . VAL A 1 470 ? -19.336 21.012 -33.663 1.00 93.75 470 VAL A N 1
ATOM 3671 C CA . VAL A 1 470 ? -19.749 21.267 -35.048 1.00 93.75 470 VAL A CA 1
ATOM 3672 C C . VAL A 1 470 ? -20.618 22.518 -35.064 1.00 93.75 470 VAL A C 1
ATOM 3674 O O . VAL A 1 470 ? -21.771 22.479 -34.639 1.00 93.75 470 VAL A O 1
ATOM 3677 N N . MET A 1 471 ? -20.067 23.632 -35.533 1.00 93.25 471 MET A N 1
ATOM 3678 C CA . MET A 1 471 ? -20.761 24.916 -35.625 1.00 93.25 471 MET A CA 1
ATOM 3679 C C . MET A 1 471 ? -21.446 25.084 -36.981 1.00 93.25 471 MET A C 1
ATOM 3681 O O . MET A 1 471 ? -20.995 24.523 -37.977 1.00 93.25 471 MET A O 1
ATOM 3685 N N . LEU A 1 472 ? -22.536 25.850 -37.014 1.00 94.25 472 LEU A N 1
ATOM 3686 C CA . LEU A 1 472 ? -23.350 26.061 -38.208 1.00 94.25 472 LEU A CA 1
ATOM 3687 C C . LEU A 1 472 ? -23.358 27.540 -38.612 1.00 94.25 472 LEU A C 1
ATOM 3689 O O . LEU A 1 472 ? -23.727 28.414 -37.815 1.00 94.25 472 LEU A O 1
ATOM 3693 N N . ASP A 1 473 ? -22.968 27.805 -39.859 1.00 92.81 473 ASP A N 1
ATOM 3694 C CA . ASP A 1 473 ? -23.045 29.141 -40.458 1.00 92.81 473 ASP A CA 1
ATOM 3695 C C . ASP A 1 473 ? -24.491 29.520 -40.832 1.00 92.81 473 ASP A C 1
ATOM 3697 O O . ASP A 1 473 ? -25.431 28.777 -40.536 1.00 92.81 473 ASP A O 1
ATOM 3701 N N . SER A 1 474 ? -24.696 30.688 -41.453 1.00 91.75 474 SER A N 1
ATOM 3702 C CA . SER A 1 474 ? -26.029 31.178 -41.844 1.00 91.75 474 SER A CA 1
ATOM 3703 C C . SER A 1 474 ? -26.780 30.243 -42.795 1.00 91.75 474 SER A C 1
ATOM 3705 O O . SER A 1 474 ? -28.005 30.184 -42.717 1.00 91.75 474 SER A O 1
ATOM 3707 N N . ASP A 1 475 ? -26.059 29.478 -43.616 1.00 92.88 475 ASP A N 1
ATOM 3708 C CA . ASP A 1 475 ? -26.611 28.560 -44.620 1.00 92.88 475 ASP A CA 1
ATOM 3709 C C . ASP A 1 475 ? -26.603 27.098 -44.133 1.00 92.88 475 ASP A C 1
ATOM 3711 O O . ASP A 1 475 ? -26.709 26.156 -44.932 1.00 92.88 475 ASP A O 1
ATOM 3715 N N . PHE A 1 476 ? -26.442 26.902 -42.819 1.00 92.19 476 PHE A N 1
ATOM 3716 C CA . PHE A 1 476 ? -26.350 25.605 -42.148 1.00 92.19 476 PHE A CA 1
ATOM 3717 C C . PHE A 1 476 ? -25.221 24.702 -42.682 1.00 92.19 476 PHE A C 1
ATOM 3719 O O . PHE A 1 476 ? -25.303 23.475 -42.573 1.00 92.19 476 PHE A O 1
ATOM 3726 N N . ASN A 1 477 ? -24.143 25.263 -43.244 1.00 93.62 477 ASN A N 1
ATOM 3727 C CA . ASN A 1 477 ? -22.948 24.461 -43.502 1.00 93.62 477 ASN A CA 1
ATOM 3728 C C . ASN A 1 477 ? -22.254 24.138 -42.175 1.00 93.62 477 ASN A C 1
ATOM 3730 O O . ASN A 1 477 ? -22.207 24.961 -41.261 1.00 93.62 477 ASN A O 1
ATOM 3734 N N . ALA A 1 478 ? -21.694 22.932 -42.083 1.00 94.38 478 ALA A N 1
ATOM 3735 C CA . ALA A 1 478 ? -20.967 22.474 -40.907 1.00 94.38 478 ALA A CA 1
ATOM 3736 C C . ALA A 1 478 ? -19.522 22.980 -40.899 1.00 94.38 478 ALA A C 1
ATOM 3738 O O . ALA A 1 478 ? -18.809 22.831 -41.893 1.00 94.38 478 ALA A O 1
ATOM 3739 N N . HIS A 1 479 ? -19.089 23.503 -39.754 1.00 94.12 479 HIS A N 1
ATOM 3740 C CA . HIS A 1 479 ? -17.728 23.953 -39.477 1.00 94.12 479 HIS A CA 1
ATOM 3741 C C . HIS A 1 479 ? -17.220 23.280 -38.202 1.00 94.12 479 HIS A C 1
ATOM 3743 O O . HIS A 1 479 ? -17.725 23.546 -37.111 1.00 94.12 479 HIS A O 1
ATOM 3749 N N . LEU A 1 480 ? -16.242 22.383 -38.327 1.00 93.94 480 LEU A N 1
ATOM 3750 C CA . LEU A 1 480 ? -15.645 21.696 -37.179 1.00 93.94 480 LEU A CA 1
ATOM 3751 C C . LEU A 1 480 ? -14.677 22.637 -36.448 1.00 93.94 480 LEU A C 1
ATOM 3753 O O . LEU A 1 480 ? -13.784 23.207 -37.076 1.00 93.94 480 LEU A O 1
ATOM 3757 N N . GLY A 1 481 ? -14.858 22.803 -35.139 1.00 87.19 481 GLY A N 1
ATOM 3758 C CA . GLY A 1 481 ? -14.017 23.634 -34.274 1.00 87.19 481 GLY A CA 1
ATOM 3759 C C . GLY A 1 481 ? -13.571 22.915 -32.997 1.00 87.19 481 GLY A C 1
ATOM 3760 O O . GLY A 1 481 ? -13.880 21.749 -32.794 1.00 87.19 481 GLY A O 1
ATOM 3761 N N . ASP A 1 482 ? -12.891 23.652 -32.113 1.00 83.06 482 ASP A N 1
ATOM 3762 C CA . ASP A 1 482 ? -12.346 23.176 -30.824 1.00 83.06 482 ASP A CA 1
ATOM 3763 C C . ASP A 1 482 ? -11.168 22.183 -30.945 1.00 83.06 482 ASP A C 1
ATOM 3765 O O . ASP A 1 482 ? -11.252 20.999 -30.624 1.00 83.06 482 ASP A O 1
ATOM 3769 N N . PHE A 1 483 ? -10.019 22.709 -31.383 1.00 81.62 483 PHE A N 1
ATOM 3770 C CA . PHE A 1 483 ? -8.773 21.959 -31.596 1.00 81.62 483 PHE A CA 1
ATOM 3771 C C . PHE A 1 483 ? -7.886 21.860 -30.338 1.00 81.62 483 PHE A C 1
ATOM 3773 O O . PHE A 1 483 ? -6.715 21.493 -30.440 1.00 81.62 483 PHE A O 1
ATOM 3780 N N . GLY A 1 484 ? -8.406 22.160 -29.140 1.00 68.94 484 GLY A N 1
ATOM 3781 C CA . GLY A 1 484 ? -7.622 22.159 -27.891 1.00 68.94 484 GLY A CA 1
ATOM 3782 C C . GLY A 1 484 ? -6.964 20.816 -27.577 1.00 68.94 484 GLY A C 1
ATOM 3783 O O . GLY A 1 484 ? -5.864 20.751 -27.018 1.00 68.94 484 GLY A O 1
ATOM 3784 N N . LEU A 1 485 ? -7.594 19.726 -28.014 1.00 67.56 485 LEU A N 1
ATOM 3785 C CA . LEU A 1 485 ? -7.067 18.372 -27.870 1.00 67.56 485 LEU A CA 1
ATOM 3786 C C . LEU A 1 485 ? -6.340 17.863 -29.118 1.00 67.56 485 LEU A C 1
ATOM 3788 O O . LEU A 1 485 ? -5.689 16.821 -29.030 1.00 67.56 485 LEU A O 1
ATOM 3792 N N . ALA A 1 486 ? -6.391 18.590 -30.236 1.00 78.62 486 ALA A N 1
ATOM 3793 C CA . ALA A 1 486 ? -5.857 18.135 -31.511 1.00 78.62 486 ALA A CA 1
ATOM 3794 C C . ALA A 1 486 ? -4.334 17.951 -31.467 1.00 78.62 486 ALA A C 1
ATOM 3796 O O . ALA A 1 486 ? -3.613 18.626 -30.720 1.00 78.62 486 ALA A O 1
ATOM 3797 N N . ARG A 1 487 ? -3.830 16.995 -32.251 1.00 78.19 487 ARG A N 1
ATOM 3798 C CA . ARG A 1 487 ? -2.397 16.686 -32.335 1.00 78.19 487 ARG A CA 1
ATOM 3799 C C . ARG A 1 487 ? -1.989 16.409 -33.780 1.00 78.19 487 ARG A C 1
ATOM 3801 O O . ARG A 1 487 ? -2.692 15.702 -34.497 1.00 78.19 487 ARG A O 1
ATOM 3808 N N . LEU A 1 488 ? -0.835 16.952 -34.167 1.00 73.44 488 LEU A N 1
ATOM 3809 C CA . LEU A 1 488 ? -0.146 16.625 -35.415 1.00 73.44 488 LEU A CA 1
ATOM 3810 C C . LEU A 1 488 ? 0.577 15.283 -35.277 1.00 73.44 488 LEU A C 1
ATOM 3812 O O . LEU A 1 488 ? 1.270 15.054 -34.285 1.00 73.44 488 LEU A O 1
ATOM 3816 N N . ILE A 1 489 ? 0.445 14.429 -36.287 1.00 68.81 489 ILE A N 1
ATOM 3817 C CA . ILE A 1 489 ? 1.188 13.179 -36.403 1.00 68.81 489 ILE A CA 1
ATOM 3818 C C . ILE A 1 489 ? 2.516 13.461 -37.132 1.00 68.81 489 ILE A C 1
ATOM 3820 O O . ILE A 1 489 ? 2.513 13.792 -38.316 1.00 68.81 489 ILE A O 1
ATOM 3824 N N . GLN A 1 490 ? 3.653 13.345 -36.434 1.00 53.47 490 GLN A N 1
ATOM 3825 C CA . GLN A 1 490 ? 4.999 13.413 -37.026 1.00 53.47 490 GLN A CA 1
ATOM 3826 C C . GLN A 1 490 ? 5.659 12.028 -36.967 1.00 53.47 490 GLN A C 1
ATOM 3828 O O . GLN A 1 490 ? 5.925 11.524 -35.883 1.00 53.47 490 GLN A O 1
ATOM 3833 N N . HIS A 1 491 ? 5.905 11.435 -38.139 1.00 44.25 491 HIS A N 1
ATOM 3834 C CA . HIS A 1 491 ? 6.662 10.196 -38.409 1.00 44.25 491 HIS A CA 1
ATOM 3835 C C . HIS A 1 491 ? 6.266 8.870 -37.707 1.00 44.25 491 HIS A C 1
ATOM 3837 O O . HIS A 1 491 ? 6.695 7.829 -38.196 1.00 44.25 491 HIS A O 1
ATOM 3843 N N . ASP A 1 492 ? 5.391 8.856 -36.697 1.00 42.94 492 ASP A N 1
ATOM 3844 C CA . ASP A 1 492 ? 4.788 7.644 -36.104 1.00 42.94 492 ASP A CA 1
ATOM 3845 C C . ASP A 1 492 ? 3.283 7.566 -36.403 1.00 42.94 492 ASP A C 1
ATOM 3847 O O . ASP A 1 492 ? 2.604 8.577 -36.376 1.00 42.94 492 ASP A O 1
ATOM 3851 N N . THR A 1 493 ? 2.695 6.388 -36.633 1.00 49.91 493 THR A N 1
ATOM 3852 C CA . THR A 1 493 ? 1.266 6.236 -37.012 1.00 49.91 493 THR A CA 1
ATOM 3853 C C . THR A 1 493 ? 0.244 6.560 -35.901 1.00 49.91 493 THR A C 1
ATOM 3855 O O . THR A 1 493 ? -0.958 6.394 -36.103 1.00 49.91 493 THR A O 1
ATOM 3858 N N . SER A 1 494 ? 0.675 7.013 -34.715 1.00 46.06 494 SER A N 1
ATOM 3859 C CA . SER A 1 494 ? -0.211 7.346 -33.585 1.00 46.06 494 SER A CA 1
ATOM 3860 C C . SER A 1 494 ? 0.431 8.331 -32.599 1.00 46.06 494 SER A C 1
ATOM 3862 O O . SER A 1 494 ? 1.653 8.414 -32.522 1.00 46.06 494 SER A O 1
ATOM 3864 N N . VAL A 1 495 ? -0.379 9.042 -31.800 1.00 42.81 495 VAL A N 1
ATOM 3865 C CA . VAL A 1 495 ? 0.112 9.957 -30.747 1.00 42.81 495 VAL A CA 1
ATOM 3866 C C . VAL A 1 495 ? -0.258 9.425 -29.354 1.00 42.81 495 VAL A C 1
ATOM 3868 O O . VAL A 1 495 ? -1.438 9.340 -29.007 1.00 42.81 495 VAL A O 1
ATOM 3871 N N . THR A 1 496 ? 0.740 9.091 -28.529 1.00 41.75 496 THR A N 1
ATOM 3872 C CA . THR A 1 496 ? 0.569 8.588 -27.148 1.00 41.75 496 THR A CA 1
ATOM 3873 C C . THR A 1 496 ? 0.392 9.748 -26.156 1.00 41.75 496 THR A C 1
ATOM 3875 O O . THR A 1 496 ? 1.317 10.532 -25.955 1.00 41.75 496 THR A O 1
ATOM 3878 N N . THR A 1 497 ? -0.774 9.885 -25.507 1.00 46.00 497 THR A N 1
ATOM 3879 C CA . THR A 1 497 ? -1.014 10.915 -24.462 1.00 46.00 497 THR A CA 1
ATOM 3880 C C . THR A 1 497 ? -1.978 10.416 -23.373 1.00 46.00 497 THR A C 1
ATOM 3882 O O . THR A 1 497 ? -2.569 9.352 -23.521 1.00 46.00 497 THR A O 1
ATOM 3885 N N . MET A 1 498 ? -2.159 11.168 -22.271 1.00 44.91 498 MET A N 1
ATOM 3886 C CA . MET A 1 498 ? -3.232 10.890 -21.294 1.00 44.91 498 MET A CA 1
ATOM 3887 C C . MET A 1 498 ? -4.592 10.779 -22.010 1.00 44.91 498 MET A C 1
ATOM 3889 O O . MET A 1 498 ? -4.839 11.530 -22.959 1.00 44.91 498 MET A O 1
ATOM 3893 N N . VAL A 1 499 ? -5.467 9.868 -21.561 1.00 52.25 499 VAL A N 1
ATOM 3894 C CA . VAL A 1 499 ? -6.819 9.691 -22.125 1.00 52.25 499 VAL A CA 1
ATOM 3895 C C . VAL A 1 499 ? -7.555 11.035 -22.081 1.00 52.25 499 VAL A C 1
ATOM 3897 O O . VAL A 1 499 ? -7.823 11.564 -21.004 1.00 52.25 499 VAL A O 1
ATOM 3900 N N . ALA A 1 500 ? -7.845 11.603 -23.252 1.00 53.31 500 ALA A N 1
ATOM 3901 C CA . ALA A 1 500 ? -8.539 12.880 -23.403 1.00 53.31 500 ALA A CA 1
ATOM 3902 C C . ALA A 1 500 ? -9.523 12.801 -24.579 1.00 53.31 500 ALA A C 1
ATOM 3904 O O . ALA A 1 500 ? -9.159 12.275 -25.633 1.00 53.31 500 ALA A O 1
ATOM 3905 N N . GLY A 1 501 ? -10.738 13.315 -24.363 1.00 62.94 501 GLY A N 1
ATOM 3906 C CA . GLY A 1 501 ? -11.886 13.320 -25.279 1.00 62.94 501 GLY A CA 1
ATOM 3907 C C . GLY A 1 501 ? -13.205 13.099 -24.517 1.00 62.94 501 GLY A C 1
ATOM 3908 O O . GLY A 1 501 ? -13.195 12.807 -23.318 1.00 62.94 501 GLY A O 1
ATOM 3909 N N . THR A 1 502 ? -14.350 13.273 -25.178 1.00 70.56 502 THR A N 1
ATOM 3910 C CA . THR A 1 502 ? -15.669 13.231 -24.515 1.00 70.56 502 THR A CA 1
ATOM 3911 C C . THR A 1 502 ? -16.218 11.805 -24.368 1.00 70.56 502 THR A C 1
ATOM 3913 O O . THR A 1 502 ? -16.408 11.091 -25.357 1.00 70.56 502 THR A O 1
ATOM 3916 N N . ILE A 1 503 ? -16.525 11.396 -23.128 1.00 64.62 503 ILE A N 1
ATOM 3917 C CA . ILE A 1 503 ? -17.136 10.092 -22.808 1.00 64.62 503 ILE A CA 1
ATOM 3918 C C . ILE A 1 503 ? -18.426 9.914 -23.628 1.00 64.62 503 ILE A C 1
ATOM 3920 O O . ILE A 1 503 ? -19.301 10.773 -23.601 1.00 64.62 503 ILE A O 1
ATOM 3924 N N . GLY A 1 504 ? -18.527 8.801 -24.364 1.00 70.00 504 GLY A N 1
ATOM 3925 C CA . GLY A 1 504 ? -19.632 8.503 -25.288 1.00 70.00 504 GLY A CA 1
ATOM 3926 C C . GLY A 1 504 ? -19.282 8.645 -26.777 1.00 70.00 504 GLY A C 1
ATOM 3927 O O . GLY A 1 504 ? -19.887 7.953 -27.589 1.00 70.00 504 GLY A O 1
ATOM 3928 N N . TYR A 1 505 ? -18.268 9.450 -27.124 1.00 81.50 505 TYR A N 1
ATOM 3929 C CA . TYR A 1 505 ? -17.746 9.603 -28.498 1.00 81.50 505 TYR A CA 1
ATOM 3930 C C . TYR A 1 505 ? -16.347 9.000 -28.676 1.00 81.50 505 TYR A C 1
ATOM 3932 O O . TYR A 1 505 ? -15.880 8.853 -29.803 1.00 81.50 505 TYR A O 1
ATOM 3940 N N . LEU A 1 506 ? -15.680 8.643 -27.573 1.00 78.50 506 LEU A N 1
ATOM 3941 C CA . LEU A 1 506 ? -14.365 8.007 -27.582 1.00 78.50 506 LEU A CA 1
ATOM 3942 C C . LEU A 1 506 ? -14.419 6.624 -28.236 1.00 78.50 506 LEU A C 1
ATOM 3944 O O . LEU A 1 506 ? -15.208 5.767 -27.829 1.00 78.50 506 LEU A O 1
ATOM 3948 N N . ALA A 1 507 ? -13.527 6.403 -29.202 1.00 78.69 507 ALA A N 1
ATOM 3949 C CA . ALA A 1 507 ? -13.310 5.084 -29.772 1.00 78.69 507 ALA A CA 1
ATOM 3950 C C . ALA A 1 507 ? -12.829 4.103 -28.690 1.00 78.69 507 ALA A C 1
ATOM 3952 O O . ALA A 1 507 ? -12.049 4.513 -27.817 1.00 78.69 507 ALA A O 1
ATOM 3953 N N . PRO A 1 508 ? -13.247 2.822 -28.735 1.00 72.25 508 PRO A N 1
ATOM 3954 C CA . PRO A 1 508 ? -12.867 1.829 -27.739 1.00 72.25 508 PRO A CA 1
ATOM 3955 C C . PRO A 1 508 ? -11.359 1.830 -27.486 1.00 72.25 508 PRO A C 1
ATOM 3957 O O . PRO A 1 508 ? -10.934 1.982 -26.345 1.00 72.25 508 PRO A O 1
ATOM 3960 N N . GLU A 1 509 ? -10.545 1.804 -28.538 1.00 71.31 509 GLU A N 1
ATOM 3961 C CA . GLU A 1 509 ? -9.087 1.781 -28.450 1.00 71.31 509 GLU A CA 1
ATOM 3962 C C . GLU A 1 509 ? -8.459 3.004 -27.805 1.00 71.31 509 GLU A C 1
ATOM 3964 O O . GLU A 1 509 ? -7.463 2.861 -27.097 1.00 71.31 509 GLU A O 1
ATOM 3969 N N . VAL A 1 510 ? -9.061 4.184 -27.930 1.00 66.62 510 VAL A N 1
ATOM 3970 C CA . VAL A 1 510 ? -8.563 5.385 -27.250 1.00 66.62 510 VAL A CA 1
ATOM 3971 C C . VAL A 1 510 ? -8.785 5.278 -25.742 1.00 66.62 510 VAL A C 1
ATOM 3973 O O . VAL A 1 510 ? -7.926 5.707 -24.969 1.00 66.62 510 VAL A O 1
ATOM 3976 N N . THR A 1 511 ? -9.897 4.668 -25.307 1.00 54.09 511 THR A N 1
ATOM 3977 C CA . THR A 1 511 ? -10.226 4.539 -23.876 1.00 54.09 511 THR A CA 1
ATOM 3978 C C . THR A 1 511 ? -9.253 3.643 -23.109 1.00 54.09 511 THR A C 1
ATOM 3980 O O . THR A 1 511 ? -9.010 3.905 -21.933 1.00 54.09 511 THR A O 1
ATOM 3983 N N . TYR A 1 512 ? -8.665 2.632 -23.764 1.00 49.31 512 TYR A N 1
ATOM 3984 C CA . TYR A 1 512 ? -7.747 1.686 -23.117 1.00 49.31 512 TYR A CA 1
ATOM 3985 C C . TYR A 1 512 ? -6.274 1.836 -23.521 1.00 49.31 512 TYR A C 1
ATOM 3987 O O . TYR A 1 512 ? -5.406 1.523 -22.710 1.00 49.31 512 TYR A O 1
ATOM 3995 N N . THR A 1 513 ? -5.951 2.320 -24.728 1.00 56.12 513 THR A N 1
ATOM 3996 C CA . THR A 1 513 ? -4.545 2.532 -25.141 1.00 56.12 513 THR A CA 1
ATOM 3997 C C . THR A 1 513 ? -4.038 3.951 -24.885 1.00 56.12 513 THR A C 1
ATOM 3999 O O . THR A 1 513 ? -2.827 4.170 -24.896 1.00 56.12 513 THR A O 1
ATOM 4002 N N . GLY A 1 514 ? -4.933 4.934 -24.722 1.00 57.91 514 GLY A N 1
ATOM 4003 C CA . GLY A 1 514 ? -4.569 6.357 -24.715 1.00 57.91 514 GLY A CA 1
ATOM 4004 C C . GLY A 1 514 ? -3.978 6.864 -26.042 1.00 57.91 514 GLY A C 1
ATOM 4005 O O . GLY A 1 514 ? -3.506 8.003 -26.108 1.00 57.91 514 GLY A O 1
ATOM 4006 N N . ARG A 1 515 ? -3.983 6.041 -27.103 1.00 65.69 515 ARG A N 1
ATOM 4007 C CA . ARG A 1 515 ? -3.495 6.398 -28.439 1.00 65.69 515 ARG A CA 1
ATOM 4008 C C . ARG A 1 515 ? -4.657 6.880 -29.284 1.00 65.69 515 ARG A C 1
ATOM 4010 O O . ARG A 1 515 ? -5.592 6.125 -29.530 1.00 65.69 515 ARG A O 1
ATOM 4017 N N . ALA A 1 516 ? -4.581 8.126 -29.732 1.00 73.38 516 ALA A N 1
ATOM 4018 C CA . ALA A 1 516 ? -5.513 8.660 -30.712 1.00 73.38 516 ALA A CA 1
ATOM 4019 C C . ALA A 1 516 ? -4.925 8.531 -32.121 1.00 73.38 516 ALA A C 1
ATOM 4021 O O . ALA A 1 516 ? -3.743 8.821 -32.333 1.00 73.38 516 ALA A O 1
ATOM 4022 N N . THR A 1 517 ? -5.757 8.103 -33.065 1.00 85.75 517 THR A N 1
ATOM 4023 C CA . THR A 1 517 ? -5.413 7.904 -34.481 1.00 85.75 517 THR A CA 1
ATOM 4024 C C . THR A 1 517 ? -6.511 8.490 -35.380 1.00 85.75 517 THR A C 1
ATOM 4026 O O . THR A 1 517 ? -7.608 8.761 -34.879 1.00 85.75 517 THR A O 1
ATOM 4029 N N . PRO A 1 518 ? -6.281 8.678 -36.691 1.00 90.44 518 PRO A N 1
ATOM 4030 C CA . PRO A 1 518 ? -7.339 9.086 -37.619 1.00 90.44 518 PRO A CA 1
ATOM 4031 C C . PRO A 1 518 ? -8.596 8.207 -37.511 1.00 90.44 518 PRO A C 1
ATOM 4033 O O . PRO A 1 518 ? -9.714 8.711 -37.438 1.00 90.44 518 PRO A O 1
ATOM 4036 N N . GLU A 1 519 ? -8.425 6.893 -37.355 1.00 90.81 519 GLU A N 1
ATOM 4037 C CA . GLU A 1 519 ? -9.521 5.927 -37.205 1.00 90.81 519 GLU A CA 1
ATOM 4038 C C . GLU A 1 519 ? -10.340 6.162 -35.931 1.00 90.81 519 GLU A C 1
ATOM 4040 O O . GLU A 1 519 ? -11.524 5.820 -35.879 1.00 90.81 519 GLU A O 1
ATOM 4045 N N . SER A 1 520 ? -9.746 6.757 -34.896 1.00 88.19 520 SER A N 1
ATOM 4046 C CA . SER A 1 520 ? -10.482 7.116 -33.685 1.00 88.19 520 SER A CA 1
ATOM 4047 C C . SER A 1 520 ? -11.438 8.297 -33.897 1.00 88.19 520 SER A C 1
ATOM 4049 O O . SER A 1 520 ? -12.553 8.262 -33.378 1.00 88.19 520 SER A O 1
ATOM 4051 N N . ASP A 1 521 ? -11.076 9.274 -34.737 1.00 92.81 521 ASP A N 1
ATOM 4052 C CA . ASP A 1 521 ? -11.996 10.339 -35.166 1.00 92.81 521 ASP A CA 1
ATOM 4053 C C . ASP A 1 521 ? -13.109 9.778 -36.067 1.00 92.81 521 ASP A C 1
ATOM 4055 O O . ASP A 1 521 ? -14.249 10.239 -35.988 1.00 92.81 521 ASP A O 1
ATOM 4059 N N . VAL A 1 522 ? -12.814 8.751 -36.883 1.00 95.25 522 VAL A N 1
ATOM 4060 C CA . VAL A 1 522 ? -13.823 8.039 -37.697 1.00 95.25 522 VAL A CA 1
ATOM 4061 C C . VAL A 1 522 ? -14.909 7.434 -36.802 1.00 95.25 522 VAL A C 1
ATOM 4063 O O . VAL A 1 522 ? -16.096 7.527 -37.116 1.00 95.25 522 VAL A O 1
ATOM 4066 N N . TYR A 1 523 ? -14.537 6.858 -35.656 1.00 92.50 523 TYR A N 1
ATOM 4067 C CA . TYR A 1 523 ? -15.510 6.335 -34.694 1.00 92.50 523 TYR A CA 1
ATOM 4068 C C . TYR A 1 523 ? -16.381 7.443 -34.100 1.00 92.50 523 TYR A C 1
ATOM 4070 O O . TYR A 1 523 ? -17.609 7.327 -34.070 1.00 92.50 523 TYR A O 1
ATOM 4078 N N . SER A 1 524 ? -15.763 8.543 -33.663 1.00 92.75 524 SER A N 1
ATOM 4079 C CA . SER A 1 524 ? -16.487 9.703 -33.140 1.00 92.75 524 SER A CA 1
ATOM 4080 C C . SER A 1 524 ? -17.448 10.292 -34.183 1.00 92.75 524 SER A C 1
ATOM 4082 O O . SER A 1 524 ? -18.589 10.624 -33.858 1.00 92.75 524 SER A O 1
ATOM 4084 N N . PHE A 1 525 ? -17.045 10.325 -35.457 1.00 96.12 525 PHE A N 1
ATOM 4085 C CA . PHE A 1 525 ? -17.914 10.669 -36.582 1.00 96.12 525 PHE A CA 1
ATOM 4086 C C . PHE A 1 525 ? -19.101 9.702 -36.724 1.00 96.12 525 PHE A C 1
ATOM 4088 O O . PHE A 1 525 ? -20.235 10.149 -36.887 1.00 96.12 525 PHE A O 1
ATOM 4095 N N . GLY A 1 526 ? -18.879 8.390 -36.593 1.00 94.50 526 GLY A N 1
ATOM 4096 C CA . GLY A 1 526 ? -19.946 7.382 -36.608 1.00 94.50 526 GLY A CA 1
ATOM 4097 C C . GLY A 1 526 ? -21.011 7.613 -35.529 1.00 94.50 526 GLY A C 1
ATOM 4098 O O . GLY A 1 526 ? -22.207 7.486 -35.800 1.00 94.50 526 GLY A O 1
ATOM 4099 N N . MET A 1 527 ? -20.603 8.048 -34.332 1.00 92.31 527 MET A N 1
ATOM 4100 C CA . MET A 1 527 ? -21.538 8.444 -33.271 1.00 92.31 527 MET A CA 1
ATOM 4101 C C . MET A 1 527 ? -22.369 9.668 -33.677 1.00 92.31 527 MET A C 1
ATOM 4103 O O . MET A 1 527 ? -23.589 9.656 -33.509 1.00 92.31 527 MET A O 1
ATOM 4107 N N . VAL A 1 528 ? -21.740 10.696 -34.263 1.00 93.88 528 VAL A N 1
ATOM 4108 C CA . VAL A 1 528 ? -22.442 11.891 -34.773 1.00 93.88 528 VAL A CA 1
ATOM 4109 C C . VAL A 1 528 ? -23.459 11.514 -35.852 1.00 93.88 528 VAL A C 1
ATOM 4111 O O . VAL A 1 528 ? -24.588 11.999 -35.815 1.00 93.88 528 VAL A O 1
ATOM 4114 N N . VAL A 1 529 ? -23.103 10.613 -36.774 1.00 95.50 529 VAL A N 1
ATOM 4115 C CA . VAL A 1 529 ? -24.013 10.117 -37.818 1.00 95.50 529 VAL A CA 1
ATOM 4116 C C . VAL A 1 529 ? -25.274 9.505 -37.206 1.00 95.50 529 VAL A C 1
ATOM 4118 O O . VAL A 1 529 ? -26.382 9.871 -37.602 1.00 95.50 529 VAL A O 1
ATOM 4121 N N . LEU A 1 530 ? -25.132 8.608 -36.223 1.00 93.38 530 LEU A N 1
ATOM 4122 C CA . LEU A 1 530 ? -26.295 7.976 -35.595 1.00 93.38 530 LEU A CA 1
ATOM 4123 C C . LEU A 1 530 ? -27.178 8.991 -34.863 1.00 93.38 530 LEU A C 1
ATOM 4125 O O . LEU A 1 530 ? -28.399 8.930 -34.997 1.00 93.38 530 LEU A O 1
ATOM 4129 N N . GLU A 1 531 ? -26.594 9.946 -34.138 1.00 91.94 531 GLU A N 1
ATOM 4130 C CA . GLU A 1 531 ? -27.369 10.976 -33.437 1.00 91.94 531 GLU A CA 1
ATOM 4131 C C . GLU A 1 531 ? -28.122 11.907 -34.392 1.00 91.94 531 GLU A C 1
ATOM 4133 O O . GLU A 1 531 ? -29.294 12.210 -34.158 1.00 91.94 531 GLU A O 1
ATOM 4138 N N . VAL A 1 532 ? -27.485 12.322 -35.492 1.00 93.50 532 VAL A N 1
ATOM 4139 C CA . VAL A 1 532 ? -28.093 13.199 -36.503 1.00 93.50 532 VAL A CA 1
ATOM 4140 C C . VAL A 1 532 ? -29.246 12.498 -37.218 1.00 93.50 532 VAL A C 1
ATOM 4142 O O . VAL A 1 532 ? -30.309 13.093 -37.388 1.00 93.50 532 VAL A O 1
ATOM 4145 N N . VAL A 1 533 ? -29.082 11.233 -37.617 1.00 93.94 533 VAL A N 1
ATOM 4146 C CA . VAL A 1 533 ? -30.140 10.500 -38.335 1.00 93.94 533 VAL A CA 1
ATOM 4147 C C . VAL A 1 533 ? -31.281 10.097 -37.401 1.00 93.94 533 VAL A C 1
ATOM 4149 O O . VAL A 1 533 ? -32.448 10.205 -37.778 1.00 93.94 533 VAL A O 1
ATOM 4152 N N . CYS A 1 534 ? -30.968 9.662 -36.177 1.00 91.44 534 CYS A N 1
ATOM 4153 C CA . CYS A 1 534 ? -31.984 9.217 -35.222 1.00 91.44 534 CYS A CA 1
ATOM 4154 C C . CYS A 1 534 ? -32.658 10.374 -34.472 1.00 91.44 534 CYS A C 1
ATOM 4156 O O . CYS A 1 534 ? -33.680 10.159 -33.821 1.00 91.44 534 CYS A O 1
ATOM 4158 N N . GLY A 1 535 ? -32.079 11.581 -34.514 1.00 88.19 535 GLY A N 1
ATOM 4159 C CA . GLY A 1 535 ? -32.565 12.753 -33.777 1.00 88.19 535 GLY A CA 1
ATOM 4160 C C . GLY A 1 535 ? -32.504 12.594 -32.256 1.00 88.19 535 GLY A C 1
ATOM 4161 O O . GLY A 1 535 ? -33.196 13.307 -31.531 1.00 88.19 535 GLY A O 1
ATOM 4162 N N . LYS A 1 536 ? -31.710 11.640 -31.757 1.00 85.06 536 LYS A N 1
ATOM 4163 C CA . LYS A 1 536 ? -31.640 11.244 -30.345 1.00 85.06 536 LYS A CA 1
ATOM 4164 C C . LYS A 1 536 ? -30.207 11.304 -29.843 1.00 85.06 536 LYS A C 1
ATOM 4166 O O . LYS A 1 536 ? -29.279 10.980 -30.573 1.00 85.06 536 LYS A O 1
ATOM 4171 N N . ARG A 1 537 ? -30.052 11.654 -28.566 1.00 80.94 537 ARG A N 1
ATOM 4172 C CA . ARG A 1 537 ? -28.762 11.641 -27.869 1.00 80.94 537 ARG A CA 1
ATOM 4173 C C . ARG A 1 537 ? -28.380 10.255 -27.398 1.00 80.94 537 ARG A C 1
ATOM 4175 O O . ARG A 1 537 ? -29.204 9.552 -26.819 1.00 80.94 537 ARG A O 1
ATOM 4182 N N . SER A 1 538 ? -27.114 9.914 -27.578 1.00 68.19 538 SER A N 1
ATOM 4183 C CA . SER A 1 538 ? -26.478 8.785 -26.925 1.00 68.19 538 SER A CA 1
ATOM 4184 C C . SER A 1 538 ? -26.086 9.196 -25.502 1.00 68.19 538 SER A C 1
ATOM 4186 O O . SER A 1 538 ? -25.306 10.125 -25.310 1.00 68.19 538 SER A O 1
ATOM 4188 N N . ARG A 1 539 ? -26.617 8.516 -24.478 1.00 58.66 539 ARG A N 1
ATOM 4189 C CA . ARG A 1 539 ? -26.239 8.739 -23.064 1.00 58.66 539 ARG A CA 1
ATOM 4190 C C . ARG A 1 539 ? -25.063 7.861 -22.602 1.00 58.66 539 ARG A C 1
ATOM 4192 O O . ARG A 1 539 ? -24.823 7.723 -21.407 1.00 58.66 539 ARG A O 1
ATOM 4199 N N . GLY A 1 540 ? -24.287 7.322 -23.545 1.00 50.97 540 GLY A N 1
ATOM 4200 C CA . GLY A 1 540 ? -23.111 6.489 -23.280 1.00 50.97 540 GLY A CA 1
ATOM 4201 C C . GLY A 1 540 ? -23.394 4.982 -23.303 1.00 50.97 540 GLY A C 1
ATOM 4202 O O . GLY A 1 540 ? -24.519 4.539 -23.504 1.00 50.97 540 GLY A O 1
ATOM 4203 N N . ILE A 1 541 ? -22.333 4.188 -23.127 1.00 43.69 541 ILE A N 1
ATOM 4204 C CA . ILE A 1 541 ? -22.326 2.718 -23.295 1.00 43.69 541 ILE A CA 1
ATOM 4205 C C . ILE A 1 541 ? -22.999 1.980 -22.113 1.00 43.69 541 ILE A C 1
ATOM 4207 O O . ILE A 1 541 ? -23.323 0.805 -22.234 1.00 43.69 541 ILE A O 1
ATOM 4211 N N . MET A 1 542 ? -23.235 2.661 -20.984 1.00 38.91 542 MET A N 1
ATOM 4212 C CA . MET A 1 542 ? -23.771 2.074 -19.742 1.00 38.91 542 MET A CA 1
ATOM 4213 C C . MET A 1 542 ? -25.301 2.183 -19.595 1.00 38.91 542 MET A C 1
ATOM 4215 O O . MET A 1 542 ? -25.824 1.887 -18.526 1.00 38.91 542 MET A O 1
ATOM 4219 N N . ASP A 1 543 ? -26.014 2.627 -20.632 1.00 43.25 543 ASP A N 1
ATOM 4220 C CA . ASP A 1 543 ? -27.480 2.661 -20.650 1.00 43.25 543 ASP A CA 1
ATOM 4221 C C . ASP A 1 543 ? -28.027 1.335 -21.208 1.00 43.25 543 ASP A C 1
ATOM 4223 O O . ASP A 1 543 ? -27.561 0.856 -22.248 1.00 43.25 543 ASP A O 1
ATOM 4227 N N . GLU A 1 544 ? -29.040 0.763 -20.550 1.00 38.38 544 GLU A N 1
ATOM 4228 C CA . GLU A 1 544 ? -29.746 -0.454 -20.984 1.00 38.38 544 GLU A CA 1
ATOM 4229 C C . GLU A 1 544 ? -30.359 -0.294 -22.394 1.00 38.38 544 GLU A C 1
ATOM 4231 O O . GLU A 1 544 ? -30.609 -1.286 -23.073 1.00 38.38 544 GLU A O 1
ATOM 4236 N N . ASN A 1 545 ? -30.503 0.949 -22.887 1.00 50.34 545 ASN A N 1
ATOM 4237 C CA . ASN A 1 545 ? -30.975 1.305 -24.232 1.00 50.34 545 ASN A CA 1
ATOM 4238 C C . ASN A 1 545 ? -29.926 2.041 -25.102 1.00 50.34 545 ASN A C 1
ATOM 4240 O O . ASN A 1 545 ? -30.251 3.029 -25.770 1.00 50.34 545 ASN A O 1
ATOM 4244 N N . SER A 1 546 ? -28.666 1.589 -25.130 1.00 69.00 546 SER A N 1
ATOM 4245 C CA . SER A 1 546 ? -27.612 2.150 -26.004 1.00 69.00 546 SER A CA 1
ATOM 4246 C C . SER A 1 546 ? -28.092 2.370 -27.455 1.00 69.00 546 SER A C 1
ATOM 4248 O O . SER A 1 546 ? -28.506 1.434 -28.145 1.00 69.00 546 SER A O 1
ATOM 4250 N N . LEU A 1 547 ? -28.002 3.617 -27.945 1.00 81.25 547 LEU A N 1
ATOM 4251 C CA . LEU A 1 547 ? -28.405 4.008 -29.308 1.00 81.25 547 LEU A CA 1
ATOM 4252 C C . LEU A 1 547 ? -27.708 3.148 -30.372 1.00 81.25 547 LEU A C 1
ATOM 4254 O O . LEU A 1 547 ? -28.334 2.728 -31.340 1.00 81.25 547 LEU A O 1
ATOM 4258 N N . VAL A 1 548 ? -26.429 2.836 -30.156 1.00 82.50 548 VAL A N 1
ATOM 4259 C CA . VAL A 1 548 ? -25.632 1.991 -31.051 1.00 82.50 548 VAL A CA 1
ATOM 4260 C C . VAL A 1 548 ? -26.181 0.563 -31.088 1.00 82.50 548 VAL A C 1
ATOM 4262 O O . VAL A 1 548 ? -26.288 -0.015 -32.166 1.00 82.50 548 VAL A O 1
ATOM 4265 N N . ASN A 1 549 ? -26.574 0.006 -29.935 1.00 78.19 549 ASN A N 1
ATOM 4266 C CA . ASN A 1 549 ? -27.151 -1.341 -29.853 1.00 78.19 549 ASN A CA 1
ATOM 4267 C C . ASN A 1 549 ? -28.484 -1.394 -30.606 1.00 78.19 549 ASN A C 1
ATOM 4269 O O . ASN A 1 549 ? -28.683 -2.264 -31.446 1.00 78.19 549 ASN A O 1
ATOM 4273 N N . ASN A 1 550 ? -29.344 -0.402 -30.373 1.00 82.69 550 ASN A N 1
ATOM 4274 C CA . ASN A 1 550 ? -30.652 -0.303 -31.015 1.00 82.69 550 ASN A CA 1
ATOM 4275 C C . ASN A 1 550 ? -30.552 -0.242 -32.549 1.00 82.69 550 ASN A C 1
ATOM 4277 O O . ASN A 1 550 ? -31.331 -0.888 -33.249 1.00 82.69 550 ASN A O 1
ATOM 4281 N N . VAL A 1 551 ? -29.595 0.520 -33.095 1.00 87.94 551 VAL A N 1
ATOM 4282 C CA . VAL A 1 551 ? -29.405 0.608 -34.554 1.00 87.94 551 VAL A CA 1
ATOM 4283 C C . VAL A 1 551 ? -28.808 -0.688 -35.119 1.00 87.94 551 VAL A C 1
ATOM 4285 O O . VAL A 1 551 ? -29.239 -1.120 -36.188 1.00 87.94 551 VAL A O 1
ATOM 4288 N N . TRP A 1 552 ? -27.888 -1.351 -34.404 1.00 85.38 552 TRP A N 1
ATOM 4289 C CA . TRP A 1 552 ? -27.367 -2.672 -34.792 1.00 85.38 552 TRP A CA 1
ATOM 4290 C C . TRP A 1 552 ? -28.457 -3.752 -34.818 1.00 85.38 552 TRP A C 1
ATOM 4292 O O . TRP A 1 552 ? -28.549 -4.492 -35.792 1.00 85.38 552 TRP A O 1
ATOM 4302 N N . GLU A 1 553 ? -29.342 -3.805 -33.823 1.00 84.12 553 GLU A N 1
ATOM 4303 C CA . GLU A 1 553 ? -30.462 -4.758 -33.824 1.00 84.12 553 GLU A CA 1
ATOM 4304 C C . GLU A 1 553 ? -31.432 -4.524 -34.988 1.00 84.12 553 GLU A C 1
ATOM 4306 O O . GLU A 1 553 ? -31.952 -5.466 -35.590 1.00 84.12 553 GLU A O 1
ATOM 4311 N N . LEU A 1 554 ? -31.705 -3.258 -35.313 1.00 87.94 554 LEU A N 1
ATOM 4312 C CA . LEU A 1 554 ? -32.542 -2.907 -36.458 1.00 87.94 554 LEU A CA 1
ATOM 4313 C C . LEU A 1 554 ? -31.856 -3.247 -37.783 1.00 87.94 554 LEU A C 1
ATOM 4315 O O . LEU A 1 554 ? -32.543 -3.641 -38.723 1.00 87.94 554 LEU A O 1
ATOM 4319 N N . TYR A 1 555 ? -30.530 -3.132 -37.861 1.00 88.62 555 TYR A N 1
ATOM 4320 C CA . TYR A 1 555 ? -29.743 -3.607 -38.997 1.00 88.62 555 TYR A CA 1
ATOM 4321 C C . TYR A 1 555 ? -29.881 -5.120 -39.192 1.00 88.62 555 TYR A C 1
ATOM 4323 O O . TYR A 1 555 ? -30.261 -5.551 -40.280 1.00 88.62 555 TYR A O 1
ATOM 4331 N N . GLU A 1 556 ? -29.682 -5.905 -38.133 1.00 84.44 556 GLU A N 1
ATOM 4332 C CA . GLU A 1 556 ? -29.793 -7.372 -38.158 1.00 84.44 556 GLU A CA 1
ATOM 4333 C C . GLU A 1 556 ? -31.195 -7.845 -38.569 1.00 84.44 556 GLU A C 1
ATOM 4335 O O . GLU A 1 556 ? -31.348 -8.815 -39.309 1.00 84.44 556 GLU A O 1
ATOM 4340 N N . LYS A 1 557 ? -32.235 -7.115 -38.150 1.00 86.56 557 LYS A N 1
ATOM 4341 C CA . LYS A 1 557 ? -33.638 -7.395 -38.498 1.00 86.56 557 LYS A CA 1
ATOM 4342 C C . LYS A 1 557 ? -34.049 -6.863 -39.881 1.00 86.56 557 LYS A C 1
ATOM 4344 O O . LYS A 1 557 ? -35.213 -6.998 -40.251 1.00 86.56 557 LYS A O 1
ATOM 4349 N N . GLY A 1 558 ? -33.151 -6.211 -40.629 1.00 85.88 558 GLY A N 1
ATOM 4350 C CA . GLY A 1 558 ? -33.459 -5.588 -41.926 1.00 85.88 558 GLY A CA 1
ATOM 4351 C C . GLY A 1 558 ? -34.383 -4.361 -41.839 1.00 85.88 558 GLY A C 1
ATOM 4352 O O . GLY A 1 558 ? -35.010 -3.978 -42.822 1.00 85.88 558 GLY A O 1
ATOM 4353 N N . GLN A 1 559 ? -34.484 -3.733 -40.665 1.00 91.19 559 GLN A N 1
ATOM 4354 C CA . GLN A 1 559 ? -35.425 -2.658 -40.325 1.00 91.19 559 GLN A CA 1
ATOM 4355 C C . GLN A 1 559 ? -34.739 -1.312 -40.011 1.00 91.19 559 GLN A C 1
ATOM 4357 O O . GLN A 1 559 ? -35.298 -0.494 -39.281 1.00 91.19 559 GLN A O 1
ATOM 4362 N N . LEU A 1 560 ? -33.554 -1.047 -40.578 1.00 88.31 560 LEU A N 1
ATOM 4363 C CA . LEU A 1 560 ? -32.746 0.171 -40.353 1.00 88.31 560 LEU A CA 1
ATOM 4364 C C . LEU A 1 560 ? -33.547 1.480 -40.348 1.00 88.31 560 LEU A C 1
ATOM 4366 O O . LEU A 1 560 ? -33.346 2.323 -39.484 1.00 88.31 560 LEU A O 1
ATOM 4370 N N . LEU A 1 561 ? -34.487 1.649 -41.281 1.00 91.75 561 LEU A N 1
ATOM 4371 C CA . LEU A 1 561 ? -35.258 2.890 -41.423 1.00 91.75 561 LEU A CA 1
ATOM 4372 C C . LEU A 1 561 ? -36.128 3.220 -40.196 1.00 91.75 561 LEU A C 1
ATOM 4374 O O . LEU A 1 561 ? -36.556 4.359 -40.045 1.00 91.75 561 LEU A O 1
ATOM 4378 N N . ARG A 1 562 ? -36.374 2.259 -39.293 1.00 90.38 562 ARG A N 1
ATOM 4379 C CA . ARG A 1 562 ? -37.130 2.495 -38.052 1.00 90.38 562 ARG A CA 1
ATOM 4380 C C . ARG A 1 562 ? -36.388 3.356 -37.031 1.00 90.38 562 ARG A C 1
ATOM 4382 O O . ARG A 1 562 ? -37.035 3.868 -36.119 1.00 90.38 562 ARG A O 1
ATOM 4389 N N . CYS A 1 563 ? -35.067 3.508 -37.146 1.00 89.69 563 CYS A N 1
ATOM 4390 C CA . CYS A 1 563 ? -34.307 4.350 -36.223 1.00 89.69 563 CYS A CA 1
ATOM 4391 C C . CYS A 1 563 ? -34.338 5.838 -36.595 1.00 89.69 563 CYS A C 1
ATOM 4393 O O . CYS A 1 563 ? -33.929 6.655 -35.776 1.00 89.69 563 CYS A O 1
ATOM 4395 N N . VAL A 1 564 ? -34.815 6.185 -37.796 1.00 92.50 564 VAL A N 1
ATOM 4396 C CA . VAL A 1 564 ? -34.859 7.562 -38.306 1.00 92.50 564 VAL A CA 1
ATOM 4397 C C . VAL A 1 564 ? -35.734 8.437 -37.414 1.00 92.50 564 VAL A C 1
ATOM 4399 O O . VAL A 1 564 ? -36.775 8.001 -36.918 1.00 92.50 564 VAL A O 1
ATOM 4402 N N . ASP A 1 565 ? -35.300 9.680 -37.212 1.00 90.75 565 ASP A N 1
ATOM 4403 C CA . ASP A 1 565 ? -36.022 10.670 -36.422 1.00 90.75 565 ASP A CA 1
ATOM 4404 C C . ASP A 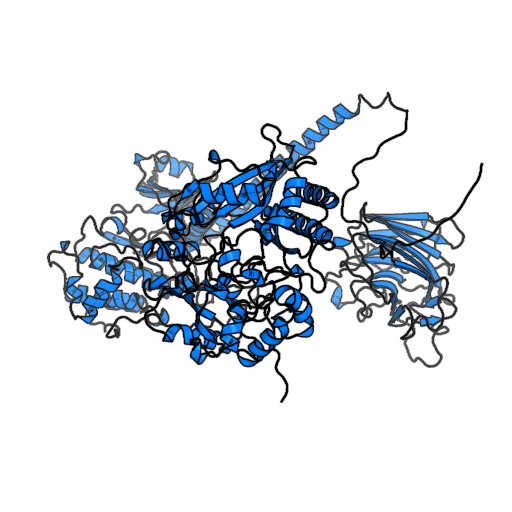1 565 ? -37.483 10.803 -36.879 1.00 90.75 565 ASP A C 1
ATOM 4406 O O . ASP A 1 565 ? -37.779 11.141 -38.028 1.00 90.75 565 ASP A O 1
ATOM 4410 N N . LYS A 1 566 ? -38.409 10.567 -35.945 1.00 88.44 566 LYS A N 1
ATOM 4411 C CA . LYS A 1 566 ? -39.852 10.640 -36.198 1.00 88.44 566 LYS A CA 1
ATOM 4412 C C . LYS A 1 566 ? -40.294 12.046 -36.611 1.00 88.44 566 LYS A C 1
ATOM 4414 O O . LYS A 1 566 ? -41.271 12.169 -37.343 1.00 88.44 566 LYS A O 1
ATOM 4419 N N . ASN A 1 567 ? -39.554 13.081 -36.207 1.00 86.12 567 ASN A N 1
ATOM 4420 C CA . ASN A 1 567 ? -39.839 14.476 -36.550 1.00 86.12 567 ASN A CA 1
ATOM 4421 C C . ASN A 1 567 ? -39.575 14.812 -38.027 1.00 86.12 567 ASN A C 1
ATOM 4423 O O . ASN A 1 567 ? -39.907 15.909 -38.464 1.00 86.12 567 ASN A O 1
ATOM 4427 N N . LEU A 1 568 ? -38.968 13.903 -38.799 1.00 88.06 568 LEU A N 1
ATOM 4428 C CA . LEU A 1 568 ? -38.853 14.056 -40.250 1.00 88.06 568 LEU A CA 1
ATOM 4429 C C . LEU A 1 568 ? -40.148 13.670 -40.982 1.00 88.06 568 LEU A C 1
ATOM 4431 O O . LEU A 1 568 ? -40.248 13.928 -42.176 1.00 88.06 568 LEU A O 1
ATOM 4435 N N . GLU A 1 569 ? -41.128 13.048 -40.309 1.00 85.75 569 GLU A N 1
ATOM 4436 C CA . GLU A 1 569 ? -42.450 12.704 -40.873 1.00 85.75 569 GLU A CA 1
ATOM 4437 C C . GLU A 1 569 ? -42.388 11.931 -42.210 1.00 85.75 569 GLU A C 1
ATOM 4439 O O . GLU A 1 569 ? -43.254 12.073 -43.070 1.00 85.75 569 GLU A O 1
ATOM 4444 N N . GLY A 1 570 ? -41.337 11.134 -42.431 1.00 83.44 570 GLY A N 1
ATOM 4445 C CA . GLY A 1 570 ? -41.125 10.420 -43.698 1.00 83.44 570 GLY A CA 1
ATOM 4446 C C . GLY A 1 570 ? -40.569 11.273 -44.851 1.00 83.44 570 GLY A C 1
ATOM 4447 O O . GLY A 1 570 ? -40.344 10.744 -45.936 1.00 83.44 570 GLY A O 1
ATOM 4448 N N . LYS A 1 571 ? -40.301 12.568 -44.638 1.00 90.44 571 LYS A N 1
ATOM 4449 C CA . LYS A 1 571 ? -39.729 13.503 -45.625 1.00 90.44 571 LYS A CA 1
ATOM 4450 C C . LYS A 1 571 ? -38.204 13.365 -45.692 1.00 90.44 571 LYS A C 1
ATOM 4452 O O . LYS A 1 571 ? -37.457 14.238 -45.256 1.00 90.44 571 LYS A O 1
ATOM 4457 N N . PHE A 1 572 ? -37.733 12.238 -46.215 1.00 92.69 572 PHE A N 1
ATOM 4458 C CA . PHE A 1 572 ? -36.310 11.975 -46.429 1.00 92.69 572 PHE A CA 1
ATOM 4459 C C . PHE A 1 572 ? -36.087 11.053 -47.626 1.00 92.69 572 PHE A C 1
ATOM 4461 O O . PHE A 1 572 ? -36.948 10.259 -48.003 1.00 92.69 572 PHE A O 1
ATOM 4468 N N . ASN A 1 573 ? -34.893 11.114 -48.212 1.00 93.31 573 ASN A N 1
ATOM 4469 C CA . ASN A 1 573 ? -34.519 10.186 -49.270 1.00 93.31 573 ASN A CA 1
ATOM 4470 C C . ASN A 1 573 ? -34.114 8.836 -48.655 1.00 93.31 573 ASN A C 1
ATOM 4472 O O . ASN A 1 573 ? -33.074 8.717 -48.007 1.00 93.31 573 ASN A O 1
ATOM 4476 N N . VAL A 1 574 ? -34.937 7.809 -48.877 1.00 91.50 574 VAL A N 1
ATOM 4477 C CA . VAL A 1 574 ? -34.766 6.465 -48.297 1.00 91.50 574 VAL A CA 1
ATOM 4478 C C . VAL A 1 574 ? -33.399 5.854 -48.622 1.00 91.50 574 VAL A C 1
ATOM 4480 O O . VAL A 1 574 ? -32.756 5.269 -47.746 1.00 91.50 574 VAL A O 1
ATOM 4483 N N . ASN A 1 575 ? -32.925 6.017 -49.860 1.00 89.81 575 ASN A N 1
ATOM 4484 C CA . ASN A 1 575 ? -31.642 5.468 -50.294 1.00 89.81 575 ASN A CA 1
ATOM 4485 C C . ASN A 1 575 ? -30.470 6.176 -49.607 1.00 89.81 575 ASN A C 1
ATOM 4487 O O . ASN A 1 575 ? -29.556 5.506 -49.128 1.00 89.81 575 ASN A O 1
ATOM 4491 N N . GLN A 1 576 ? -30.517 7.507 -49.497 1.00 92.88 576 GLN A N 1
ATOM 4492 C CA . GLN A 1 576 ? -29.496 8.274 -48.777 1.00 92.88 576 GLN A CA 1
ATOM 4493 C C . GLN A 1 576 ? -29.454 7.890 -47.295 1.00 92.88 576 GLN A C 1
ATOM 4495 O O . GLN A 1 576 ? -28.386 7.564 -46.786 1.00 92.88 576 GLN A O 1
ATOM 4500 N N . VAL A 1 577 ? -30.607 7.840 -46.617 1.00 93.50 577 VAL A N 1
ATOM 4501 C CA . VAL A 1 577 ? -30.695 7.446 -45.200 1.00 93.50 577 VAL A CA 1
ATOM 4502 C C . VAL A 1 577 ? -30.090 6.065 -44.967 1.00 93.50 577 VAL A C 1
ATOM 4504 O O . VAL A 1 577 ? -29.277 5.888 -44.059 1.00 93.50 577 VAL A O 1
ATOM 4507 N N . ARG A 1 578 ? -30.455 5.079 -45.797 1.00 91.31 578 ARG A N 1
ATOM 4508 C CA . ARG A 1 578 ? -29.945 3.709 -45.667 1.00 91.31 578 ARG A CA 1
ATOM 4509 C C . ARG A 1 578 ? -28.424 3.669 -45.799 1.00 91.31 578 ARG A C 1
ATOM 4511 O O . ARG A 1 578 ? -27.760 3.041 -44.977 1.00 91.31 578 ARG A O 1
ATOM 4518 N N . ARG A 1 579 ? -27.874 4.362 -46.801 1.00 92.94 579 ARG A N 1
ATOM 4519 C CA . ARG A 1 579 ? -26.423 4.446 -47.033 1.00 92.94 579 ARG A CA 1
ATOM 4520 C C . ARG A 1 579 ? -25.711 5.130 -45.862 1.00 92.94 579 ARG A C 1
ATOM 4522 O O . ARG A 1 579 ? -24.710 4.607 -45.386 1.00 92.94 579 ARG A O 1
ATOM 4529 N N . VAL A 1 580 ? -26.261 6.230 -45.344 1.00 94.38 580 VAL A N 1
ATOM 4530 C CA . VAL A 1 580 ? -25.707 6.966 -44.194 1.00 94.38 580 VAL A CA 1
ATOM 4531 C C . VAL A 1 580 ? -25.680 6.115 -42.926 1.00 94.38 580 VAL A C 1
ATOM 4533 O O . VAL A 1 580 ? -24.659 6.084 -42.246 1.00 94.38 580 VAL A O 1
ATOM 4536 N N . LEU A 1 581 ? -26.754 5.384 -42.619 1.00 93.50 581 LEU A N 1
ATOM 4537 C CA . LEU A 1 581 ? -26.793 4.502 -41.447 1.00 93.50 581 LEU A CA 1
ATOM 4538 C C . LEU A 1 581 ? -25.795 3.346 -41.561 1.00 93.50 581 LEU A C 1
ATOM 4540 O O . LEU A 1 581 ? -25.115 3.032 -40.587 1.00 93.50 581 LEU A O 1
ATOM 4544 N N . MET A 1 582 ? -25.659 2.747 -42.748 1.00 91.56 582 MET A N 1
ATOM 4545 C CA . MET A 1 582 ? -24.656 1.703 -42.984 1.00 91.56 582 MET A CA 1
ATOM 4546 C C . MET A 1 582 ? -23.231 2.237 -42.809 1.00 91.56 582 MET A C 1
ATOM 4548 O O . MET A 1 582 ? -22.406 1.579 -42.180 1.00 91.56 582 MET A O 1
ATOM 4552 N N . VAL A 1 583 ? -22.956 3.449 -43.297 1.00 93.75 583 VAL A N 1
ATOM 4553 C CA . VAL A 1 583 ? -21.676 4.134 -43.076 1.00 93.75 583 VAL A CA 1
ATOM 4554 C C . VAL A 1 583 ? -21.446 4.417 -41.593 1.00 93.75 583 VAL A C 1
ATOM 4556 O O . VAL A 1 583 ? -20.376 4.103 -41.085 1.00 93.75 583 VAL A O 1
ATOM 4559 N N . GLY A 1 584 ? -22.450 4.929 -40.877 1.00 94.00 584 GLY A N 1
ATOM 4560 C CA . GLY A 1 584 ? -22.364 5.169 -39.435 1.00 94.00 584 GLY A CA 1
ATOM 4561 C C . GLY A 1 584 ? -22.009 3.902 -38.652 1.00 94.00 584 GLY A C 1
ATOM 4562 O O . GLY A 1 584 ? -21.112 3.931 -37.814 1.00 94.00 584 GLY A O 1
ATOM 4563 N N . LEU A 1 585 ? -22.641 2.769 -38.973 1.00 91.12 585 LEU A N 1
ATOM 4564 C CA . LEU A 1 585 ? -22.326 1.476 -38.356 1.00 91.12 585 LEU A CA 1
ATOM 4565 C C . LEU A 1 585 ? -20.918 0.969 -38.714 1.00 91.12 585 LEU A C 1
ATOM 4567 O O . LEU A 1 585 ? -20.234 0.443 -37.838 1.00 91.12 585 LEU A O 1
ATOM 4571 N N . ALA A 1 586 ? -20.464 1.153 -39.959 1.00 91.31 586 ALA A N 1
ATOM 4572 C CA . ALA A 1 586 ? -19.108 0.793 -40.384 1.00 91.31 586 ALA A CA 1
ATOM 4573 C C . ALA A 1 586 ? -18.035 1.625 -39.659 1.00 91.31 586 ALA A C 1
ATOM 4575 O O . ALA A 1 586 ? -17.028 1.092 -39.196 1.00 91.31 586 ALA A O 1
ATOM 4576 N N . CYS A 1 587 ? -18.273 2.929 -39.499 1.00 93.31 587 CYS A N 1
ATOM 4577 C CA . CYS A 1 587 ? -17.417 3.825 -38.724 1.00 93.31 587 CYS A CA 1
ATOM 4578 C C . CYS A 1 587 ? -17.334 3.417 -37.243 1.00 93.31 587 CYS A C 1
ATOM 4580 O O . CYS A 1 587 ? -16.301 3.608 -36.607 1.00 93.31 587 CYS A O 1
ATOM 4582 N N . LEU A 1 588 ? -18.392 2.810 -36.697 1.00 89.56 588 LEU A N 1
ATOM 4583 C CA . LEU A 1 588 ? -18.459 2.328 -35.313 1.00 89.56 588 LEU A CA 1
ATOM 4584 C C . LEU A 1 588 ? -17.889 0.916 -35.115 1.00 89.56 588 LEU A C 1
ATOM 4586 O O . LEU A 1 588 ? -18.092 0.309 -34.059 1.00 89.56 588 LEU A O 1
ATOM 4590 N N . HIS A 1 589 ? -17.166 0.376 -36.101 1.00 84.94 589 HIS A N 1
ATOM 4591 C CA . HIS A 1 589 ? -16.539 -0.932 -35.970 1.00 84.94 589 HIS A CA 1
ATOM 4592 C C . HIS A 1 589 ? -15.539 -0.951 -34.787 1.00 84.94 589 HIS A C 1
ATOM 4594 O O . HIS A 1 589 ? -14.718 -0.034 -34.666 1.00 84.94 589 HIS A O 1
ATOM 4600 N N . PRO A 1 590 ? -15.551 -1.973 -33.905 1.00 73.25 590 PRO A N 1
ATOM 4601 C CA . PRO A 1 590 ? -14.668 -1.995 -32.736 1.00 73.25 590 PRO A CA 1
ATOM 4602 C C . PRO A 1 590 ? -13.172 -2.026 -33.065 1.00 73.25 590 PRO A C 1
ATOM 4604 O O . PRO A 1 590 ? -12.392 -1.340 -32.416 1.00 73.25 590 PRO A O 1
ATOM 4607 N N . GLY A 1 591 ? -12.769 -2.789 -34.085 1.00 75.31 591 GLY A N 1
ATOM 4608 C CA . GLY A 1 591 ? -11.394 -2.778 -34.593 1.00 75.31 591 GLY A CA 1
ATOM 4609 C C . GLY A 1 591 ? -11.121 -1.527 -35.428 1.00 75.31 591 GLY A C 1
ATOM 4610 O O . GLY A 1 591 ? -11.804 -1.326 -36.432 1.00 75.31 591 GLY A O 1
ATOM 4611 N N . SER A 1 592 ? -10.130 -0.721 -35.033 1.00 83.94 592 SER A N 1
ATOM 4612 C CA . SER A 1 592 ? -9.782 0.547 -35.693 1.00 83.94 592 SER A CA 1
ATOM 4613 C C . SER A 1 592 ? -9.394 0.371 -37.164 1.00 83.94 592 SER A C 1
ATOM 4615 O O . SER A 1 592 ? -9.897 1.100 -38.009 1.00 83.94 592 SER A O 1
ATOM 4617 N N . SER A 1 593 ? -8.600 -0.653 -37.492 1.00 82.19 593 SER A N 1
ATOM 4618 C CA . SER A 1 593 ? -8.153 -0.951 -38.864 1.00 82.19 593 SER A CA 1
ATOM 4619 C C . SER A 1 593 ? -9.255 -1.430 -39.815 1.00 82.19 593 SER A C 1
ATOM 4621 O O . SER A 1 593 ? -9.032 -1.511 -41.018 1.00 82.19 593 SER A O 1
ATOM 4623 N N . LEU A 1 594 ? -10.430 -1.778 -39.287 1.00 83.88 594 LEU A N 1
ATOM 4624 C CA . LEU A 1 594 ? -11.581 -2.241 -40.067 1.00 83.88 594 LEU A CA 1
ATOM 4625 C C . LEU A 1 594 ? -12.590 -1.118 -40.337 1.00 83.88 594 LEU A C 1
ATOM 4627 O O . LEU A 1 594 ? -13.582 -1.336 -41.031 1.00 83.88 594 LEU A O 1
ATOM 4631 N N . ARG A 1 595 ? -12.352 0.080 -39.792 1.00 91.25 595 ARG A N 1
ATOM 4632 C CA . ARG A 1 595 ? -13.158 1.263 -40.095 1.00 91.25 595 ARG A CA 1
ATOM 4633 C C . ARG A 1 595 ? -12.785 1.801 -41.477 1.00 91.25 595 ARG A C 1
ATOM 4635 O O . ARG A 1 595 ? -11.622 1.722 -41.873 1.00 91.25 595 ARG A O 1
ATOM 4642 N N . PRO A 1 596 ? -13.743 2.371 -42.221 1.00 93.44 596 PRO A N 1
ATOM 4643 C CA . PRO A 1 596 ? -13.431 3.011 -43.489 1.00 93.44 596 PRO A CA 1
ATOM 4644 C C . PRO A 1 596 ? -12.575 4.263 -43.293 1.00 93.44 596 PRO A C 1
ATOM 4646 O O . PRO A 1 596 ? -12.793 5.034 -42.361 1.00 93.44 596 PRO A O 1
ATOM 4649 N N . ALA A 1 597 ? -11.667 4.520 -44.233 1.00 93.19 597 ALA A N 1
ATOM 4650 C CA . ALA A 1 597 ? -11.036 5.830 -44.352 1.00 93.19 597 ALA A CA 1
ATOM 4651 C C . ALA A 1 597 ? -12.093 6.906 -44.652 1.00 93.19 597 ALA A C 1
ATOM 4653 O O . ALA A 1 597 ? -13.064 6.652 -45.381 1.00 93.19 597 ALA A O 1
ATOM 4654 N N . MET A 1 598 ? -11.891 8.127 -44.151 1.00 94.94 598 MET A N 1
ATOM 4655 C CA . MET A 1 598 ? -12.855 9.215 -44.344 1.00 94.94 598 MET A CA 1
ATOM 4656 C C . MET A 1 598 ? -13.065 9.557 -45.821 1.00 94.94 598 MET A C 1
ATOM 4658 O O . MET A 1 598 ? -14.176 9.937 -46.197 1.00 94.94 598 MET A O 1
ATOM 4662 N N . ARG A 1 599 ? -12.067 9.343 -46.694 1.00 93.94 599 ARG A N 1
ATOM 4663 C CA . ARG A 1 599 ? -12.247 9.521 -48.145 1.00 93.94 599 ARG A CA 1
ATOM 4664 C C . ARG A 1 599 ? -13.315 8.596 -48.718 1.00 93.94 599 ARG A C 1
ATOM 4666 O O . ARG A 1 599 ? -14.156 9.046 -49.495 1.00 93.94 599 ARG A O 1
ATOM 4673 N N . LYS A 1 600 ? -13.340 7.329 -48.290 1.00 93.50 600 LYS A N 1
ATOM 4674 C CA . LYS A 1 600 ? -14.368 6.365 -48.709 1.00 93.50 600 LYS A CA 1
ATOM 4675 C C . LYS A 1 600 ? -15.746 6.764 -48.178 1.00 93.50 600 LYS A C 1
ATOM 4677 O O . LYS A 1 600 ? -16.725 6.683 -48.915 1.00 93.50 600 LYS A O 1
ATOM 4682 N N . VAL A 1 601 ? -15.823 7.238 -46.931 1.00 95.19 601 VAL A N 1
ATOM 4683 C CA . VAL A 1 601 ? -17.062 7.774 -46.331 1.00 95.19 601 VAL A CA 1
ATOM 4684 C C . VAL A 1 601 ? -17.607 8.934 -47.176 1.00 95.19 601 VAL A C 1
ATOM 4686 O O . VAL A 1 601 ? -18.775 8.914 -47.564 1.00 95.19 601 VAL A O 1
ATOM 4689 N N . ALA A 1 602 ? -16.762 9.910 -47.524 1.00 93.00 602 ALA A N 1
ATOM 4690 C CA . ALA A 1 602 ? -17.156 11.063 -48.332 1.00 93.00 602 ALA A CA 1
ATOM 4691 C C . ALA A 1 602 ? -17.620 10.661 -49.746 1.00 93.00 602 ALA A C 1
ATOM 4693 O O . ALA A 1 602 ? -18.647 11.151 -50.214 1.00 93.00 602 ALA A O 1
ATOM 4694 N N . GLN A 1 603 ? -16.925 9.727 -50.405 1.00 91.94 603 GLN A N 1
ATOM 4695 C CA . GLN A 1 603 ? -17.323 9.201 -51.719 1.00 91.94 603 GLN A CA 1
ATOM 4696 C C . GLN A 1 603 ? -18.703 8.534 -51.686 1.00 91.94 603 GLN A C 1
ATOM 4698 O O . GLN A 1 603 ? -19.522 8.788 -52.565 1.00 91.94 603 GLN A O 1
ATOM 4703 N N . VAL A 1 604 ? -18.999 7.742 -50.648 1.00 93.12 604 VAL A N 1
ATOM 4704 C CA . VAL A 1 604 ? -20.306 7.078 -50.492 1.00 93.12 604 VAL A CA 1
ATOM 4705 C C . VAL A 1 604 ? -21.453 8.082 -50.337 1.00 93.12 604 VAL A C 1
ATOM 4707 O O . VAL A 1 604 ? -22.568 7.792 -50.782 1.00 93.12 604 VAL A O 1
ATOM 4710 N N . PHE A 1 605 ? -21.195 9.244 -49.727 1.00 92.06 605 PHE A N 1
ATOM 4711 C CA . PHE A 1 605 ? -22.184 10.318 -49.580 1.00 92.06 605 PHE A CA 1
ATOM 4712 C C . PHE A 1 605 ? -22.333 11.178 -50.844 1.00 92.06 605 PHE A C 1
ATOM 4714 O O . PHE A 1 605 ? -23.435 11.635 -51.149 1.00 92.06 605 PHE A O 1
ATOM 4721 N N . LEU A 1 606 ? -21.253 11.413 -51.589 1.00 90.06 606 LEU A N 1
ATOM 4722 C CA . LEU A 1 606 ? -21.281 12.260 -52.787 1.00 90.06 606 LEU A CA 1
ATOM 4723 C C . LEU A 1 606 ? -21.742 11.510 -54.044 1.00 90.06 606 LEU A C 1
ATOM 4725 O O . LEU A 1 606 ? -22.345 12.123 -54.921 1.00 90.06 606 LEU A O 1
ATOM 4729 N N . ASN A 1 607 ? -21.486 10.202 -54.128 1.00 89.56 607 ASN A N 1
ATOM 4730 C CA . ASN A 1 607 ? -21.833 9.368 -55.272 1.00 89.56 607 ASN A CA 1
ATOM 4731 C C . ASN A 1 607 ? -22.856 8.274 -54.877 1.00 89.56 607 ASN A C 1
ATOM 4733 O O . ASN A 1 607 ? -22.507 7.334 -54.150 1.00 89.56 607 ASN A O 1
ATOM 4737 N N . PRO A 1 608 ? -24.114 8.355 -55.361 1.00 85.25 608 PRO A N 1
ATOM 4738 C CA . PRO A 1 608 ? -25.149 7.348 -55.109 1.00 85.25 608 PRO A CA 1
ATOM 4739 C C . PRO A 1 608 ? -24.793 5.934 -55.587 1.00 85.25 608 PRO A C 1
ATOM 4741 O O . PRO A 1 608 ? -25.279 4.969 -54.991 1.00 85.25 608 PRO A O 1
ATOM 4744 N N . ASP A 1 609 ? -23.928 5.815 -56.597 1.00 86.75 609 ASP A N 1
ATOM 4745 C CA . ASP A 1 609 ? -23.536 4.544 -57.219 1.00 86.75 609 ASP A CA 1
ATOM 4746 C C . ASP A 1 609 ? -22.268 3.937 -56.599 1.00 86.75 609 ASP A C 1
ATOM 4748 O O . ASP A 1 609 ? -21.887 2.812 -56.916 1.00 86.75 609 ASP A O 1
ATOM 4752 N N . GLU A 1 610 ? -21.618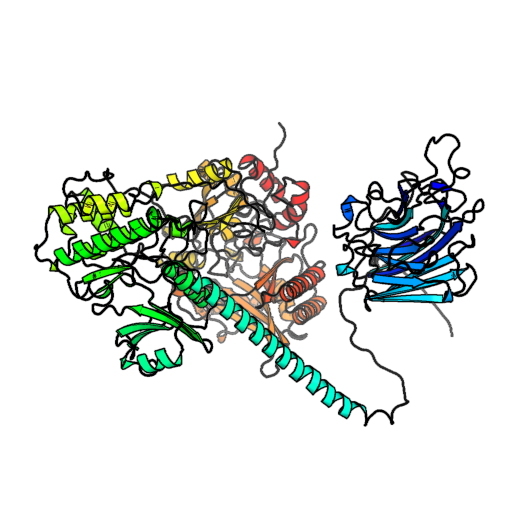 4.647 -55.670 1.00 89.88 610 GLU A N 1
ATOM 4753 C CA . GLU A 1 610 ? -20.415 4.153 -55.002 1.00 89.88 610 GLU A CA 1
ATOM 4754 C C . GLU A 1 610 ? -20.723 2.859 -54.217 1.00 89.88 610 GLU A C 1
ATOM 4756 O O . GLU A 1 610 ? -21.688 2.836 -53.437 1.00 89.88 610 GLU A O 1
ATOM 4761 N N . PRO A 1 611 ? -19.924 1.784 -54.354 1.00 88.12 611 PRO A N 1
ATOM 4762 C CA . PRO A 1 611 ? -20.142 0.555 -53.598 1.00 88.12 611 PRO A CA 1
ATOM 4763 C C . PRO A 1 611 ? -20.016 0.772 -52.085 1.00 88.12 611 PRO A C 1
ATOM 4765 O O . PRO A 1 611 ? -19.049 1.379 -51.607 1.00 88.12 611 PRO A O 1
ATOM 4768 N N . LEU A 1 612 ? -20.981 0.240 -51.326 1.00 85.75 612 LEU A N 1
ATOM 4769 C CA . LEU A 1 612 ? -20.959 0.239 -49.861 1.00 85.75 612 LEU A CA 1
ATOM 4770 C C . LEU A 1 612 ? -19.893 -0.721 -49.318 1.00 85.75 612 LEU A C 1
ATOM 4772 O O . LEU A 1 612 ? -19.483 -1.668 -49.985 1.00 85.75 612 LEU A O 1
ATOM 4776 N N . MET A 1 613 ? -19.455 -0.476 -48.084 1.00 84.88 613 MET A N 1
ATOM 4777 C CA . MET A 1 613 ? -18.514 -1.355 -47.385 1.00 84.88 613 MET A CA 1
ATOM 4778 C C . MET A 1 613 ? -19.155 -2.711 -47.078 1.00 84.88 613 MET A C 1
ATOM 4780 O O . MET A 1 613 ? -20.365 -2.799 -46.856 1.00 84.88 613 MET A O 1
ATOM 4784 N N . SER A 1 614 ? -18.336 -3.762 -47.020 1.00 77.50 614 SER A N 1
ATOM 4785 C CA . SER A 1 614 ? -18.773 -5.077 -46.553 1.00 77.50 614 SER A CA 1
ATOM 4786 C C . SER A 1 614 ? -19.134 -5.000 -45.070 1.00 77.50 614 SER A C 1
ATOM 4788 O O . SER A 1 614 ? -18.261 -4.795 -44.226 1.00 77.50 614 SER A O 1
ATOM 4790 N N . MET A 1 615 ? -20.417 -5.159 -44.758 1.00 79.12 615 MET A N 1
ATOM 4791 C CA . MET A 1 615 ? -20.916 -5.124 -43.387 1.00 79.12 615 MET A CA 1
ATOM 4792 C C . MET A 1 615 ? -21.005 -6.543 -42.810 1.00 79.12 615 MET A C 1
ATOM 4794 O O . MET A 1 615 ? -21.437 -7.454 -43.522 1.00 79.12 615 MET A O 1
ATOM 4798 N N . PRO A 1 616 ? -20.642 -6.753 -41.533 1.00 74.19 616 PRO A N 1
ATOM 4799 C CA . PRO A 1 616 ? -20.870 -8.032 -40.870 1.00 74.19 616 PRO A CA 1
ATOM 4800 C C . PRO A 1 616 ? -22.377 -8.308 -40.739 1.00 74.19 616 PRO A C 1
ATOM 4802 O O . PRO A 1 616 ? -23.193 -7.384 -40.743 1.00 74.19 616 PRO A O 1
ATOM 4805 N N . THR A 1 617 ? -22.757 -9.584 -40.639 1.00 70.31 617 THR A N 1
ATOM 4806 C CA . THR A 1 617 ? -24.163 -10.022 -40.518 1.00 70.31 617 THR A CA 1
ATOM 4807 C C . THR A 1 617 ? -24.756 -9.784 -39.129 1.00 70.31 617 THR A C 1
ATOM 4809 O O . THR A 1 617 ? -25.972 -9.691 -39.005 1.00 70.31 617 THR A O 1
ATOM 4812 N N . SER A 1 618 ? -23.913 -9.647 -38.106 1.00 68.62 618 SER A N 1
ATOM 4813 C CA . SER A 1 618 ? -24.286 -9.295 -36.735 1.00 68.62 618 SER A CA 1
ATOM 4814 C C . SER A 1 618 ? -23.239 -8.376 -36.114 1.00 68.62 618 SER A C 1
ATOM 4816 O O . SER A 1 618 ? -22.118 -8.265 -36.627 1.00 68.62 618 SER A O 1
ATOM 4818 N N . ARG A 1 619 ? -23.569 -7.727 -34.993 1.00 68.62 619 ARG A N 1
ATOM 4819 C CA . ARG A 1 619 ? -22.625 -6.847 -34.296 1.00 68.62 619 ARG A CA 1
ATOM 4820 C C . ARG A 1 619 ? -21.335 -7.602 -33.920 1.00 68.62 619 ARG A C 1
ATOM 4822 O O . ARG A 1 619 ? -21.403 -8.590 -33.187 1.00 68.62 619 ARG A O 1
ATOM 4829 N N . PRO A 1 620 ? -20.148 -7.122 -34.333 1.00 61.19 620 PRO A N 1
ATOM 4830 C CA . PRO A 1 620 ? -18.879 -7.696 -33.894 1.00 61.19 620 PRO A CA 1
ATOM 4831 C C . PRO A 1 620 ? -18.712 -7.529 -32.377 1.00 61.19 620 PRO A C 1
ATOM 4833 O O . PRO A 1 620 ? -18.699 -6.403 -31.871 1.00 61.19 620 PRO A O 1
ATOM 4836 N N . LEU A 1 621 ? -18.587 -8.637 -31.641 1.00 46.69 621 LEU A N 1
ATOM 4837 C CA . LEU A 1 621 ? -18.230 -8.617 -30.220 1.00 46.69 621 LEU A CA 1
ATOM 4838 C C . LEU A 1 621 ? -16.732 -8.317 -30.083 1.00 46.69 621 LEU A C 1
ATOM 4840 O O . LEU A 1 621 ? -15.905 -8.876 -30.803 1.00 46.69 621 LEU A O 1
ATOM 4844 N N . VAL A 1 622 ? -16.386 -7.404 -29.175 1.00 39.97 622 VAL A N 1
ATOM 4845 C CA . VAL A 1 622 ? -15.011 -6.933 -28.964 1.00 39.97 622 VAL A CA 1
ATOM 4846 C C . VAL A 1 622 ? -14.114 -8.098 -28.535 1.00 39.97 622 VAL A C 1
ATOM 4848 O O . VAL A 1 622 ? -14.162 -8.539 -27.392 1.00 39.97 622 VAL A O 1
ATOM 4851 N N . VAL A 1 623 ? -13.254 -8.564 -29.441 1.00 33.19 623 VAL A N 1
ATOM 4852 C CA . VAL A 1 623 ? -12.073 -9.372 -29.118 1.00 33.19 623 VAL A CA 1
ATOM 4853 C C . VAL A 1 623 ? -10.909 -8.835 -29.940 1.00 33.19 623 VAL A C 1
ATOM 4855 O O . VAL A 1 623 ? -10.807 -9.144 -31.121 1.00 33.19 623 VAL A O 1
ATOM 4858 N N . THR A 1 624 ? -9.992 -8.090 -29.321 1.00 31.62 624 THR A N 1
ATOM 4859 C CA . THR A 1 624 ? -8.634 -7.932 -29.866 1.00 31.62 624 THR A CA 1
ATOM 4860 C C . THR A 1 624 ? -7.596 -7.848 -28.754 1.00 31.62 624 THR A C 1
ATOM 4862 O O . THR A 1 624 ? -7.546 -6.892 -27.986 1.00 31.62 624 THR A O 1
ATOM 4865 N N . LEU A 1 625 ? -6.753 -8.881 -28.729 1.00 28.94 625 LEU A N 1
ATOM 4866 C CA . LEU A 1 625 ? -5.405 -8.897 -28.175 1.00 28.94 625 LEU A CA 1
ATOM 4867 C C . LEU A 1 625 ? -4.536 -7.913 -28.972 1.00 28.94 625 LEU A C 1
ATOM 4869 O O . LEU A 1 625 ? -4.542 -7.969 -30.200 1.00 28.94 625 LEU A O 1
ATOM 4873 N N . SER A 1 626 ? -3.752 -7.061 -28.310 1.00 28.52 626 SER A N 1
ATOM 4874 C CA . SER A 1 626 ? -2.714 -6.272 -28.985 1.00 28.52 626 SER A CA 1
ATOM 4875 C C . SER A 1 626 ? -1.426 -6.254 -28.171 1.00 28.52 626 SER A C 1
ATOM 4877 O O . SER A 1 626 ? -1.374 -5.673 -27.088 1.00 28.52 626 SER A O 1
ATOM 4879 N N . PHE A 1 627 ? -0.379 -6.858 -28.730 1.00 26.83 627 PHE A N 1
ATOM 4880 C CA . PHE A 1 627 ? 1.003 -6.683 -28.299 1.00 26.83 627 PHE A CA 1
ATOM 4881 C C . PHE A 1 627 ? 1.613 -5.488 -29.016 1.00 26.83 627 PHE A C 1
ATOM 4883 O O . PHE A 1 627 ? 1.543 -5.403 -30.238 1.00 26.83 627 PHE A O 1
ATOM 4890 N N . SER A 1 628 ? 2.208 -4.562 -28.262 1.00 25.28 628 SER A N 1
ATOM 4891 C CA . SER A 1 628 ? 3.027 -3.483 -28.819 1.00 25.28 628 SER A CA 1
ATOM 4892 C C . SER A 1 628 ? 4.495 -3.760 -28.513 1.00 25.28 628 SER A C 1
ATOM 4894 O O . SER A 1 628 ? 4.957 -3.486 -27.410 1.00 25.28 628 SER A O 1
ATOM 4896 N N . SER A 1 629 ? 5.234 -4.278 -29.491 1.00 31.73 629 SER A N 1
ATOM 4897 C CA . SER A 1 629 ? 6.686 -4.125 -29.555 1.00 31.73 629 SER A CA 1
ATOM 4898 C C . SER A 1 629 ? 6.995 -2.783 -30.217 1.00 31.73 629 SER A C 1
ATOM 4900 O O . SER A 1 629 ? 6.725 -2.623 -31.404 1.00 31.73 629 SER A O 1
ATOM 4902 N N . SER A 1 630 ? 7.537 -1.823 -29.471 1.00 24.39 630 SER A N 1
ATOM 4903 C CA . SER A 1 630 ? 8.393 -0.745 -29.990 1.00 24.39 630 SER A CA 1
ATOM 4904 C C . SER A 1 630 ? 9.106 -0.107 -28.805 1.00 24.39 630 SER A C 1
ATOM 4906 O O . SER A 1 630 ? 8.504 0.596 -27.997 1.00 24.39 630 SER A O 1
ATOM 4908 N N . ALA A 1 631 ? 10.383 -0.447 -28.671 1.00 33.09 631 ALA A N 1
ATOM 4909 C CA . ALA A 1 631 ? 11.302 0.173 -27.740 1.00 33.09 631 ALA A CA 1
ATOM 4910 C C . ALA A 1 631 ? 11.773 1.509 -28.323 1.00 33.09 631 ALA A C 1
ATOM 4912 O O . ALA A 1 631 ? 12.369 1.509 -29.394 1.00 33.09 631 ALA A O 1
ATOM 4913 N N . THR A 1 632 ? 11.578 2.609 -27.594 1.00 23.25 632 THR A N 1
ATOM 4914 C CA . THR A 1 632 ? 12.487 3.764 -27.611 1.00 23.25 632 THR A CA 1
ATOM 4915 C C . THR A 1 632 ? 12.496 4.450 -26.239 1.00 23.25 632 THR A C 1
ATOM 4917 O O . THR A 1 632 ? 11.500 4.510 -25.521 1.00 23.25 632 THR A O 1
ATOM 4920 N N . ASN A 1 633 ? 13.698 4.870 -25.848 1.00 33.56 633 ASN A N 1
ATOM 4921 C CA . ASN A 1 633 ? 14.152 5.141 -24.486 1.00 33.56 633 ASN A CA 1
ATOM 4922 C C . ASN A 1 633 ? 13.595 6.438 -23.865 1.00 33.56 633 ASN A C 1
ATOM 4924 O O . ASN A 1 633 ? 13.923 7.520 -24.342 1.00 33.56 633 ASN A O 1
ATOM 4928 N N . SER A 1 634 ? 12.874 6.334 -22.736 1.00 21.39 634 SER A N 1
ATOM 4929 C CA . SER A 1 634 ? 12.839 7.342 -21.653 1.00 21.39 634 SER A CA 1
ATOM 4930 C C . SER A 1 634 ? 12.130 6.812 -20.381 1.00 21.39 634 SER A C 1
ATOM 4932 O O . SER A 1 634 ? 10.925 6.596 -20.376 1.00 21.39 634 SER A O 1
ATOM 4934 N N . THR A 1 635 ? 12.922 6.591 -19.320 1.00 26.23 635 THR A N 1
ATOM 4935 C CA . THR A 1 635 ? 12.636 6.459 -17.863 1.00 26.23 635 THR A CA 1
ATOM 4936 C C . THR A 1 635 ? 11.384 5.727 -17.316 1.00 26.23 635 THR A C 1
ATOM 4938 O O . THR A 1 635 ? 10.262 6.196 -17.451 1.00 26.23 635 THR A O 1
ATOM 4941 N N . ARG A 1 636 ? 11.664 4.681 -16.508 1.00 30.27 636 ARG A N 1
ATOM 4942 C CA . ARG A 1 636 ? 10.875 4.037 -15.422 1.00 30.27 636 ARG A CA 1
ATOM 4943 C C . ARG A 1 636 ? 9.423 3.614 -15.726 1.00 30.27 636 ARG A C 1
ATOM 4945 O O . ARG A 1 636 ? 8.482 4.371 -15.523 1.00 30.27 636 ARG A O 1
ATOM 4952 N N . GLY A 1 637 ? 9.282 2.328 -16.071 1.00 29.20 637 GLY A N 1
ATOM 4953 C CA . GLY A 1 637 ? 8.138 1.463 -15.743 1.00 29.20 637 GLY A CA 1
ATOM 4954 C C . GLY A 1 637 ? 6.771 1.844 -16.321 1.00 29.20 637 GLY A C 1
ATOM 4955 O O . GLY A 1 637 ? 5.876 2.238 -15.576 1.00 29.20 637 GLY A O 1
ATOM 4956 N N . ALA A 1 638 ? 6.560 1.661 -17.628 1.00 29.42 638 ALA A N 1
ATOM 4957 C CA . ALA A 1 638 ? 5.227 1.757 -18.226 1.00 29.42 638 ALA A CA 1
ATOM 4958 C C . ALA A 1 638 ? 4.290 0.670 -17.652 1.00 29.42 638 ALA A C 1
ATOM 4960 O O . ALA A 1 638 ? 4.482 -0.522 -17.888 1.00 29.42 638 ALA A O 1
ATOM 4961 N N . THR A 1 639 ? 3.274 1.084 -16.891 1.00 35.84 639 THR A N 1
ATOM 4962 C CA . THR A 1 639 ? 2.256 0.211 -16.280 1.00 35.84 639 THR A CA 1
ATOM 4963 C C . THR A 1 639 ? 0.997 0.189 -17.146 1.00 35.84 639 THR A C 1
ATOM 4965 O O . THR A 1 639 ? 0.429 1.243 -17.423 1.00 35.84 639 THR A O 1
ATOM 4968 N N . SER A 1 640 ? 0.527 -0.991 -17.563 1.00 37.53 640 SER A N 1
ATOM 4969 C CA . SER A 1 640 ? -0.744 -1.143 -18.300 1.00 37.53 640 SER A CA 1
ATOM 4970 C C . SER A 1 640 ? -1.791 -1.819 -17.409 1.00 37.53 640 SER A C 1
ATOM 4972 O O . SER A 1 640 ? -1.522 -2.866 -16.832 1.00 37.53 640 SER A O 1
ATOM 4974 N N . THR A 1 641 ? -2.986 -1.239 -17.262 1.00 35.28 641 THR A N 1
ATOM 4975 C CA . THR A 1 641 ? -4.081 -1.833 -16.465 1.00 35.28 641 THR A CA 1
ATOM 4976 C C . THR A 1 641 ? -5.150 -2.413 -17.390 1.00 35.28 641 THR A C 1
ATOM 4978 O O . THR A 1 641 ? -5.671 -1.704 -18.244 1.00 35.28 641 THR A O 1
ATOM 4981 N N . ILE A 1 642 ? -5.495 -3.686 -17.204 1.00 42.00 642 ILE A N 1
ATOM 4982 C CA . ILE A 1 642 ? -6.588 -4.401 -17.870 1.00 42.00 642 ILE A CA 1
ATOM 4983 C C . ILE A 1 642 ? -7.707 -4.611 -16.846 1.00 42.00 642 ILE A C 1
ATOM 4985 O O . ILE A 1 642 ? -7.491 -5.223 -15.803 1.00 42.00 642 ILE A O 1
ATOM 4989 N N . SER A 1 643 ? -8.917 -4.133 -17.139 1.00 33.78 643 SER A N 1
ATOM 4990 C CA . SER A 1 643 ? -10.104 -4.420 -16.323 1.00 33.78 643 SER A CA 1
ATOM 4991 C C . SER A 1 643 ? -10.861 -5.609 -16.913 1.00 33.78 643 SER A C 1
ATOM 4993 O O . SER A 1 643 ? -11.203 -5.596 -18.094 1.00 33.78 643 SER A O 1
ATOM 4995 N N . LEU A 1 644 ? -11.106 -6.642 -16.104 1.00 36.50 644 LEU A N 1
ATOM 4996 C CA . LEU A 1 644 ? -11.932 -7.787 -16.493 1.00 36.50 644 LEU A CA 1
ATOM 4997 C C . LEU A 1 644 ? -13.404 -7.418 -16.286 1.00 36.50 644 LEU A C 1
ATOM 4999 O O . LEU A 1 644 ? -13.773 -7.078 -15.168 1.00 36.50 644 LEU A O 1
ATOM 5003 N N . GLN A 1 645 ? -14.219 -7.455 -17.347 1.00 33.78 645 GLN A N 1
ATOM 5004 C CA . GLN A 1 645 ? -15.676 -7.268 -17.282 1.00 33.78 645 GLN A CA 1
ATOM 5005 C C . GLN A 1 645 ? -16.381 -8.604 -17.024 1.00 33.78 645 GLN A C 1
ATOM 5007 O O . GLN A 1 645 ? -15.908 -9.647 -17.479 1.00 33.78 645 GLN A O 1
ATOM 5012 N N . SER A 1 646 ? -17.518 -8.570 -16.322 1.00 29.14 646 SER A N 1
ATOM 5013 C CA . SER A 1 646 ? -18.419 -9.719 -16.239 1.00 29.14 646 SER A CA 1
ATOM 5014 C C . SER A 1 646 ? -18.922 -10.058 -17.644 1.00 29.14 646 SER A C 1
ATOM 5016 O O . SER A 1 646 ? -19.464 -9.207 -18.349 1.00 29.14 646 SER A O 1
ATOM 5018 N N . LEU A 1 647 ? -18.695 -11.296 -18.084 1.00 30.12 647 LEU A N 1
ATOM 5019 C CA . LEU A 1 647 ? -19.186 -11.797 -19.364 1.00 30.12 647 LEU A CA 1
ATOM 5020 C C . LEU A 1 647 ? -19.851 -13.165 -19.172 1.00 30.12 647 LEU A C 1
ATOM 5022 O O . LEU A 1 647 ? -19.386 -13.942 -18.340 1.00 30.12 647 LEU A O 1
ATOM 5026 N N . PRO A 1 648 ? -20.889 -13.493 -19.962 1.00 30.84 648 PRO A N 1
ATOM 5027 C CA . PRO A 1 648 ? -21.581 -14.781 -19.894 1.00 30.84 648 PRO A CA 1
ATOM 5028 C C . PRO A 1 648 ? -20.786 -15.968 -20.471 1.00 30.84 648 PRO A C 1
ATOM 5030 O O . PRO A 1 648 ? -21.341 -17.058 -20.557 1.00 30.84 648 PRO A O 1
ATOM 5033 N N . ASP A 1 649 ? -19.538 -15.781 -20.923 1.00 35.47 649 ASP A N 1
ATOM 5034 C CA . ASP A 1 649 ? -18.794 -16.815 -21.655 1.00 35.47 649 ASP A CA 1
ATOM 5035 C C . ASP A 1 649 ? -17.339 -16.943 -21.163 1.00 35.47 649 ASP A C 1
ATOM 5037 O O . ASP A 1 649 ? -16.527 -16.015 -21.247 1.00 35.47 649 ASP A O 1
ATOM 5041 N N . GLU A 1 650 ? -17.010 -18.134 -20.661 1.00 35.25 650 GLU A N 1
ATOM 5042 C CA . GLU A 1 650 ? -15.765 -18.528 -19.981 1.00 35.25 650 GLU A CA 1
ATOM 5043 C C . GLU A 1 650 ? -14.498 -18.411 -20.861 1.00 35.25 650 GLU A C 1
ATOM 5045 O O . GLU A 1 650 ? -13.369 -18.459 -20.370 1.00 35.25 650 GLU A O 1
ATOM 5050 N N . ARG A 1 651 ? -14.647 -18.207 -22.177 1.00 33.50 651 ARG A N 1
ATOM 5051 C CA . ARG A 1 651 ? -13.561 -18.291 -23.178 1.00 33.50 651 ARG A CA 1
ATOM 5052 C C . ARG A 1 651 ? -12.609 -17.090 -23.235 1.00 33.50 651 ARG A C 1
ATOM 5054 O O . ARG A 1 651 ? -11.551 -17.188 -23.856 1.00 33.50 651 ARG A O 1
ATOM 5061 N N . VAL A 1 652 ? -12.968 -15.945 -22.652 1.00 35.91 652 VAL A N 1
ATOM 5062 C CA . VAL A 1 652 ? -12.150 -14.714 -22.732 1.00 35.91 652 VAL A CA 1
ATOM 5063 C C . VAL A 1 652 ? -11.023 -14.718 -21.696 1.00 35.91 652 VAL A C 1
ATOM 5065 O O . VAL A 1 652 ? -9.921 -14.243 -21.974 1.00 35.91 652 VAL A O 1
ATOM 5068 N N . ILE A 1 653 ? -11.261 -15.305 -20.521 1.00 40.22 653 ILE A N 1
ATOM 5069 C CA . ILE A 1 653 ? -10.297 -15.272 -19.416 1.00 40.22 653 ILE A CA 1
ATOM 5070 C C . ILE A 1 653 ? -9.167 -16.296 -19.623 1.00 40.22 653 ILE A C 1
ATOM 5072 O O . ILE A 1 653 ? -8.022 -16.032 -19.255 1.00 40.22 653 ILE A O 1
ATOM 5076 N N . THR A 1 654 ? -9.445 -17.401 -20.323 1.00 37.72 654 THR A N 1
ATOM 5077 C CA . THR A 1 654 ? -8.456 -18.440 -20.661 1.00 37.72 654 THR A CA 1
ATOM 5078 C C . THR A 1 654 ? -7.346 -17.943 -21.602 1.00 37.72 654 THR A C 1
ATOM 5080 O O . THR A 1 654 ? -6.233 -18.468 -21.585 1.00 37.72 654 THR A O 1
ATOM 5083 N N . ARG A 1 655 ? -7.586 -16.875 -22.384 1.00 39.53 655 ARG A N 1
ATOM 5084 C CA . ARG A 1 655 ? -6.596 -16.316 -23.327 1.00 39.53 655 ARG A CA 1
ATOM 5085 C C . ARG A 1 655 ? -5.567 -15.377 -22.685 1.00 39.53 655 ARG A C 1
ATOM 5087 O O . ARG A 1 655 ? -4.447 -15.298 -23.189 1.00 39.53 655 ARG A O 1
ATOM 5094 N N . ASN A 1 656 ? -5.880 -14.691 -21.586 1.00 44.62 656 ASN A N 1
ATOM 5095 C CA . ASN A 1 656 ? -4.999 -13.648 -21.033 1.00 44.62 656 ASN A CA 1
ATOM 5096 C C . ASN A 1 656 ? -3.690 -14.178 -20.409 1.00 44.62 656 ASN A C 1
ATOM 5098 O O . ASN A 1 656 ? -2.632 -13.670 -20.789 1.00 44.62 656 ASN A O 1
ATOM 5102 N N . PRO A 1 657 ? -3.696 -15.212 -19.540 1.00 44.44 657 PRO A N 1
ATOM 5103 C CA . PRO A 1 657 ? -2.457 -15.827 -19.060 1.00 44.44 657 PRO A CA 1
ATOM 5104 C C . PRO A 1 657 ? -1.623 -16.369 -20.222 1.00 44.44 657 PRO A C 1
ATOM 5106 O O . PRO A 1 657 ? -0.434 -16.087 -20.302 1.00 44.44 657 PRO A O 1
ATOM 5109 N N . SER A 1 658 ? -2.264 -17.027 -21.199 1.00 47.22 658 SER A N 1
ATOM 5110 C CA . SER A 1 658 ? -1.578 -17.577 -22.377 1.00 47.22 658 SER A CA 1
ATOM 5111 C C . SER A 1 658 ? -0.873 -16.507 -23.227 1.00 47.22 658 SER A C 1
ATOM 5113 O O . SER A 1 658 ? 0.195 -16.752 -23.786 1.00 47.22 658 SER A O 1
ATOM 5115 N N . CYS A 1 659 ? -1.425 -15.291 -23.281 1.00 43.44 659 CYS A N 1
ATOM 5116 C CA . CYS A 1 659 ? -0.822 -14.165 -23.985 1.00 43.44 659 CYS A CA 1
ATOM 5117 C C . CYS A 1 659 ? 0.326 -13.548 -23.187 1.00 43.44 659 CYS A C 1
ATOM 5119 O O . CYS A 1 659 ? 1.400 -13.349 -23.737 1.00 43.44 659 CYS A O 1
ATOM 5121 N N . SER A 1 660 ? 0.165 -13.297 -21.890 1.00 49.62 660 SER A N 1
ATOM 5122 C CA . SER A 1 660 ? 1.271 -12.791 -21.066 1.00 49.62 660 SER A CA 1
ATOM 5123 C C . SER A 1 660 ? 2.450 -13.771 -20.999 1.00 49.62 660 SER A C 1
ATOM 5125 O O . SER A 1 660 ? 3.595 -13.333 -21.092 1.00 49.62 660 SER A O 1
ATOM 5127 N N . VAL A 1 661 ? 2.185 -15.084 -20.946 1.00 49.94 661 VAL A N 1
ATOM 5128 C CA . VAL A 1 661 ? 3.202 -16.148 -21.055 1.00 49.94 661 VAL A CA 1
ATOM 5129 C C . VAL A 1 661 ? 3.930 -16.079 -22.401 1.00 49.94 661 VAL A C 1
ATOM 5131 O O . VAL A 1 661 ? 5.153 -16.166 -22.443 1.00 49.94 661 VAL A O 1
ATOM 5134 N N . LYS A 1 662 ? 3.206 -15.853 -23.506 1.00 47.06 662 LYS A N 1
ATOM 5135 C CA . LYS A 1 662 ? 3.789 -15.780 -24.857 1.00 47.06 662 LYS A CA 1
ATOM 5136 C C . LYS A 1 662 ? 4.739 -14.589 -25.066 1.00 47.06 662 LYS A C 1
ATOM 5138 O O . LYS A 1 662 ? 5.605 -14.665 -25.931 1.00 47.06 662 LYS A O 1
ATOM 5143 N N . TYR A 1 663 ? 4.598 -13.509 -24.299 1.00 52.88 663 TYR A N 1
ATOM 5144 C CA . TYR A 1 663 ? 5.368 -12.271 -24.495 1.00 52.88 663 TYR A CA 1
ATOM 5145 C C . TYR A 1 663 ? 6.136 -11.812 -23.246 1.00 52.88 663 TYR A C 1
ATOM 5147 O O . TYR A 1 663 ? 6.662 -10.700 -23.225 1.00 52.88 663 TYR A O 1
ATOM 5155 N N . GLY A 1 664 ? 6.211 -12.653 -22.210 1.00 56.91 664 GLY A N 1
ATOM 5156 C CA . GLY A 1 664 ? 7.046 -12.422 -21.028 1.00 56.91 664 GLY A CA 1
ATOM 5157 C C . GLY A 1 664 ? 6.623 -11.243 -20.144 1.00 56.91 664 GLY A C 1
ATOM 5158 O O . GLY A 1 664 ? 7.476 -10.655 -19.486 1.00 56.91 664 GLY A O 1
ATOM 5159 N N . LEU A 1 665 ? 5.336 -10.872 -20.126 1.00 65.44 665 LEU A N 1
ATOM 5160 C CA . LEU A 1 665 ? 4.827 -9.791 -19.268 1.00 65.44 665 LEU A CA 1
ATOM 5161 C C . LEU A 1 665 ? 4.381 -10.330 -17.906 1.00 65.44 665 LEU A C 1
ATOM 5163 O O . LEU A 1 665 ? 3.595 -11.276 -17.834 1.00 65.44 665 LEU A O 1
ATOM 5167 N N . GLN A 1 666 ? 4.823 -9.685 -16.824 1.00 73.00 666 GLN A N 1
ATOM 5168 C CA . GLN A 1 666 ? 4.383 -10.030 -15.471 1.00 73.00 666 GLN A CA 1
ATOM 5169 C C . GLN A 1 666 ? 2.930 -9.580 -15.240 1.00 73.00 666 GLN A C 1
ATOM 5171 O O . GLN A 1 666 ? 2.492 -8.556 -15.765 1.00 73.00 666 GLN A O 1
ATOM 5176 N N . ILE A 1 667 ? 2.177 -10.322 -14.424 1.00 80.50 667 ILE A N 1
ATOM 5177 C CA . ILE A 1 667 ? 0.798 -9.985 -14.054 1.00 80.50 667 ILE A CA 1
ATOM 5178 C C . ILE A 1 667 ? 0.710 -9.635 -12.565 1.00 80.50 667 ILE A C 1
ATOM 5180 O O . ILE A 1 667 ? 1.201 -10.374 -11.715 1.00 80.50 667 ILE A O 1
ATOM 5184 N N . ARG A 1 668 ? 0.014 -8.540 -12.243 1.00 85.31 668 ARG A N 1
ATOM 5185 C CA . ARG A 1 668 ? -0.425 -8.168 -10.891 1.00 85.31 668 ARG A CA 1
ATOM 5186 C C . ARG A 1 668 ? -1.944 -8.212 -10.831 1.00 85.31 668 ARG A C 1
ATOM 5188 O O . ARG A 1 668 ? -2.605 -7.718 -11.733 1.00 85.31 668 ARG A O 1
ATOM 5195 N N . ILE A 1 669 ? -2.511 -8.822 -9.797 1.00 88.69 669 ILE A N 1
ATOM 5196 C CA . ILE A 1 669 ? -3.962 -9.018 -9.689 1.00 88.69 669 ILE A CA 1
ATOM 5197 C C . ILE A 1 669 ? -4.502 -8.076 -8.620 1.00 88.69 669 ILE A C 1
ATOM 5199 O O . ILE A 1 669 ? -4.067 -8.132 -7.467 1.00 88.69 669 ILE A O 1
ATOM 5203 N N . ARG A 1 670 ? -5.468 -7.233 -8.989 1.00 91.88 670 ARG A N 1
ATOM 5204 C CA . ARG A 1 670 ? -6.119 -6.282 -8.089 1.00 91.88 670 ARG A CA 1
ATOM 5205 C C . ARG A 1 670 ? -7.592 -6.626 -7.912 1.00 91.88 670 ARG A C 1
ATOM 5207 O O . ARG A 1 670 ? -8.365 -6.601 -8.857 1.00 91.88 670 ARG A O 1
ATOM 5214 N N . SER A 1 671 ? -7.967 -6.912 -6.669 1.00 93.00 671 SER A N 1
ATOM 5215 C CA . SER A 1 671 ? -9.361 -6.988 -6.217 1.00 93.00 671 SER A CA 1
ATOM 5216 C C . SER A 1 671 ? -9.764 -5.625 -5.625 1.00 93.00 671 SER A C 1
ATOM 5218 O O . SER A 1 671 ? -9.930 -4.666 -6.368 1.00 93.00 671 SER A O 1
ATOM 5220 N N . GLY A 1 672 ? -9.814 -5.475 -4.298 1.00 88.00 672 GLY A N 1
ATOM 5221 C CA . GLY A 1 672 ? -10.151 -4.204 -3.632 1.00 88.00 672 GLY A CA 1
ATOM 5222 C C . GLY A 1 672 ? -8.994 -3.205 -3.482 1.00 88.00 672 GLY A C 1
ATOM 5223 O O . GLY A 1 672 ? -9.200 -2.120 -2.958 1.00 88.00 672 GLY A O 1
ATOM 5224 N N . GLY A 1 673 ? -7.768 -3.554 -3.893 1.00 89.50 673 GLY A N 1
ATOM 5225 C CA . GLY A 1 673 ? -6.616 -2.634 -3.862 1.00 89.50 673 GLY A CA 1
ATOM 5226 C C . GLY A 1 673 ? -6.028 -2.331 -2.474 1.00 89.50 673 GLY A C 1
ATOM 5227 O O . GLY A 1 673 ? -5.313 -1.350 -2.329 1.00 89.50 673 GLY A O 1
ATOM 5228 N N . HIS A 1 674 ? -6.297 -3.171 -1.471 1.00 91.25 674 HIS A N 1
ATOM 5229 C CA . HIS A 1 674 ? -5.841 -3.008 -0.080 1.00 91.25 674 HIS A CA 1
ATOM 5230 C C . HIS A 1 674 ? -4.486 -3.684 0.238 1.00 91.25 674 HIS A C 1
ATOM 5232 O O . HIS A 1 674 ? -4.189 -3.921 1.405 1.00 91.25 674 HIS A O 1
ATOM 5238 N N . ASP A 1 675 ? -3.661 -4.022 -0.762 1.00 93.88 675 ASP A N 1
ATOM 5239 C CA . ASP A 1 675 ? -2.324 -4.587 -0.498 1.00 93.88 675 ASP A CA 1
ATOM 5240 C C . ASP A 1 675 ? -1.440 -3.535 0.193 1.00 93.88 675 ASP A C 1
ATOM 5242 O O . ASP A 1 675 ? -1.249 -2.442 -0.341 1.00 93.88 675 ASP A O 1
ATOM 5246 N N . TYR A 1 676 ? -0.916 -3.858 1.378 1.00 94.75 676 TYR A N 1
ATOM 5247 C CA . TYR A 1 676 ? -0.204 -2.906 2.245 1.00 94.75 676 TYR A CA 1
ATOM 5248 C C . TYR A 1 676 ? 1.094 -2.360 1.647 1.00 94.75 676 TYR A C 1
ATOM 5250 O O . TYR A 1 676 ? 1.562 -1.309 2.078 1.00 94.75 676 TYR A O 1
ATOM 5258 N N . GLU A 1 677 ? 1.641 -3.044 0.644 1.00 93.81 677 GLU A N 1
ATOM 5259 C CA . GLU A 1 677 ? 2.863 -2.661 -0.066 1.00 93.81 677 GLU A CA 1
ATOM 5260 C C . GLU A 1 677 ? 2.571 -2.336 -1.541 1.00 93.81 677 GLU A C 1
ATOM 5262 O O . GLU A 1 677 ? 3.479 -2.138 -2.346 1.00 93.81 677 GLU A O 1
ATOM 5267 N N . GLY A 1 678 ? 1.289 -2.281 -1.918 1.00 91.56 678 GLY A N 1
ATOM 5268 C CA . GLY A 1 678 ? 0.840 -1.969 -3.268 1.00 91.56 678 GLY A CA 1
ATOM 5269 C C . GLY A 1 678 ? 1.149 -3.040 -4.317 1.00 91.56 678 GLY A C 1
ATOM 5270 O O . GLY A 1 678 ? 0.992 -2.763 -5.503 1.00 91.56 678 GLY A O 1
ATOM 5271 N N . LEU A 1 679 ? 1.526 -4.271 -3.948 1.00 91.44 679 LEU A N 1
ATOM 5272 C CA . LEU A 1 679 ? 2.001 -5.285 -4.911 1.00 91.44 679 LEU A CA 1
ATOM 5273 C C . LEU A 1 679 ? 0.937 -5.778 -5.905 1.00 91.44 679 LEU A C 1
ATOM 5275 O O . LEU A 1 679 ? 1.265 -6.462 -6.877 1.00 91.44 679 LEU A O 1
ATOM 5279 N N . SER A 1 680 ? -0.331 -5.435 -5.675 1.00 89.44 680 SER A N 1
ATOM 5280 C CA . SER A 1 680 ? -1.435 -5.685 -6.611 1.00 89.44 680 SER A CA 1
ATOM 5281 C C . SER A 1 680 ? -1.464 -4.718 -7.803 1.00 89.44 680 SER A C 1
ATOM 5283 O O . SER A 1 680 ? -2.142 -4.999 -8.788 1.00 89.44 680 SER A O 1
ATOM 5285 N N . TYR A 1 681 ? -0.740 -3.596 -7.737 1.00 87.25 681 TYR A N 1
ATOM 5286 C CA . TYR A 1 681 ? -0.702 -2.576 -8.794 1.00 87.25 681 TYR A CA 1
ATOM 5287 C C . TYR A 1 681 ? 0.655 -1.872 -8.962 1.00 87.25 681 TYR A C 1
ATOM 5289 O O . TYR A 1 681 ? 0.777 -0.994 -9.813 1.00 87.25 681 TYR A O 1
ATOM 5297 N N . ALA A 1 682 ? 1.662 -2.235 -8.169 1.00 87.00 682 ALA A N 1
ATOM 5298 C CA . ALA A 1 682 ? 3.019 -1.709 -8.211 1.00 87.00 682 ALA A CA 1
ATOM 5299 C C . ALA A 1 682 ? 4.043 -2.856 -8.192 1.00 87.00 682 ALA A C 1
ATOM 5301 O O . ALA A 1 682 ? 3.753 -3.963 -7.731 1.00 87.00 682 ALA A O 1
ATOM 5302 N N . SER A 1 683 ? 5.249 -2.566 -8.677 1.00 84.00 683 SER A N 1
ATOM 5303 C CA . SER A 1 683 ? 6.419 -3.434 -8.561 1.00 84.00 683 SER A CA 1
ATOM 5304 C C . SER A 1 683 ? 7.622 -2.612 -8.106 1.00 84.00 683 SER A C 1
ATOM 5306 O O . SER A 1 683 ? 7.700 -1.417 -8.395 1.00 84.00 683 SER A O 1
ATOM 5308 N N . LEU A 1 684 ? 8.540 -3.244 -7.372 1.00 80.44 684 LEU A N 1
ATOM 5309 C CA . LEU A 1 684 ? 9.832 -2.648 -7.013 1.00 80.44 684 LEU A CA 1
ATOM 5310 C C . LEU A 1 684 ? 10.840 -2.695 -8.167 1.00 80.44 684 LEU A C 1
ATOM 5312 O O . LEU A 1 684 ? 11.842 -1.982 -8.126 1.00 80.44 684 LEU A O 1
ATOM 5316 N N . ASP A 1 685 ? 10.593 -3.549 -9.157 1.00 73.06 685 ASP A N 1
ATOM 5317 C CA . ASP A 1 685 ? 11.465 -3.736 -10.304 1.00 73.06 685 ASP A CA 1
ATOM 5318 C C . ASP A 1 685 ? 10.989 -2.896 -11.490 1.00 73.06 685 ASP A C 1
ATOM 5320 O O . ASP A 1 685 ? 9.797 -2.651 -11.668 1.00 73.06 685 ASP A O 1
ATOM 5324 N N . ASP A 1 686 ? 11.921 -2.522 -12.366 1.00 69.06 686 ASP A N 1
ATOM 5325 C CA . ASP A 1 686 ? 11.607 -1.847 -13.631 1.00 69.06 686 ASP A CA 1
ATOM 5326 C C . ASP A 1 686 ? 11.007 -2.812 -14.686 1.00 69.06 686 ASP A C 1
ATOM 5328 O O . ASP A 1 686 ? 10.871 -2.452 -15.857 1.00 69.06 686 ASP A O 1
ATOM 5332 N N . THR A 1 687 ? 10.661 -4.050 -14.299 1.00 69.12 687 THR A N 1
ATOM 5333 C CA . THR A 1 687 ? 10.056 -5.052 -15.185 1.00 69.12 687 THR A CA 1
ATOM 5334 C C . THR A 1 687 ? 8.635 -4.622 -15.578 1.00 69.12 687 THR A C 1
ATOM 5336 O O . THR A 1 687 ? 7.803 -4.386 -14.699 1.00 69.12 687 THR A O 1
ATOM 5339 N N . PRO A 1 688 ? 8.311 -4.540 -16.881 1.00 73.12 688 PRO A N 1
ATOM 5340 C CA . PRO A 1 688 ? 6.959 -4.226 -17.327 1.00 73.12 688 PRO A CA 1
ATOM 5341 C C . PRO A 1 688 ? 5.945 -5.254 -16.821 1.00 73.12 688 PRO A C 1
ATOM 5343 O O . PRO A 1 688 ? 6.152 -6.465 -16.934 1.00 73.12 688 PRO A O 1
ATOM 5346 N N . PHE A 1 689 ? 4.821 -4.767 -16.302 1.00 76.69 689 PHE A N 1
ATOM 5347 C CA . PHE A 1 689 ? 3.741 -5.621 -15.828 1.00 76.69 689 PHE A CA 1
ATOM 5348 C C . PHE A 1 689 ? 2.365 -5.075 -16.198 1.00 76.69 689 PHE A C 1
ATOM 5350 O O . PHE A 1 689 ? 2.174 -3.887 -16.481 1.00 76.69 689 PHE A O 1
ATOM 5357 N N . ILE A 1 690 ? 1.394 -5.982 -16.165 1.00 77.19 690 ILE A N 1
ATOM 5358 C CA . ILE A 1 690 ? -0.018 -5.710 -16.384 1.00 77.19 690 ILE A CA 1
ATOM 5359 C C . ILE A 1 690 ? -0.768 -5.846 -15.062 1.00 77.19 690 ILE A C 1
ATOM 5361 O O . ILE A 1 690 ? -0.578 -6.824 -14.343 1.00 77.19 690 ILE A O 1
ATOM 5365 N N . VAL A 1 691 ? -1.664 -4.908 -14.763 1.00 81.44 691 VAL A N 1
ATOM 5366 C CA . VAL A 1 691 ? -2.623 -5.043 -13.657 1.00 81.44 691 VAL A CA 1
ATOM 5367 C C . VAL A 1 691 ? -3.917 -5.655 -14.181 1.00 81.44 691 VAL A C 1
ATOM 5369 O O . VAL A 1 691 ? -4.568 -5.042 -15.015 1.00 81.44 691 VAL A O 1
ATOM 5372 N N . LEU A 1 692 ? -4.313 -6.827 -13.689 1.00 80.56 692 LEU A N 1
ATOM 5373 C CA . LEU A 1 692 ? -5.647 -7.397 -13.880 1.00 80.56 692 LEU A CA 1
ATOM 5374 C C . LEU A 1 692 ? -6.564 -6.915 -12.756 1.00 80.56 692 LEU A C 1
ATOM 5376 O O . LEU A 1 692 ? -6.476 -7.397 -11.626 1.00 80.56 692 LEU A O 1
ATOM 5380 N N . ASP A 1 693 ? -7.431 -5.957 -13.066 1.00 83.31 693 ASP A N 1
ATOM 5381 C CA . ASP A 1 693 ? -8.396 -5.399 -12.125 1.00 83.31 693 ASP A CA 1
ATOM 5382 C C . ASP A 1 693 ? -9.734 -6.149 -12.193 1.00 83.31 693 ASP A C 1
ATOM 5384 O O . ASP A 1 693 ? -10.416 -6.148 -13.224 1.00 83.31 693 ASP A O 1
ATOM 5388 N N . LEU A 1 694 ? -10.100 -6.780 -11.076 1.00 84.88 694 LEU A N 1
ATOM 5389 C CA . LEU A 1 694 ? -11.289 -7.612 -10.920 1.00 84.88 694 LEU A CA 1
ATOM 5390 C C . LEU A 1 694 ? -12.528 -6.824 -10.490 1.00 84.88 694 LEU A C 1
ATOM 5392 O O . LEU A 1 694 ? -13.557 -7.439 -10.265 1.00 84.88 694 LEU A O 1
ATOM 5396 N N . ASN A 1 695 ? -12.475 -5.494 -10.373 1.00 84.12 695 ASN A N 1
ATOM 5397 C CA . ASN A 1 695 ? -13.566 -4.653 -9.857 1.00 84.12 695 ASN A CA 1
ATOM 5398 C C . ASN A 1 695 ? -14.960 -4.936 -10.471 1.00 84.12 695 ASN A C 1
ATOM 5400 O O . ASN A 1 695 ? -15.961 -4.739 -9.789 1.00 84.12 695 ASN A O 1
ATOM 5404 N N . GLN A 1 696 ? -15.053 -5.427 -11.715 1.00 81.69 696 GLN A N 1
ATOM 5405 C CA . GLN A 1 696 ? -16.345 -5.782 -12.331 1.00 81.69 696 GLN A CA 1
ATOM 5406 C C . GLN A 1 696 ? -16.795 -7.234 -12.081 1.00 81.69 696 GLN A C 1
ATOM 5408 O O . GLN A 1 696 ? -17.976 -7.523 -12.246 1.00 81.69 696 GLN A O 1
ATOM 5413 N N . LEU A 1 697 ? -15.898 -8.132 -11.663 1.00 84.69 697 LEU A N 1
ATOM 5414 C CA . LEU A 1 697 ? -16.217 -9.501 -11.238 1.00 84.69 697 LEU A CA 1
ATOM 5415 C C . LEU A 1 697 ? -16.600 -9.486 -9.756 1.00 84.69 697 LEU A C 1
ATOM 5417 O O . LEU A 1 697 ? -15.791 -9.805 -8.885 1.00 84.69 697 LEU A O 1
ATOM 5421 N N . ARG A 1 698 ? -17.809 -9.017 -9.454 1.00 93.31 698 ARG A N 1
ATOM 5422 C CA . ARG A 1 698 ? -18.273 -8.738 -8.085 1.00 93.31 698 ARG A CA 1
ATOM 5423 C C . ARG A 1 698 ? -19.665 -9.284 -7.764 1.00 93.31 698 ARG A C 1
ATOM 5425 O O . ARG A 1 698 ? -20.313 -8.802 -6.837 1.00 93.31 698 ARG A O 1
ATOM 5432 N N . SER A 1 699 ? -20.146 -10.254 -8.532 1.00 93.69 699 SER A N 1
ATOM 5433 C CA . SER A 1 699 ? -21.404 -10.939 -8.253 1.00 93.69 699 SER A CA 1
ATOM 5434 C C . SER A 1 699 ? -21.346 -11.682 -6.915 1.00 93.69 699 SER A C 1
ATOM 5436 O O . SER A 1 699 ? -20.333 -12.295 -6.563 1.00 93.69 699 SER A O 1
ATOM 5438 N N . VAL A 1 700 ? -22.456 -11.635 -6.175 1.00 97.25 700 VAL A N 1
ATOM 5439 C CA . VAL A 1 700 ? -22.658 -12.366 -4.921 1.00 97.25 700 VAL A CA 1
ATOM 5440 C C . VAL A 1 700 ? -23.987 -13.105 -5.014 1.00 97.25 700 VAL A C 1
ATOM 5442 O O . VAL A 1 700 ? -25.053 -12.493 -5.000 1.00 97.25 700 VAL A O 1
ATOM 5445 N N . THR A 1 701 ? -23.925 -14.430 -5.115 1.00 95.81 701 THR A N 1
ATOM 5446 C CA . THR A 1 701 ? -25.104 -15.299 -5.205 1.00 95.81 701 THR A CA 1
ATOM 5447 C C . THR A 1 701 ? -25.211 -16.128 -3.937 1.00 95.81 701 THR A C 1
ATOM 5449 O O . THR A 1 701 ? -24.338 -16.942 -3.651 1.00 95.81 701 THR A O 1
ATOM 5452 N N . VAL A 1 702 ? -26.278 -15.914 -3.171 1.00 97.75 702 VAL A N 1
ATOM 5453 C CA . VAL A 1 702 ? -26.492 -16.543 -1.863 1.00 97.75 702 VAL A CA 1
ATOM 5454 C C . VAL A 1 702 ? -27.581 -17.604 -1.962 1.00 97.75 702 VAL A C 1
ATOM 5456 O O . VAL A 1 702 ? -28.687 -17.310 -2.416 1.00 97.75 702 VAL A O 1
ATOM 5459 N N . ASP A 1 703 ? -27.272 -18.797 -1.465 1.00 96.56 703 ASP A N 1
ATOM 5460 C CA . ASP A 1 703 ? -28.213 -19.884 -1.224 1.00 96.56 703 ASP A CA 1
ATOM 5461 C C . ASP A 1 703 ? -28.411 -20.032 0.293 1.00 96.56 703 ASP A C 1
ATOM 5463 O O . ASP A 1 703 ? -27.572 -20.579 1.018 1.00 96.56 703 ASP A O 1
ATOM 5467 N N . SER A 1 704 ? -29.521 -19.485 0.790 1.00 93.81 704 SER A N 1
ATOM 5468 C CA . SER A 1 704 ? -29.853 -19.496 2.215 1.00 93.81 704 SER A CA 1
ATOM 5469 C C . SER A 1 704 ? -30.245 -20.878 2.736 1.00 93.81 704 SER A C 1
ATOM 5471 O O . SER A 1 704 ? -30.066 -21.131 3.927 1.00 93.81 704 SER A O 1
ATOM 5473 N N . GLU A 1 705 ? -30.762 -21.762 1.879 1.00 94.50 705 GLU A N 1
ATOM 5474 C CA . GLU A 1 705 ? -31.170 -23.117 2.268 1.00 94.50 705 GLU A CA 1
ATOM 5475 C C . GLU A 1 705 ? -29.942 -24.005 2.453 1.00 94.50 705 GLU A C 1
ATOM 5477 O O . GLU A 1 705 ? -29.765 -24.620 3.507 1.00 94.50 705 GLU A O 1
ATOM 5482 N N . ALA A 1 706 ? -29.030 -23.980 1.477 1.00 96.19 706 ALA A N 1
ATOM 5483 C CA . ALA A 1 706 ? -27.749 -24.669 1.570 1.00 96.19 706 ALA A CA 1
ATOM 5484 C C . ALA A 1 706 ? -26.776 -23.993 2.551 1.00 96.19 706 ALA A C 1
ATOM 5486 O O . ALA A 1 706 ? -25.750 -24.579 2.890 1.00 96.19 706 ALA A O 1
ATOM 5487 N N . LYS A 1 707 ? -27.077 -22.765 3.004 1.00 98.00 707 LYS A N 1
ATOM 5488 C CA . LYS A 1 707 ? -26.188 -21.906 3.809 1.00 98.00 707 LYS A CA 1
ATOM 5489 C C . LYS A 1 707 ? -24.837 -21.702 3.123 1.00 98.00 707 LYS A C 1
ATOM 5491 O O . LYS A 1 707 ? -23.787 -21.774 3.758 1.00 98.00 707 LYS A O 1
ATOM 5496 N N . THR A 1 708 ? -24.859 -21.443 1.820 1.00 98.50 708 THR A N 1
ATOM 5497 C CA . THR A 1 708 ? -23.648 -21.184 1.033 1.00 98.50 708 THR A CA 1
ATOM 5498 C C . THR A 1 708 ? -23.792 -19.929 0.186 1.00 98.50 708 THR A C 1
ATOM 5500 O O . THR A 1 708 ? -24.893 -19.424 -0.028 1.00 98.50 708 THR A O 1
ATOM 5503 N N . ALA A 1 709 ? -22.673 -19.405 -0.302 1.00 98.38 709 ALA A N 1
ATOM 5504 C CA . ALA A 1 709 ? -22.687 -18.359 -1.315 1.00 98.38 709 ALA A CA 1
ATOM 5505 C C . ALA A 1 709 ? -21.532 -18.531 -2.302 1.00 98.38 709 ALA A C 1
ATOM 5507 O O . ALA A 1 709 ? -20.445 -18.964 -1.921 1.00 98.38 709 ALA A O 1
ATOM 5508 N N . TRP A 1 710 ? -21.771 -18.158 -3.556 1.00 98.25 710 TRP A N 1
ATOM 5509 C CA . TRP A 1 710 ? -20.730 -17.899 -4.544 1.00 98.25 710 TRP A CA 1
ATOM 5510 C C . TRP A 1 710 ? -20.439 -16.403 -4.589 1.00 98.25 710 TRP A C 1
ATOM 5512 O O . TRP A 1 710 ? -21.354 -15.588 -4.718 1.00 98.25 710 TRP A O 1
ATOM 5522 N N . VAL A 1 711 ? -19.163 -16.048 -4.477 1.00 98.12 711 VAL A N 1
ATOM 5523 C CA . VAL A 1 711 ? -18.699 -14.664 -4.368 1.00 98.12 711 VAL A CA 1
ATOM 5524 C C . VAL A 1 711 ? -17.547 -14.460 -5.335 1.00 98.12 711 VAL A C 1
ATOM 5526 O O . VAL A 1 711 ? -16.500 -15.091 -5.195 1.00 98.12 711 VAL A O 1
ATOM 5529 N N . GLU A 1 712 ? -17.714 -13.587 -6.319 1.00 97.44 712 GLU A N 1
ATOM 5530 C CA . GLU A 1 712 ? -16.623 -13.253 -7.231 1.00 97.44 712 GLU A CA 1
ATOM 5531 C C . GLU A 1 712 ? -15.535 -12.431 -6.519 1.00 97.44 712 GLU A C 1
ATOM 5533 O O . GLU A 1 712 ? -15.802 -11.596 -5.651 1.00 97.44 712 GLU A O 1
ATOM 5538 N N . SER A 1 713 ? -14.275 -12.671 -6.881 1.00 96.19 713 SER A N 1
ATOM 5539 C CA . SER A 1 713 ? -13.094 -12.140 -6.195 1.00 96.19 713 SER A CA 1
ATOM 5540 C C . SER A 1 713 ? -12.994 -10.619 -6.201 1.00 96.19 713 SER A C 1
ATOM 5542 O O . SER A 1 713 ? -12.273 -10.065 -5.372 1.00 96.19 713 SER A O 1
ATOM 5544 N N . GLY A 1 714 ? -13.658 -9.928 -7.122 1.00 94.62 714 GLY A N 1
ATOM 5545 C CA . GLY A 1 714 ? -13.712 -8.473 -7.184 1.00 94.62 714 GLY A CA 1
ATOM 5546 C C . GLY A 1 714 ? -14.727 -7.832 -6.247 1.00 94.62 714 GLY A C 1
ATOM 5547 O O . GLY A 1 714 ? -14.654 -6.614 -6.067 1.00 94.62 714 GLY A O 1
ATOM 5548 N N . ALA A 1 715 ? -15.639 -8.602 -5.639 1.00 96.25 715 ALA A N 1
ATOM 5549 C CA . ALA A 1 715 ? -16.567 -8.108 -4.622 1.00 96.25 715 ALA A CA 1
ATOM 5550 C C . ALA A 1 715 ? -15.816 -7.607 -3.379 1.00 96.25 715 ALA A C 1
ATOM 5552 O O . ALA A 1 715 ? -14.729 -8.096 -3.054 1.00 96.25 715 ALA A O 1
ATOM 5553 N N . THR A 1 716 ? -16.384 -6.633 -2.669 1.00 96.31 716 THR A N 1
ATOM 5554 C CA . THR A 1 716 ? -15.866 -6.187 -1.368 1.00 96.31 716 THR A CA 1
ATOM 5555 C C . THR A 1 716 ? -16.504 -6.959 -0.213 1.00 96.31 716 THR A C 1
ATOM 5557 O O . THR A 1 716 ? -17.571 -7.557 -0.352 1.00 96.31 716 THR A O 1
ATOM 5560 N N . LEU A 1 717 ? -15.869 -6.928 0.962 1.00 95.69 717 LEU A N 1
ATOM 5561 C CA . LEU A 1 717 ? -16.436 -7.508 2.184 1.00 95.69 717 LEU A CA 1
ATOM 5562 C C . LEU A 1 717 ? -17.774 -6.852 2.563 1.00 95.69 717 LEU A C 1
ATOM 5564 O O . LEU A 1 717 ? -18.672 -7.533 3.046 1.00 95.69 717 LEU A O 1
ATOM 5568 N N . GLY A 1 718 ? -17.923 -5.548 2.312 1.00 94.69 718 GLY A N 1
ATOM 5569 C CA . GLY A 1 718 ? -19.173 -4.818 2.514 1.00 94.69 718 GLY A CA 1
ATOM 5570 C C . GLY A 1 718 ? -20.295 -5.317 1.605 1.00 94.69 718 GLY A C 1
ATOM 5571 O O . GLY A 1 718 ? -21.381 -5.606 2.100 1.00 94.69 718 GLY A O 1
ATOM 5572 N N . GLU A 1 719 ? -20.024 -5.482 0.306 1.00 96.44 719 GLU A N 1
ATOM 5573 C CA . GLU A 1 719 ? -20.988 -6.050 -0.647 1.00 96.44 719 GLU A CA 1
ATOM 5574 C C . GLU A 1 719 ? -21.383 -7.477 -0.242 1.00 96.44 719 GLU A C 1
ATOM 5576 O O . GLU A 1 719 ? -22.570 -7.798 -0.214 1.00 96.44 719 GLU A O 1
ATOM 5581 N N . LEU A 1 720 ? -20.412 -8.313 0.141 1.00 97.62 720 LEU A N 1
ATOM 5582 C CA . LEU A 1 720 ? -20.673 -9.671 0.616 1.00 97.62 720 LEU A CA 1
ATOM 5583 C C . LEU A 1 720 ? -21.609 -9.682 1.835 1.00 97.62 720 LEU A C 1
ATOM 5585 O O . LEU A 1 720 ? -22.657 -10.330 1.804 1.00 97.62 720 LEU A O 1
ATOM 5589 N N . SER A 1 721 ? -21.259 -8.946 2.892 1.00 97.25 721 SER A N 1
ATOM 5590 C CA . SER A 1 721 ? -22.065 -8.886 4.115 1.00 97.25 721 SER A CA 1
ATOM 5591 C C . SER A 1 721 ? -23.463 -8.329 3.848 1.00 97.25 721 SER A C 1
ATOM 5593 O O . SER A 1 721 ? -24.447 -8.861 4.366 1.00 97.25 721 SER A O 1
ATOM 5595 N N . TYR A 1 722 ? -23.567 -7.309 2.990 1.00 97.25 722 TYR A N 1
ATOM 5596 C CA . TYR A 1 722 ? -24.845 -6.742 2.578 1.00 97.25 722 TYR A CA 1
ATOM 5597 C C . TYR A 1 722 ? -25.728 -7.800 1.913 1.00 97.25 722 TYR A C 1
ATOM 5599 O O . TYR A 1 722 ? -26.816 -8.078 2.417 1.00 97.25 722 TYR A O 1
ATOM 5607 N N . TRP A 1 723 ? -25.259 -8.450 0.844 1.00 97.75 723 TRP A N 1
ATOM 5608 C CA . TRP A 1 723 ? -26.075 -9.403 0.086 1.00 97.75 723 TRP A CA 1
ATOM 5609 C C . TRP A 1 723 ? -26.466 -10.647 0.890 1.00 97.75 723 TRP A C 1
ATOM 5611 O O . TRP A 1 723 ? -27.589 -11.130 0.742 1.00 97.75 723 TRP A O 1
ATOM 5621 N N . VAL A 1 724 ? -25.602 -11.121 1.794 1.00 97.94 724 VAL A N 1
ATOM 5622 C CA . VAL A 1 724 ? -25.958 -12.189 2.744 1.00 97.94 724 VAL A CA 1
ATOM 5623 C C . VAL A 1 724 ? -27.091 -11.735 3.666 1.00 97.94 724 VAL A C 1
ATOM 5625 O O . VAL A 1 724 ? -28.102 -12.431 3.770 1.00 97.94 724 VAL A O 1
ATOM 5628 N N . SER A 1 725 ? -26.983 -10.537 4.254 1.00 96.38 725 SER A N 1
ATOM 5629 C CA . SER A 1 725 ? -28.008 -10.001 5.162 1.00 96.38 725 SER A CA 1
ATOM 5630 C C . SER A 1 725 ? -29.362 -9.752 4.484 1.00 96.38 725 SER A C 1
ATOM 5632 O O . SER A 1 725 ? -30.407 -9.911 5.114 1.00 96.38 725 SER A O 1
ATOM 5634 N N . GLN A 1 726 ? -29.358 -9.404 3.188 1.00 96.25 726 GLN A N 1
ATOM 5635 C CA . GLN A 1 726 ? -30.587 -9.217 2.409 1.00 96.25 726 GLN A CA 1
ATOM 5636 C C . GLN A 1 726 ? -31.325 -10.538 2.168 1.00 96.25 726 GLN A C 1
ATOM 5638 O O . GLN A 1 726 ? -32.540 -10.545 1.986 1.00 96.25 726 GLN A O 1
ATOM 5643 N N . LYS A 1 727 ? -30.599 -11.660 2.152 1.00 97.00 727 LYS A N 1
ATOM 5644 C CA . LYS A 1 727 ? -31.162 -12.993 1.912 1.00 97.00 727 LYS A CA 1
ATOM 5645 C C . LYS A 1 727 ? -31.521 -13.718 3.201 1.00 97.00 727 LYS A C 1
ATOM 5647 O O . LYS A 1 727 ? -32.470 -14.493 3.209 1.00 97.00 727 LYS A O 1
ATOM 5652 N N . SER A 1 728 ? -30.807 -13.458 4.294 1.00 95.94 728 SER A N 1
ATOM 5653 C CA . SER A 1 728 ? -31.139 -13.996 5.610 1.00 95.94 728 SER A CA 1
ATOM 5654 C C . SER A 1 728 ? -30.648 -13.088 6.730 1.00 95.94 728 SER A C 1
ATOM 5656 O O . SER A 1 728 ? -29.496 -12.670 6.752 1.00 95.94 728 SER A O 1
ATOM 5658 N N . LYS A 1 729 ? -31.515 -12.852 7.720 1.00 93.44 729 LYS A N 1
ATOM 5659 C CA . LYS A 1 729 ? -31.184 -12.076 8.927 1.00 93.44 729 LYS A CA 1
ATOM 5660 C C . LYS A 1 729 ? -30.386 -12.867 9.968 1.00 93.44 729 LYS A C 1
ATOM 5662 O O . LYS A 1 729 ? -29.912 -12.280 10.932 1.00 93.44 729 LYS A O 1
ATOM 5667 N N . VAL A 1 730 ? -30.281 -14.186 9.796 1.00 96.88 730 VAL A N 1
ATOM 5668 C CA . VAL A 1 730 ? -29.644 -15.110 10.753 1.00 96.88 730 VAL A CA 1
ATOM 5669 C C . VAL A 1 730 ? -28.439 -15.839 10.163 1.00 96.88 730 VAL A C 1
ATOM 5671 O O . VAL A 1 730 ? -27.898 -16.762 10.772 1.00 96.88 730 VAL A O 1
ATOM 5674 N N . LEU A 1 731 ? -28.022 -15.444 8.960 1.00 98.12 731 LEU A N 1
ATOM 5675 C CA . LEU A 1 731 ? -26.781 -15.890 8.345 1.00 98.12 731 LEU A CA 1
ATOM 5676 C C . LEU A 1 731 ? -25.837 -14.701 8.186 1.00 98.12 731 LEU A C 1
ATOM 5678 O O . LEU A 1 731 ? -26.261 -13.582 7.908 1.00 98.12 731 LEU A O 1
ATOM 5682 N N . GLY A 1 732 ? -24.552 -14.970 8.355 1.00 97.62 732 GLY A N 1
ATOM 5683 C CA . GLY A 1 732 ? -23.467 -14.030 8.129 1.00 97.62 732 GLY A CA 1
ATOM 5684 C C . GLY A 1 732 ? -22.245 -14.750 7.572 1.00 97.62 732 GLY A C 1
ATOM 5685 O O . GLY A 1 732 ? -22.288 -15.941 7.255 1.00 97.62 732 GLY A O 1
ATOM 5686 N N . PHE A 1 733 ? -21.134 -14.031 7.467 1.00 98.12 733 PHE A N 1
ATOM 5687 C CA . PHE A 1 733 ? -19.850 -14.598 7.061 1.00 98.12 733 PHE A CA 1
ATOM 5688 C C . PHE A 1 733 ? -18.712 -13.924 7.841 1.00 98.12 733 PHE A C 1
ATOM 5690 O O . PHE A 1 733 ? -18.760 -12.702 7.995 1.00 98.12 733 PHE A O 1
ATOM 5697 N N . PRO A 1 734 ? -17.711 -14.663 8.367 1.00 96.12 734 PRO A N 1
ATOM 5698 C CA . PRO A 1 734 ? -16.598 -14.086 9.125 1.00 96.12 734 PRO A CA 1
ATOM 5699 C C . PRO A 1 734 ? -15.673 -13.270 8.217 1.00 96.12 734 PRO A C 1
ATOM 5701 O O . PRO A 1 734 ? -14.656 -13.765 7.738 1.00 96.12 734 PRO A O 1
ATOM 5704 N N . THR A 1 735 ? -16.040 -12.014 7.963 1.00 89.25 735 THR A N 1
ATOM 5705 C CA . THR A 1 735 ? -15.245 -11.028 7.219 1.00 89.25 735 THR A CA 1
ATOM 5706 C C . THR A 1 735 ? -14.274 -10.276 8.132 1.00 89.25 735 THR A C 1
ATOM 5708 O O . THR A 1 735 ? -14.423 -10.270 9.353 1.00 89.25 735 THR A O 1
ATOM 5711 N N . GLY A 1 736 ? -13.304 -9.579 7.532 1.00 87.62 736 GLY A N 1
ATOM 5712 C CA . GLY A 1 736 ? -12.537 -8.538 8.226 1.00 87.62 736 GLY A CA 1
ATOM 5713 C C . GLY A 1 736 ? -13.351 -7.270 8.514 1.00 87.62 736 GLY A C 1
ATOM 5714 O O . GLY A 1 736 ? -14.468 -7.115 8.021 1.00 87.62 736 GLY A O 1
ATOM 5715 N N . GLU A 1 737 ? -12.767 -6.359 9.298 1.00 86.75 737 GLU A N 1
ATOM 5716 C CA . GLU A 1 737 ? -13.423 -5.124 9.767 1.00 86.75 737 GLU A CA 1
ATOM 5717 C C . GLU A 1 737 ? -13.592 -4.064 8.658 1.00 86.75 737 GLU A C 1
ATOM 5719 O O . GLU A 1 737 ? -14.581 -3.333 8.610 1.00 86.75 737 GLU A O 1
ATOM 5724 N N . CYS A 1 738 ? -12.628 -3.971 7.735 1.00 88.94 738 CYS A N 1
ATOM 5725 C CA . CYS A 1 738 ? -12.630 -2.970 6.668 1.00 88.94 738 CYS A CA 1
ATOM 5726 C C . CYS A 1 738 ? -13.534 -3.390 5.496 1.00 88.94 738 CYS A C 1
ATOM 5728 O O . CYS A 1 738 ? -13.183 -4.261 4.700 1.00 88.94 738 CYS A O 1
ATOM 5730 N N . THR A 1 739 ? -14.671 -2.715 5.333 1.00 91.06 739 THR A N 1
ATOM 5731 C CA . THR A 1 739 ? -15.726 -3.094 4.374 1.00 91.06 739 THR A CA 1
ATOM 5732 C C . THR A 1 739 ? -15.355 -2.906 2.898 1.00 91.06 739 THR A C 1
ATOM 5734 O O . THR A 1 739 ? -15.932 -3.568 2.041 1.00 91.06 739 THR A O 1
ATOM 5737 N N . SER A 1 740 ? -14.383 -2.050 2.571 1.00 91.25 740 SER A N 1
ATOM 5738 C CA . SER A 1 740 ? -13.902 -1.837 1.193 1.00 91.25 740 SER A CA 1
ATOM 5739 C C . SER A 1 740 ? -12.858 -2.855 0.729 1.00 91.25 740 SER A C 1
ATOM 5741 O O . SER A 1 740 ? -12.509 -2.875 -0.451 1.00 91.25 740 SER A O 1
ATOM 5743 N N . VAL A 1 741 ? -12.348 -3.702 1.629 1.00 93.19 741 VAL A N 1
ATOM 5744 C CA . VAL A 1 741 ? -11.375 -4.738 1.269 1.00 93.19 741 VAL A CA 1
ATOM 5745 C C . VAL A 1 741 ? -12.017 -5.715 0.289 1.00 93.19 741 VAL A C 1
ATOM 5747 O O . VAL A 1 741 ? -13.173 -6.101 0.442 1.00 93.19 741 VAL A O 1
ATOM 5750 N N . GLY A 1 742 ? -11.263 -6.109 -0.733 1.00 95.44 742 GLY A N 1
ATOM 5751 C CA . GLY A 1 742 ? -11.729 -7.051 -1.742 1.00 95.44 742 GLY A CA 1
ATOM 5752 C C . GLY A 1 742 ? -11.604 -8.505 -1.292 1.00 95.44 742 GLY A C 1
ATOM 5753 O O . GLY A 1 742 ? -10.576 -8.902 -0.734 1.00 95.44 742 GLY A O 1
ATOM 5754 N N . VAL A 1 743 ? -12.631 -9.302 -1.583 1.00 96.94 743 VAL A N 1
ATOM 5755 C CA . VAL A 1 743 ? -12.757 -10.719 -1.209 1.00 96.94 743 VAL A CA 1
ATOM 5756 C C . VAL A 1 743 ? -11.566 -11.534 -1.714 1.00 96.94 743 VAL A C 1
ATOM 5758 O O . VAL A 1 743 ? -10.976 -12.287 -0.943 1.00 96.94 743 VAL A O 1
ATOM 5761 N N . GLY A 1 744 ? -11.150 -11.334 -2.970 1.00 95.94 744 GLY A N 1
ATOM 5762 C CA . GLY A 1 744 ? -10.063 -12.105 -3.583 1.00 95.94 744 GLY A CA 1
ATOM 5763 C C . GLY A 1 744 ? -8.726 -11.993 -2.845 1.00 95.94 744 GLY A C 1
ATOM 5764 O O . GLY A 1 744 ? -8.035 -12.991 -2.665 1.00 95.94 744 GLY A O 1
ATOM 5765 N N . GLY A 1 745 ? -8.372 -10.798 -2.365 1.00 94.56 745 GLY A N 1
ATOM 5766 C CA . GLY A 1 745 ? -7.179 -10.615 -1.534 1.00 94.56 745 GLY A CA 1
ATOM 5767 C C . GLY A 1 745 ? -7.369 -11.231 -0.149 1.00 94.56 745 GLY A C 1
ATOM 5768 O O . GLY A 1 745 ? -6.598 -12.102 0.250 1.00 94.56 745 GLY A O 1
ATOM 5769 N N . GLN A 1 746 ? -8.448 -10.837 0.536 1.00 95.75 746 GLN A N 1
ATOM 5770 C CA . GLN A 1 746 ? -8.719 -11.200 1.929 1.00 95.75 746 GLN A CA 1
ATOM 5771 C C . GLN A 1 746 ? -8.781 -12.718 2.149 1.00 95.75 746 GLN A C 1
ATOM 5773 O O . GLN A 1 746 ? -8.039 -13.239 2.983 1.00 95.75 746 GLN A O 1
ATOM 5778 N N . LEU A 1 747 ? -9.636 -13.425 1.397 1.00 97.75 747 LEU A N 1
ATOM 5779 C CA . LEU A 1 747 ? -9.850 -14.873 1.537 1.00 97.75 747 LEU A CA 1
ATOM 5780 C C . LEU A 1 747 ? -8.639 -15.677 1.083 1.00 97.75 747 LEU A C 1
ATOM 5782 O O . LEU A 1 747 ? -8.466 -16.812 1.515 1.00 97.75 747 LEU A O 1
ATOM 5786 N N . SER A 1 748 ? -7.797 -15.115 0.219 1.00 97.50 748 SER A N 1
ATOM 5787 C CA . SER A 1 748 ? -6.628 -15.845 -0.247 1.00 97.50 748 SER A CA 1
ATOM 5788 C C . SER A 1 748 ? -5.437 -15.774 0.708 1.00 97.50 748 SER A C 1
ATOM 5790 O O . SER A 1 748 ? -4.555 -16.628 0.651 1.00 97.50 748 SER A O 1
ATOM 5792 N N . GLY A 1 749 ? -5.416 -14.783 1.605 1.00 96.69 749 GLY A N 1
ATOM 5793 C CA . GLY A 1 749 ? -4.414 -14.642 2.663 1.00 96.69 749 GLY A CA 1
ATOM 5794 C C . GLY A 1 749 ? -4.900 -15.017 4.067 1.00 96.69 749 GLY A C 1
ATOM 5795 O O . GLY A 1 749 ? -4.120 -14.914 5.006 1.00 96.69 749 GLY A O 1
ATOM 5796 N N . GLY A 1 750 ? -6.160 -15.437 4.239 1.00 96.19 750 GLY A N 1
ATOM 5797 C CA . GLY A 1 750 ? -6.756 -15.801 5.533 1.00 96.19 750 GLY A CA 1
ATOM 5798 C C . GLY A 1 750 ? -8.103 -15.110 5.765 1.00 96.19 750 GLY A C 1
ATOM 5799 O O . GLY A 1 750 ? -9.179 -15.675 5.611 1.00 96.19 750 GLY A O 1
ATOM 5800 N N . GLY A 1 751 ? -8.043 -13.846 6.154 1.00 94.88 751 GLY A N 1
ATOM 5801 C CA . GLY A 1 751 ? -9.207 -13.033 6.489 1.00 94.88 751 GLY A CA 1
ATOM 5802 C C . GLY A 1 751 ? -9.595 -13.159 7.957 1.00 94.88 751 GLY A C 1
ATOM 5803 O O . GLY A 1 751 ? -10.446 -13.961 8.323 1.00 94.88 751 GLY A O 1
ATOM 5804 N N . TYR A 1 752 ? -8.952 -12.354 8.798 1.00 95.62 752 TYR A N 1
ATOM 5805 C CA . TYR A 1 752 ? -9.231 -12.273 10.229 1.00 95.62 752 TYR A CA 1
ATOM 5806 C C . TYR A 1 752 ? -10.225 -11.129 10.491 1.00 95.62 752 TYR A C 1
ATOM 5808 O O . TYR A 1 752 ? -10.211 -10.139 9.755 1.00 95.62 752 TYR A O 1
ATOM 5816 N N . GLY A 1 753 ? -11.082 -11.265 11.507 1.00 94.50 753 GLY A N 1
ATOM 5817 C CA . GLY A 1 753 ? -12.035 -10.231 11.912 1.00 94.50 753 GLY A CA 1
ATOM 5818 C C . GLY A 1 753 ? -12.836 -10.599 13.162 1.00 94.50 753 GLY A C 1
ATOM 5819 O O . GLY A 1 753 ? -12.527 -11.569 13.854 1.00 94.50 753 GLY A O 1
ATOM 5820 N N . THR A 1 754 ? -13.910 -9.852 13.426 1.00 95.44 754 THR A N 1
ATOM 5821 C CA . THR A 1 754 ? -14.665 -9.869 14.699 1.00 95.44 754 THR A CA 1
ATOM 5822 C C . THR A 1 754 ? -15.346 -11.195 15.044 1.00 95.44 754 THR A C 1
ATOM 5824 O O . THR A 1 754 ? -15.747 -11.407 16.184 1.00 95.44 754 THR A O 1
ATOM 5827 N N . MET A 1 755 ? -15.480 -12.111 14.084 1.00 97.44 755 MET A N 1
ATOM 5828 C CA . MET A 1 755 ? -16.080 -13.435 14.294 1.00 97.44 755 MET A CA 1
ATOM 5829 C C . MET A 1 755 ? -15.049 -14.576 14.312 1.00 97.44 755 MET A C 1
ATOM 5831 O O . MET A 1 755 ? -15.430 -15.742 14.446 1.00 97.44 755 MET A O 1
ATOM 5835 N N . ALA A 1 756 ? -13.749 -14.263 14.221 1.00 97.00 756 ALA A N 1
ATOM 5836 C CA . ALA A 1 756 ? -12.686 -15.262 14.100 1.00 97.00 756 ALA A CA 1
ATOM 5837 C C . ALA A 1 756 ? -12.619 -16.224 15.295 1.00 97.00 756 ALA A C 1
ATOM 5839 O O . ALA A 1 756 ? -12.433 -17.426 15.118 1.00 97.00 756 ALA A O 1
ATOM 5840 N N . ARG A 1 757 ? -12.861 -15.729 16.514 1.00 97.75 757 ARG A N 1
ATOM 5841 C CA . ARG A 1 757 ? -12.862 -16.555 17.734 1.00 97.75 757 ARG A CA 1
ATOM 5842 C C . ARG A 1 757 ? -13.988 -17.588 17.792 1.00 97.75 757 ARG A C 1
ATOM 5844 O O . ARG A 1 757 ? -13.866 -18.546 18.547 1.00 97.75 757 ARG A O 1
ATOM 5851 N N . LYS A 1 758 ? -15.058 -17.418 17.010 1.00 98.12 758 LYS A N 1
ATOM 5852 C CA . LYS A 1 758 ? -16.192 -18.355 16.963 1.00 98.12 758 LYS A CA 1
ATOM 5853 C C . LYS A 1 758 ? -16.176 -19.249 15.731 1.00 98.12 758 LYS A C 1
ATOM 5855 O O . LYS A 1 758 ? -16.503 -20.426 15.823 1.00 98.12 758 LYS A O 1
ATOM 5860 N N . TYR A 1 759 ? -15.799 -18.696 14.580 1.00 98.31 759 TYR A N 1
ATOM 5861 C CA . TYR A 1 759 ? -15.934 -19.377 13.289 1.00 98.31 759 TYR A CA 1
ATOM 5862 C C . TYR A 1 759 ? -14.615 -19.574 12.535 1.00 98.31 759 TYR A C 1
ATOM 5864 O O . TYR A 1 759 ? -14.617 -20.183 11.467 1.00 98.31 759 TYR A O 1
ATOM 5872 N N . GLY A 1 760 ? -13.488 -19.118 13.082 1.00 98.12 760 GLY A N 1
ATOM 5873 C CA . GLY A 1 760 ? -12.209 -19.108 12.376 1.00 98.12 760 GLY A CA 1
ATOM 5874 C C . GLY A 1 760 ? -12.129 -18.001 11.321 1.00 98.12 760 GLY A C 1
ATOM 5875 O O . GLY A 1 760 ? -12.944 -17.078 11.285 1.00 98.12 760 GLY A O 1
ATOM 5876 N N . LEU A 1 761 ? -11.121 -18.086 10.459 1.00 98.38 761 LEU A N 1
ATOM 5877 C CA . LEU A 1 761 ? -10.876 -17.121 9.389 1.00 98.38 761 LEU A CA 1
ATOM 5878 C C . LEU A 1 761 ? -11.927 -17.213 8.274 1.00 98.38 761 LEU A C 1
ATOM 5880 O O . LEU A 1 761 ? -12.604 -18.231 8.112 1.00 98.38 761 LEU A O 1
ATOM 5884 N N . SER A 1 762 ? -11.983 -16.196 7.412 1.00 98.38 762 SER A N 1
ATOM 5885 C CA . SER A 1 762 ? -12.739 -16.267 6.156 1.00 98.38 762 SER A CA 1
ATOM 5886 C C . SER A 1 762 ? -12.329 -17.498 5.329 1.00 98.38 762 SER A C 1
ATOM 5888 O O . SER A 1 762 ? -13.192 -18.233 4.857 1.00 98.38 762 SER A O 1
ATOM 5890 N N . SER A 1 763 ? -11.023 -17.774 5.204 1.00 98.00 763 SER A N 1
ATOM 5891 C CA . SER A 1 763 ? -10.482 -18.930 4.471 1.00 98.00 763 SER A CA 1
ATOM 5892 C C . SER A 1 763 ? -10.860 -20.284 5.071 1.00 98.00 763 SER A C 1
ATOM 5894 O O . SER A 1 763 ? -10.977 -21.253 4.323 1.00 98.00 763 SER A O 1
ATOM 5896 N N . ASP A 1 764 ? -11.072 -20.365 6.390 1.00 98.56 764 ASP A N 1
ATOM 5897 C CA . ASP A 1 764 ? -11.499 -21.610 7.053 1.00 98.56 764 ASP A CA 1
ATOM 5898 C C . ASP A 1 764 ? -12.921 -22.013 6.621 1.00 98.56 764 ASP A C 1
ATOM 5900 O O . ASP A 1 764 ? -13.295 -23.182 6.695 1.00 98.56 764 ASP A O 1
ATOM 5904 N N . ASN A 1 765 ? -13.697 -21.047 6.120 1.00 98.56 765 ASN A N 1
ATOM 5905 C CA . ASN A 1 765 ? -15.086 -21.207 5.701 1.00 98.56 765 ASN A CA 1
ATOM 5906 C C . ASN A 1 765 ? -15.244 -21.287 4.170 1.00 98.56 765 ASN A C 1
ATOM 5908 O O . ASN A 1 765 ? -16.363 -21.254 3.661 1.00 98.56 765 ASN A O 1
ATOM 5912 N N . VAL A 1 766 ? -14.146 -21.411 3.418 1.00 98.56 766 VAL A N 1
ATOM 5913 C CA . VAL A 1 766 ? -14.168 -21.646 1.965 1.00 98.56 766 VAL A CA 1
ATOM 5914 C C . VAL A 1 766 ? -14.277 -23.145 1.683 1.00 98.56 766 VAL A C 1
ATOM 5916 O O . VAL A 1 766 ? -13.455 -23.933 2.161 1.00 98.56 766 VAL A O 1
ATOM 5919 N N . ILE A 1 767 ? -15.256 -23.525 0.858 1.00 98.25 767 ILE A N 1
ATOM 5920 C CA . ILE A 1 767 ? -15.554 -24.922 0.498 1.00 98.25 767 ILE A CA 1
ATOM 5921 C C . ILE A 1 767 ? -15.255 -25.275 -0.962 1.00 98.25 767 ILE A C 1
ATOM 5923 O O . ILE A 1 767 ? -15.047 -26.454 -1.251 1.00 98.25 767 ILE A O 1
ATOM 5927 N N . ASP A 1 768 ? -15.200 -24.280 -1.850 1.00 98.62 768 ASP A N 1
ATOM 5928 C CA . ASP A 1 768 ? -14.831 -24.411 -3.266 1.00 98.62 768 ASP A CA 1
ATOM 5929 C C . ASP A 1 768 ? -14.293 -23.064 -3.791 1.00 98.62 768 ASP A C 1
ATOM 5931 O O . ASP A 1 768 ? -14.434 -22.032 -3.128 1.00 98.62 768 ASP A O 1
ATOM 5935 N N . ALA A 1 769 ? -13.674 -23.054 -4.965 1.00 98.19 769 ALA A N 1
ATOM 5936 C CA . ALA A 1 769 ? -13.224 -21.846 -5.648 1.00 98.19 769 ALA A CA 1
ATOM 5937 C C . ALA A 1 769 ? -13.068 -22.112 -7.147 1.00 98.19 769 ALA A C 1
ATOM 5939 O O . ALA A 1 769 ? -12.759 -23.231 -7.536 1.00 98.19 769 ALA A O 1
ATOM 5940 N N . LEU A 1 770 ? -13.208 -21.074 -7.971 1.00 93.94 770 LEU A N 1
ATOM 5941 C CA . LEU A 1 770 ? -12.815 -21.113 -9.379 1.00 93.94 770 LEU A CA 1
ATOM 5942 C C . LEU A 1 770 ? -11.503 -20.355 -9.550 1.00 93.94 770 LEU A C 1
ATOM 5944 O O . LEU A 1 770 ? -11.416 -19.178 -9.195 1.00 93.94 770 LEU A O 1
ATOM 5948 N N . ILE A 1 771 ? -10.484 -21.005 -10.104 1.00 93.06 771 ILE A N 1
ATOM 5949 C CA . ILE A 1 771 ? -9.164 -20.416 -10.353 1.00 93.06 771 ILE A CA 1
ATOM 5950 C C . ILE A 1 771 ? -8.729 -20.631 -11.795 1.00 93.06 771 ILE A C 1
ATOM 5952 O O . ILE A 1 771 ? -9.008 -21.665 -12.388 1.00 93.06 771 ILE A O 1
ATOM 5956 N N . ILE A 1 772 ? -8.008 -19.659 -12.342 1.00 86.00 772 ILE A N 1
ATOM 5957 C CA . ILE A 1 772 ? -7.280 -19.805 -13.596 1.00 86.00 772 ILE A CA 1
ATOM 5958 C C . ILE A 1 772 ? -5.811 -20.074 -13.314 1.00 86.00 772 ILE A C 1
ATOM 5960 O O . ILE A 1 772 ? -5.147 -19.273 -12.648 1.00 86.00 772 ILE A O 1
ATOM 5964 N N . ASP A 1 773 ? -5.318 -21.189 -13.842 1.00 83.62 773 ASP A N 1
ATOM 5965 C CA . ASP A 1 773 ? -3.921 -21.599 -13.722 1.00 83.62 773 ASP A CA 1
ATOM 5966 C C . ASP A 1 773 ? -3.003 -20.944 -14.775 1.00 83.62 773 ASP A C 1
ATOM 5968 O O . ASP A 1 773 ? -3.423 -20.124 -15.597 1.00 83.62 773 ASP A O 1
ATOM 5972 N N . VAL A 1 774 ? -1.717 -21.311 -14.759 1.00 82.88 774 VAL A N 1
ATOM 5973 C CA . VAL A 1 774 ? -0.703 -20.765 -15.682 1.00 82.88 774 VAL A CA 1
ATOM 5974 C C . VAL A 1 774 ? -0.968 -21.125 -17.149 1.00 82.88 774 VAL A C 1
ATOM 5976 O O . VAL A 1 774 ? -0.526 -20.420 -18.056 1.00 82.88 774 VAL A O 1
ATOM 5979 N N . HIS A 1 775 ? -1.742 -22.180 -17.400 1.00 77.56 775 HIS A N 1
ATOM 5980 C CA . HIS A 1 775 ? -2.131 -22.622 -18.737 1.00 77.56 775 HIS A CA 1
ATOM 5981 C C . HIS A 1 775 ? -3.444 -21.989 -19.212 1.00 77.56 775 HIS A C 1
ATOM 5983 O O . HIS A 1 775 ? -3.885 -22.262 -20.328 1.00 77.56 775 HIS A O 1
ATOM 5989 N N . GLY A 1 776 ? -4.070 -21.142 -18.390 1.00 72.56 776 GLY A N 1
ATOM 5990 C CA . GLY A 1 776 ? -5.344 -20.513 -18.709 1.00 72.56 776 GLY A CA 1
ATOM 5991 C C . GLY A 1 776 ? -6.549 -21.436 -18.521 1.00 72.56 776 GLY A C 1
ATOM 5992 O O . GLY A 1 776 ? -7.618 -21.116 -19.029 1.00 72.56 776 GLY A O 1
ATOM 5993 N N . ARG A 1 777 ? -6.422 -22.572 -17.826 1.00 81.25 777 ARG A N 1
ATOM 5994 C CA . ARG A 1 777 ? -7.554 -23.469 -17.539 1.00 81.25 777 ARG A CA 1
ATOM 5995 C C . ARG A 1 777 ? -8.330 -22.946 -16.338 1.00 81.25 777 ARG A C 1
ATOM 5997 O O . ARG A 1 777 ? -7.711 -22.564 -15.350 1.00 81.25 777 ARG A O 1
ATOM 6004 N N . ILE A 1 778 ? -9.660 -22.964 -16.409 1.00 84.50 778 ILE A N 1
ATOM 6005 C CA . ILE A 1 778 ? -10.522 -22.703 -15.250 1.00 84.50 778 ILE A CA 1
ATOM 6006 C C . ILE A 1 778 ? -10.681 -24.013 -14.487 1.00 84.50 778 ILE A C 1
ATOM 6008 O O . ILE A 1 778 ? -11.092 -25.019 -15.063 1.00 84.50 778 ILE A O 1
ATOM 6012 N N . LEU A 1 779 ? -10.335 -23.988 -13.207 1.00 88.88 779 LEU A N 1
ATOM 6013 C CA . LEU A 1 779 ? -10.362 -25.138 -12.323 1.00 88.88 779 LEU A CA 1
ATOM 6014 C C . LEU A 1 779 ? -11.261 -24.832 -11.122 1.00 88.88 779 LEU A C 1
ATOM 6016 O O . LEU A 1 779 ? -11.085 -23.812 -10.456 1.00 88.88 779 LEU A O 1
ATOM 6020 N N . ASP A 1 780 ? -12.208 -25.724 -10.857 1.00 89.69 780 ASP A N 1
ATOM 6021 C CA . ASP A 1 780 ? -12.922 -25.835 -9.582 1.00 89.69 780 ASP A CA 1
ATOM 6022 C C . ASP A 1 780 ? -12.102 -26.651 -8.563 1.00 89.69 780 ASP A C 1
ATOM 6024 O O . ASP A 1 780 ? -11.029 -27.166 -8.892 1.00 89.69 780 ASP A O 1
ATOM 6028 N N . ARG A 1 781 ? -12.575 -26.816 -7.318 1.00 97.62 781 ARG A N 1
ATOM 6029 C CA . ARG A 1 781 ? -11.856 -27.599 -6.293 1.00 97.62 781 ARG A CA 1
ATOM 6030 C C . ARG A 1 781 ? -11.500 -29.006 -6.772 1.00 97.62 781 ARG A C 1
ATOM 6032 O O . ARG A 1 781 ? -10.387 -29.479 -6.538 1.00 97.62 781 ARG A O 1
ATOM 6039 N N . LYS A 1 782 ? -12.441 -29.675 -7.443 1.00 95.69 782 LYS A N 1
ATOM 6040 C CA . LYS A 1 782 ? -12.265 -31.053 -7.911 1.00 95.69 782 LYS A CA 1
ATOM 6041 C C . LYS A 1 782 ? -11.150 -31.148 -8.951 1.00 95.69 782 LYS A C 1
ATOM 6043 O O . LYS A 1 782 ? -10.326 -32.055 -8.875 1.00 95.69 782 LYS A O 1
ATOM 6048 N N . SER A 1 783 ? -11.133 -30.235 -9.916 1.00 93.44 783 SER A N 1
ATOM 6049 C CA . SER A 1 783 ? -10.168 -30.223 -11.020 1.00 93.44 783 SER A CA 1
ATOM 6050 C C . SER A 1 783 ? -8.822 -29.590 -10.654 1.00 93.44 783 SER A C 1
ATOM 6052 O O . SER A 1 783 ? -7.808 -29.984 -11.227 1.00 93.44 783 SER A O 1
ATOM 6054 N N . MET A 1 784 ? -8.773 -28.669 -9.683 1.00 96.19 784 MET A N 1
ATOM 6055 C CA . MET A 1 784 ? -7.519 -28.087 -9.185 1.00 96.19 784 MET A CA 1
ATOM 6056 C C . MET A 1 784 ? -6.779 -29.005 -8.201 1.00 96.19 784 MET A C 1
ATOM 6058 O O . MET A 1 784 ? -5.564 -28.886 -8.038 1.00 96.19 784 MET A O 1
ATOM 6062 N N . GLY A 1 785 ? -7.505 -29.918 -7.550 1.00 96.12 785 GLY A N 1
ATOM 6063 C CA . GLY A 1 785 ? -6.980 -30.817 -6.528 1.00 96.12 785 GLY A CA 1
ATOM 6064 C C . GLY A 1 785 ? -6.822 -30.159 -5.153 1.00 96.12 785 GLY A C 1
ATOM 6065 O O . GLY A 1 785 ? -6.755 -28.937 -5.003 1.00 96.12 785 GLY A O 1
ATOM 6066 N N . GLU A 1 786 ? -6.738 -30.991 -4.113 1.00 97.75 786 GLU A N 1
ATOM 6067 C CA . GLU A 1 786 ? -6.756 -30.517 -2.722 1.00 97.75 786 GLU A CA 1
ATOM 6068 C C . GLU A 1 786 ? -5.517 -29.703 -2.332 1.00 97.75 786 GLU A C 1
ATOM 6070 O O . GLU A 1 786 ? -5.616 -28.824 -1.482 1.00 97.75 786 GLU A O 1
ATOM 6075 N N . ASP A 1 787 ? -4.361 -29.945 -2.950 1.00 96.81 787 ASP A N 1
ATOM 6076 C CA . ASP A 1 787 ? -3.135 -29.206 -2.641 1.00 96.81 787 ASP A CA 1
ATOM 6077 C C . ASP A 1 787 ? -3.196 -27.746 -3.107 1.00 96.81 787 ASP A C 1
ATOM 6079 O O . ASP A 1 787 ? -2.846 -26.839 -2.345 1.00 96.81 787 ASP A O 1
ATOM 6083 N N . LEU A 1 788 ? -3.688 -27.497 -4.327 1.00 97.88 788 LEU A N 1
ATOM 6084 C CA . LEU A 1 788 ? -3.904 -26.137 -4.823 1.00 97.88 788 LEU A CA 1
ATOM 6085 C C . LEU A 1 788 ? -5.053 -25.463 -4.066 1.00 97.88 788 LEU A C 1
ATOM 6087 O O . LEU A 1 788 ? -4.908 -24.322 -3.625 1.00 97.88 788 LEU A O 1
ATOM 6091 N N . PHE A 1 789 ? -6.150 -26.185 -3.820 1.00 98.62 789 PHE A N 1
ATOM 6092 C CA . PHE A 1 789 ? -7.269 -25.677 -3.025 1.00 98.62 789 PHE A CA 1
ATOM 6093 C C . PHE A 1 789 ? -6.863 -25.326 -1.581 1.00 98.62 789 PHE A C 1
ATOM 6095 O O . PHE A 1 789 ? -7.325 -24.337 -1.008 1.00 98.62 789 PHE A O 1
ATOM 6102 N N . TRP A 1 790 ? -5.966 -26.103 -0.973 1.00 98.62 790 TRP A N 1
ATOM 6103 C CA . TRP A 1 790 ? -5.340 -25.771 0.305 1.00 98.62 790 TRP A CA 1
ATOM 6104 C C . TRP A 1 790 ? -4.490 -24.502 0.181 1.00 98.62 790 TRP A C 1
ATOM 6106 O O . TRP A 1 790 ? -4.680 -23.565 0.953 1.00 98.62 790 TRP A O 1
ATOM 6116 N N . ALA A 1 791 ? -3.610 -24.422 -0.820 1.00 98.56 791 ALA A N 1
ATOM 6117 C CA . ALA A 1 791 ? -2.664 -23.319 -0.980 1.00 98.56 791 ALA A CA 1
ATOM 6118 C C . ALA A 1 791 ? -3.335 -21.949 -1.172 1.00 98.56 791 ALA A C 1
ATOM 6120 O O . ALA A 1 791 ? -2.878 -20.950 -0.610 1.00 98.56 791 ALA A O 1
ATOM 6121 N N . ILE A 1 792 ? -4.444 -21.887 -1.914 1.00 98.38 792 ILE A N 1
ATOM 6122 C CA . ILE A 1 792 ? -5.150 -20.623 -2.166 1.00 98.38 792 ILE A CA 1
ATOM 6123 C C . ILE A 1 792 ? -5.929 -20.117 -0.951 1.00 98.38 792 ILE A C 1
ATOM 6125 O O . ILE A 1 792 ? -6.267 -18.942 -0.921 1.00 98.38 792 ILE A O 1
ATOM 6129 N N . ARG A 1 793 ? -6.184 -20.949 0.066 1.00 98.19 793 ARG A N 1
ATOM 6130 C CA . ARG A 1 793 ? -6.922 -20.585 1.290 1.00 98.19 793 ARG A CA 1
ATOM 6131 C C . ARG A 1 793 ? -5.996 -20.073 2.396 1.00 98.19 793 ARG A C 1
ATOM 6133 O O . ARG A 1 793 ? -6.093 -20.495 3.540 1.00 98.19 793 ARG A O 1
ATOM 6140 N N . GLY A 1 794 ? -5.063 -19.187 2.060 1.00 96.88 794 GLY A N 1
ATOM 6141 C CA . GLY A 1 794 ? -4.161 -18.568 3.035 1.00 96.88 794 GLY A CA 1
ATOM 6142 C C . GLY A 1 794 ? -2.758 -18.274 2.511 1.00 96.88 794 GLY A C 1
ATOM 6143 O O . GLY A 1 794 ? -2.064 -17.463 3.108 1.00 96.88 794 GLY A O 1
ATOM 6144 N N . GLY A 1 795 ? -2.326 -18.899 1.410 1.00 96.19 795 GLY A N 1
ATOM 6145 C CA . GLY A 1 795 ? -0.985 -18.726 0.833 1.00 96.19 795 GLY A CA 1
ATOM 6146 C C . GLY A 1 795 ? -0.813 -17.496 -0.070 1.00 96.19 795 GLY A C 1
ATOM 6147 O O . GLY A 1 795 ? 0.272 -17.280 -0.607 1.00 96.19 795 GLY A O 1
ATOM 6148 N N . GLY A 1 796 ? -1.865 -16.695 -0.257 1.00 92.75 796 GLY A N 1
ATOM 6149 C CA . GLY A 1 796 ? -1.922 -15.585 -1.207 1.00 92.75 796 GLY A CA 1
ATOM 6150 C C . GLY A 1 796 ? -2.235 -16.076 -2.621 1.00 92.75 796 GLY A C 1
ATOM 6151 O O . GLY A 1 796 ? -1.364 -16.577 -3.328 1.00 92.75 796 GLY A O 1
ATOM 6152 N N . GLY A 1 797 ? -3.482 -15.899 -3.057 1.00 83.88 797 GLY A N 1
ATOM 6153 C CA . GLY A 1 797 ? -4.026 -16.518 -4.273 1.00 83.88 797 GLY A CA 1
ATOM 6154 C C . GLY A 1 797 ? -3.282 -16.115 -5.541 1.00 83.88 797 GLY A C 1
ATOM 6155 O O . GLY A 1 797 ? -2.994 -16.965 -6.378 1.00 83.88 797 GLY A O 1
ATOM 6156 N N . SER A 1 798 ? -2.844 -14.853 -5.617 1.00 88.12 798 SER A N 1
ATOM 6157 C CA . SER A 1 798 ? -2.056 -14.316 -6.734 1.00 88.12 798 SER A CA 1
ATOM 6158 C C . SER A 1 798 ? -0.663 -14.940 -6.888 1.00 88.12 798 SER A C 1
ATOM 6160 O O . SER A 1 798 ? 0.062 -14.570 -7.803 1.00 88.12 798 SER A O 1
ATOM 6162 N N . THR A 1 799 ? -0.255 -15.823 -5.973 1.00 93.31 799 THR A N 1
ATOM 6163 C CA . THR A 1 799 ? 0.961 -16.637 -6.092 1.00 93.31 799 THR A CA 1
ATOM 6164 C C . THR A 1 799 ? 0.721 -17.903 -6.909 1.00 93.31 799 THR A C 1
ATOM 6166 O O . THR A 1 799 ? 1.660 -18.439 -7.483 1.00 93.31 799 THR A O 1
ATOM 6169 N N . PHE A 1 800 ? -0.507 -18.413 -6.957 1.00 95.12 800 PHE A N 1
ATOM 6170 C CA . PHE A 1 800 ? -0.815 -19.711 -7.566 1.00 95.12 800 PHE A CA 1
ATOM 6171 C C . PHE A 1 800 ? -1.646 -19.586 -8.842 1.00 95.12 800 PHE A C 1
ATOM 6173 O O . PHE A 1 800 ? -1.597 -20.474 -9.687 1.00 95.12 800 PHE A O 1
ATOM 6180 N N . GLY A 1 801 ? -2.387 -18.489 -8.992 1.00 91.44 801 GLY A N 1
ATOM 6181 C CA . GLY A 1 801 ? -3.204 -18.231 -10.168 1.00 91.44 801 GLY A CA 1
ATOM 6182 C C . GLY A 1 801 ? -4.116 -17.024 -10.001 1.00 91.44 801 GLY A C 1
ATOM 6183 O O . GLY A 1 801 ? -3.980 -16.226 -9.070 1.00 91.44 801 GLY A O 1
ATOM 6184 N N . LEU A 1 802 ? -5.079 -16.900 -10.909 1.00 92.44 802 LEU A N 1
ATOM 6185 C CA . LEU A 1 802 ? -6.136 -15.897 -10.831 1.00 92.44 802 LEU A CA 1
ATOM 6186 C C . LEU A 1 802 ? -7.410 -16.531 -10.272 1.00 92.44 802 LEU A C 1
ATOM 6188 O O . LEU A 1 802 ? -8.141 -17.198 -10.998 1.00 92.44 802 LEU A O 1
ATOM 6192 N N . VAL A 1 803 ? -7.691 -16.321 -8.984 1.00 94.94 803 VAL A N 1
ATOM 6193 C CA . VAL A 1 803 ? -8.947 -16.792 -8.383 1.00 94.94 803 VAL A CA 1
ATOM 6194 C C . VAL A 1 803 ? -10.095 -15.898 -8.846 1.00 94.94 803 VAL A C 1
ATOM 6196 O O . VAL A 1 803 ? -10.102 -14.702 -8.551 1.00 94.94 803 VAL A O 1
ATOM 6199 N N . LEU A 1 804 ? -11.063 -16.470 -9.555 1.00 91.06 804 LEU A N 1
ATOM 6200 C CA . LEU A 1 804 ? -12.232 -15.780 -10.097 1.00 91.06 804 LEU A CA 1
ATOM 6201 C C . LEU A 1 804 ? -13.336 -15.631 -9.057 1.00 91.06 804 LEU A C 1
ATOM 6203 O O . LEU A 1 804 ? -13.903 -14.550 -8.919 1.00 91.06 804 LEU A O 1
ATOM 6207 N N . SER A 1 805 ? -13.634 -16.702 -8.325 1.00 96.06 805 SER A N 1
ATOM 6208 C CA . SER A 1 805 ? -14.732 -16.739 -7.363 1.00 96.06 805 SER A CA 1
ATOM 6209 C C . SER A 1 805 ? -14.501 -17.769 -6.264 1.00 96.06 805 SER A C 1
ATOM 6211 O O . SER A 1 805 ? -13.716 -18.706 -6.408 1.00 96.06 805 SER A O 1
ATOM 6213 N N . TRP A 1 806 ? -15.207 -17.583 -5.156 1.00 98.50 806 TRP A N 1
ATOM 6214 C CA . TRP A 1 806 ? -15.129 -18.399 -3.955 1.00 98.50 806 TRP A CA 1
ATOM 6215 C C . TRP A 1 806 ? -16.509 -18.932 -3.619 1.00 98.50 806 TRP A C 1
ATOM 6217 O O . TRP A 1 806 ? -17.472 -18.163 -3.577 1.00 98.50 806 TRP A O 1
ATOM 6227 N N . LYS A 1 807 ? -16.598 -20.225 -3.318 1.00 98.56 807 LYS A N 1
ATOM 6228 C CA . LYS A 1 807 ? -17.771 -20.803 -2.674 1.00 98.56 807 LYS A CA 1
ATOM 6229 C C . LYS A 1 807 ? -17.511 -20.891 -1.181 1.00 98.56 807 LYS A C 1
ATOM 6231 O O . LYS A 1 807 ? -16.555 -21.533 -0.740 1.00 98.56 807 LYS A O 1
ATOM 6236 N N . ILE A 1 808 ? -18.369 -20.252 -0.406 1.00 98.62 808 ILE A N 1
ATOM 6237 C CA . ILE A 1 808 ? -18.217 -20.106 1.039 1.00 98.62 808 ILE A CA 1
ATOM 6238 C C . ILE A 1 808 ? -19.388 -20.730 1.789 1.00 98.62 808 ILE A C 1
ATOM 6240 O O . ILE A 1 808 ? -20.520 -20.718 1.305 1.00 98.62 808 ILE A O 1
ATOM 6244 N N . ASN A 1 809 ? -19.107 -21.232 2.989 1.00 98.50 809 ASN A N 1
ATOM 6245 C CA . ASN A 1 809 ? -20.114 -21.563 3.987 1.00 98.50 809 ASN A CA 1
ATOM 6246 C C . ASN A 1 809 ? -20.525 -20.298 4.737 1.00 98.50 809 ASN A C 1
ATOM 6248 O O . ASN A 1 809 ? -19.683 -19.568 5.264 1.00 98.50 809 ASN A O 1
ATOM 6252 N N . LEU A 1 810 ? -21.830 -20.066 4.812 1.00 98.62 810 LEU A N 1
ATOM 6253 C CA . LEU A 1 810 ? -22.417 -19.039 5.656 1.00 98.62 810 LEU A CA 1
ATOM 6254 C C . LEU A 1 810 ? -22.596 -19.586 7.069 1.00 98.62 810 LEU A C 1
ATOM 6256 O O . LEU A 1 810 ? -22.960 -20.745 7.276 1.00 98.62 810 LEU A O 1
ATOM 6260 N N . VAL A 1 811 ? -22.352 -18.729 8.051 1.00 98.31 811 VAL A N 1
ATOM 6261 C CA . VAL A 1 811 ? -22.401 -19.080 9.470 1.00 98.31 811 VAL A CA 1
ATOM 6262 C C . VAL A 1 811 ? -23.642 -18.493 10.116 1.00 98.31 811 VAL A C 1
ATOM 6264 O O . VAL A 1 811 ? -24.167 -17.475 9.669 1.00 98.31 811 VAL A O 1
ATOM 6267 N N . TYR A 1 812 ? -24.112 -19.123 11.187 1.00 98.00 812 TYR A N 1
ATOM 6268 C CA . TYR A 1 812 ? -25.229 -18.588 11.953 1.00 98.00 812 TYR A CA 1
ATOM 6269 C C . TYR A 1 812 ? -24.829 -17.293 12.670 1.00 98.00 812 TYR A C 1
ATOM 6271 O O . TYR A 1 812 ? -23.780 -17.221 13.313 1.00 98.00 812 TYR A O 1
ATOM 6279 N N . VAL A 1 813 ? -25.694 -16.290 12.625 1.00 97.75 813 VAL A N 1
ATOM 6280 C CA . VAL A 1 813 ? -25.618 -15.106 13.484 1.00 97.75 813 VAL A CA 1
ATOM 6281 C C . VAL A 1 813 ? -26.967 -14.944 14.183 1.00 97.75 813 VAL A C 1
ATOM 6283 O O . VAL A 1 813 ? -28.003 -15.141 13.546 1.00 97.75 813 VAL A O 1
ATOM 6286 N N . PRO A 1 814 ? -26.998 -14.654 15.494 1.00 97.38 814 PRO A N 1
ATOM 6287 C CA . PRO A 1 814 ? -28.266 -14.462 16.181 1.00 97.38 814 PRO A CA 1
ATOM 6288 C C . PRO A 1 814 ? -29.001 -13.228 15.628 1.00 97.38 814 PRO A C 1
ATOM 6290 O O . PRO A 1 814 ? -28.348 -12.293 15.157 1.00 97.38 814 PRO A O 1
ATOM 6293 N N . PRO A 1 815 ? -30.346 -13.187 15.713 1.00 96.25 815 PRO A N 1
ATOM 6294 C CA . PRO A 1 815 ? -31.128 -12.021 15.292 1.00 96.25 815 PRO A CA 1
ATOM 6295 C C . PRO A 1 815 ? -30.708 -10.717 15.980 1.00 96.25 815 PRO A C 1
ATOM 6297 O O . PRO A 1 815 ? -30.863 -9.643 15.405 1.00 96.25 815 PRO A O 1
ATOM 6300 N N . VAL A 1 816 ? -30.184 -10.833 17.203 1.00 97.50 816 VAL A N 1
ATOM 6301 C CA . VAL A 1 816 ? -29.663 -9.734 18.012 1.00 97.50 816 VAL A CA 1
ATOM 6302 C C . VAL A 1 816 ? -28.212 -10.030 18.370 1.00 97.50 816 VAL A C 1
ATOM 6304 O O . VAL A 1 816 ? -27.897 -11.106 18.881 1.00 97.50 816 VAL A O 1
ATOM 6307 N N . VAL A 1 817 ? -27.346 -9.061 18.097 1.00 98.19 817 VAL A N 1
ATOM 6308 C CA . VAL A 1 817 ? -25.971 -8.979 18.588 1.00 98.19 817 VAL A CA 1
ATOM 6309 C C . VAL A 1 817 ? -25.822 -7.708 19.416 1.00 98.19 817 VAL A C 1
ATOM 6311 O O . VAL A 1 817 ? -26.541 -6.733 19.195 1.00 98.19 817 VAL A O 1
ATOM 6314 N N . THR A 1 818 ? -24.846 -7.687 20.314 1.00 98.38 818 THR A N 1
ATOM 6315 C CA . THR A 1 818 ? -24.551 -6.513 21.139 1.00 98.38 818 THR A CA 1
ATOM 6316 C C . THR A 1 818 ? -23.139 -6.028 20.881 1.00 98.38 818 THR A C 1
ATOM 6318 O O . THR A 1 818 ? -22.199 -6.820 20.833 1.00 98.38 818 THR A O 1
ATOM 6321 N N . VAL A 1 819 ? -22.978 -4.715 20.756 1.00 97.12 819 VAL A N 1
ATOM 6322 C CA . VAL A 1 819 ? -21.672 -4.053 20.676 1.00 97.12 819 VAL A CA 1
ATOM 6323 C C . VAL A 1 819 ? -21.508 -3.066 21.827 1.00 97.12 819 VAL A C 1
ATOM 6325 O O . VAL A 1 819 ? -22.486 -2.501 22.317 1.00 97.12 819 VAL A O 1
ATOM 6328 N N . PHE A 1 820 ? -20.266 -2.822 22.237 1.00 96.06 820 PHE A N 1
ATOM 6329 C CA . PHE A 1 820 ? -19.897 -1.661 23.046 1.00 96.06 820 PHE A CA 1
ATOM 6330 C C . PHE A 1 820 ? -18.598 -1.044 22.528 1.00 96.06 820 PHE A C 1
ATOM 6332 O O . PHE A 1 820 ? -17.775 -1.708 21.893 1.00 96.06 820 PHE A O 1
ATOM 6339 N N . THR A 1 821 ? -18.390 0.233 22.847 1.00 95.50 821 THR A N 1
ATOM 6340 C CA . THR A 1 821 ? -17.100 0.912 22.685 1.00 95.50 821 THR A CA 1
ATOM 6341 C C . THR A 1 821 ? -16.774 1.666 23.966 1.00 95.50 821 THR A C 1
ATOM 6343 O O . THR A 1 821 ? -17.431 2.655 24.282 1.00 95.50 821 THR A O 1
ATOM 6346 N N . ILE A 1 822 ? -15.739 1.230 24.682 1.00 95.31 822 ILE A N 1
ATOM 6347 C CA . ILE A 1 822 ? -15.256 1.898 25.896 1.00 95.31 822 ILE A CA 1
ATOM 6348 C C . ILE A 1 822 ? -13.860 2.447 25.625 1.00 95.31 822 ILE A C 1
ATOM 6350 O O . ILE A 1 822 ? -12.937 1.694 25.326 1.00 95.31 822 ILE A O 1
ATOM 6354 N N . SER A 1 823 ? -13.687 3.759 25.771 1.00 94.75 823 SER A N 1
ATOM 6355 C CA . SER A 1 823 ? -12.384 4.418 25.648 1.00 94.75 823 SER A CA 1
ATOM 6356 C C . SER A 1 823 ? -11.866 4.846 27.017 1.00 94.75 823 SER A C 1
ATOM 6358 O O . SER A 1 823 ? -12.573 5.488 27.795 1.00 94.75 823 SER A O 1
ATOM 6360 N N . LYS A 1 824 ? -10.607 4.518 27.310 1.00 94.25 824 LYS A N 1
ATOM 6361 C CA . LYS A 1 824 ? -9.898 4.940 28.521 1.00 94.25 824 LYS A CA 1
ATOM 6362 C C . LYS A 1 824 ? -8.620 5.666 28.125 1.00 94.25 824 LYS A C 1
ATOM 6364 O O . LYS A 1 824 ? -7.864 5.195 27.275 1.00 94.25 824 LYS A O 1
ATOM 6369 N N . ARG A 1 825 ? -8.357 6.810 28.758 1.00 93.06 825 ARG A N 1
ATOM 6370 C CA . ARG A 1 825 ? -7.031 7.432 28.691 1.00 93.06 825 ARG A CA 1
ATOM 6371 C C . ARG A 1 825 ? -6.033 6.485 29.345 1.00 93.06 825 ARG A C 1
ATOM 6373 O O . ARG A 1 825 ? -6.312 5.998 30.436 1.00 93.06 825 ARG A O 1
ATOM 6380 N N . LEU A 1 826 ? -4.918 6.217 28.675 1.00 91.38 826 LEU A N 1
ATOM 6381 C CA . LEU A 1 826 ? -3.875 5.331 29.173 1.00 91.38 826 LEU A CA 1
ATOM 6382 C C . LEU A 1 826 ? -2.843 6.132 29.964 1.00 91.38 826 LEU A C 1
ATOM 6384 O O . LEU A 1 826 ? -2.146 6.992 29.423 1.00 91.38 826 LEU A O 1
ATOM 6388 N N . ASP A 1 827 ? -2.769 5.833 31.251 1.00 85.62 827 ASP A N 1
ATOM 6389 C CA . ASP A 1 827 ? -1.767 6.303 32.194 1.00 85.62 827 ASP A CA 1
ATOM 6390 C C . ASP A 1 827 ? -1.450 5.177 33.191 1.00 85.62 827 ASP A C 1
ATOM 6392 O O . ASP A 1 827 ? -2.012 4.085 33.108 1.00 85.62 827 ASP A O 1
ATOM 6396 N N . LYS A 1 828 ? -0.557 5.428 34.155 1.00 84.00 828 LYS A N 1
ATOM 6397 C CA . LYS A 1 828 ? -0.136 4.404 35.126 1.00 84.00 828 LYS A CA 1
ATOM 6398 C C . LYS A 1 828 ? -1.299 3.756 35.894 1.00 84.00 828 LYS A C 1
ATOM 6400 O O . LYS A 1 828 ? -1.135 2.634 36.353 1.00 84.00 828 LYS A O 1
ATOM 6405 N N . SER A 1 829 ? -2.440 4.435 36.048 1.00 85.12 829 SER A N 1
ATOM 6406 C CA . SER A 1 829 ? -3.610 3.902 36.757 1.00 85.12 829 SER A CA 1
ATOM 6407 C C . SER A 1 829 ? -4.518 3.037 35.878 1.00 85.12 829 SER A C 1
ATOM 6409 O O . SER A 1 829 ? -5.244 2.194 36.398 1.00 85.12 829 SER A O 1
ATOM 6411 N N . THR A 1 830 ? -4.468 3.204 34.553 1.00 85.94 830 THR A N 1
ATOM 6412 C CA . THR A 1 830 ? -5.344 2.506 33.598 1.00 85.94 830 THR A CA 1
ATOM 6413 C C . THR A 1 830 ? -4.614 1.498 32.709 1.00 85.94 830 THR A C 1
ATOM 6415 O O . THR A 1 830 ? -5.260 0.592 32.186 1.00 85.94 830 THR A O 1
ATOM 6418 N N . THR A 1 831 ? -3.282 1.561 32.585 1.00 89.44 831 THR A N 1
ATOM 6419 C CA . THR A 1 831 ? -2.462 0.509 31.949 1.00 89.44 831 THR A CA 1
ATOM 6420 C C . THR A 1 831 ? -2.718 -0.903 32.514 1.00 89.44 831 THR A C 1
ATOM 6422 O O . THR A 1 831 ? -2.747 -1.838 31.707 1.00 89.44 831 THR A O 1
ATOM 6425 N N . PRO A 1 832 ? -2.990 -1.109 33.824 1.00 94.56 832 PRO A N 1
ATOM 6426 C CA . PRO A 1 832 ? -3.370 -2.428 34.341 1.00 94.56 832 PRO A CA 1
ATOM 6427 C C . PRO A 1 832 ? -4.588 -3.048 33.634 1.00 94.56 832 PRO A C 1
ATOM 6429 O O . PRO A 1 832 ? -4.678 -4.268 33.518 1.00 94.56 832 PRO A O 1
ATOM 6432 N N . LEU A 1 833 ? -5.505 -2.235 33.089 1.00 95.81 833 LEU A N 1
ATOM 6433 C CA . LEU A 1 833 ? -6.647 -2.731 32.313 1.00 95.81 833 LEU A CA 1
ATOM 6434 C C . LEU A 1 833 ? -6.206 -3.373 30.989 1.00 95.81 833 LEU A C 1
ATOM 6436 O O . LEU A 1 833 ? -6.754 -4.399 30.587 1.00 95.81 833 LEU A O 1
ATOM 6440 N N . VAL A 1 834 ? -5.192 -2.800 30.330 1.00 96.56 834 VAL A N 1
ATOM 6441 C CA . VAL A 1 834 ? -4.561 -3.399 29.141 1.00 96.56 834 VAL A CA 1
ATOM 6442 C C . VAL A 1 834 ? -3.894 -4.713 29.528 1.00 96.56 834 VAL A C 1
ATOM 6444 O O . VAL A 1 834 ? -4.077 -5.714 28.840 1.00 96.56 834 VAL A O 1
ATOM 6447 N N . ASN A 1 835 ? -3.184 -4.735 30.661 1.00 96.19 835 ASN A N 1
ATOM 6448 C CA . ASN A 1 835 ? -2.560 -5.955 31.162 1.00 96.19 835 ASN A CA 1
ATOM 6449 C C . ASN A 1 835 ? -3.596 -7.064 31.401 1.00 96.19 835 ASN A C 1
ATOM 6451 O O . ASN A 1 835 ? -3.425 -8.187 30.927 1.00 96.19 835 ASN A O 1
ATOM 6455 N N . LYS A 1 836 ? -4.712 -6.737 32.063 1.00 97.12 836 LYS A N 1
ATOM 6456 C CA . LYS A 1 836 ? -5.815 -7.675 32.288 1.00 97.12 836 LYS A CA 1
ATOM 6457 C C . LYS A 1 836 ? -6.405 -8.184 30.972 1.00 97.12 836 LYS A C 1
ATOM 6459 O O . LYS A 1 836 ? -6.576 -9.392 30.831 1.00 97.12 836 LYS A O 1
ATOM 6464 N N . TRP A 1 837 ? -6.639 -7.301 29.997 1.00 98.19 837 TRP A N 1
ATOM 6465 C CA . TRP A 1 837 ? -7.147 -7.676 28.672 1.00 98.19 837 TRP A CA 1
ATOM 6466 C C . TRP A 1 837 ? -6.282 -8.751 27.994 1.00 98.19 837 TRP A C 1
ATOM 6468 O O . TRP A 1 837 ? -6.842 -9.717 27.480 1.00 98.19 837 TRP A O 1
ATOM 6478 N N . GLN A 1 838 ? -4.943 -8.662 28.069 1.00 97.81 838 GLN A N 1
ATOM 6479 C CA . GLN A 1 838 ? -4.037 -9.674 27.485 1.00 97.81 838 GLN A CA 1
ATOM 6480 C C . GLN A 1 838 ? -4.317 -11.091 28.018 1.00 97.81 838 GLN A C 1
ATOM 6482 O O . GLN A 1 838 ? -4.221 -12.071 27.279 1.00 97.81 838 GLN A O 1
ATOM 6487 N N . HIS A 1 839 ? -4.682 -11.193 29.298 1.00 96.88 839 HIS A N 1
ATOM 6488 C CA . HIS A 1 839 ? -4.915 -12.464 29.978 1.00 96.88 839 HIS A CA 1
ATOM 6489 C C . HIS A 1 839 ? -6.311 -13.031 29.720 1.00 96.88 839 HIS A C 1
ATOM 6491 O O . HIS A 1 839 ? -6.463 -14.245 29.694 1.00 96.88 839 HIS A O 1
ATOM 6497 N N . VAL A 1 840 ? -7.324 -12.182 29.523 1.00 97.06 840 VAL A N 1
ATOM 6498 C CA . VAL A 1 840 ? -8.725 -12.635 29.436 1.00 97.06 840 VAL A CA 1
ATOM 6499 C C . VAL A 1 840 ? -9.266 -12.681 28.012 1.00 97.06 840 VAL A C 1
ATOM 6501 O O . VAL A 1 840 ? -10.070 -13.549 27.697 1.00 97.06 840 VAL A O 1
ATOM 6504 N N . ALA A 1 841 ? -8.842 -11.782 27.120 1.00 97.44 841 ALA A N 1
ATOM 6505 C CA . ALA A 1 841 ? -9.518 -11.591 25.834 1.00 97.44 841 ALA A CA 1
ATOM 6506 C C . ALA A 1 841 ? -9.422 -12.812 24.905 1.00 97.44 841 ALA A C 1
ATOM 6508 O O . ALA A 1 841 ? -10.329 -13.057 24.111 1.00 97.44 841 ALA A O 1
ATOM 6509 N N . HIS A 1 842 ? -8.345 -13.591 25.017 1.00 96.75 842 HIS A N 1
ATOM 6510 C CA . HIS A 1 842 ? -8.149 -14.806 24.229 1.00 96.75 842 HIS A CA 1
ATOM 6511 C C . HIS A 1 842 ? -8.920 -16.016 24.787 1.00 96.75 842 HIS A C 1
ATOM 6513 O O . HIS A 1 842 ? -9.270 -16.913 24.019 1.00 96.75 842 HIS A O 1
ATOM 6519 N N . ASP A 1 843 ? -9.231 -16.030 26.085 1.00 95.88 843 ASP A N 1
ATOM 6520 C CA . ASP A 1 843 ? -9.868 -17.159 26.786 1.00 95.88 843 ASP A CA 1
ATOM 6521 C C . ASP A 1 843 ? -11.358 -16.923 27.099 1.00 95.88 843 ASP A C 1
ATOM 6523 O O . ASP A 1 843 ? -12.107 -17.854 27.380 1.00 95.88 843 ASP A O 1
ATOM 6527 N N . ILE A 1 844 ? -11.834 -15.679 26.965 1.00 95.75 844 ILE A N 1
ATOM 6528 C CA . ILE A 1 844 ? -13.246 -15.321 27.153 1.00 95.75 844 ILE A CA 1
ATOM 6529 C C . ILE A 1 844 ? -14.160 -16.137 26.224 1.00 95.75 844 ILE A C 1
ATOM 6531 O O . ILE A 1 844 ? -13.728 -16.602 25.170 1.00 95.75 844 ILE A O 1
ATOM 6535 N N . THR A 1 845 ? -15.446 -16.296 26.548 1.00 96.25 845 THR A N 1
ATOM 6536 C CA . THR A 1 845 ? -16.390 -17.056 25.695 1.00 96.25 845 THR A CA 1
ATOM 6537 C C . THR A 1 845 ? -16.254 -16.736 24.197 1.00 96.25 845 THR A C 1
ATOM 6539 O O . THR A 1 845 ? -16.092 -15.578 23.811 1.00 96.25 845 THR A O 1
ATOM 6542 N N . GLN A 1 846 ? -16.339 -17.748 23.326 1.00 96.12 846 GLN A N 1
ATOM 6543 C CA . GLN A 1 846 ? -16.177 -17.582 21.871 1.00 96.12 846 GLN A CA 1
ATOM 6544 C C . GLN A 1 846 ? -17.233 -16.658 21.246 1.00 96.12 846 GLN A C 1
ATOM 6546 O O . GLN A 1 846 ? -17.030 -16.123 20.160 1.00 96.12 846 GLN A O 1
ATOM 6551 N N . ASN A 1 847 ? -18.355 -16.446 21.939 1.00 96.50 847 ASN A N 1
ATOM 6552 C CA . ASN A 1 847 ? -19.395 -15.506 21.526 1.00 96.50 847 ASN A CA 1
ATOM 6553 C C . ASN A 1 847 ? -18.986 -14.036 21.675 1.00 96.50 847 ASN A C 1
ATOM 6555 O O . ASN A 1 847 ? -19.709 -13.184 21.166 1.00 96.50 847 ASN A O 1
ATOM 6559 N N . LEU A 1 848 ? -17.884 -13.740 22.371 1.00 97.75 848 LEU A N 1
ATOM 6560 C CA . LEU A 1 848 ? -17.417 -12.391 22.662 1.00 97.75 848 LEU A CA 1
ATOM 6561 C C . LEU A 1 848 ? -16.059 -12.132 22.008 1.00 97.75 848 LEU A C 1
ATOM 6563 O O . LEU A 1 848 ? -15.064 -12.795 22.298 1.00 97.75 848 LEU A O 1
ATOM 6567 N N . PHE A 1 849 ? -16.010 -11.128 21.145 1.00 97.81 849 PHE A N 1
ATOM 6568 C CA . PHE A 1 849 ? -14.778 -10.562 20.616 1.00 97.81 849 PHE A CA 1
ATOM 6569 C C . PHE A 1 849 ? -14.570 -9.178 21.227 1.00 97.81 849 PHE A C 1
ATOM 6571 O O . PHE A 1 849 ? -15.502 -8.380 21.224 1.00 97.81 849 PHE A O 1
ATOM 6578 N N . ILE A 1 850 ? -13.375 -8.894 21.755 1.00 97.56 850 ILE A N 1
ATOM 6579 C CA . ILE A 1 850 ? -13.009 -7.575 22.294 1.00 97.56 850 ILE A CA 1
ATOM 6580 C C . ILE A 1 850 ? -11.636 -7.198 21.744 1.00 97.56 850 ILE A C 1
ATOM 6582 O O . ILE A 1 850 ? -10.627 -7.681 22.256 1.00 97.56 850 ILE A O 1
ATOM 6586 N N . ASN A 1 851 ? -11.581 -6.335 20.729 1.00 96.81 851 ASN A N 1
ATOM 6587 C CA . ASN A 1 851 ? -10.310 -5.767 20.280 1.00 96.81 851 ASN A CA 1
ATOM 6588 C C . ASN A 1 851 ? -9.916 -4.565 21.148 1.00 96.81 851 ASN A C 1
ATOM 6590 O O . ASN A 1 851 ? -10.751 -3.968 21.834 1.00 96.81 851 ASN A O 1
ATOM 6594 N N . LEU A 1 852 ? -8.634 -4.216 21.112 1.00 97.62 852 LEU A N 1
ATOM 6595 C CA . LEU A 1 852 ? -8.096 -3.036 21.771 1.00 97.62 852 LEU A CA 1
ATOM 6596 C C . LEU A 1 852 ? -7.309 -2.200 20.760 1.00 97.62 852 LEU A C 1
ATOM 6598 O O . LEU A 1 852 ? -6.305 -2.648 20.213 1.00 97.62 852 LEU A O 1
ATOM 6602 N N . ILE A 1 853 ? -7.750 -0.963 20.536 1.00 96.94 853 ILE A N 1
ATOM 6603 C CA . ILE A 1 853 ? -7.061 0.008 19.680 1.00 96.94 853 ILE A CA 1
ATOM 6604 C C . ILE A 1 853 ? -6.455 1.099 20.558 1.00 96.94 853 ILE A C 1
ATOM 6606 O O . ILE A 1 853 ? -7.174 1.861 21.204 1.00 96.94 853 ILE A O 1
ATOM 6610 N N . ILE A 1 854 ? -5.130 1.192 20.565 1.00 96.88 854 ILE A N 1
ATOM 6611 C CA . ILE A 1 854 ? -4.359 2.188 21.305 1.00 96.88 854 ILE A CA 1
ATOM 6612 C C . ILE A 1 854 ? -3.879 3.259 20.326 1.00 96.88 854 ILE A C 1
ATOM 6614 O O . ILE A 1 854 ? -3.053 2.999 19.451 1.00 96.88 854 ILE A O 1
ATOM 6618 N N . THR A 1 855 ? -4.399 4.476 20.465 1.00 95.25 855 THR A N 1
ATOM 6619 C CA . THR A 1 855 ? -4.186 5.581 19.518 1.00 95.25 855 THR A CA 1
ATOM 6620 C C . THR A 1 855 ? -3.696 6.844 20.232 1.00 95.25 855 THR A C 1
ATOM 6622 O O . THR A 1 855 ? -4.188 7.161 21.319 1.00 95.25 855 THR A O 1
ATOM 6625 N N . PRO A 1 856 ? -2.753 7.597 19.628 1.00 91.69 856 PRO A N 1
ATOM 6626 C CA . PRO A 1 856 ? -2.424 8.937 20.086 1.00 91.69 856 PRO A CA 1
ATOM 6627 C C . PRO A 1 856 ? -3.559 9.896 19.716 1.00 91.69 856 PRO A C 1
ATOM 6629 O O . PRO A 1 856 ? -3.962 9.971 18.553 1.00 91.69 856 PRO A O 1
ATOM 6632 N N . VAL A 1 857 ? -4.052 10.651 20.694 1.00 88.12 857 VAL A N 1
ATOM 6633 C CA . VAL A 1 857 ? -5.097 11.666 20.515 1.00 88.12 857 VAL A CA 1
ATOM 6634 C C . VAL A 1 857 ? -4.646 13.018 21.059 1.00 88.12 857 VAL A C 1
ATOM 6636 O O . VAL A 1 857 ? -3.891 13.107 22.031 1.00 88.12 857 VAL A O 1
ATOM 6639 N N . GLN A 1 858 ? -5.118 14.084 20.418 1.00 83.62 858 GLN A N 1
ATOM 6640 C CA . GLN A 1 858 ? -4.924 15.455 20.877 1.00 83.62 858 GLN A CA 1
ATOM 6641 C C . GLN A 1 858 ? -5.757 15.695 22.142 1.00 83.62 858 GLN A C 1
ATOM 6643 O O . GLN A 1 858 ? -6.942 15.358 22.164 1.00 83.62 858 GLN A O 1
ATOM 6648 N N . VAL A 1 859 ? -5.173 16.299 23.179 1.00 76.19 859 VAL A N 1
ATOM 6649 C CA . VAL A 1 859 ? -5.952 16.719 24.351 1.00 76.19 859 VAL A CA 1
ATOM 6650 C C . VAL A 1 859 ? -6.792 17.949 23.967 1.00 76.19 859 VAL A C 1
ATOM 6652 O O . VAL A 1 859 ? -6.226 18.939 23.490 1.00 76.19 859 VAL A O 1
ATOM 6655 N N . PRO A 1 860 ? -8.129 17.927 24.150 1.00 70.19 860 PRO A N 1
ATOM 6656 C CA . PRO A 1 860 ? -8.977 19.079 23.850 1.00 70.19 860 PRO A CA 1
ATOM 6657 C C . PRO A 1 860 ? -8.487 20.341 24.572 1.00 70.19 860 PRO A C 1
ATOM 6659 O O . PRO A 1 860 ? -8.214 20.312 25.770 1.00 70.19 860 PRO A O 1
ATOM 6662 N N . GLY A 1 861 ? -8.347 21.447 23.836 1.00 64.00 861 GLY A N 1
ATOM 6663 C CA . GLY A 1 861 ? -7.854 22.719 24.378 1.00 64.00 861 GLY A CA 1
ATOM 6664 C C . GLY A 1 861 ? -6.329 22.832 24.527 1.00 64.00 861 GLY A C 1
ATOM 6665 O O . GLY A 1 861 ? -5.858 23.880 24.957 1.00 64.00 861 GLY A O 1
ATOM 6666 N N . GLN A 1 862 ? -5.543 21.811 24.153 1.00 66.50 862 GLN A N 1
ATOM 6667 C CA . GLN A 1 862 ? -4.072 21.848 24.194 1.00 66.50 862 GLN A CA 1
ATOM 6668 C C . GLN A 1 862 ? -3.462 21.385 22.857 1.00 66.50 862 GLN A C 1
ATOM 6670 O O . GLN A 1 862 ? -3.269 20.194 22.608 1.00 66.50 862 GLN A O 1
ATOM 6675 N N . ALA A 1 863 ? -3.126 22.343 21.984 1.00 51.16 863 ALA A N 1
ATOM 6676 C CA . ALA A 1 863 ? -2.636 22.086 20.621 1.00 51.16 863 ALA A CA 1
ATOM 6677 C C . ALA A 1 863 ? -1.276 21.356 20.545 1.00 51.16 863 ALA A C 1
ATOM 6679 O O . ALA A 1 863 ? -0.950 20.785 19.506 1.00 51.16 863 ALA A O 1
ATOM 6680 N N . GLU A 1 864 ? -0.512 21.297 21.638 1.00 59.56 864 GLU A N 1
ATOM 6681 C CA . GLU A 1 864 ? 0.794 20.618 21.678 1.00 59.56 864 GLU A CA 1
ATOM 6682 C C . GLU A 1 864 ? 0.819 19.358 22.556 1.00 59.56 864 GLU A C 1
ATOM 6684 O O . GLU A 1 864 ? 1.790 18.603 22.514 1.00 59.56 864 GLU A O 1
ATOM 6689 N N . ASN A 1 865 ? -0.248 19.078 23.315 1.00 76.50 865 ASN A N 1
ATOM 6690 C CA . ASN A 1 865 ? -0.264 17.966 24.262 1.00 76.50 865 ASN A CA 1
ATOM 6691 C C . ASN A 1 865 ? -1.067 16.781 23.706 1.00 76.50 865 ASN A C 1
ATOM 6693 O O . ASN A 1 865 ? -2.262 16.890 23.415 1.00 76.50 865 ASN A O 1
ATOM 6697 N N . ARG A 1 866 ? -0.399 15.634 23.551 1.00 85.06 866 ARG A N 1
ATOM 6698 C CA . ARG A 1 866 ? -1.000 14.375 23.086 1.00 85.06 866 ARG A CA 1
ATOM 6699 C C . ARG A 1 866 ? -1.023 13.360 24.219 1.00 85.06 866 ARG A C 1
ATOM 6701 O O . ARG A 1 866 ? -0.138 13.336 25.069 1.00 85.06 866 ARG A O 1
ATOM 6708 N N . THR A 1 867 ? -2.026 12.497 24.217 1.00 90.69 867 THR A N 1
ATOM 6709 C CA . THR A 1 867 ? -2.139 11.385 25.163 1.00 90.69 867 THR A CA 1
ATOM 6710 C C . THR A 1 867 ? -2.532 10.115 24.422 1.00 90.69 867 THR A C 1
ATOM 6712 O O . THR A 1 867 ? -3.032 10.185 23.301 1.00 90.69 867 THR A O 1
ATOM 6715 N N . MET A 1 868 ? -2.286 8.955 25.023 1.00 92.81 868 MET A N 1
ATOM 6716 C CA . MET A 1 868 ? -2.712 7.683 24.450 1.00 92.81 868 MET A CA 1
ATOM 6717 C C . MET A 1 868 ? -4.092 7.325 24.992 1.00 92.81 868 MET A C 1
ATOM 6719 O O . MET A 1 868 ? -4.348 7.447 26.190 1.00 92.81 868 MET A O 1
ATOM 6723 N N . VAL A 1 869 ? -4.982 6.881 24.112 1.00 95.25 869 VAL A N 1
ATOM 6724 C CA . VAL A 1 869 ? -6.301 6.357 24.473 1.00 95.25 869 VAL A CA 1
ATOM 6725 C C . VAL A 1 869 ? -6.398 4.921 23.986 1.00 95.25 869 VAL A C 1
ATOM 6727 O O . VAL A 1 869 ? -6.152 4.647 22.813 1.00 95.25 869 VAL A O 1
ATOM 6730 N N . GLY A 1 870 ? -6.753 4.019 24.897 1.00 96.69 870 GLY A N 1
ATOM 6731 C CA . GLY A 1 870 ? -7.100 2.635 24.603 1.00 96.69 870 GLY A CA 1
ATOM 6732 C C . GLY A 1 870 ? -8.607 2.525 24.427 1.00 96.69 870 GLY A C 1
ATOM 6733 O O . GLY A 1 870 ? -9.364 2.906 25.319 1.00 96.69 870 GLY A O 1
ATOM 6734 N N . THR A 1 871 ? -9.040 2.040 23.270 1.00 96.62 871 THR A N 1
ATOM 6735 C CA . THR A 1 871 ? -10.449 1.855 22.922 1.00 96.62 871 THR A CA 1
ATOM 6736 C C . THR A 1 871 ? -10.744 0.372 22.775 1.00 96.62 871 THR A C 1
ATOM 6738 O O . THR A 1 871 ? -10.207 -0.276 21.880 1.00 96.62 871 THR A O 1
ATOM 6741 N N . PHE A 1 872 ? -11.599 -0.142 23.653 1.00 97.25 872 PHE A N 1
ATOM 6742 C CA . PHE A 1 872 ? -12.089 -1.513 23.647 1.00 97.25 872 PHE A CA 1
ATOM 6743 C C . PHE A 1 872 ? -13.377 -1.566 22.827 1.00 97.25 872 PHE A C 1
ATOM 6745 O O . PHE A 1 872 ? -14.374 -0.970 23.243 1.00 97.25 872 PHE A O 1
ATOM 6752 N N . ASN A 1 873 ? -13.366 -2.247 21.679 1.00 95.81 873 ASN A N 1
ATOM 6753 C CA . ASN A 1 873 ? -14.576 -2.461 20.879 1.00 95.81 873 ASN A CA 1
ATOM 6754 C C . ASN A 1 873 ? -14.974 -3.924 20.921 1.00 95.81 873 ASN A C 1
ATOM 6756 O O . ASN A 1 873 ? -14.113 -4.800 20.798 1.00 95.81 873 ASN A O 1
ATOM 6760 N N . SER A 1 874 ? -16.274 -4.179 21.036 1.00 95.94 874 SER A N 1
ATOM 6761 C CA . SER A 1 874 ? -16.783 -5.541 21.110 1.00 95.94 874 SER A CA 1
ATOM 6762 C C . SER A 1 874 ? -17.864 -5.882 20.098 1.00 95.94 874 SER A C 1
ATOM 6764 O O . SER A 1 874 ? -18.654 -5.036 19.679 1.00 95.94 874 SER A O 1
ATOM 6766 N N . LEU A 1 875 ? -17.882 -7.168 19.748 1.00 97.44 875 LEU A N 1
ATOM 6767 C CA . LEU A 1 875 ? -18.999 -7.847 19.118 1.00 97.44 875 LEU A CA 1
ATOM 6768 C C . LEU A 1 875 ? -19.348 -9.048 19.989 1.00 97.44 875 LEU A C 1
ATOM 6770 O O . LEU A 1 875 ? -18.524 -9.946 20.182 1.00 97.44 875 LEU A O 1
ATOM 6774 N N . PHE A 1 876 ? -20.576 -9.068 20.491 1.00 98.25 876 PHE A N 1
ATOM 6775 C CA . PHE A 1 876 ? -21.133 -10.176 21.242 1.00 98.25 876 PHE A CA 1
ATOM 6776 C C . PHE A 1 876 ? -22.311 -10.800 20.503 1.00 98.25 876 PHE A C 1
ATOM 6778 O O . PHE A 1 876 ? -23.273 -10.121 20.149 1.00 98.25 876 PHE A O 1
ATOM 6785 N N . MET A 1 877 ? -22.262 -12.113 20.299 1.00 97.62 877 MET A N 1
ATOM 6786 C CA . MET A 1 877 ? -23.355 -12.869 19.687 1.00 97.62 877 MET A CA 1
ATOM 6787 C C . MET A 1 877 ? -24.403 -13.283 20.724 1.00 97.62 877 MET A C 1
ATOM 6789 O O . MET A 1 877 ? -24.519 -14.465 21.050 1.00 97.62 877 MET A O 1
ATOM 6793 N N . GLY A 1 878 ? -25.151 -12.303 21.219 1.00 97.25 878 GLY A N 1
ATOM 6794 C CA . GLY A 1 878 ? -26.234 -12.462 22.186 1.00 97.25 878 GLY A CA 1
ATOM 6795 C C . GLY A 1 878 ? -26.759 -11.101 22.638 1.00 97.25 878 GLY A C 1
ATOM 6796 O O . GLY A 1 878 ? -26.430 -10.084 22.034 1.00 97.25 878 GLY A O 1
ATOM 6797 N N . THR A 1 879 ? -27.557 -11.094 23.700 1.00 97.94 879 THR A N 1
ATOM 6798 C CA . THR A 1 879 ? -28.180 -9.885 24.267 1.00 97.94 879 THR A CA 1
ATOM 6799 C C . THR A 1 879 ? -27.222 -9.092 25.162 1.00 97.94 879 THR A C 1
ATOM 6801 O O . THR A 1 879 ? -26.219 -9.609 25.661 1.00 97.94 879 THR A O 1
ATOM 6804 N N . ALA A 1 880 ? -27.533 -7.821 25.424 1.00 97.75 880 ALA A N 1
ATOM 6805 C CA . ALA A 1 880 ? -26.784 -6.959 26.338 1.00 97.75 880 ALA A CA 1
ATOM 6806 C C . ALA A 1 880 ? -26.762 -7.509 27.769 1.00 97.75 880 ALA A C 1
ATOM 6808 O O . ALA A 1 880 ? -25.725 -7.480 28.430 1.00 97.75 880 ALA A O 1
ATOM 6809 N N . LYS A 1 881 ? -27.871 -8.096 28.233 1.00 96.94 881 LYS A N 1
ATOM 6810 C CA . LYS A 1 881 ? -27.953 -8.717 29.562 1.00 96.94 881 LYS A CA 1
ATOM 6811 C C . LYS A 1 881 ? -26.974 -9.886 29.715 1.00 96.94 881 LYS A C 1
ATOM 6813 O O . LYS A 1 881 ? -26.308 -10.008 30.742 1.00 96.94 881 LYS A O 1
ATOM 6818 N N . GLU A 1 882 ? -26.883 -10.739 28.697 1.00 97.44 882 GLU A N 1
ATOM 6819 C CA . GLU A 1 882 ? -25.926 -11.849 28.661 1.00 97.44 882 GLU A CA 1
ATOM 6820 C C . GLU A 1 882 ? -24.483 -11.339 28.581 1.00 97.44 882 GLU A C 1
ATOM 6822 O O . GLU A 1 882 ? -23.624 -11.840 29.306 1.00 97.44 882 GLU A O 1
ATOM 6827 N N . LEU A 1 883 ? -24.227 -10.311 27.763 1.00 97.94 883 LEU A N 1
ATOM 6828 C CA . LEU A 1 883 ? -22.910 -9.686 27.640 1.00 97.94 883 LEU A CA 1
ATOM 6829 C C . LEU A 1 883 ? -22.413 -9.126 28.975 1.00 97.94 883 LEU A C 1
ATOM 6831 O O . LEU A 1 883 ? -21.292 -9.418 29.384 1.00 97.94 883 LEU A O 1
ATOM 6835 N N . ILE A 1 884 ? -23.248 -8.351 29.668 1.00 97.31 884 ILE A N 1
ATOM 6836 C CA . ILE A 1 884 ? -22.907 -7.752 30.965 1.00 97.31 884 ILE A CA 1
ATOM 6837 C C . ILE A 1 884 ? -22.575 -8.841 31.980 1.00 97.31 884 ILE A C 1
ATOM 6839 O O . ILE A 1 884 ? -21.594 -8.712 32.705 1.00 97.31 884 ILE A O 1
ATOM 6843 N N . LYS A 1 885 ? -23.341 -9.940 32.003 1.00 96.69 885 LYS A N 1
ATOM 6844 C CA . LYS A 1 885 ? -23.039 -11.084 32.868 1.00 96.69 885 LYS A CA 1
ATOM 6845 C C . LYS A 1 885 ? -21.659 -11.669 32.553 1.00 96.69 885 LYS A C 1
ATOM 6847 O O . LYS A 1 885 ? -20.840 -11.802 33.451 1.00 96.69 885 LYS A O 1
ATOM 6852 N N . VAL A 1 886 ? -21.379 -11.956 31.280 1.00 96.50 886 VAL A N 1
ATOM 6853 C CA . VAL A 1 886 ? -20.084 -12.509 30.846 1.00 96.50 886 VAL A CA 1
ATOM 6854 C C . VAL A 1 886 ? -18.922 -11.585 31.220 1.00 96.50 886 VAL A C 1
ATOM 6856 O O . VAL A 1 886 ? -17.907 -12.057 31.729 1.00 96.50 886 VAL A O 1
ATOM 6859 N N . VAL A 1 887 ? -19.056 -10.279 30.978 1.00 96.38 887 VAL A N 1
ATOM 6860 C CA . VAL A 1 887 ? -18.003 -9.304 31.287 1.00 96.38 887 VAL A CA 1
ATOM 6861 C C . VAL A 1 887 ? -17.837 -9.134 32.794 1.00 96.38 887 VAL A C 1
ATOM 6863 O O . VAL A 1 887 ? -16.706 -9.112 33.251 1.00 96.38 887 VAL A O 1
ATOM 6866 N N . ASN A 1 888 ? -18.907 -9.098 33.586 1.00 94.75 888 ASN A N 1
ATOM 6867 C CA . ASN A 1 888 ? -18.791 -9.029 35.046 1.00 94.75 888 ASN A CA 1
ATOM 6868 C C . ASN A 1 888 ? -18.154 -10.289 35.648 1.00 94.75 888 ASN A C 1
ATOM 6870 O O . ASN A 1 888 ? -17.410 -10.185 36.620 1.00 94.75 888 ASN A O 1
ATOM 6874 N N . ASP A 1 889 ? -18.412 -11.459 35.063 1.00 95.12 889 ASP A N 1
ATOM 6875 C CA . ASP A 1 889 ? -17.856 -12.724 35.545 1.00 95.12 889 ASP A CA 1
ATOM 6876 C C . ASP A 1 889 ? -16.367 -12.877 35.170 1.00 95.12 889 ASP A C 1
ATOM 6878 O O . ASP A 1 889 ? -15.580 -13.384 35.969 1.00 95.12 889 ASP A O 1
ATOM 6882 N N . GLN A 1 890 ? -15.960 -12.456 33.963 1.00 93.62 890 GLN A N 1
ATOM 6883 C CA . GLN A 1 890 ? -14.631 -12.777 33.403 1.00 93.62 890 GLN A CA 1
ATOM 6884 C C . GLN A 1 890 ? -13.703 -11.567 33.213 1.00 93.62 890 GLN A C 1
ATOM 6886 O O . GLN A 1 890 ? -12.482 -11.729 33.193 1.00 93.62 890 GLN A O 1
ATOM 6891 N N . PHE A 1 891 ? -14.249 -10.358 33.074 1.00 96.75 891 PHE A N 1
ATOM 6892 C CA . PHE A 1 891 ? -13.485 -9.118 32.899 1.00 96.75 891 PHE A CA 1
ATOM 6893 C C . PHE A 1 891 ? -14.128 -7.895 33.603 1.00 96.75 891 PHE A C 1
ATOM 6895 O O . PHE A 1 891 ? -14.354 -6.858 32.964 1.00 96.75 891 PHE A O 1
ATOM 6902 N N . PRO A 1 892 ? -14.444 -7.989 34.913 1.00 95.88 892 PRO A N 1
ATOM 6903 C CA . PRO A 1 892 ? -15.170 -6.944 35.643 1.00 95.88 892 PRO A CA 1
ATOM 6904 C C . PRO A 1 892 ? -14.435 -5.599 35.676 1.00 95.88 892 PRO A C 1
ATOM 6906 O O . PRO A 1 892 ? -15.068 -4.547 35.761 1.00 95.88 892 PRO A O 1
ATOM 6909 N N . GLU A 1 893 ? -13.104 -5.605 35.565 1.00 95.31 893 GLU A N 1
ATOM 6910 C CA . GLU A 1 893 ? -12.269 -4.401 35.592 1.00 95.31 893 GLU A CA 1
ATOM 6911 C C . GLU A 1 893 ? -12.562 -3.437 34.429 1.00 95.31 893 GLU A C 1
ATOM 6913 O O . GLU A 1 893 ? -12.276 -2.242 34.532 1.00 95.31 893 GLU A O 1
ATOM 6918 N N . LEU A 1 894 ? -13.167 -3.923 33.335 1.00 95.31 894 LEU A N 1
ATOM 6919 C CA . LEU A 1 894 ? -13.605 -3.078 32.222 1.00 95.31 894 LEU A CA 1
ATOM 6920 C C . LEU A 1 894 ? -14.713 -2.095 32.644 1.00 95.31 894 LEU A C 1
ATOM 6922 O O . LEU A 1 894 ? -14.813 -1.001 32.079 1.00 95.31 894 LEU A O 1
ATOM 6926 N N . GLY A 1 895 ? -15.506 -2.461 33.658 1.00 94.12 895 GLY A N 1
ATOM 6927 C CA . GLY A 1 895 ? -16.572 -1.629 34.212 1.00 94.12 895 GLY A CA 1
ATOM 6928 C C . GLY A 1 895 ? -17.724 -1.383 33.237 1.00 94.12 895 GLY A C 1
ATOM 6929 O O . GLY A 1 895 ? -18.257 -0.275 33.207 1.00 94.12 895 GLY A O 1
ATOM 6930 N N . LEU A 1 896 ? -18.066 -2.386 32.420 1.00 96.00 896 LEU A N 1
ATOM 6931 C CA . LEU A 1 896 ? -19.147 -2.309 31.437 1.00 96.00 896 LEU A CA 1
ATOM 6932 C C . LEU A 1 896 ? -20.502 -2.087 32.124 1.00 96.00 896 LEU A C 1
ATOM 6934 O O . LEU A 1 896 ? -20.873 -2.832 33.031 1.00 96.00 896 LEU A O 1
ATOM 6938 N N . GLN A 1 897 ? -21.257 -1.089 31.667 1.00 93.75 897 GLN A N 1
ATOM 6939 C CA . GLN A 1 897 ? -22.614 -0.812 32.136 1.00 93.75 897 GLN A CA 1
ATOM 6940 C C . GLN A 1 897 ? -23.635 -1.042 31.020 1.00 93.75 897 GLN A C 1
ATOM 6942 O O . GLN A 1 897 ? -23.312 -1.035 29.833 1.00 93.75 897 GLN A O 1
ATOM 6947 N N . GLU A 1 898 ? -24.905 -1.193 31.396 1.00 93.56 898 GLU A N 1
ATOM 6948 C CA . GLU A 1 898 ? -26.000 -1.403 30.440 1.00 93.56 898 GLU A CA 1
ATOM 6949 C C . GLU A 1 898 ? -26.115 -0.274 29.410 1.00 93.56 898 GLU A C 1
ATOM 6951 O O . GLU A 1 898 ? -26.290 -0.535 28.225 1.00 93.56 898 GLU A O 1
ATOM 6956 N N . LYS A 1 899 ? -25.891 0.975 29.833 1.00 94.94 899 LYS A N 1
ATOM 6957 C CA . LYS A 1 899 ? -25.905 2.155 28.953 1.00 94.94 899 LYS A CA 1
ATOM 6958 C C . LYS A 1 899 ? -24.815 2.155 27.871 1.00 94.94 899 LYS A C 1
ATOM 6960 O O . LYS A 1 899 ? -24.916 2.924 26.921 1.00 94.94 899 LYS A O 1
ATOM 6965 N N . ASP A 1 900 ? -23.757 1.363 28.050 1.00 95.25 900 ASP A N 1
ATOM 6966 C CA . ASP A 1 900 ? -22.635 1.281 27.110 1.00 95.25 900 ASP A CA 1
ATOM 6967 C C . ASP A 1 900 ? -22.898 0.238 26.006 1.00 95.25 900 ASP A C 1
ATOM 6969 O O . ASP A 1 900 ? -22.166 0.183 25.015 1.00 95.25 900 ASP A O 1
ATOM 6973 N N . CYS A 1 901 ? -23.926 -0.599 26.185 1.00 97.25 901 CYS A N 1
ATOM 6974 C CA . CYS A 1 901 ? -24.296 -1.678 25.279 1.00 97.25 901 CYS A CA 1
ATOM 6975 C C . CYS A 1 901 ? -25.332 -1.202 24.256 1.00 97.25 901 CYS A C 1
ATOM 6977 O O . CYS A 1 901 ? -26.323 -0.565 24.607 1.00 97.25 901 CYS A O 1
ATOM 6979 N N . VAL A 1 902 ? -25.139 -1.574 22.992 1.00 96.88 902 VAL A N 1
ATOM 6980 C CA . VAL A 1 902 ? -26.107 -1.326 21.919 1.00 96.88 902 VAL A CA 1
ATOM 6981 C C . VAL A 1 902 ? -26.452 -2.649 21.250 1.00 96.88 902 VAL A C 1
ATOM 6983 O O . VAL A 1 902 ? -25.589 -3.284 20.640 1.00 96.88 902 VAL A O 1
ATOM 6986 N N . GLU A 1 903 ? -27.711 -3.061 21.374 1.00 98.12 903 GLU A N 1
ATOM 6987 C CA . GLU A 1 903 ? -28.265 -4.211 20.659 1.00 98.12 903 GLU A CA 1
ATOM 6988 C C . GLU A 1 903 ? -28.648 -3.813 19.232 1.00 98.12 903 GLU A C 1
ATOM 6990 O O . GLU A 1 903 ? -29.250 -2.764 19.003 1.00 98.12 903 GLU A O 1
ATOM 6995 N N . MET A 1 904 ? -28.284 -4.647 18.265 1.00 97.00 904 MET A N 1
ATOM 6996 C CA . MET A 1 904 ? -28.539 -4.422 16.842 1.00 97.00 904 MET A CA 1
ATOM 6997 C C . MET A 1 904 ? -28.509 -5.741 16.066 1.00 97.00 904 MET A C 1
ATOM 6999 O O . MET A 1 904 ? -28.214 -6.800 16.619 1.00 97.00 904 MET A O 1
ATOM 7003 N N . SER A 1 905 ? -28.803 -5.702 14.769 1.00 97.00 905 SER A N 1
ATOM 7004 C CA . SER A 1 905 ? -28.575 -6.844 13.882 1.00 97.00 905 SER A CA 1
ATOM 7005 C C . SER A 1 905 ? -27.088 -7.017 13.554 1.00 97.00 905 SER A C 1
ATOM 7007 O O . SER A 1 905 ? -26.287 -6.081 13.629 1.00 97.00 905 SER A O 1
ATOM 7009 N N . TRP A 1 906 ? -26.697 -8.218 13.116 1.00 97.06 906 TRP A N 1
ATOM 7010 C CA . TRP A 1 906 ? -25.314 -8.476 12.704 1.00 97.06 906 TRP A CA 1
ATOM 7011 C C . TRP A 1 906 ? -24.829 -7.510 11.609 1.00 97.06 906 TRP A C 1
ATOM 7013 O O . TRP A 1 906 ? -23.718 -6.991 11.698 1.00 97.06 906 TRP A O 1
ATOM 7023 N N . ILE A 1 907 ? -25.656 -7.207 10.604 1.00 96.25 907 ILE A N 1
ATOM 7024 C CA . ILE A 1 907 ? -25.249 -6.311 9.512 1.00 96.25 907 ILE A CA 1
ATOM 7025 C C . ILE A 1 907 ? -25.055 -4.861 9.977 1.00 96.25 907 ILE A C 1
ATOM 7027 O O . ILE A 1 907 ? -24.141 -4.179 9.516 1.00 96.25 907 ILE A O 1
ATOM 7031 N N . GLU A 1 908 ? -25.855 -4.396 10.934 1.00 95.62 908 GLU A N 1
ATOM 7032 C CA . GLU A 1 908 ? -25.648 -3.089 11.565 1.00 95.62 908 GLU A CA 1
ATOM 7033 C C . GLU A 1 908 ? -24.344 -3.072 12.363 1.00 95.62 908 GLU A C 1
ATOM 7035 O O . GLU A 1 908 ? -23.622 -2.077 12.322 1.00 95.62 908 GLU A O 1
ATOM 7040 N N . SER A 1 909 ? -23.969 -4.194 12.989 1.00 95.06 909 SER A N 1
ATOM 7041 C CA . SER A 1 909 ? -22.675 -4.303 13.671 1.00 95.06 909 SER A CA 1
ATOM 7042 C C . SER A 1 909 ? -21.482 -4.201 12.709 1.00 95.06 909 SER A C 1
ATOM 7044 O O . SER A 1 909 ? -20.460 -3.614 13.064 1.00 95.06 909 SER A O 1
ATOM 7046 N N . VAL A 1 910 ? -21.619 -4.674 11.460 1.00 94.62 910 VAL A N 1
ATOM 7047 C CA . VAL A 1 910 ? -20.599 -4.498 10.404 1.00 94.62 910 VAL A CA 1
ATOM 7048 C C . VAL A 1 910 ? -20.415 -3.014 10.065 1.00 94.62 910 VAL A C 1
ATOM 7050 O O . VAL A 1 910 ? -19.289 -2.547 9.887 1.00 94.62 910 VAL A O 1
ATOM 7053 N N . VAL A 1 911 ? -21.507 -2.245 10.014 1.00 93.00 911 VAL A N 1
ATOM 7054 C CA . VAL A 1 911 ? -21.457 -0.787 9.818 1.00 93.00 911 VAL A CA 1
ATOM 7055 C C . VAL A 1 911 ? -20.879 -0.084 11.048 1.00 93.00 911 VAL A C 1
ATOM 7057 O O . VAL A 1 911 ? -20.057 0.818 10.900 1.00 93.00 911 VAL A O 1
ATOM 7060 N N . TYR A 1 912 ? -21.267 -0.512 12.252 1.00 90.62 912 TYR A N 1
ATOM 7061 C CA . TYR A 1 912 ? -20.793 0.038 13.523 1.00 90.62 912 TYR A CA 1
ATOM 7062 C C . TYR A 1 912 ? -19.271 -0.071 13.676 1.00 90.62 912 TYR A C 1
ATOM 7064 O O . TYR A 1 912 ? -18.622 0.901 14.068 1.00 90.62 912 TYR A O 1
ATOM 7072 N N . TYR A 1 913 ? -18.708 -1.236 13.339 1.00 86.06 913 TYR A N 1
ATOM 7073 C CA . TYR A 1 913 ? -17.268 -1.495 13.402 1.00 86.06 913 TYR A CA 1
ATOM 7074 C C . TYR A 1 913 ? -16.465 -0.717 12.355 1.00 86.06 913 TYR A C 1
ATOM 7076 O O . TYR A 1 913 ? -15.294 -0.402 12.571 1.00 86.06 913 TYR A O 1
ATOM 7084 N N . SER A 1 914 ? -17.077 -0.371 11.222 1.00 81.62 914 SER A N 1
ATOM 7085 C CA . SER A 1 914 ? -16.406 0.398 10.181 1.00 81.62 914 SER A CA 1
ATOM 7086 C C . SER A 1 914 ? -16.249 1.861 10.596 1.00 81.62 914 SER A C 1
ATOM 7088 O O . SER A 1 914 ? -17.210 2.629 10.623 1.00 81.62 914 SER A O 1
ATOM 7090 N N . VAL A 1 915 ? -15.003 2.282 10.841 1.00 71.31 915 VAL A N 1
ATOM 7091 C CA . VAL A 1 915 ? -14.647 3.656 11.252 1.00 71.31 915 VAL A CA 1
ATOM 7092 C C . VAL A 1 915 ? -15.272 4.731 10.350 1.00 71.31 915 VAL A C 1
ATOM 7094 O O . VAL A 1 915 ? -15.644 5.796 10.832 1.00 71.31 915 VAL A O 1
ATOM 7097 N N . TYR A 1 916 ? -15.405 4.460 9.049 1.00 73.44 916 TYR A N 1
ATOM 7098 C CA . TYR A 1 916 ? -15.911 5.425 8.066 1.00 73.44 916 TYR A CA 1
ATOM 7099 C C . TYR A 1 916 ? -17.422 5.352 7.843 1.00 73.44 916 TYR A C 1
ATOM 7101 O O . TYR A 1 916 ? -18.010 6.326 7.372 1.00 73.44 916 TYR A O 1
ATOM 7109 N N . LEU A 1 917 ? -18.046 4.211 8.147 1.00 79.06 917 LEU A N 1
ATOM 7110 C CA . LEU A 1 917 ? -19.480 4.002 7.937 1.00 79.06 917 LEU A CA 1
ATOM 7111 C C . LEU A 1 917 ? -20.290 4.106 9.228 1.00 79.06 917 LEU A C 1
ATOM 7113 O O . LEU A 1 917 ? -21.515 4.121 9.158 1.00 79.06 917 LEU A O 1
ATOM 7117 N N . ARG A 1 918 ? -19.643 4.214 10.393 1.00 80.50 918 ARG A N 1
ATOM 7118 C CA . ARG A 1 918 ? -20.321 4.334 11.684 1.00 80.50 918 ARG A CA 1
ATOM 7119 C C . ARG A 1 918 ? -21.374 5.449 11.655 1.00 80.50 918 ARG A C 1
ATOM 7121 O O . ARG A 1 918 ? -21.065 6.603 11.368 1.00 80.50 918 ARG A O 1
ATOM 7128 N N . GLY A 1 919 ? -22.619 5.083 11.959 1.00 80.38 919 GLY A N 1
ATOM 7129 C CA . GLY A 1 919 ? -23.777 5.985 11.937 1.00 80.38 919 GLY A CA 1
ATOM 7130 C C . GLY A 1 919 ? -24.440 6.177 10.565 1.00 80.38 919 GLY A C 1
ATOM 7131 O O . GLY A 1 919 ? -25.418 6.912 10.474 1.00 80.38 919 GLY A O 1
ATOM 7132 N N . GLN A 1 920 ? -23.946 5.534 9.504 1.00 87.56 920 GLN A N 1
ATOM 7133 C CA . GLN A 1 920 ? -24.592 5.516 8.187 1.00 87.56 920 GLN A CA 1
ATOM 7134 C C . GLN A 1 920 ? -25.578 4.346 8.052 1.00 87.56 920 GLN A C 1
ATOM 7136 O O . GLN A 1 920 ? -25.621 3.442 8.883 1.00 87.56 920 GLN A O 1
ATOM 7141 N N . SER A 1 921 ? -26.372 4.350 6.976 1.00 91.44 921 SER A N 1
ATOM 7142 C CA . SER A 1 921 ? -27.244 3.216 6.644 1.00 91.44 921 SER A CA 1
ATOM 7143 C C . SER A 1 921 ? -26.449 2.023 6.099 1.00 91.44 921 SER A C 1
ATOM 7145 O O . SER A 1 921 ? -25.385 2.202 5.501 1.00 91.44 921 SER A O 1
ATOM 7147 N N . ILE A 1 922 ? -27.013 0.815 6.196 1.00 93.00 922 ILE A N 1
ATOM 7148 C CA . ILE A 1 922 ? -26.414 -0.408 5.632 1.00 93.00 922 ILE A CA 1
ATOM 7149 C C . ILE A 1 922 ? -26.183 -0.337 4.113 1.00 93.00 922 ILE A C 1
ATOM 7151 O O . ILE A 1 922 ? -25.296 -1.018 3.607 1.00 93.00 922 ILE A O 1
ATOM 7155 N N . ASN A 1 923 ? -26.906 0.522 3.382 1.00 93.00 923 ASN A N 1
ATOM 7156 C CA . ASN A 1 923 ? -26.696 0.711 1.942 1.00 93.00 923 ASN A CA 1
ATOM 7157 C C . ASN A 1 923 ? -25.321 1.319 1.631 1.00 93.00 923 ASN A C 1
ATOM 7159 O O . ASN A 1 923 ? -24.791 1.104 0.546 1.00 93.00 923 ASN A O 1
ATOM 7163 N N . ALA A 1 924 ? -24.678 1.992 2.589 1.00 90.69 924 ALA A N 1
ATOM 7164 C CA . ALA A 1 924 ? -23.330 2.517 2.393 1.00 90.69 924 ALA A CA 1
ATOM 7165 C C . ALA A 1 924 ? -22.287 1.408 2.124 1.00 90.69 924 ALA A C 1
ATOM 7167 O O . ALA A 1 924 ? -21.231 1.679 1.552 1.00 90.69 924 ALA A O 1
ATOM 7168 N N . LEU A 1 925 ? -22.589 0.150 2.480 1.00 90.81 925 LEU A N 1
ATOM 7169 C CA . LEU A 1 925 ? -21.731 -1.012 2.223 1.00 90.81 925 LEU A CA 1
ATOM 7170 C C . LEU A 1 925 ? -21.550 -1.327 0.727 1.00 90.81 925 LEU A C 1
ATOM 7172 O O . LEU A 1 925 ? -20.530 -1.913 0.365 1.00 90.81 925 LEU A O 1
ATOM 7176 N N . ILE A 1 926 ? -22.491 -0.921 -0.136 1.00 91.69 926 ILE A N 1
ATOM 7177 C CA . ILE A 1 926 ? -22.471 -1.209 -1.585 1.00 91.69 926 ILE A CA 1
ATOM 7178 C C . ILE A 1 926 ? -22.048 -0.011 -2.452 1.00 91.69 926 ILE A C 1
ATOM 7180 O O . ILE A 1 926 ? -21.903 -0.137 -3.665 1.00 91.69 926 ILE A O 1
ATOM 7184 N N . GLU A 1 927 ? -21.803 1.159 -1.858 1.00 83.62 927 GLU A N 1
ATOM 7185 C CA . GLU A 1 927 ? -21.580 2.404 -2.609 1.00 83.62 927 GLU A CA 1
ATOM 7186 C C . GLU A 1 927 ? -20.128 2.614 -3.093 1.00 83.62 927 GLU A C 1
ATOM 7188 O O . GLU A 1 927 ? -19.864 3.578 -3.810 1.00 83.62 927 GLU A O 1
ATOM 7193 N N . ARG A 1 928 ? -19.172 1.749 -2.701 1.00 75.44 928 ARG A N 1
ATOM 7194 C CA . ARG A 1 928 ? -17.725 1.816 -3.045 1.00 75.44 928 ARG A CA 1
ATOM 7195 C C . ARG A 1 928 ? -17.127 3.237 -3.019 1.00 75.44 928 ARG A C 1
ATOM 7197 O O . ARG A 1 928 ? -16.291 3.587 -3.856 1.00 75.44 928 ARG A O 1
ATOM 7204 N N . ARG A 1 929 ? -17.543 4.077 -2.063 1.00 69.56 929 ARG A N 1
ATOM 7205 C CA . ARG A 1 929 ? -17.069 5.467 -1.982 1.00 69.56 929 ARG A CA 1
ATOM 7206 C C . ARG A 1 929 ? -15.541 5.498 -1.826 1.00 69.56 929 ARG A C 1
ATOM 7208 O O . ARG A 1 929 ? -15.026 4.787 -0.961 1.00 69.56 929 ARG A O 1
ATOM 7215 N N . PRO A 1 930 ? -14.808 6.310 -2.614 1.00 62.81 930 PRO A N 1
ATOM 7216 C CA . PRO A 1 930 ? -13.362 6.433 -2.474 1.00 62.81 930 PRO A CA 1
ATOM 7217 C C . PRO A 1 930 ? -13.003 6.950 -1.083 1.00 62.81 930 PRO A C 1
ATOM 7219 O O . PRO A 1 930 ? -13.558 7.948 -0.619 1.00 62.81 930 PRO A O 1
ATOM 7222 N N . TRP A 1 931 ? -12.065 6.280 -0.420 1.00 65.31 931 TRP A N 1
ATOM 7223 C CA . TRP A 1 931 ? -11.600 6.705 0.895 1.00 65.31 931 TRP A CA 1
ATOM 7224 C C . TRP A 1 931 ? -10.723 7.960 0.768 1.00 65.31 931 TRP A C 1
ATOM 7226 O O . TRP A 1 931 ? -10.084 8.165 -0.271 1.00 65.31 931 TRP A O 1
ATOM 7236 N N . PRO A 1 932 ? -10.657 8.806 1.812 1.00 66.75 932 PRO A N 1
ATOM 7237 C CA . PRO A 1 932 ? -9.728 9.927 1.840 1.00 66.75 932 PRO A CA 1
ATOM 7238 C C . PRO A 1 932 ? -8.298 9.447 1.575 1.00 66.75 932 PRO A C 1
ATOM 7240 O O . PRO A 1 932 ? -7.852 8.461 2.167 1.00 66.75 932 PRO A O 1
ATOM 7243 N N . LYS A 1 933 ? -7.575 10.147 0.694 1.00 69.19 933 LYS A N 1
ATOM 7244 C CA . LYS A 1 933 ? -6.181 9.817 0.376 1.00 69.19 933 LYS A CA 1
ATOM 7245 C C . LYS A 1 933 ? -5.306 10.036 1.609 1.00 69.19 933 LYS A C 1
ATOM 7247 O O . LYS A 1 933 ? -4.999 11.174 1.948 1.00 69.19 933 LYS A O 1
ATOM 7252 N N . ASN A 1 934 ? -4.891 8.939 2.231 1.00 83.81 934 ASN A N 1
ATOM 7253 C CA . ASN A 1 934 ? -3.883 8.907 3.281 1.00 83.81 934 ASN A CA 1
ATOM 7254 C C . ASN A 1 934 ? -2.811 7.882 2.899 1.00 83.81 934 ASN A C 1
ATOM 7256 O O . ASN A 1 934 ? -3.096 6.896 2.217 1.00 83.81 934 ASN A O 1
ATOM 7260 N N . TYR A 1 935 ? -1.594 8.108 3.369 1.00 91.19 935 TYR A N 1
ATOM 7261 C CA . TYR A 1 935 ? -0.487 7.173 3.264 1.00 91.19 935 TYR A CA 1
ATOM 7262 C C . TYR A 1 935 ? -0.374 6.378 4.554 1.00 91.19 935 TYR A C 1
ATOM 7264 O O . TYR A 1 935 ? -0.597 6.908 5.649 1.00 91.19 935 TYR A O 1
ATOM 7272 N N . TYR A 1 936 ? -0.018 5.108 4.412 1.00 92.69 936 TYR A N 1
ATOM 7273 C CA . TYR A 1 936 ? 0.088 4.191 5.527 1.00 92.69 936 TYR A CA 1
ATOM 7274 C C . TYR A 1 936 ? 1.367 3.370 5.433 1.00 92.69 936 TYR A C 1
ATOM 7276 O O . TYR A 1 936 ? 1.847 3.063 4.344 1.00 92.69 936 TYR A O 1
ATOM 7284 N N . LYS A 1 937 ? 1.885 2.971 6.591 1.00 96.50 937 LYS A N 1
ATOM 7285 C CA . LYS A 1 937 ? 2.789 1.831 6.728 1.00 96.50 937 LYS A CA 1
ATOM 7286 C C . LYS A 1 937 ? 2.278 0.981 7.875 1.00 96.50 937 LYS A C 1
ATOM 7288 O O . LYS A 1 937 ? 1.892 1.505 8.921 1.00 96.50 937 LYS A O 1
ATOM 7293 N N . PHE A 1 938 ? 2.312 -0.323 7.658 1.00 96.62 938 PHE A N 1
ATOM 7294 C CA . PHE A 1 938 ? 1.841 -1.319 8.600 1.00 96.62 938 PHE A CA 1
ATOM 7295 C C . PHE A 1 938 ? 2.950 -2.313 8.921 1.00 96.62 938 PHE A C 1
ATOM 7297 O O . PHE A 1 938 ? 3.853 -2.527 8.108 1.00 96.62 938 PHE A O 1
ATOM 7304 N N . LYS A 1 939 ? 2.863 -2.913 10.106 1.00 98.12 939 LYS A N 1
ATOM 7305 C CA . LYS A 1 939 ? 3.622 -4.100 10.522 1.00 98.12 939 LYS A CA 1
ATOM 7306 C C . LYS A 1 939 ? 2.741 -4.963 11.414 1.00 98.12 939 LYS A C 1
ATOM 7308 O O . LYS A 1 939 ? 1.735 -4.469 11.924 1.00 98.12 939 LYS A O 1
ATOM 7313 N N . SER A 1 940 ? 3.125 -6.214 11.640 1.00 98.31 940 SER A N 1
ATOM 7314 C CA . SER A 1 940 ? 2.362 -7.121 12.497 1.00 98.31 940 SER A CA 1
ATOM 7315 C C . SER A 1 940 ? 3.247 -8.048 13.308 1.00 98.31 940 SER A C 1
ATOM 7317 O O . SER A 1 940 ? 4.258 -8.506 12.782 1.00 98.31 940 SER A O 1
ATOM 7319 N N . ASP A 1 941 ? 2.786 -8.405 14.500 1.00 98.69 941 ASP A N 1
ATOM 7320 C CA . ASP A 1 941 ? 3.372 -9.429 15.363 1.00 98.69 941 ASP A CA 1
ATOM 7321 C C . ASP A 1 941 ? 2.284 -10.303 15.987 1.00 98.69 941 ASP A C 1
ATOM 7323 O O . ASP A 1 941 ? 1.136 -9.881 16.119 1.00 98.69 941 ASP A O 1
ATOM 7327 N N . TYR A 1 942 ? 2.661 -11.494 16.445 1.00 98.62 942 TYR A N 1
ATOM 7328 C CA . TYR A 1 942 ? 1.840 -12.308 17.344 1.00 98.62 942 TYR A CA 1
ATOM 7329 C C . TYR A 1 942 ? 2.436 -12.323 18.745 1.00 98.62 942 TYR A C 1
ATOM 7331 O O . TYR A 1 942 ? 3.655 -12.424 18.900 1.00 98.62 942 TYR A O 1
ATOM 7339 N N . VAL A 1 943 ? 1.576 -12.263 19.758 1.00 98.69 943 VAL A N 1
ATOM 7340 C CA . VAL A 1 943 ? 1.964 -12.390 21.166 1.00 98.69 943 VAL A CA 1
ATOM 7341 C C . VAL A 1 943 ? 1.531 -13.752 21.691 1.00 98.69 943 VAL A C 1
ATOM 7343 O O . VAL A 1 943 ? 0.381 -14.152 21.514 1.00 98.69 943 VAL A O 1
ATOM 7346 N N . GLN A 1 944 ? 2.462 -14.464 22.326 1.00 98.19 944 GLN A N 1
ATOM 7347 C CA . GLN A 1 944 ? 2.269 -15.828 22.843 1.00 98.19 944 GLN A CA 1
ATOM 7348 C C . GLN A 1 944 ? 2.273 -15.878 24.377 1.00 98.19 944 GLN A C 1
ATOM 7350 O O . GLN A 1 944 ? 1.687 -16.778 24.970 1.00 98.19 944 GLN A O 1
ATOM 7355 N N . GLU A 1 945 ? 2.868 -14.873 25.018 1.00 97.50 945 GLU A N 1
ATOM 7356 C CA . GLU A 1 945 ? 2.881 -14.680 26.467 1.00 97.50 945 GLU A CA 1
ATOM 7357 C C . GLU A 1 945 ? 2.518 -13.218 26.766 1.00 97.50 945 GLU A C 1
ATOM 7359 O O . GLU A 1 945 ? 2.953 -12.339 26.018 1.00 97.50 945 GLU A O 1
ATOM 7364 N N . PRO A 1 946 ? 1.729 -12.919 27.815 1.00 97.75 946 PRO A N 1
ATOM 7365 C CA . PRO A 1 946 ? 1.333 -11.546 28.118 1.00 97.75 946 PRO A CA 1
ATOM 7366 C C . PRO A 1 946 ? 2.549 -10.637 28.326 1.00 97.75 946 PRO A C 1
ATOM 7368 O O . PRO A 1 946 ? 3.480 -10.980 29.058 1.00 97.75 946 PRO A O 1
ATOM 7371 N N . ILE A 1 947 ? 2.533 -9.452 27.712 1.00 97.81 947 ILE A N 1
ATOM 7372 C CA . ILE A 1 947 ? 3.625 -8.489 27.864 1.00 97.81 947 ILE A CA 1
ATOM 7373 C C . ILE A 1 947 ? 3.611 -7.958 29.304 1.00 97.81 947 ILE A C 1
ATOM 7375 O O . ILE A 1 947 ? 2.543 -7.535 29.766 1.00 97.81 947 ILE A O 1
ATOM 7379 N N . PRO A 1 948 ? 4.761 -7.930 30.011 1.00 95.00 948 PRO A N 1
ATOM 7380 C CA . PRO A 1 948 ? 4.817 -7.467 31.391 1.00 95.00 948 PRO A CA 1
ATOM 7381 C C . PRO A 1 948 ? 4.261 -6.053 31.559 1.00 95.00 948 PRO A C 1
ATOM 7383 O O . PRO A 1 948 ? 4.550 -5.153 30.769 1.00 95.00 948 PRO A O 1
ATOM 7386 N N . GLU A 1 949 ? 3.514 -5.825 32.636 1.00 90.00 949 GLU A N 1
ATOM 7387 C CA . GLU A 1 949 ? 2.853 -4.540 32.889 1.00 90.00 949 GLU A CA 1
ATOM 7388 C C . GLU A 1 949 ? 3.828 -3.356 32.971 1.00 90.00 949 GLU A C 1
ATOM 7390 O O . GLU A 1 949 ? 3.536 -2.261 32.484 1.00 90.00 949 GLU A O 1
ATOM 7395 N N . SER A 1 950 ? 5.020 -3.585 33.532 1.00 88.06 950 SER A N 1
ATOM 7396 C CA . SER A 1 950 ? 6.094 -2.588 33.571 1.00 88.06 950 SER A CA 1
ATOM 7397 C C . SER A 1 950 ? 6.476 -2.105 32.168 1.00 88.06 950 SER A C 1
ATOM 7399 O O . SER A 1 950 ? 6.681 -0.909 31.973 1.00 88.06 950 SER A O 1
ATOM 7401 N N . VAL A 1 951 ? 6.481 -3.013 31.189 1.00 94.56 951 VAL A N 1
ATOM 7402 C CA . VAL A 1 951 ? 6.839 -2.756 29.789 1.00 94.56 951 VAL A CA 1
ATOM 7403 C C . VAL A 1 951 ? 5.686 -2.113 29.015 1.00 94.56 951 VAL A C 1
ATOM 7405 O O . VAL A 1 951 ? 5.931 -1.297 28.129 1.00 94.56 951 VAL A O 1
ATOM 7408 N N . LEU A 1 952 ? 4.424 -2.404 29.351 1.00 94.12 952 LEU A N 1
ATOM 7409 C CA . LEU A 1 952 ? 3.268 -1.787 28.679 1.00 94.12 952 LEU A CA 1
ATOM 7410 C C . LEU A 1 952 ? 3.313 -0.253 28.736 1.00 94.12 952 LEU A C 1
ATOM 7412 O O . LEU A 1 952 ? 2.998 0.413 27.750 1.00 94.12 952 LEU A O 1
ATOM 7416 N N . ASN A 1 953 ? 3.757 0.315 29.860 1.00 91.25 953 ASN A N 1
ATOM 7417 C CA . ASN A 1 953 ? 3.926 1.763 29.996 1.00 91.25 953 ASN A CA 1
ATOM 7418 C C . ASN A 1 953 ? 4.995 2.317 29.039 1.00 91.25 953 ASN A C 1
ATOM 7420 O O . ASN A 1 953 ? 4.806 3.388 28.456 1.00 91.25 953 ASN A O 1
ATOM 7424 N N . ASP A 1 954 ? 6.086 1.579 28.831 1.00 93.81 954 ASP A N 1
ATOM 7425 C CA . ASP A 1 954 ? 7.125 1.953 27.873 1.00 93.81 954 ASP A CA 1
ATOM 7426 C C . ASP A 1 954 ? 6.620 1.852 26.432 1.00 93.81 954 ASP A C 1
ATOM 7428 O O . ASP A 1 954 ? 6.867 2.755 25.636 1.00 93.81 954 ASP A O 1
ATOM 7432 N N . ILE A 1 955 ? 5.831 0.825 26.104 1.00 94.94 955 ILE A N 1
ATOM 7433 C CA . ILE A 1 955 ? 5.201 0.674 24.783 1.00 94.94 955 ILE A CA 1
ATOM 7434 C C . ILE A 1 955 ? 4.280 1.858 24.483 1.00 94.94 955 ILE A C 1
ATOM 7436 O O . ILE A 1 955 ? 4.369 2.452 23.405 1.00 94.94 955 ILE A O 1
ATOM 7440 N N . ILE A 1 956 ? 3.426 2.235 25.439 1.00 93.00 956 ILE A N 1
ATOM 7441 C CA . ILE A 1 956 ? 2.536 3.400 25.336 1.00 93.00 956 ILE A CA 1
ATOM 7442 C C . ILE A 1 956 ? 3.360 4.669 25.085 1.00 93.00 956 ILE A C 1
ATOM 7444 O O . ILE A 1 956 ? 3.025 5.457 24.197 1.00 93.00 956 ILE A O 1
ATOM 7448 N N . LYS A 1 957 ? 4.467 4.847 25.817 1.00 92.69 957 LYS A N 1
ATOM 7449 C CA . LYS A 1 957 ? 5.385 5.978 25.640 1.00 92.69 957 LYS A CA 1
ATOM 7450 C C . LYS A 1 957 ? 6.024 5.985 24.249 1.00 92.69 957 LYS A C 1
ATOM 7452 O O . LYS A 1 957 ? 5.974 7.011 23.575 1.00 92.69 957 LYS A O 1
ATOM 7457 N N . TRP A 1 958 ? 6.568 4.859 23.787 1.00 95.31 958 TRP A N 1
ATOM 7458 C CA . TRP A 1 958 ? 7.178 4.756 22.458 1.00 95.31 958 TRP A CA 1
ATOM 7459 C C . TRP A 1 958 ? 6.165 5.058 21.353 1.00 95.31 958 TRP A C 1
ATOM 7461 O O . TRP A 1 958 ? 6.480 5.780 20.411 1.00 95.31 958 TRP A O 1
ATOM 7471 N N . CYS A 1 959 ? 4.935 4.554 21.477 1.00 94.94 959 CYS A N 1
ATOM 7472 C CA . CYS A 1 959 ? 3.868 4.811 20.513 1.00 94.94 959 CYS A CA 1
ATOM 7473 C C . CYS A 1 959 ? 3.452 6.287 20.488 1.00 94.94 959 CYS A C 1
ATOM 7475 O O . CYS A 1 959 ? 3.222 6.835 19.411 1.00 94.94 959 CYS A O 1
ATOM 7477 N N . LEU A 1 960 ? 3.407 6.951 21.647 1.00 93.38 960 LEU A N 1
ATOM 7478 C CA . LEU A 1 960 ? 3.103 8.379 21.745 1.00 93.38 960 LEU A CA 1
ATOM 7479 C C . LEU A 1 960 ? 4.193 9.248 21.096 1.00 93.38 960 LEU A C 1
ATOM 7481 O O . LEU A 1 960 ? 3.883 10.161 20.324 1.00 93.38 960 LEU A O 1
ATOM 7485 N N . GLU A 1 961 ? 5.461 8.949 21.391 1.00 92.75 961 GLU A N 1
ATOM 7486 C CA . GLU A 1 961 ? 6.635 9.638 20.836 1.00 92.75 961 GLU A CA 1
ATOM 7487 C C . GLU A 1 961 ? 6.689 9.494 19.310 1.00 92.75 961 GLU A C 1
ATOM 7489 O O . GLU A 1 961 ? 6.850 10.481 18.589 1.00 92.75 961 GLU A O 1
ATOM 7494 N N . GLU A 1 962 ? 6.483 8.271 18.821 1.00 93.81 962 GLU A N 1
ATOM 7495 C CA . GLU A 1 962 ? 6.613 7.916 17.407 1.00 93.81 962 GLU A CA 1
ATOM 7496 C C . GLU A 1 962 ? 5.315 8.076 16.608 1.00 93.81 962 GLU A C 1
ATOM 7498 O O . GLU A 1 962 ? 5.327 7.902 15.393 1.00 93.81 962 GLU A O 1
ATOM 7503 N N . ASN A 1 963 ? 4.204 8.438 17.258 1.00 93.25 963 ASN A N 1
ATOM 7504 C CA . ASN A 1 963 ? 2.875 8.559 16.652 1.00 93.25 963 ASN A CA 1
ATOM 7505 C C . ASN A 1 963 ? 2.365 7.256 15.997 1.00 93.25 963 ASN A C 1
ATOM 7507 O O . ASN A 1 963 ? 1.743 7.288 14.934 1.00 93.25 963 ASN A O 1
ATOM 7511 N N . VAL A 1 964 ? 2.646 6.110 16.618 1.00 96.19 964 VAL A N 1
ATOM 7512 C CA . VAL A 1 964 ? 2.219 4.783 16.147 1.00 96.19 964 VAL A CA 1
ATOM 7513 C C . VAL A 1 964 ? 0.922 4.380 16.847 1.00 96.19 964 VAL A C 1
ATOM 7515 O O . VAL A 1 964 ? 0.772 4.559 18.054 1.00 96.19 964 VAL A O 1
ATOM 7518 N N . ILE A 1 965 ? -0.020 3.834 16.084 1.00 96.88 965 ILE A N 1
ATOM 7519 C CA . ILE A 1 965 ? -1.251 3.224 16.593 1.00 96.88 965 ILE A CA 1
ATOM 7520 C C . ILE A 1 965 ? -1.008 1.719 16.743 1.00 96.88 965 ILE A C 1
ATOM 7522 O O . ILE A 1 965 ? -0.387 1.111 15.869 1.00 96.88 965 ILE A O 1
ATOM 7526 N N . LEU A 1 966 ? -1.518 1.119 17.817 1.00 97.75 966 LEU A N 1
ATOM 7527 C CA . LEU A 1 966 ? -1.565 -0.334 17.985 1.00 97.75 966 LEU A CA 1
ATOM 7528 C C . LEU A 1 966 ? -3.013 -0.802 17.874 1.00 97.75 966 LEU A C 1
ATOM 7530 O O . LEU A 1 966 ? -3.871 -0.293 18.590 1.00 97.75 966 LEU A O 1
ATOM 7534 N N . ALA A 1 967 ? -3.283 -1.772 17.011 1.00 97.00 967 ALA A N 1
ATOM 7535 C CA . ALA A 1 967 ? -4.540 -2.512 17.003 1.00 97.00 967 ALA A CA 1
ATOM 7536 C C . ALA A 1 967 ? -4.255 -3.950 17.444 1.00 97.00 967 ALA A C 1
ATOM 7538 O O . ALA A 1 967 ? -3.384 -4.606 16.882 1.00 97.00 967 ALA A O 1
ATOM 7539 N N . MET A 1 968 ? -4.933 -4.408 18.491 1.00 98.00 968 MET A N 1
ATOM 7540 C CA . MET A 1 968 ? -4.692 -5.697 19.137 1.00 98.00 968 MET A CA 1
ATOM 7541 C C . MET A 1 968 ? -5.974 -6.529 19.067 1.00 98.00 968 MET A C 1
ATOM 7543 O O . MET A 1 968 ? -7.011 -6.108 19.586 1.00 98.00 968 MET A O 1
ATOM 7547 N N . GLU A 1 969 ? -5.916 -7.695 18.425 1.00 97.56 969 GLU A N 1
ATOM 7548 C CA . GLU A 1 969 ? -7.094 -8.524 18.145 1.00 97.56 969 GLU A CA 1
ATOM 7549 C C . GLU A 1 969 ? -6.951 -9.925 18.771 1.00 97.56 969 GLU A C 1
ATOM 7551 O O . GLU A 1 969 ? -5.967 -10.617 18.491 1.00 97.56 969 GLU A O 1
ATOM 7556 N N . PRO A 1 970 ? -7.898 -10.362 19.623 1.00 98.00 970 PRO A N 1
ATOM 7557 C CA . PRO A 1 970 ? -7.746 -11.563 20.443 1.00 98.00 970 PRO A CA 1
ATOM 7558 C C . PRO A 1 970 ? -7.892 -12.871 19.666 1.00 98.00 970 PRO A C 1
ATOM 7560 O O . PRO A 1 970 ? -8.922 -13.136 19.055 1.00 98.00 970 PRO A O 1
ATOM 7563 N N . HIS A 1 971 ? -6.911 -13.759 19.784 1.00 97.12 971 HIS A N 1
ATOM 7564 C CA . HIS A 1 971 ? -6.989 -15.141 19.302 1.00 97.12 971 HIS A CA 1
ATOM 7565 C C . HIS A 1 971 ? -7.751 -16.026 20.306 1.00 97.12 971 HIS A C 1
ATOM 7567 O O . HIS A 1 971 ? -8.689 -15.582 20.972 1.00 97.12 971 HIS A O 1
ATOM 7573 N N . GLY A 1 972 ? -7.417 -17.314 20.372 1.00 96.38 972 GLY A N 1
ATOM 7574 C CA . GLY A 1 972 ? -8.146 -18.290 21.167 1.00 96.38 972 GLY A CA 1
ATOM 7575 C C . GLY A 1 972 ? -9.489 -18.689 20.559 1.00 96.38 972 GLY A C 1
ATOM 7576 O O . GLY A 1 972 ? -9.752 -18.475 19.370 1.00 96.38 972 GLY A O 1
ATOM 7577 N N . GLY A 1 973 ? -10.327 -19.337 21.368 1.00 97.25 973 GLY A N 1
ATOM 7578 C CA . GLY A 1 973 ? -11.568 -19.942 20.889 1.00 97.25 973 GLY A CA 1
ATOM 7579 C C . GLY A 1 973 ? -11.332 -20.879 19.700 1.00 97.25 973 GLY A C 1
ATOM 7580 O O . GLY A 1 973 ? -10.367 -21.649 19.681 1.00 97.25 973 GLY A O 1
ATOM 7581 N N . ARG A 1 974 ? -12.152 -20.737 18.656 1.00 97.88 974 ARG A N 1
ATOM 7582 C CA . ARG A 1 974 ? -12.064 -21.512 17.415 1.00 97.88 974 ARG A CA 1
ATOM 7583 C C . ARG A 1 974 ? -10.695 -21.430 16.733 1.00 97.88 974 ARG A C 1
ATOM 7585 O O . ARG A 1 974 ? -10.273 -22.401 16.111 1.00 97.88 974 ARG A O 1
ATOM 7592 N N . MET A 1 975 ? -9.960 -20.324 16.884 1.00 98.12 975 MET A N 1
ATOM 7593 C CA . MET A 1 975 ? -8.607 -20.191 16.323 1.00 98.12 975 MET A CA 1
ATOM 7594 C C . MET A 1 975 ? -7.593 -21.144 16.969 1.00 98.12 975 MET A C 1
ATOM 7596 O O . MET A 1 975 ? -6.615 -21.495 16.315 1.00 98.12 975 MET A O 1
ATOM 7600 N N . SER A 1 976 ? -7.818 -21.576 18.214 1.00 97.75 976 SER A N 1
ATOM 7601 C CA . SER A 1 976 ? -6.970 -22.553 18.917 1.00 97.75 976 SER A CA 1
ATOM 7602 C C . SER A 1 976 ? -7.385 -24.008 18.686 1.00 97.75 976 SER A C 1
ATOM 7604 O O . SER A 1 976 ? -6.614 -24.913 18.999 1.00 97.75 976 SER A O 1
ATOM 7606 N N . GLU A 1 977 ? -8.590 -24.243 18.167 1.00 98.00 977 GLU A N 1
ATOM 7607 C CA . GLU A 1 977 ? -9.114 -25.584 17.869 1.00 98.00 977 GLU A CA 1
ATOM 7608 C C . GLU A 1 977 ? -8.672 -26.097 16.494 1.00 98.00 977 GLU A C 1
ATOM 7610 O O . GLU A 1 977 ? -8.603 -27.303 16.272 1.00 98.00 977 GLU A O 1
ATOM 7615 N N . ILE A 1 978 ? -8.401 -25.183 15.560 1.00 98.19 978 ILE A N 1
ATOM 7616 C CA . ILE A 1 978 ? -7.991 -25.511 14.194 1.00 98.19 978 ILE A CA 1
ATOM 7617 C C . ILE A 1 978 ? -6.489 -25.814 14.179 1.00 98.19 978 ILE A C 1
ATOM 7619 O O . ILE A 1 978 ? -5.687 -25.011 14.657 1.00 98.19 978 ILE A O 1
ATOM 7623 N N . ASP A 1 979 ? -6.105 -26.951 13.595 1.00 98.19 979 ASP A N 1
ATOM 7624 C CA . ASP A 1 979 ? -4.700 -27.341 13.456 1.00 98.19 979 ASP A CA 1
ATOM 7625 C C . ASP A 1 979 ? -3.935 -26.370 12.539 1.00 98.19 979 ASP A C 1
ATOM 7627 O O . ASP A 1 979 ? -4.466 -25.924 11.514 1.00 98.19 979 ASP A O 1
ATOM 7631 N N . GLU A 1 980 ? -2.679 -26.058 12.882 1.00 97.69 980 GLU A N 1
ATOM 7632 C CA . GLU A 1 980 ? -1.849 -25.089 12.151 1.00 97.69 980 GLU A CA 1
ATOM 7633 C C . GLU A 1 980 ? -1.557 -25.484 10.696 1.00 97.69 980 GLU A C 1
ATOM 7635 O O . GLU A 1 980 ? -1.171 -24.627 9.904 1.00 97.69 980 GLU A O 1
ATOM 7640 N N . THR A 1 981 ? -1.768 -26.745 10.315 1.00 97.69 981 THR A N 1
ATOM 7641 C CA . THR A 1 981 ? -1.565 -27.249 8.949 1.00 97.69 981 THR A CA 1
ATOM 7642 C C . THR A 1 981 ? -2.857 -27.344 8.127 1.00 97.69 981 THR A C 1
ATOM 7644 O O . THR A 1 981 ? -2.792 -27.581 6.915 1.00 97.69 981 THR A O 1
ATOM 7647 N N . THR A 1 982 ? -4.026 -27.111 8.745 1.00 98.19 982 THR A N 1
ATOM 7648 C CA . THR A 1 982 ? -5.358 -27.225 8.105 1.00 98.19 982 THR A CA 1
ATOM 7649 C C . THR A 1 982 ? -5.465 -26.378 6.838 1.00 98.19 982 THR A C 1
ATOM 7651 O O . THR A 1 982 ? -5.974 -26.831 5.814 1.00 98.19 982 THR A O 1
ATOM 7654 N N . ILE A 1 983 ? -4.947 -25.153 6.905 1.00 98.56 983 ILE A N 1
ATOM 7655 C CA . ILE A 1 983 ? -4.762 -24.228 5.785 1.00 98.56 983 ILE A CA 1
ATOM 7656 C C . ILE A 1 983 ? -3.377 -23.571 5.922 1.00 98.56 983 ILE A C 1
ATOM 7658 O O . ILE A 1 983 ? -2.754 -23.697 6.976 1.00 98.56 983 ILE A O 1
ATOM 7662 N N . PRO A 1 984 ? -2.866 -22.851 4.908 1.00 98.69 984 PRO A N 1
ATOM 7663 C CA . PRO A 1 984 ? -1.531 -22.265 4.963 1.00 98.69 984 PRO A CA 1
ATOM 7664 C C . PRO A 1 984 ? -1.286 -21.307 6.129 1.00 98.69 984 PRO A C 1
ATOM 7666 O O . PRO A 1 984 ? -0.148 -21.228 6.590 1.00 98.69 984 PRO A O 1
ATOM 7669 N N . TYR A 1 985 ? -2.325 -20.606 6.602 1.00 98.31 985 TYR A N 1
ATOM 7670 C CA . TYR A 1 985 ? -2.257 -19.739 7.779 1.00 98.31 985 TYR A CA 1
ATOM 7671 C C . TYR A 1 985 ? -2.001 -20.572 9.050 1.00 98.31 985 TYR A C 1
ATOM 7673 O O . TYR A 1 985 ? -2.887 -21.327 9.467 1.00 98.31 985 TYR A O 1
ATOM 7681 N N . PRO A 1 986 ? -0.835 -20.416 9.706 1.00 98.31 986 PRO A N 1
ATOM 7682 C CA . PRO A 1 986 ? -0.417 -21.328 10.767 1.00 98.31 986 PRO A CA 1
ATOM 7683 C C . PRO A 1 986 ? -0.636 -20.778 12.187 1.00 98.31 986 PRO A C 1
ATOM 7685 O O . PRO A 1 986 ? -0.369 -21.469 13.166 1.00 98.31 986 PRO A O 1
ATOM 7688 N N . HIS A 1 987 ? -1.063 -19.522 12.340 1.00 98.06 987 HIS A N 1
ATOM 7689 C CA . HIS A 1 987 ? -1.056 -18.828 13.634 1.00 98.06 987 HIS A CA 1
ATOM 7690 C C . HIS A 1 987 ? -2.293 -19.192 14.469 1.00 98.06 987 HIS A C 1
ATOM 7692 O O . HIS A 1 987 ? -3.260 -18.435 14.565 1.00 98.06 987 HIS A O 1
ATOM 7698 N N . ARG A 1 988 ? -2.279 -20.404 15.027 1.00 97.81 988 ARG A N 1
ATOM 7699 C CA . ARG A 1 988 ? -3.398 -21.031 15.746 1.00 97.81 988 ARG A CA 1
ATOM 7700 C C . ARG A 1 988 ? -3.130 -21.077 17.253 1.00 97.81 988 ARG A C 1
ATOM 7702 O O . ARG A 1 988 ? -2.765 -20.055 17.838 1.00 97.81 988 ARG A O 1
ATOM 7709 N N . LYS A 1 989 ? -3.308 -22.248 17.874 1.00 97.50 989 LYS A N 1
ATOM 7710 C CA . LYS A 1 989 ? -3.075 -22.504 19.299 1.00 97.50 989 LYS A CA 1
ATOM 7711 C C . LYS A 1 989 ? -1.709 -21.977 19.755 1.00 97.50 989 LYS A C 1
ATOM 7713 O O . LYS A 1 989 ? -0.702 -22.196 19.090 1.00 97.50 989 LYS A O 1
ATOM 7718 N N . GLY A 1 990 ? -1.693 -21.318 20.913 1.00 95.69 990 GLY A N 1
ATOM 7719 C CA . GLY A 1 990 ? -0.496 -20.720 21.517 1.00 95.69 990 GLY A CA 1
ATOM 7720 C C . GLY A 1 990 ? -0.340 -19.219 21.259 1.00 95.69 990 GLY A C 1
ATOM 7721 O O . GLY A 1 990 ? 0.419 -18.573 21.969 1.00 95.69 990 GLY A O 1
ATOM 7722 N N . ASN A 1 991 ? -1.081 -18.642 20.308 1.00 97.88 991 ASN A N 1
ATOM 7723 C CA . ASN A 1 991 ? -1.139 -17.192 20.125 1.00 97.88 991 ASN A CA 1
ATOM 7724 C C . ASN A 1 991 ? -2.297 -16.600 20.939 1.00 97.88 991 ASN A C 1
ATOM 7726 O O . ASN A 1 991 ? -3.439 -17.040 20.802 1.00 97.88 991 ASN A O 1
ATOM 7730 N N . LEU A 1 992 ? -2.005 -15.594 21.764 1.00 98.44 992 LEU A N 1
ATOM 7731 C CA . LEU A 1 992 ? -2.994 -14.878 22.572 1.00 98.44 992 LEU A CA 1
ATOM 7732 C C . LEU A 1 992 ? -3.734 -13.840 21.730 1.00 98.44 992 LEU A C 1
ATOM 7734 O O . LEU A 1 992 ? -4.953 -13.727 21.803 1.00 98.44 992 LEU A O 1
ATOM 7738 N N . TYR A 1 993 ? -3.004 -13.084 20.914 1.00 98.62 993 TYR A N 1
ATOM 7739 C CA . TYR A 1 993 ? -3.556 -12.070 20.021 1.00 98.62 993 TYR A CA 1
ATOM 7740 C C . TYR A 1 993 ? -2.537 -11.670 18.952 1.00 98.62 993 TYR A C 1
ATOM 7742 O O . TYR A 1 993 ? -1.327 -11.879 19.101 1.00 98.62 993 TYR A O 1
ATOM 7750 N N . ILE A 1 994 ? -3.038 -11.067 17.877 1.00 98.38 994 ILE A N 1
ATOM 7751 C CA . ILE A 1 994 ? -2.229 -10.379 16.870 1.00 98.38 994 ILE A CA 1
ATOM 7752 C C . ILE A 1 994 ? -2.153 -8.884 17.207 1.00 98.38 994 ILE A C 1
ATOM 7754 O O . ILE A 1 994 ? -3.134 -8.286 17.649 1.00 98.38 994 ILE A O 1
ATOM 7758 N N . ILE A 1 995 ? -0.982 -8.280 17.010 1.00 98.12 995 ILE A N 1
ATOM 7759 C CA . ILE A 1 995 ? -0.770 -6.832 17.056 1.00 98.12 995 ILE A CA 1
ATOM 7760 C C . ILE A 1 995 ? -0.542 -6.339 15.635 1.00 98.12 995 ILE A C 1
ATOM 7762 O O . ILE A 1 995 ? 0.330 -6.843 14.929 1.00 98.12 995 ILE A O 1
ATOM 7766 N N . GLN A 1 996 ? -1.258 -5.293 15.247 1.00 98.00 996 GLN A N 1
ATOM 7767 C CA . GLN A 1 996 ? -0.956 -4.478 14.087 1.00 98.00 996 GLN A CA 1
ATOM 7768 C C . GLN A 1 996 ? -0.418 -3.114 14.532 1.00 98.00 996 GLN A C 1
ATOM 7770 O O . GLN A 1 996 ? -1.050 -2.390 15.301 1.00 98.00 996 GLN A O 1
ATOM 7775 N N . TYR A 1 997 ? 0.741 -2.745 13.996 1.00 98.31 997 TYR A N 1
ATOM 7776 C CA . TYR A 1 997 ? 1.320 -1.413 14.128 1.00 98.31 997 TYR A CA 1
ATOM 7777 C C . TYR A 1 997 ? 0.874 -0.587 12.928 1.00 98.31 997 TYR A C 1
ATOM 7779 O O . TYR A 1 997 ? 1.088 -1.004 11.788 1.00 98.31 997 TYR A O 1
ATOM 7787 N N . VAL A 1 998 ? 0.279 0.580 13.165 1.00 96.81 998 VAL A N 1
ATOM 7788 C CA . VAL A 1 998 ? -0.241 1.447 12.104 1.00 96.81 998 VAL A CA 1
ATOM 7789 C C . VAL A 1 998 ? 0.382 2.829 12.209 1.00 96.81 998 VAL A C 1
ATOM 7791 O O . VAL A 1 998 ? 0.294 3.505 13.233 1.00 96.81 998 VAL A O 1
ATOM 7794 N N . MET A 1 999 ? 0.981 3.272 11.110 1.00 95.88 999 MET A N 1
ATOM 7795 C CA . MET A 1 999 ? 1.450 4.637 10.919 1.00 95.88 999 MET A CA 1
ATOM 7796 C C . MET A 1 999 ? 0.680 5.255 9.758 1.00 95.88 999 MET A C 1
ATOM 7798 O O . MET A 1 999 ? 0.695 4.701 8.663 1.00 95.88 999 MET A O 1
ATOM 7802 N N . ARG A 1 1000 ? 0.024 6.398 9.989 1.00 92.31 1000 ARG A N 1
ATOM 7803 C CA . ARG A 1 1000 ? -0.781 7.119 8.989 1.00 92.31 1000 ARG A CA 1
ATOM 7804 C C . ARG A 1 1000 ? -0.321 8.568 8.859 1.00 92.31 1000 ARG A C 1
ATOM 7806 O O . ARG A 1 1000 ? -0.124 9.236 9.872 1.00 92.31 1000 ARG A O 1
ATOM 7813 N N . TRP A 1 1001 ? -0.219 9.070 7.630 1.00 92.88 1001 TRP A N 1
ATOM 7814 C CA . TRP A 1 1001 ? 0.087 10.475 7.340 1.00 92.88 1001 TRP A CA 1
ATOM 7815 C C . TRP A 1 1001 ? -0.534 10.943 6.015 1.00 92.88 1001 TRP A C 1
ATOM 7817 O O . TRP A 1 1001 ? -0.992 10.130 5.218 1.00 92.88 1001 TRP A O 1
ATOM 7827 N N . ASN A 1 1002 ? -0.551 12.258 5.772 1.00 88.06 1002 ASN A N 1
ATOM 7828 C CA . ASN A 1 1002 ? -1.280 12.849 4.636 1.00 88.06 1002 ASN A CA 1
ATOM 7829 C C . ASN A 1 1002 ? -0.361 13.401 3.528 1.00 88.06 1002 ASN A C 1
ATOM 7831 O O . ASN A 1 1002 ? -0.803 13.586 2.399 1.00 88.06 1002 ASN A O 1
ATOM 7835 N N . ASP A 1 1003 ? 0.909 13.676 3.838 1.00 84.06 1003 ASP A N 1
ATOM 7836 C CA . ASP A 1 1003 ? 1.869 14.285 2.908 1.00 84.06 1003 ASP A CA 1
ATOM 7837 C C . ASP A 1 1003 ? 2.653 13.222 2.114 1.00 84.06 1003 ASP A C 1
ATOM 7839 O O . ASP A 1 1003 ? 3.289 12.339 2.689 1.00 84.06 1003 ASP A O 1
ATOM 7843 N N . ALA A 1 1004 ? 2.631 13.335 0.784 1.00 77.94 1004 ALA A N 1
ATOM 7844 C CA . ALA A 1 1004 ? 3.317 12.439 -0.147 1.00 77.94 1004 ALA A CA 1
ATOM 7845 C C . ALA A 1 1004 ? 4.842 12.651 -0.218 1.00 77.94 1004 ALA A C 1
ATOM 7847 O O . ALA A 1 1004 ? 5.537 11.907 -0.909 1.00 77.94 1004 ALA A O 1
ATOM 7848 N N . GLY A 1 1005 ? 5.374 13.691 0.430 1.00 82.62 1005 GLY A N 1
ATOM 7849 C CA . GLY A 1 1005 ? 6.786 14.042 0.378 1.00 82.62 1005 GLY A CA 1
ATOM 7850 C C . GLY A 1 1005 ? 7.690 12.892 0.827 1.00 82.62 1005 GLY A C 1
ATOM 7851 O O . GLY A 1 1005 ? 7.461 12.268 1.867 1.00 82.62 1005 GLY A O 1
ATOM 7852 N N . ALA A 1 1006 ? 8.760 12.638 0.066 1.00 80.94 1006 ALA A N 1
ATOM 7853 C CA . ALA A 1 1006 ? 9.697 11.544 0.334 1.00 80.94 1006 ALA A CA 1
ATOM 7854 C C . ALA A 1 1006 ? 10.266 11.598 1.765 1.00 80.94 1006 ALA A C 1
ATOM 7856 O O . ALA A 1 1006 ? 10.267 10.589 2.463 1.00 80.94 1006 ALA A O 1
ATOM 7857 N N . ASN A 1 1007 ? 10.635 12.791 2.246 1.00 85.75 1007 ASN A N 1
ATOM 7858 C CA . ASN A 1 1007 ? 11.162 12.982 3.603 1.00 85.75 1007 ASN A CA 1
ATOM 7859 C C . ASN A 1 1007 ? 10.135 12.644 4.699 1.00 85.75 1007 ASN A C 1
ATOM 7861 O O . ASN A 1 1007 ? 10.496 12.105 5.746 1.00 85.75 1007 ASN A O 1
ATOM 7865 N N . VAL A 1 1008 ? 8.856 12.979 4.489 1.00 88.38 1008 VAL A N 1
ATOM 7866 C CA . VAL A 1 1008 ? 7.785 12.683 5.456 1.00 88.38 1008 VAL A CA 1
ATOM 7867 C C . VAL A 1 1008 ? 7.514 11.182 5.482 1.00 88.38 1008 VAL A C 1
ATOM 7869 O O . VAL A 1 1008 ? 7.443 10.591 6.559 1.00 88.38 1008 VAL A O 1
ATOM 7872 N N . THR A 1 1009 ? 7.452 10.562 4.303 1.00 88.12 1009 THR A N 1
ATOM 7873 C CA . THR A 1 1009 ? 7.314 9.111 4.143 1.00 88.12 1009 THR A CA 1
ATOM 7874 C C . THR A 1 1009 ? 8.449 8.368 4.843 1.00 88.12 1009 THR A C 1
ATOM 7876 O O . THR A 1 1009 ? 8.193 7.522 5.697 1.00 88.12 1009 THR A O 1
ATOM 7879 N N . GLU A 1 1010 ? 9.704 8.731 4.572 1.00 91.00 1010 GLU A N 1
ATOM 7880 C CA . GLU A 1 1010 ? 10.876 8.105 5.189 1.00 91.00 1010 GLU A CA 1
ATOM 7881 C C . GLU A 1 1010 ? 10.872 8.262 6.715 1.00 91.00 1010 GLU A C 1
ATOM 7883 O O . GLU A 1 1010 ? 11.081 7.289 7.444 1.00 91.00 1010 GLU A O 1
ATOM 7888 N N . LYS A 1 1011 ? 10.541 9.458 7.224 1.00 93.75 1011 LYS A N 1
ATOM 7889 C CA . LYS A 1 1011 ? 10.406 9.703 8.667 1.00 93.75 1011 LYS A CA 1
ATOM 7890 C C . LYS A 1 1011 ? 9.363 8.782 9.302 1.00 93.75 1011 LYS A C 1
ATOM 7892 O O . LYS A 1 1011 ? 9.642 8.175 10.337 1.00 93.75 1011 LYS A O 1
ATOM 7897 N N . ASN A 1 1012 ? 8.170 8.692 8.724 1.00 93.56 1012 ASN A N 1
ATOM 7898 C CA . ASN A 1 1012 ? 7.063 7.925 9.294 1.00 93.56 1012 ASN A CA 1
ATOM 7899 C C . ASN A 1 1012 ? 7.328 6.414 9.222 1.00 93.56 1012 ASN A C 1
ATOM 7901 O O . ASN A 1 1012 ? 7.153 5.717 10.223 1.00 93.56 1012 ASN A O 1
ATOM 7905 N N . VAL A 1 1013 ? 7.868 5.924 8.101 1.00 95.19 1013 VAL A N 1
ATOM 7906 C CA . VAL A 1 1013 ? 8.313 4.528 7.946 1.00 95.19 1013 VAL A CA 1
ATOM 7907 C C . VAL A 1 1013 ? 9.421 4.182 8.948 1.00 95.19 1013 VAL A C 1
ATOM 7909 O O . VAL A 1 1013 ? 9.388 3.122 9.573 1.00 95.19 1013 VAL A O 1
ATOM 7912 N N . ALA A 1 1014 ? 10.383 5.078 9.179 1.00 96.00 1014 ALA A N 1
ATOM 7913 C CA . ALA A 1 1014 ? 11.411 4.862 10.195 1.00 96.00 1014 ALA A CA 1
ATOM 7914 C C . ALA A 1 1014 ? 10.825 4.820 11.621 1.00 96.00 1014 ALA A C 1
ATOM 7916 O O . ALA A 1 1014 ? 11.318 4.076 12.464 1.00 96.00 1014 ALA A O 1
ATOM 7917 N N . SER A 1 1015 ? 9.777 5.599 11.896 1.00 96.06 1015 SER A N 1
ATOM 7918 C CA . SER A 1 1015 ? 9.138 5.685 13.219 1.00 96.06 1015 SER A CA 1
ATOM 7919 C C . SER A 1 1015 ? 8.424 4.386 13.596 1.00 96.06 1015 SER A C 1
ATOM 7921 O O . SER A 1 1015 ? 8.683 3.827 14.661 1.00 96.06 1015 SER A O 1
ATOM 7923 N N . ILE A 1 1016 ? 7.635 3.817 12.679 1.00 97.62 1016 ILE A N 1
ATOM 7924 C CA . ILE A 1 1016 ? 7.018 2.499 12.897 1.00 97.62 1016 ILE A CA 1
ATOM 7925 C C . ILE A 1 1016 ? 8.055 1.371 13.001 1.00 97.62 1016 ILE A C 1
ATOM 7927 O O . ILE A 1 1016 ? 7.891 0.476 13.827 1.00 97.62 1016 ILE A O 1
ATOM 7931 N N . ARG A 1 1017 ? 9.156 1.428 12.232 1.00 97.94 1017 ARG A N 1
ATOM 7932 C CA . ARG A 1 1017 ? 10.268 0.465 12.357 1.00 97.94 1017 ARG A CA 1
ATOM 7933 C C . ARG A 1 1017 ? 10.900 0.500 13.749 1.00 97.94 1017 ARG A C 1
ATOM 7935 O O . ARG A 1 1017 ? 11.141 -0.562 14.306 1.00 97.94 1017 ARG A O 1
ATOM 7942 N N . ARG A 1 1018 ? 11.111 1.686 14.337 1.00 97.88 1018 ARG A N 1
ATOM 7943 C CA . ARG A 1 1018 ? 11.658 1.819 15.701 1.00 97.88 1018 ARG A CA 1
ATOM 7944 C C . ARG A 1 1018 ? 10.751 1.186 16.754 1.00 97.88 1018 ARG A C 1
ATOM 7946 O O . ARG A 1 1018 ? 11.250 0.453 17.601 1.00 97.88 1018 ARG A O 1
ATOM 7953 N N . VAL A 1 1019 ? 9.440 1.438 16.700 1.00 97.38 1019 VAL A N 1
ATOM 7954 C CA . VAL A 1 1019 ? 8.491 0.819 17.646 1.00 97.38 1019 VAL A CA 1
ATOM 7955 C C . VAL A 1 1019 ? 8.466 -0.698 17.472 1.00 97.38 1019 VAL A C 1
ATOM 7957 O O . VAL A 1 1019 ? 8.604 -1.422 18.451 1.00 97.38 1019 VAL A O 1
ATOM 7960 N N . HIS A 1 1020 ? 8.366 -1.186 16.235 1.00 98.06 1020 HIS A N 1
ATOM 7961 C CA . HIS A 1 1020 ? 8.372 -2.620 15.952 1.00 98.06 1020 HIS A CA 1
ATOM 7962 C C . HIS A 1 1020 ? 9.674 -3.301 16.407 1.00 98.06 1020 HIS A C 1
ATOM 7964 O O . HIS A 1 1020 ? 9.631 -4.377 16.993 1.00 98.06 1020 HIS A O 1
ATOM 7970 N N . GLU A 1 1021 ? 10.839 -2.682 16.215 1.00 97.81 1021 GLU A N 1
ATOM 7971 C CA . GLU A 1 1021 ? 12.116 -3.244 16.677 1.00 97.81 1021 GLU A CA 1
ATOM 7972 C C . GLU A 1 1021 ? 12.174 -3.363 18.207 1.00 97.81 1021 GLU A C 1
ATOM 7974 O O . GLU A 1 1021 ? 12.589 -4.392 18.737 1.00 97.81 1021 GLU A O 1
ATOM 7979 N N . LYS A 1 1022 ? 11.671 -2.359 18.934 1.00 97.62 1022 LYS A N 1
ATOM 7980 C CA . LYS A 1 1022 ? 11.589 -2.407 20.403 1.00 97.62 1022 LYS A CA 1
ATOM 7981 C C . LYS A 1 1022 ? 10.648 -3.499 20.924 1.00 97.62 1022 LYS A C 1
ATOM 7983 O O . LYS A 1 1022 ? 10.825 -3.958 22.047 1.00 97.62 1022 LYS A O 1
ATOM 7988 N N . MET A 1 1023 ? 9.678 -3.934 20.119 1.00 98.00 1023 MET A N 1
ATOM 7989 C CA . MET A 1 1023 ? 8.736 -4.999 20.485 1.00 98.00 1023 MET A CA 1
ATOM 7990 C C . MET A 1 1023 ? 9.323 -6.409 20.377 1.00 98.00 1023 MET A C 1
ATOM 7992 O O . MET A 1 1023 ? 8.751 -7.337 20.940 1.00 98.00 1023 MET A O 1
ATOM 7996 N N . THR A 1 1024 ? 10.470 -6.578 19.708 1.00 97.94 1024 THR A N 1
ATOM 7997 C CA . THR A 1 1024 ? 11.107 -7.884 19.444 1.00 97.94 1024 THR A CA 1
ATOM 7998 C C . THR A 1 1024 ? 11.194 -8.825 20.657 1.00 97.94 1024 THR A C 1
ATOM 8000 O O . THR A 1 1024 ? 10.915 -10.009 20.478 1.00 97.94 1024 THR A O 1
ATOM 8003 N N . PRO A 1 1025 ? 11.545 -8.371 21.879 1.00 97.75 1025 PRO A N 1
ATOM 8004 C CA . PRO A 1 1025 ? 11.670 -9.269 23.031 1.00 97.75 1025 PRO A CA 1
ATOM 8005 C C . PRO A 1 1025 ? 10.334 -9.799 23.574 1.00 97.75 1025 PRO A C 1
ATOM 8007 O O . PRO A 1 1025 ? 10.343 -10.746 24.356 1.00 97.75 1025 PRO A O 1
ATOM 8010 N N . PHE A 1 1026 ? 9.208 -9.182 23.198 1.00 97.75 1026 PHE A N 1
ATOM 8011 C CA . PHE A 1 1026 ? 7.893 -9.377 23.826 1.00 97.75 1026 PHE A CA 1
ATOM 8012 C C . PHE A 1 1026 ? 6.873 -10.075 22.920 1.00 97.75 1026 PHE A C 1
ATOM 8014 O O . PHE A 1 1026 ? 5.713 -10.240 23.287 1.00 97.75 1026 PHE A O 1
ATOM 8021 N N . VAL A 1 1027 ? 7.290 -10.446 21.714 1.00 98.50 1027 VAL A N 1
ATOM 8022 C CA . VAL A 1 1027 ? 6.447 -11.070 20.692 1.00 98.50 1027 VAL A CA 1
ATOM 8023 C C . VAL A 1 1027 ? 6.995 -12.454 20.344 1.00 98.50 1027 VAL A C 1
ATOM 8025 O O . VAL A 1 1027 ? 8.049 -12.867 20.834 1.00 98.50 1027 VAL A O 1
ATOM 8028 N N . SER A 1 1028 ? 6.271 -13.191 19.504 1.00 98.38 1028 SER A N 1
ATOM 8029 C CA . SER A 1 1028 ? 6.694 -14.497 18.992 1.00 98.38 1028 SER A CA 1
ATOM 8030 C C . SER A 1 1028 ? 8.137 -14.475 18.470 1.00 98.38 1028 SER A C 1
ATOM 8032 O O . SER A 1 1028 ? 8.622 -13.488 17.906 1.00 98.38 1028 SER A O 1
ATOM 8034 N N . LYS A 1 1029 ? 8.840 -15.592 18.652 1.00 96.44 1029 LYS A N 1
ATOM 8035 C CA . LYS A 1 1029 ? 10.246 -15.751 18.271 1.00 96.44 1029 LYS A CA 1
ATOM 8036 C C . LYS A 1 1029 ? 10.481 -17.131 17.671 1.00 96.44 1029 LYS A C 1
ATOM 8038 O O . LYS A 1 1029 ? 9.870 -18.109 18.079 1.00 96.44 1029 LYS A O 1
ATOM 8043 N N . ASN A 1 1030 ? 11.433 -17.208 16.741 1.00 93.00 1030 ASN A N 1
ATOM 8044 C CA . ASN A 1 1030 ? 11.863 -18.445 16.073 1.00 93.00 1030 ASN A CA 1
ATOM 8045 C C . ASN A 1 1030 ? 10.751 -19.234 15.334 1.00 93.00 1030 ASN A C 1
ATOM 8047 O O . ASN A 1 1030 ? 10.574 -20.424 15.593 1.00 93.00 1030 ASN A O 1
ATOM 8051 N N . PRO A 1 1031 ? 10.080 -18.644 14.325 1.00 96.94 1031 PRO A N 1
ATOM 8052 C CA . PRO A 1 1031 ? 10.306 -17.313 13.761 1.00 96.94 1031 PRO A CA 1
ATOM 8053 C C . PRO A 1 1031 ? 9.504 -16.226 14.488 1.00 96.94 1031 PRO A C 1
ATOM 8055 O O . PRO A 1 1031 ? 8.550 -16.519 15.194 1.00 96.94 1031 PRO A O 1
ATOM 8058 N N . ARG A 1 1032 ? 9.879 -14.957 14.288 1.00 98.19 1032 ARG A N 1
ATOM 8059 C CA . ARG A 1 1032 ? 8.996 -13.830 14.617 1.00 98.19 1032 ARG A CA 1
ATOM 8060 C C . ARG A 1 1032 ? 7.856 -13.812 13.608 1.00 98.19 1032 ARG A C 1
ATOM 8062 O O . ARG A 1 1032 ? 8.099 -13.546 12.428 1.00 98.19 1032 ARG A O 1
ATOM 8069 N N . GLU A 1 1033 ? 6.682 -14.223 14.058 1.00 98.44 1033 GLU A N 1
ATOM 8070 C CA . GLU A 1 1033 ? 5.511 -14.498 13.234 1.00 98.44 1033 GLU A CA 1
ATOM 8071 C C . GLU A 1 1033 ? 4.887 -13.196 12.712 1.00 98.44 1033 GLU A C 1
ATOM 8073 O O . GLU A 1 1033 ? 4.820 -12.198 13.425 1.00 98.44 1033 GLU A O 1
ATOM 8078 N N . ALA A 1 1034 ? 4.421 -13.208 11.465 1.00 98.31 1034 ALA A N 1
ATOM 8079 C CA . ALA A 1 1034 ? 3.783 -12.070 10.804 1.00 98.31 1034 ALA A CA 1
ATOM 8080 C C . ALA A 1 1034 ? 2.594 -12.553 9.970 1.00 98.31 1034 ALA A C 1
ATOM 8082 O O . ALA A 1 1034 ? 2.538 -13.719 9.598 1.00 98.31 1034 ALA A O 1
ATOM 8083 N N . TYR A 1 1035 ? 1.653 -11.673 9.632 1.00 98.19 1035 TYR A N 1
ATOM 8084 C CA . TYR A 1 1035 ? 0.460 -12.052 8.873 1.00 98.19 1035 TYR A CA 1
ATOM 8085 C C . TYR A 1 1035 ? 0.543 -11.616 7.404 1.00 98.19 1035 TYR A C 1
ATOM 8087 O O . TYR A 1 1035 ? 0.793 -10.452 7.115 1.00 98.19 1035 TYR A O 1
ATOM 8095 N N . VAL A 1 1036 ? 0.302 -12.533 6.459 1.00 97.44 1036 VAL A N 1
ATOM 8096 C CA . VAL A 1 1036 ? 0.509 -12.277 5.018 1.00 97.44 1036 VAL A CA 1
ATOM 8097 C C . VAL A 1 1036 ? -0.408 -11.196 4.430 1.00 97.44 1036 VAL A C 1
ATOM 8099 O O . VAL A 1 1036 ? 0.024 -10.453 3.551 1.00 97.44 1036 VAL A O 1
ATOM 8102 N N . ASN A 1 1037 ? -1.643 -11.054 4.927 1.00 96.81 1037 ASN A N 1
ATOM 8103 C CA . ASN A 1 1037 ? -2.528 -9.957 4.507 1.00 96.81 1037 ASN A CA 1
ATOM 8104 C C . ASN A 1 1037 ? -2.043 -8.590 5.023 1.00 96.81 1037 ASN A C 1
ATOM 8106 O O . ASN A 1 1037 ? -2.432 -7.562 4.477 1.00 96.81 1037 ASN A O 1
ATOM 8110 N N . PHE A 1 1038 ? -1.153 -8.571 6.022 1.00 96.19 1038 PHE A N 1
ATOM 8111 C CA . PHE A 1 1038 ? -0.416 -7.388 6.464 1.00 96.19 1038 PHE A CA 1
ATOM 8112 C C . PHE A 1 1038 ? 0.996 -7.406 5.872 1.00 96.19 1038 PHE A C 1
ATOM 8114 O O . PHE A 1 1038 ? 1.998 -7.423 6.590 1.00 96.19 1038 PHE A O 1
ATOM 8121 N N . ARG A 1 1039 ? 1.058 -7.463 4.537 1.00 96.00 1039 ARG A N 1
ATOM 8122 C CA . ARG A 1 1039 ? 2.304 -7.602 3.778 1.00 96.00 1039 ARG A CA 1
ATOM 8123 C C . ARG A 1 1039 ? 3.339 -6.556 4.216 1.00 96.00 1039 ARG A C 1
ATOM 8125 O O . ARG A 1 1039 ? 3.009 -5.386 4.388 1.00 96.00 1039 ARG A O 1
ATOM 8132 N N . ASP A 1 1040 ? 4.582 -7.000 4.397 1.00 97.50 1040 ASP A N 1
ATOM 8133 C CA . ASP A 1 1040 ? 5.695 -6.182 4.881 1.00 97.50 1040 ASP A CA 1
ATOM 8134 C C . ASP A 1 1040 ? 6.989 -6.582 4.169 1.00 97.50 1040 ASP A C 1
ATOM 8136 O O . ASP A 1 1040 ? 7.618 -7.599 4.482 1.00 97.50 1040 ASP A O 1
ATOM 8140 N N . LEU A 1 1041 ? 7.409 -5.757 3.211 1.00 96.00 1041 LEU A N 1
ATOM 8141 C CA . LEU A 1 1041 ? 8.619 -5.978 2.419 1.00 96.00 1041 LEU A CA 1
ATOM 8142 C C . LEU A 1 1041 ? 9.898 -5.911 3.269 1.00 96.00 1041 LEU A C 1
ATOM 8144 O O . LEU A 1 1041 ? 10.918 -6.477 2.871 1.00 96.00 1041 LEU A O 1
ATOM 8148 N N . ASP A 1 1042 ? 9.842 -5.310 4.465 1.00 96.50 1042 ASP A N 1
ATOM 8149 C CA . ASP A 1 1042 ? 10.978 -5.257 5.395 1.00 96.50 1042 ASP A CA 1
ATOM 8150 C C . ASP A 1 1042 ? 11.352 -6.646 5.944 1.00 96.50 1042 ASP A C 1
ATOM 8152 O O . ASP A 1 1042 ? 12.470 -6.843 6.421 1.00 96.50 1042 ASP A O 1
ATOM 8156 N N . LEU A 1 1043 ? 10.453 -7.637 5.865 1.00 96.31 1043 LEU A N 1
ATOM 8157 C CA . LEU A 1 1043 ? 10.766 -9.019 6.247 1.00 96.31 1043 LEU A CA 1
ATOM 8158 C C . LEU A 1 1043 ? 11.728 -9.696 5.257 1.00 96.31 1043 LEU A C 1
ATOM 8160 O O . LEU A 1 1043 ? 12.368 -10.690 5.614 1.00 96.31 1043 LEU A O 1
ATOM 8164 N N . GLY A 1 1044 ? 11.832 -9.159 4.038 1.00 94.31 1044 GLY A N 1
ATOM 8165 C CA . GLY A 1 1044 ? 12.675 -9.642 2.949 1.00 94.31 1044 GLY A CA 1
ATOM 8166 C C . GLY A 1 1044 ? 11.892 -9.851 1.653 1.00 94.31 1044 GLY A C 1
ATOM 8167 O O . GLY A 1 1044 ? 10.686 -10.065 1.671 1.00 94.31 1044 GLY A O 1
ATOM 8168 N N . THR A 1 1045 ? 12.592 -9.833 0.520 1.00 93.25 1045 THR A N 1
ATOM 8169 C CA . THR A 1 1045 ? 12.017 -10.036 -0.823 1.00 93.25 1045 THR A CA 1
ATOM 8170 C C . THR A 1 1045 ? 12.785 -11.109 -1.591 1.00 93.25 1045 THR A C 1
ATOM 8172 O O . THR A 1 1045 ? 13.913 -11.452 -1.223 1.00 93.25 1045 THR A O 1
ATOM 8175 N N . ASN A 1 1046 ? 12.215 -11.614 -2.686 1.00 86.62 1046 ASN A N 1
ATOM 8176 C CA . ASN A 1 1046 ? 12.872 -12.535 -3.621 1.00 86.62 1046 ASN A CA 1
ATOM 8177 C C . ASN A 1 1046 ? 13.968 -11.867 -4.473 1.00 86.62 1046 ASN A C 1
ATOM 8179 O O . ASN A 1 1046 ? 14.698 -12.565 -5.168 1.00 86.62 1046 ASN A O 1
ATOM 8183 N N . GLY A 1 1047 ? 14.155 -10.545 -4.385 1.00 75.19 1047 GLY A N 1
ATOM 8184 C CA . GLY A 1 1047 ? 15.085 -9.795 -5.237 1.00 75.19 1047 GLY A CA 1
ATOM 8185 C C . GLY A 1 1047 ? 14.487 -9.442 -6.598 1.00 75.19 1047 GLY A C 1
ATOM 8186 O O . GLY A 1 1047 ? 13.283 -9.598 -6.789 1.00 75.19 1047 GLY A O 1
ATOM 8187 N N . LYS A 1 1048 ? 15.335 -8.961 -7.518 1.00 70.75 1048 LYS A N 1
ATOM 8188 C CA . LYS A 1 1048 ? 14.898 -8.481 -8.834 1.00 70.75 1048 LYS A CA 1
ATOM 8189 C C . LYS A 1 1048 ? 14.263 -9.592 -9.673 1.00 70.75 1048 LYS A C 1
ATOM 8191 O O . LYS A 1 1048 ? 14.735 -10.731 -9.650 1.00 70.75 1048 LYS A O 1
ATOM 8196 N N . SER A 1 1049 ? 13.217 -9.238 -10.413 1.00 66.44 1049 SER A N 1
ATOM 8197 C CA . SER A 1 1049 ? 12.499 -10.065 -11.388 1.00 66.44 1049 SER A CA 1
ATOM 8198 C C . SER A 1 1049 ? 12.059 -11.420 -10.827 1.00 66.44 1049 SER A C 1
ATOM 8200 O O . SER A 1 1049 ? 12.166 -12.442 -11.498 1.00 66.44 1049 SER A O 1
ATOM 8202 N N . CYS A 1 1050 ? 11.586 -11.439 -9.575 1.00 69.94 1050 CYS A N 1
ATOM 8203 C CA . CYS A 1 1050 ? 11.108 -12.652 -8.902 1.00 69.94 1050 CYS A CA 1
ATOM 8204 C C . CYS A 1 1050 ? 12.113 -13.824 -8.911 1.00 69.94 1050 CYS A C 1
ATOM 8206 O O . CYS A 1 1050 ? 11.710 -14.971 -9.123 1.00 69.94 1050 CYS A O 1
ATOM 8208 N N . SER A 1 1051 ? 13.409 -13.558 -8.692 1.00 70.75 1051 SER A N 1
ATOM 8209 C CA . SER A 1 1051 ? 14.443 -14.603 -8.767 1.00 70.75 1051 SER A CA 1
ATOM 8210 C C . SER A 1 1051 ? 14.080 -15.856 -7.949 1.00 70.75 1051 SER A C 1
ATOM 8212 O O . SER A 1 1051 ? 13.694 -15.768 -6.776 1.00 70.75 1051 SER A O 1
ATOM 8214 N N . ILE A 1 1052 ? 14.176 -17.035 -8.577 1.00 77.94 1052 ILE A N 1
ATOM 8215 C CA . ILE A 1 1052 ? 13.808 -18.311 -7.951 1.00 77.94 1052 ILE A CA 1
ATOM 8216 C C . ILE A 1 1052 ? 14.903 -18.690 -6.954 1.00 77.94 1052 ILE A C 1
ATOM 8218 O O . ILE A 1 1052 ? 15.941 -19.242 -7.309 1.00 77.94 1052 ILE A O 1
ATOM 8222 N N . ASN A 1 1053 ? 14.678 -18.377 -5.679 1.00 84.50 1053 ASN A N 1
ATOM 8223 C CA . ASN A 1 1053 ? 15.578 -18.771 -4.604 1.00 84.50 1053 ASN A CA 1
ATOM 8224 C C . ASN A 1 1053 ? 14.789 -19.129 -3.340 1.00 84.50 1053 ASN A C 1
ATOM 8226 O O . ASN A 1 1053 ? 14.466 -18.274 -2.511 1.00 84.50 1053 ASN A O 1
ATOM 8230 N N . TYR A 1 1054 ? 14.513 -20.424 -3.172 1.00 89.19 1054 TYR A N 1
ATOM 8231 C CA . TYR A 1 1054 ? 13.791 -20.942 -2.011 1.00 89.19 1054 TYR A CA 1
ATOM 8232 C C . TYR A 1 1054 ? 14.488 -20.611 -0.683 1.00 89.19 1054 TYR A C 1
ATOM 8234 O O . TYR A 1 1054 ? 13.818 -20.258 0.285 1.00 89.19 1054 TYR A O 1
ATOM 8242 N N . VAL A 1 1055 ? 15.824 -20.671 -0.615 1.00 89.50 1055 VAL A N 1
ATOM 8243 C CA . VAL A 1 1055 ? 16.584 -20.407 0.624 1.00 89.50 1055 VAL A CA 1
ATOM 8244 C C . VAL A 1 1055 ? 16.430 -18.952 1.068 1.00 89.50 1055 VAL A C 1
ATOM 8246 O O . VAL A 1 1055 ? 16.224 -18.684 2.254 1.00 89.50 1055 VAL A O 1
ATOM 8249 N N . ARG A 1 1056 ? 16.474 -18.014 0.117 1.00 91.50 1056 ARG A N 1
ATOM 8250 C CA . ARG A 1 1056 ? 16.213 -16.592 0.356 1.00 91.50 1056 ARG A CA 1
ATOM 8251 C C . ARG A 1 1056 ? 14.773 -16.376 0.809 1.00 91.50 1056 ARG A C 1
ATOM 8253 O O . ARG A 1 1056 ? 14.554 -15.751 1.847 1.00 91.50 1056 ARG A O 1
ATOM 8260 N N . ALA A 1 1057 ? 13.813 -16.934 0.073 1.00 94.12 1057 ALA A N 1
ATOM 8261 C CA . ALA A 1 1057 ? 12.395 -16.763 0.357 1.00 94.12 1057 ALA A CA 1
ATOM 8262 C C . ALA A 1 1057 ? 11.982 -17.355 1.709 1.00 94.12 1057 ALA A C 1
ATOM 8264 O O . ALA A 1 1057 ? 11.187 -16.772 2.439 1.00 94.12 1057 ALA A O 1
ATOM 8265 N N . LYS A 1 1058 ? 12.600 -18.471 2.109 1.00 94.50 1058 LYS A N 1
ATOM 8266 C CA . LYS A 1 1058 ? 12.362 -19.153 3.388 1.00 94.50 1058 LYS A CA 1
ATOM 8267 C C . LYS A 1 1058 ? 12.568 -18.249 4.606 1.00 94.50 1058 LYS A C 1
ATOM 8269 O O . LYS A 1 1058 ? 11.936 -18.500 5.630 1.00 94.50 1058 LYS A O 1
ATOM 8274 N N . LYS A 1 1059 ? 13.405 -17.204 4.517 1.00 94.00 1059 LYS A N 1
ATOM 8275 C CA . LYS A 1 1059 ? 13.639 -16.252 5.619 1.00 94.00 1059 LYS A CA 1
ATOM 8276 C C . LYS A 1 1059 ? 12.372 -15.474 5.991 1.00 94.00 1059 LYS A C 1
ATOM 8278 O O . LYS A 1 1059 ? 12.028 -15.425 7.169 1.00 94.00 1059 LYS A O 1
ATOM 8283 N N . TRP A 1 1060 ? 11.672 -14.908 5.006 1.00 96.19 1060 TRP A N 1
ATOM 8284 C CA . TRP A 1 1060 ? 10.397 -14.214 5.223 1.00 96.19 1060 TRP A CA 1
ATOM 8285 C C . TRP A 1 1060 ? 9.216 -15.195 5.217 1.00 96.19 1060 TRP A C 1
ATOM 8287 O O . TRP A 1 1060 ? 8.300 -15.066 6.021 1.00 96.19 1060 TRP A O 1
ATOM 8297 N N . GLY A 1 1061 ? 9.272 -16.242 4.393 1.00 97.31 1061 GLY A N 1
ATOM 8298 C CA . GLY A 1 1061 ? 8.206 -17.230 4.239 1.00 97.31 1061 GLY A CA 1
ATOM 8299 C C . GLY A 1 1061 ? 7.893 -17.989 5.524 1.00 97.31 1061 GLY A C 1
ATOM 8300 O O . GLY A 1 1061 ? 6.729 -18.213 5.842 1.00 97.31 1061 GLY A O 1
ATOM 8301 N N . LYS A 1 1062 ? 8.914 -18.311 6.330 1.00 97.75 1062 LYS A N 1
ATOM 8302 C CA . LYS A 1 1062 ? 8.704 -18.894 7.662 1.00 97.75 1062 LYS A CA 1
ATOM 8303 C C . LYS A 1 1062 ? 7.986 -17.949 8.627 1.00 97.75 1062 LYS A C 1
ATOM 8305 O O . LYS A 1 1062 ? 7.279 -18.441 9.495 1.00 97.75 1062 LYS A O 1
ATOM 8310 N N . LYS A 1 1063 ? 8.145 -16.629 8.494 1.00 98.50 1063 LYS A N 1
ATOM 8311 C CA . LYS A 1 1063 ? 7.440 -15.664 9.352 1.00 98.50 1063 LYS A CA 1
ATOM 8312 C C . LYS A 1 1063 ? 5.937 -15.662 9.068 1.00 98.50 1063 LYS A C 1
ATOM 8314 O O . LYS A 1 1063 ? 5.163 -15.648 10.014 1.00 98.50 1063 LYS A O 1
ATOM 8319 N N . TYR A 1 1064 ? 5.547 -15.747 7.793 1.00 98.56 1064 TYR A N 1
ATOM 8320 C CA . TYR A 1 1064 ? 4.138 -15.809 7.381 1.00 98.56 1064 TYR A CA 1
ATOM 8321 C C . TYR A 1 1064 ? 3.491 -17.187 7.535 1.00 98.56 1064 TYR A C 1
ATOM 8323 O O . TYR A 1 1064 ? 2.299 -17.281 7.796 1.00 98.56 1064 TYR A O 1
ATOM 8331 N N . PHE A 1 1065 ? 4.252 -18.263 7.323 1.00 98.50 1065 PHE A N 1
ATOM 8332 C CA . PHE A 1 1065 ? 3.673 -19.596 7.129 1.00 98.50 1065 PHE A CA 1
ATOM 8333 C C . PHE A 1 1065 ? 4.292 -20.683 8.013 1.00 98.50 1065 PHE A C 1
ATOM 8335 O O . PHE A 1 1065 ? 3.936 -21.848 7.870 1.00 98.50 1065 PHE A O 1
ATOM 8342 N N . LYS A 1 1066 ? 5.216 -20.352 8.925 1.00 97.69 1066 LYS A N 1
ATOM 8343 C CA . LYS A 1 1066 ? 5.909 -21.317 9.802 1.00 97.69 1066 LYS A CA 1
ATOM 8344 C C . LYS A 1 1066 ? 6.387 -22.553 9.013 1.00 97.69 1066 LYS A C 1
ATOM 8346 O O . LYS A 1 1066 ? 7.170 -22.419 8.066 1.00 97.69 1066 LYS A O 1
ATOM 8351 N N . GLY A 1 1067 ? 5.937 -23.752 9.392 1.00 94.81 1067 GLY A N 1
ATOM 8352 C CA . GLY A 1 1067 ? 6.247 -25.015 8.715 1.00 94.81 1067 GLY A CA 1
ATOM 8353 C C . GLY A 1 1067 ? 5.562 -25.188 7.353 1.00 94.81 1067 GLY A C 1
ATOM 8354 O O . GLY A 1 1067 ? 6.114 -25.852 6.473 1.00 94.81 1067 GLY A O 1
ATOM 8355 N N . ASN A 1 1068 ? 4.425 -24.523 7.129 1.00 98.25 1068 ASN A N 1
ATOM 8356 C CA . ASN A 1 1068 ? 3.615 -24.654 5.914 1.00 98.25 1068 ASN A CA 1
ATOM 8357 C C . ASN A 1 1068 ? 4.304 -24.084 4.665 1.00 98.25 1068 ASN A C 1
ATOM 8359 O O . ASN A 1 1068 ? 3.958 -24.468 3.547 1.00 98.25 1068 ASN A O 1
ATOM 8363 N N . PHE A 1 1069 ? 5.320 -23.224 4.826 1.00 98.12 1069 PHE A N 1
ATOM 8364 C CA . PHE A 1 1069 ? 6.040 -22.614 3.701 1.00 98.12 1069 PHE A CA 1
ATOM 8365 C C . PHE A 1 1069 ? 6.651 -23.642 2.739 1.00 98.12 1069 PHE A C 1
ATOM 8367 O O . PHE A 1 1069 ? 6.656 -23.432 1.528 1.00 98.12 1069 PHE A O 1
ATOM 8374 N N . LYS A 1 1070 ? 7.151 -24.773 3.258 1.00 95.00 1070 LYS A N 1
ATOM 8375 C CA . LYS A 1 1070 ? 7.736 -25.820 2.406 1.00 95.00 1070 LYS A CA 1
ATOM 8376 C C . LYS A 1 1070 ? 6.672 -26.453 1.509 1.00 95.00 1070 LYS A C 1
ATOM 8378 O O . LYS A 1 1070 ? 6.903 -26.577 0.311 1.00 95.00 1070 LYS A O 1
ATOM 8383 N N . ARG A 1 1071 ? 5.513 -26.816 2.075 1.00 97.12 1071 ARG A N 1
ATOM 8384 C CA . ARG A 1 1071 ? 4.392 -27.387 1.313 1.00 97.12 1071 ARG A CA 1
ATOM 8385 C C . ARG A 1 1071 ? 3.897 -26.393 0.268 1.00 97.12 1071 ARG A C 1
ATOM 8387 O O . ARG A 1 1071 ? 3.767 -26.766 -0.887 1.00 97.12 1071 ARG A O 1
ATOM 8394 N N . LEU A 1 1072 ? 3.733 -25.122 0.637 1.00 98.19 1072 LEU A N 1
ATOM 8395 C CA . LEU A 1 1072 ? 3.382 -24.052 -0.302 1.00 98.19 1072 LEU A CA 1
ATOM 8396 C C . LEU A 1 1072 ? 4.343 -23.979 -1.502 1.00 98.19 1072 LEU A C 1
ATOM 8398 O O . LEU A 1 1072 ? 3.889 -23.891 -2.639 1.00 98.19 1072 LEU A O 1
ATOM 8402 N N . ALA A 1 1073 ? 5.656 -24.053 -1.267 1.00 95.81 1073 ALA A N 1
ATOM 8403 C CA . ALA A 1 1073 ? 6.655 -24.029 -2.337 1.00 95.81 1073 ALA A CA 1
ATOM 8404 C C . ALA A 1 1073 ? 6.616 -25.284 -3.224 1.00 95.81 1073 ALA A C 1
ATOM 8406 O O . ALA A 1 1073 ? 6.813 -25.189 -4.434 1.00 95.81 1073 ALA A O 1
ATOM 8407 N N . MET A 1 1074 ? 6.317 -26.451 -2.643 1.00 93.44 1074 MET A N 1
ATOM 8408 C CA . MET A 1 1074 ? 6.102 -27.687 -3.402 1.00 93.44 1074 MET A CA 1
ATOM 8409 C C . MET A 1 1074 ? 4.853 -27.589 -4.284 1.00 93.44 1074 MET A C 1
ATOM 8411 O O . MET A 1 1074 ? 4.935 -27.869 -5.474 1.00 93.44 1074 MET A O 1
ATOM 8415 N N . VAL A 1 1075 ? 3.725 -27.115 -3.739 1.00 94.88 1075 VAL A N 1
ATOM 8416 C CA . VAL A 1 1075 ? 2.500 -26.883 -4.524 1.00 94.88 1075 VAL A CA 1
ATOM 8417 C C . VAL A 1 1075 ? 2.767 -25.883 -5.643 1.00 94.88 1075 VAL A C 1
ATOM 8419 O O . VAL A 1 1075 ? 2.404 -26.142 -6.785 1.00 94.88 1075 VAL A O 1
ATOM 8422 N N . LYS A 1 1076 ? 3.476 -24.785 -5.354 1.00 95.31 1076 LYS A N 1
ATOM 8423 C CA . LYS A 1 1076 ? 3.894 -23.812 -6.370 1.00 95.31 1076 LYS A CA 1
ATOM 8424 C C . LYS A 1 1076 ? 4.709 -24.468 -7.488 1.00 95.31 1076 LYS A C 1
ATOM 8426 O O . LYS A 1 1076 ? 4.441 -24.199 -8.651 1.00 95.31 1076 LYS A O 1
ATOM 8431 N N . GLY A 1 1077 ? 5.663 -25.337 -7.146 1.00 89.25 1077 GLY A N 1
ATOM 8432 C CA . GLY A 1 1077 ? 6.464 -26.084 -8.118 1.00 89.25 1077 GLY A CA 1
ATOM 8433 C C . GLY A 1 1077 ? 5.645 -27.022 -9.009 1.00 89.25 1077 GLY A C 1
ATOM 8434 O O . GLY A 1 1077 ? 6.032 -27.245 -10.149 1.00 89.25 1077 GLY A O 1
ATOM 8435 N N . LEU A 1 1078 ? 4.509 -27.527 -8.520 1.00 88.25 1078 LEU A N 1
ATOM 8436 C CA . LEU A 1 1078 ? 3.601 -28.378 -9.295 1.00 88.25 1078 LEU A CA 1
ATOM 8437 C C . LEU A 1 1078 ? 2.688 -27.574 -10.229 1.00 88.25 1078 LEU A C 1
ATOM 8439 O O . LEU A 1 1078 ? 2.499 -27.961 -11.378 1.00 88.25 1078 LEU A O 1
ATOM 8443 N N . VAL A 1 1079 ? 2.103 -26.477 -9.740 1.00 89.94 1079 VAL A N 1
ATOM 8444 C CA . VAL A 1 1079 ? 1.038 -25.752 -10.465 1.00 89.94 1079 VAL A CA 1
ATOM 8445 C C . VAL A 1 1079 ? 1.552 -24.597 -11.323 1.00 89.94 1079 VAL A C 1
ATOM 8447 O O . VAL A 1 1079 ? 0.877 -24.179 -12.258 1.00 89.94 1079 VAL A O 1
ATOM 8450 N N . ASP A 1 1080 ? 2.733 -24.068 -11.004 1.00 89.44 1080 ASP A N 1
ATOM 8451 C CA . ASP A 1 1080 ? 3.400 -23.004 -11.755 1.00 89.44 1080 ASP A CA 1
ATOM 8452 C C . ASP A 1 1080 ? 4.934 -23.129 -11.617 1.00 89.44 1080 ASP A C 1
ATOM 8454 O O . ASP A 1 1080 ? 5.586 -22.302 -10.961 1.00 89.44 1080 ASP A O 1
ATOM 8458 N N . PRO A 1 1081 ? 5.533 -24.173 -12.230 1.00 86.06 1081 PRO A N 1
ATOM 8459 C CA . PRO A 1 1081 ? 6.980 -24.410 -12.196 1.00 86.06 1081 PRO A CA 1
ATOM 8460 C C . PRO A 1 1081 ? 7.784 -23.271 -12.835 1.00 86.06 1081 PRO A C 1
ATOM 8462 O O . PRO A 1 1081 ? 8.939 -23.050 -12.477 1.00 86.06 1081 PRO A O 1
ATOM 8465 N N . THR A 1 1082 ? 7.171 -22.527 -13.759 1.00 83.81 1082 THR A N 1
ATOM 8466 C CA . THR A 1 1082 ? 7.771 -21.378 -14.451 1.00 83.81 1082 THR A CA 1
ATOM 8467 C C . THR A 1 1082 ? 7.803 -20.101 -13.616 1.00 83.81 1082 THR A C 1
ATOM 8469 O O . THR A 1 1082 ? 8.415 -19.120 -14.031 1.00 83.81 1082 THR A O 1
ATOM 8472 N N . ASN A 1 1083 ? 7.160 -20.102 -12.444 1.00 88.94 1083 ASN A N 1
ATOM 8473 C CA . ASN A 1 1083 ? 7.011 -18.936 -11.578 1.00 88.94 1083 ASN A CA 1
ATOM 8474 C C . ASN A 1 1083 ? 6.357 -17.728 -12.277 1.00 88.94 1083 ASN A C 1
ATOM 8476 O O . ASN A 1 1083 ? 6.755 -16.586 -12.055 1.00 88.94 1083 ASN A O 1
ATOM 8480 N N . PHE A 1 1084 ? 5.357 -17.974 -13.123 1.00 86.75 1084 PHE A N 1
ATOM 8481 C CA . PHE A 1 1084 ? 4.645 -16.941 -13.871 1.00 86.75 1084 PHE A CA 1
ATOM 8482 C C . PHE A 1 1084 ? 3.855 -15.995 -12.953 1.00 86.75 1084 PHE A C 1
ATOM 8484 O O . PHE A 1 1084 ? 3.948 -14.770 -13.059 1.00 86.75 1084 PHE A O 1
ATOM 8491 N N . PHE A 1 1085 ? 3.101 -16.558 -12.007 1.00 89.38 1085 PHE A N 1
ATOM 8492 C CA . PHE A 1 1085 ? 2.394 -15.796 -10.983 1.00 89.38 1085 PHE A CA 1
ATOM 8493 C C . PHE A 1 1085 ? 3.360 -15.434 -9.861 1.00 89.38 1085 PHE A C 1
ATOM 8495 O O . PHE A 1 1085 ? 3.514 -16.173 -8.884 1.00 89.38 1085 PHE A O 1
ATOM 8502 N N . CYS A 1 1086 ? 4.050 -14.309 -10.017 1.00 90.00 1086 CYS A N 1
ATOM 8503 C CA . CYS A 1 1086 ? 5.063 -13.881 -9.066 1.00 90.00 1086 CYS A CA 1
ATOM 8504 C C . CYS A 1 1086 ? 4.941 -12.405 -8.686 1.00 90.00 1086 CYS A C 1
ATOM 8506 O O . CYS A 1 1086 ? 4.414 -11.568 -9.416 1.00 90.00 1086 CYS A O 1
ATOM 8508 N N . ASN A 1 1087 ? 5.473 -12.102 -7.512 1.00 91.62 1087 ASN A N 1
ATOM 8509 C CA . ASN A 1 1087 ? 5.743 -10.774 -6.984 1.00 91.62 1087 ASN A CA 1
ATOM 8510 C C . ASN A 1 1087 ? 6.949 -10.839 -6.029 1.00 91.62 1087 ASN A C 1
ATOM 8512 O O . ASN A 1 1087 ? 7.521 -11.906 -5.776 1.00 91.62 1087 ASN A O 1
ATOM 8516 N N . GLU A 1 1088 ? 7.311 -9.695 -5.466 1.00 92.56 1088 GLU A N 1
ATOM 8517 C CA . GLU A 1 1088 ? 8.475 -9.467 -4.612 1.00 92.56 1088 GLU A CA 1
ATOM 8518 C C . GLU A 1 1088 ? 8.508 -10.373 -3.368 1.00 92.56 1088 GLU A C 1
ATOM 8520 O O . GLU A 1 1088 ? 9.588 -10.658 -2.853 1.00 92.56 1088 GLU A O 1
ATOM 8525 N N . GLN A 1 1089 ? 7.353 -10.863 -2.908 1.00 94.56 1089 GLN A N 1
ATOM 8526 C CA . GLN A 1 1089 ? 7.194 -11.811 -1.796 1.00 94.56 1089 GLN A CA 1
ATOM 8527 C C . GLN A 1 1089 ? 6.262 -12.977 -2.174 1.00 94.56 1089 GLN A C 1
ATOM 8529 O O . GLN A 1 1089 ? 5.475 -13.467 -1.363 1.00 94.56 1089 GLN A O 1
ATOM 8534 N N . SER A 1 1090 ? 6.307 -13.410 -3.433 1.00 94.56 1090 SER A N 1
ATOM 8535 C CA . SER A 1 1090 ? 5.603 -14.617 -3.878 1.00 94.56 1090 SER A CA 1
ATOM 8536 C C . SER A 1 1090 ? 6.360 -15.865 -3.434 1.00 94.56 1090 SER A C 1
ATOM 8538 O O . SER A 1 1090 ? 7.584 -15.852 -3.293 1.00 94.56 1090 SER A O 1
ATOM 8540 N N . ILE A 1 1091 ? 5.646 -16.957 -3.182 1.00 96.00 1091 ILE A N 1
ATOM 8541 C CA . ILE A 1 1091 ? 6.281 -18.239 -2.865 1.00 96.00 1091 ILE A CA 1
ATOM 8542 C C . ILE A 1 1091 ? 7.008 -18.725 -4.133 1.00 96.00 1091 ILE A C 1
ATOM 8544 O O . ILE A 1 1091 ? 6.357 -18.828 -5.172 1.00 96.00 1091 ILE A O 1
ATOM 8548 N N . PRO A 1 1092 ? 8.325 -19.005 -4.089 1.00 93.06 1092 PRO A N 1
ATOM 8549 C CA . PRO A 1 1092 ? 9.040 -19.535 -5.246 1.00 93.06 1092 PRO A CA 1
ATOM 8550 C C . PRO A 1 1092 ? 8.741 -21.031 -5.438 1.00 93.06 1092 PRO A C 1
ATOM 8552 O O . PRO A 1 1092 ? 8.521 -21.736 -4.445 1.00 93.06 1092 PRO A O 1
ATOM 8555 N N . PRO A 1 1093 ? 8.777 -21.546 -6.679 1.00 92.69 1093 PRO A N 1
ATOM 8556 C CA . PRO A 1 1093 ? 8.613 -22.971 -6.933 1.00 92.69 1093 PRO A CA 1
ATOM 8557 C C . PRO A 1 1093 ? 9.768 -23.771 -6.322 1.00 92.69 1093 PRO A C 1
ATOM 8559 O O . PRO A 1 1093 ? 10.936 -23.390 -6.426 1.00 92.69 1093 PRO A O 1
ATOM 8562 N N . LEU A 1 1094 ? 9.439 -24.902 -5.699 1.00 88.94 1094 LEU A N 1
ATOM 8563 C CA . LEU A 1 1094 ? 10.398 -25.918 -5.277 1.00 88.94 1094 LEU A CA 1
ATOM 8564 C C . LEU A 1 1094 ? 10.168 -27.177 -6.115 1.00 88.94 1094 LEU A C 1
ATOM 8566 O O . LEU A 1 1094 ? 9.264 -27.959 -5.827 1.00 88.94 1094 LEU A O 1
ATOM 8570 N N . VAL A 1 1095 ? 10.980 -27.342 -7.158 1.00 76.56 1095 VAL A N 1
ATOM 8571 C CA . VAL A 1 1095 ? 10.949 -28.500 -8.060 1.00 76.56 1095 VAL A CA 1
ATOM 8572 C C . VAL A 1 1095 ? 12.044 -29.470 -7.621 1.00 76.56 1095 VAL A C 1
ATOM 8574 O O . VAL A 1 1095 ? 13.198 -29.070 -7.470 1.00 76.56 1095 VAL A O 1
ATOM 8577 N N . PHE A 1 1096 ? 11.694 -30.730 -7.376 1.00 60.94 1096 PHE A N 1
ATOM 8578 C CA . PHE A 1 1096 ? 12.691 -31.777 -7.160 1.00 60.94 1096 PHE A CA 1
ATOM 8579 C C . PHE A 1 1096 ? 13.161 -32.271 -8.527 1.00 60.94 1096 PHE A C 1
ATOM 8581 O O . PHE A 1 1096 ? 12.329 -32.597 -9.371 1.00 60.94 1096 PHE A O 1
ATOM 8588 N N . SER A 1 1097 ? 14.474 -32.307 -8.757 1.00 45.19 1097 SER A N 1
ATOM 8589 C CA . SER A 1 1097 ? 15.033 -33.039 -9.893 1.00 45.19 1097 SER A CA 1
ATOM 8590 C C . SER A 1 1097 ? 14.712 -34.518 -9.689 1.00 45.19 1097 SER A C 1
ATOM 8592 O O . SER A 1 1097 ? 15.229 -35.124 -8.748 1.00 45.19 1097 SER A O 1
ATOM 8594 N N . THR A 1 1098 ? 13.818 -35.060 -10.509 1.00 35.03 1098 THR A N 1
ATOM 8595 C CA . THR A 1 1098 ? 13.698 -36.509 -10.708 1.00 35.03 1098 THR A CA 1
ATOM 8596 C C . THR A 1 1098 ? 14.860 -37.016 -11.529 1.00 35.03 1098 THR A C 1
ATOM 8598 O O . THR A 1 1098 ? 15.158 -36.342 -12.545 1.00 35.03 1098 THR A O 1
#

InterPro domains:
  IPR000719 Protein kinase domain [PF00069] (343-600)
  IPR000719 Protein kinase domain [PS50011] (342-613)
  IPR000719 Protein kinase domain [SM00220] (342-606)
  IPR001220 Legume lectin domain [PF00139] (19-263)
  IPR001220 Legume lectin domain [cd06899] (19-258)
  IPR006094 FAD linked oxidase, N-terminal [PF01565] (661-779)
  IPR008271 Serine/threonine-protein kinase, active site [PS00108] (460-472)
  IPR011009 Protein kinase-like domain superfamily [SSF56112] (326-632)
  IPR012951 Berberine/berberine-like [PF08031] (1034-1092)
  IPR013320 Concanavalin A-like lectin/glucanase domain superfamily [SSF49899] (18-258)
  IPR016166 FAD-binding domain, PCMH-type [PS51387] (634-813)
  IPR016167 FAD-binding, type PCMH, subdomain 1 [G3DSA:3.30.43.10] (626-697)
  IPR016169 FAD-binding, type PCMH, subdomain 2 [G3DSA:3.30.465.10] (702-1093)
  IPR017441 Protein kinase, ATP binding site [PS00107] (348-372)
  IPR019825 Legume lectin, beta chain, Mn/Ca-binding site [PS00307] (142-148)
  IPR036318 FAD-binding, type PCMH-like superfamily [SSF56176] (659-814)

Organism: Artemisia annua (NCBI:txid35608)